Protein AF-A0A8S1Q866-F1 (afdb_monomer_lite)

Organism: NCBI:txid65129

Secondary structure (DSSP, 8-state):
-------GGG--HHHHHH--SHHHHHHHHHHHHHTTS--HHHHHHHHHHHHHH-GGG---TTS---HHHHHHHHHHHHHHTT-TTHHHHHHHHHHHHHHHHHHHHTT-HHHHHHHHHHHHHH-TT-HHHHHHHHHHHHHTT-HHHHHHHHHHHHHH-TT-HHHHHHHHHHHHHTT-HHHHHHHHHHHHHH-TT-HHHHHHHHHHHHHHHHHHHHHHHHHHHHHH-S---------------------PPPP--HHHHHHHHHHHHHHHHHHHTT-HHHHHHHHHHHHHHHGGGTTSHHHHHHHHHHHHHHHHHHHHTT-HHHHHHHHHHHHHS---HHHHHHHHHHHHHHHHHTT-HHHHHHHHHHHHHH-TT-HHHHHHHHHHHHHHHHHHHHHHHHHHHHHHHHHHHHHTTS---------------------TTHHHHHSTTSSS--PPPPHHHHHHHHHHHHHHHHHHHHTT-HHHHHHHHHHHHHHHHHS--GGGHHHHHHHHHHHHHHHHHTT-HHHHHHHHHHHHTT-TT-HHHHHHHHHHHHHHHHH-S-HHHHHHHHHHHHHHHHHHHHH-TT-HHHHHHHHHHHHHHHHHHHHHHHHHHSS-TTHHHHHHHHHHHHHHHHHHHHHHHTTSS--HHHHHHHHHHHHHHHHHHHHHHHH-PPPSSHHHHHHHHHHGGGS-HHHHHHHHHH-TTHHHHTSSSPPPHHHHHHHHHHHHHHTT-TTTHHHHHHIIIIIGGGSTTHHHHHHSS-HHHHHHHHHHHHHTT-GGGGTTTT--

Foldseek 3Di:
DDDPDDDQVNQDLVSLVPDLDLPVLVSNLVRCVVVPVLPVVSNVSSQVSNCVNPVVSDFLPVADQPPVLLVVLVVLVVVLVPDPCLVVLQVQLVVLQVQLVVCVVVVVLVSNLVSLVSSCVSPVLPLVSLLSNLVSCVVVLVLVSLSSSLSNSCSSPVPPLSSLQSNLSSCVSVVVLVNNLSSLVVSCSVVVPPPVSVVSNVVSVVSVVVVVVVVVVVVVVVVPPDDDDDDDDDDDDDDDDDDDDDPDDPDDCVPLLVVLVVLLVVLVVVVVVVVLVVSLVSLVVSLVSLVVPVVDPSSLQVNLSSLLSNLVSCLVVLVLVSVLVSLVVSCVDPYDLVSVLSSLQSNLVSCVVVVVLSSSLVSLVSNCVSPVPDPSSVVSNVVSVVVVVLVVVLVVVVVVVVVVVVVVVVVVPDDDDDDDDDDDDDDDDDDDPDPPPLVVVVPPPPDDDDPQDDPVNLQVQLVVLQVQLVVCVSVVVLVSSLVSLVSNLVSCVVRPDPVCVVSNLSSLLSNLVSCVVVLVLVSLLVSLVVVCVPPVQPLSSLQSNLVSLQSVLVVDPDLVSVLVSLVSSLVSLVSNCVSPVPPPVSVVSNVVSVVSNVVSVVVVVVVVVPDDPPVVVVCVVVVVVVVVVVVVVVVVVVPPDDDPPVCVVVCVVVVVLVVLLVCLLVVLDADPALVSVVVNVVSCPPPALVSLLSNLLSHPCLQVRQVPHDDALVNVLSNLVSLLVCLVPPVCLVSNCCCLPPHQLSGPPSVVSLVPDDLVSLVSSVVSCVSSVNVVCCVSSVSD

pLDDT: mean 75.83, std 20.64, range [21.5, 97.44]

Structure (mmCIF, N/CA/C/O backbone):
data_AF-A0A8S1Q866-F1
#
_entry.id   AF-A0A8S1Q866-F1
#
loop_
_atom_site.group_PDB
_atom_site.id
_atom_site.type_symbol
_atom_site.label_atom_id
_atom_site.label_alt_id
_atom_site.label_comp_id
_atom_site.label_asym_id
_atom_site.label_entity_id
_atom_site.label_seq_id
_atom_site.pdbx_PDB_ins_code
_atom_site.Cartn_x
_atom_site.Cartn_y
_atom_site.Cartn_z
_atom_site.occupancy
_atom_site.B_iso_or_equiv
_atom_site.auth_seq_id
_atom_site.auth_comp_id
_atom_site.auth_asym_id
_atom_site.auth_atom_id
_atom_site.pdbx_PDB_model_num
ATOM 1 N N . MET A 1 1 ? 14.619 -50.570 11.849 1.00 34.44 1 MET A N 1
ATOM 2 C CA . MET A 1 1 ? 15.078 -49.458 12.705 1.00 34.44 1 MET A CA 1
ATOM 3 C C . MET A 1 1 ? 14.257 -48.244 12.334 1.00 34.44 1 MET A C 1
ATOM 5 O O . MET A 1 1 ? 14.073 -48.001 11.151 1.00 34.44 1 MET A O 1
ATOM 9 N N . ILE A 1 2 ? 13.623 -47.660 13.344 1.00 31.69 2 ILE A N 1
ATOM 10 C CA . ILE A 1 2 ? 12.421 -46.825 13.266 1.00 31.69 2 ILE A CA 1
ATOM 11 C C . ILE A 1 2 ? 12.666 -45.579 12.406 1.00 31.69 2 ILE A C 1
ATOM 13 O O . ILE A 1 2 ? 13.699 -44.928 12.514 1.00 31.69 2 ILE A O 1
ATOM 17 N N . SER A 1 3 ? 11.714 -45.316 11.515 1.00 42.81 3 SER A N 1
ATOM 18 C CA . SER A 1 3 ? 11.649 -44.172 10.615 1.00 42.81 3 SER A CA 1
ATOM 19 C C . SER A 1 3 ? 11.454 -42.874 11.397 1.00 42.81 3 SER A C 1
ATOM 21 O O . SER A 1 3 ? 10.380 -42.651 11.953 1.00 42.81 3 SER A O 1
ATOM 23 N N . ASP A 1 4 ? 12.458 -42.000 11.398 1.00 47.38 4 ASP A N 1
ATOM 24 C CA . ASP A 1 4 ? 12.296 -40.627 11.872 1.00 47.38 4 ASP A CA 1
ATOM 25 C C . ASP A 1 4 ? 11.462 -39.831 10.860 1.00 47.38 4 ASP A C 1
ATOM 27 O O . ASP A 1 4 ? 11.951 -39.325 9.844 1.00 47.38 4 ASP A O 1
ATOM 31 N N . GLU A 1 5 ? 10.162 -39.728 11.117 1.00 63.62 5 GLU A N 1
ATOM 32 C CA . GLU A 1 5 ? 9.329 -38.744 10.442 1.00 63.62 5 GLU A CA 1
ATOM 33 C C . GLU A 1 5 ? 9.755 -37.341 10.892 1.00 63.62 5 GLU A C 1
ATOM 35 O O . GLU A 1 5 ? 9.653 -36.968 12.059 1.00 63.62 5 GLU A O 1
ATOM 40 N N . LEU A 1 6 ? 10.296 -36.571 9.946 1.00 74.75 6 LEU A N 1
ATOM 41 C CA . LEU A 1 6 ? 10.538 -35.140 10.097 1.00 74.75 6 LEU A CA 1
ATOM 42 C C . LEU A 1 6 ? 9.214 -34.429 10.423 1.00 74.75 6 LEU A C 1
ATOM 44 O O . LEU A 1 6 ? 8.301 -34.452 9.596 1.00 74.75 6 LEU A O 1
ATOM 48 N N . THR A 1 7 ? 9.135 -33.812 11.602 1.00 78.38 7 THR A N 1
ATOM 49 C CA . THR A 1 7 ? 8.005 -33.004 12.085 1.00 78.38 7 THR A CA 1
ATOM 50 C C . THR A 1 7 ? 8.380 -31.523 12.111 1.00 78.38 7 THR A C 1
ATOM 52 O O . THR A 1 7 ? 9.563 -31.188 12.153 1.00 78.38 7 THR A O 1
ATOM 55 N N . LEU A 1 8 ? 7.383 -30.631 12.091 1.00 71.50 8 LEU A N 1
ATOM 56 C CA . LEU A 1 8 ? 7.586 -29.175 12.013 1.00 71.50 8 LEU A CA 1
ATOM 57 C C . LEU A 1 8 ? 8.437 -28.628 13.174 1.00 71.50 8 LEU A C 1
ATOM 59 O O . LEU A 1 8 ? 9.304 -27.791 12.965 1.00 71.50 8 LEU A O 1
ATOM 63 N N . GLU A 1 9 ? 8.256 -29.189 14.371 1.00 75.31 9 GLU A N 1
ATOM 64 C CA . GLU A 1 9 ? 8.995 -28.844 15.595 1.00 75.31 9 GLU A CA 1
ATOM 65 C C . GLU A 1 9 ? 10.498 -29.157 15.531 1.00 75.31 9 GLU A C 1
ATOM 67 O O . GLU A 1 9 ? 11.272 -28.598 16.301 1.00 75.31 9 GLU A O 1
ATOM 72 N N . LYS A 1 10 ? 10.918 -30.055 14.629 1.00 78.81 10 LYS A N 1
ATOM 73 C CA . LYS A 1 10 ? 12.326 -30.444 14.444 1.00 78.81 10 LYS A CA 1
ATOM 74 C C . LYS A 1 10 ? 13.040 -29.611 13.373 1.00 78.81 10 LYS A C 1
ATOM 76 O O . LYS A 1 10 ? 14.215 -29.855 13.115 1.00 78.81 10 LYS A O 1
ATOM 81 N N . ILE A 1 11 ? 12.336 -28.695 12.702 1.00 80.00 11 ILE A N 1
ATOM 82 C CA . ILE A 1 11 ? 12.901 -27.850 11.649 1.00 80.00 11 ILE A CA 1
ATOM 83 C C . ILE A 1 11 ? 13.284 -26.506 12.278 1.00 80.00 11 ILE A C 1
ATOM 85 O O . ILE A 1 11 ? 12.424 -25.676 12.556 1.00 80.00 11 ILE A O 1
ATOM 89 N N . ASP A 1 12 ? 14.580 -26.287 12.479 1.00 82.75 12 ASP A N 1
ATOM 90 C CA . ASP A 1 12 ? 15.172 -25.020 12.921 1.00 82.75 12 ASP A CA 1
ATOM 91 C C . ASP A 1 12 ? 16.424 -24.681 12.084 1.00 82.75 12 ASP A C 1
ATOM 93 O O . ASP A 1 12 ? 16.822 -25.442 11.198 1.00 82.75 12 ASP A O 1
ATOM 97 N N . PHE A 1 13 ? 17.034 -23.511 12.304 1.00 81.75 13 PHE A N 1
ATOM 98 C CA . PHE A 1 13 ? 18.185 -23.070 11.503 1.00 81.75 13 PHE A CA 1
ATOM 99 C C . PHE A 1 13 ? 19.395 -24.002 11.640 1.00 81.75 13 PHE A C 1
ATOM 101 O O . PHE A 1 13 ? 20.115 -24.203 10.662 1.00 81.75 13 PHE A O 1
ATOM 108 N N . ASP A 1 14 ? 19.603 -24.604 12.810 1.00 82.69 14 ASP A N 1
ATOM 109 C CA . ASP A 1 14 ? 20.712 -25.528 13.053 1.00 82.69 14 ASP A CA 1
ATOM 110 C C . ASP A 1 14 ? 20.489 -26.850 12.318 1.00 82.69 14 ASP A C 1
ATOM 112 O O . ASP A 1 14 ? 21.386 -27.354 11.633 1.00 82.69 14 ASP A O 1
ATOM 116 N N . TRP A 1 15 ? 19.261 -27.365 12.352 1.00 90.44 15 TRP A N 1
ATOM 117 C CA . TRP A 1 15 ? 18.843 -28.519 11.578 1.00 90.44 15 TRP A CA 1
ATOM 118 C C . TRP A 1 15 ? 19.011 -28.253 10.082 1.00 90.44 15 TRP A C 1
ATOM 120 O O . TRP A 1 15 ? 19.636 -29.071 9.404 1.00 90.44 15 TRP A O 1
ATOM 130 N N . VAL A 1 16 ? 18.551 -27.104 9.572 1.00 86.31 16 VAL A N 1
ATOM 131 C CA . VAL A 1 16 ? 18.722 -26.688 8.167 1.00 86.31 16 VAL A CA 1
ATOM 132 C C . VAL A 1 16 ? 20.201 -26.614 7.794 1.00 86.31 16 VAL A C 1
ATOM 134 O O . VAL A 1 16 ? 20.615 -27.182 6.783 1.00 86.31 16 VAL A O 1
ATOM 137 N N . ASN A 1 17 ? 21.027 -25.990 8.633 1.00 85.44 17 ASN A N 1
ATOM 138 C CA . ASN A 1 17 ? 22.462 -25.867 8.400 1.00 85.44 17 ASN A CA 1
ATOM 139 C C . ASN A 1 17 ? 23.192 -27.216 8.432 1.00 85.44 17 ASN A C 1
ATOM 141 O O . ASN A 1 17 ? 24.147 -27.398 7.668 1.00 85.44 17 ASN A O 1
ATOM 145 N N . SER A 1 18 ? 22.718 -28.164 9.245 1.00 85.31 18 SER A N 1
ATOM 146 C CA . SER A 1 18 ? 23.247 -29.532 9.316 1.00 85.31 18 SER A CA 1
ATOM 147 C C . SER A 1 18 ? 22.860 -30.407 8.116 1.00 85.31 18 SER A C 1
ATOM 149 O O . SER A 1 18 ? 23.518 -31.418 7.855 1.00 85.31 18 SER A O 1
ATOM 151 N N . GLN A 1 19 ? 21.826 -30.033 7.347 1.00 87.38 19 GLN A N 1
ATOM 152 C CA . GLN A 1 19 ? 21.415 -30.806 6.178 1.00 87.38 19 GLN A CA 1
ATOM 153 C C . GLN A 1 19 ? 22.407 -30.647 5.022 1.00 87.38 19 GLN A C 1
ATOM 155 O O . GLN A 1 19 ? 22.742 -29.544 4.595 1.00 87.38 19 GLN A O 1
ATOM 160 N N . THR A 1 20 ? 22.817 -31.782 4.457 1.00 85.75 20 THR A N 1
ATOM 161 C CA . THR A 1 20 ? 23.713 -31.864 3.288 1.00 85.75 20 THR A CA 1
ATOM 162 C C . THR A 1 20 ? 23.031 -32.448 2.049 1.00 85.75 20 THR A C 1
ATOM 164 O O . THR A 1 20 ? 23.634 -32.526 0.983 1.00 85.75 20 THR A O 1
ATOM 167 N N . LYS A 1 21 ? 21.766 -32.875 2.169 1.00 84.31 21 LYS A N 1
ATOM 168 C CA . LYS A 1 21 ? 20.993 -33.514 1.095 1.00 84.31 21 LYS A CA 1
ATOM 169 C C . LYS A 1 21 ? 19.722 -32.725 0.792 1.00 84.31 21 LYS A C 1
ATOM 171 O O . LYS A 1 21 ? 19.078 -32.186 1.686 1.00 84.31 21 LYS A O 1
ATOM 176 N N . VAL A 1 22 ? 19.309 -32.752 -0.474 1.00 82.00 22 VAL A N 1
ATOM 177 C CA . VAL A 1 22 ? 18.124 -32.035 -0.977 1.00 82.00 22 VAL A CA 1
ATOM 178 C C . VAL A 1 22 ? 16.803 -32.615 -0.445 1.00 82.00 22 VAL A C 1
ATOM 180 O O . VAL A 1 22 ? 15.866 -31.869 -0.176 1.00 82.00 22 VAL A O 1
ATOM 183 N N . ALA A 1 23 ? 16.690 -33.940 -0.288 1.00 81.81 23 ALA A N 1
ATOM 184 C CA . ALA A 1 23 ? 15.417 -34.589 0.058 1.00 81.81 23 ALA A CA 1
ATOM 185 C C . ALA A 1 23 ? 14.850 -34.196 1.447 1.00 81.81 23 ALA A C 1
ATOM 187 O O . ALA A 1 23 ? 13.658 -33.885 1.512 1.00 81.81 23 ALA A O 1
ATOM 188 N N . PRO A 1 24 ? 15.651 -34.133 2.532 1.00 83.50 24 PRO A N 1
ATOM 189 C CA . PRO A 1 24 ? 15.199 -33.607 3.824 1.00 83.50 24 PRO A CA 1
ATOM 190 C C . PRO A 1 24 ? 14.750 -32.145 3.750 1.00 83.50 24 PRO A C 1
ATOM 192 O O . PRO A 1 24 ? 13.678 -31.816 4.247 1.00 83.50 24 PRO A O 1
ATOM 195 N N . LEU A 1 25 ? 15.514 -31.288 3.065 1.00 83.69 25 LEU A N 1
ATOM 196 C CA . LEU A 1 25 ? 15.201 -29.864 2.915 1.00 83.69 25 LEU A CA 1
ATOM 197 C C . LEU A 1 25 ? 13.921 -29.625 2.100 1.00 83.69 25 LEU A C 1
ATOM 199 O O . LEU A 1 25 ? 13.119 -28.771 2.456 1.00 83.69 25 LEU A O 1
ATOM 203 N N . LYS A 1 26 ? 13.656 -30.433 1.064 1.00 83.25 26 LYS A N 1
ATOM 204 C CA . LYS A 1 26 ? 12.372 -30.404 0.338 1.00 83.25 26 LYS A CA 1
ATOM 205 C C . LYS A 1 26 ? 11.192 -30.824 1.208 1.00 83.25 26 LYS A C 1
ATOM 207 O O . LYS A 1 26 ? 10.117 -30.239 1.105 1.00 83.25 26 LYS A O 1
ATOM 212 N N . LYS A 1 27 ? 11.376 -31.853 2.042 1.00 82.19 27 LYS A N 1
ATOM 213 C CA . LYS A 1 27 ? 10.341 -32.301 2.982 1.00 82.19 27 LYS A CA 1
ATOM 214 C C . LYS A 1 27 ? 10.070 -31.219 4.032 1.00 82.19 27 LYS A C 1
ATOM 216 O O . LYS A 1 27 ? 8.909 -30.957 4.317 1.00 82.19 27 LYS A O 1
ATOM 221 N N . ALA A 1 28 ? 11.117 -30.555 4.525 1.00 81.69 28 ALA A N 1
ATOM 222 C CA . ALA A 1 28 ? 11.009 -29.415 5.428 1.00 81.69 28 ALA A CA 1
ATOM 223 C C . ALA A 1 28 ? 10.271 -28.235 4.787 1.00 81.69 28 ALA A C 1
ATOM 225 O O . ALA A 1 28 ? 9.314 -27.740 5.368 1.00 81.69 28 ALA A O 1
ATOM 226 N N . LEU A 1 29 ? 10.644 -27.847 3.562 1.00 79.62 29 LEU A N 1
ATOM 227 C CA . LEU A 1 29 ? 9.995 -26.758 2.830 1.00 79.62 29 LEU A CA 1
ATOM 228 C C . LEU A 1 29 ? 8.497 -27.025 2.645 1.00 79.62 29 LEU A C 1
ATOM 230 O O . LEU A 1 29 ? 7.679 -26.169 2.951 1.00 79.62 29 LEU A O 1
ATOM 234 N N . LYS A 1 30 ? 8.127 -28.248 2.246 1.00 76.25 30 LYS A N 1
ATOM 235 C CA . LYS A 1 30 ? 6.722 -28.641 2.078 1.00 76.25 30 LYS A CA 1
ATOM 236 C C . LYS A 1 30 ? 5.936 -28.605 3.394 1.00 76.25 30 LYS A C 1
ATOM 238 O O . LYS A 1 30 ? 4.769 -28.235 3.385 1.00 76.25 30 LYS A O 1
ATOM 243 N N . LEU A 1 31 ? 6.554 -28.995 4.510 1.00 75.62 31 LEU A N 1
ATOM 244 C CA . LEU A 1 31 ? 5.932 -28.916 5.835 1.00 75.62 31 LEU A CA 1
ATOM 245 C C . LEU A 1 31 ? 5.728 -27.455 6.265 1.00 75.62 31 LEU A C 1
ATOM 247 O O . LEU A 1 31 ? 4.631 -27.105 6.683 1.00 75.62 31 LEU A O 1
ATOM 251 N N . LEU A 1 32 ? 6.739 -26.600 6.085 1.00 73.31 32 LEU A N 1
ATOM 252 C CA . LEU A 1 32 ? 6.664 -25.166 6.392 1.00 73.31 32 LEU A CA 1
ATOM 253 C C . LEU A 1 32 ? 5.658 -24.414 5.493 1.00 73.31 32 LEU A C 1
ATOM 255 O O . LEU A 1 32 ? 5.005 -23.477 5.951 1.00 73.31 32 LEU A O 1
ATOM 259 N N . GLU A 1 33 ? 5.506 -24.833 4.231 1.00 65.06 33 GLU A N 1
ATOM 260 C CA . GLU A 1 33 ? 4.520 -24.282 3.287 1.00 65.06 33 GLU A CA 1
ATOM 261 C C . GLU A 1 33 ? 3.083 -24.717 3.624 1.00 65.06 33 GLU A C 1
ATOM 263 O O . GLU A 1 33 ? 2.163 -23.899 3.562 1.00 65.06 33 GLU A O 1
ATOM 268 N N . LEU A 1 34 ? 2.882 -25.980 4.024 1.00 62.91 34 LEU A N 1
ATOM 269 C CA . LEU A 1 34 ? 1.576 -26.503 4.455 1.00 62.91 34 LEU A CA 1
ATOM 270 C C . LEU A 1 34 ? 1.050 -25.820 5.721 1.00 62.91 34 LEU A C 1
ATOM 272 O O . LEU A 1 34 ? -0.162 -25.741 5.906 1.00 62.91 34 LEU A O 1
ATOM 276 N N . ASP A 1 35 ? 1.945 -25.288 6.550 1.00 60.66 35 ASP A N 1
ATOM 277 C CA . ASP A 1 35 ? 1.583 -24.525 7.741 1.00 60.66 35 ASP A CA 1
ATOM 278 C C . ASP A 1 35 ? 1.232 -23.057 7.429 1.00 60.66 35 ASP A C 1
ATOM 280 O O . ASP A 1 35 ? 0.953 -22.283 8.328 1.00 60.66 35 ASP A O 1
ATOM 284 N N . GLY A 1 36 ? 1.195 -22.637 6.158 1.00 40.59 36 GLY A N 1
ATOM 285 C CA . GLY A 1 36 ? 0.746 -21.291 5.775 1.00 40.59 36 GLY A CA 1
ATOM 286 C C . GLY A 1 36 ? 1.851 -20.233 5.722 1.00 40.59 36 GLY A C 1
ATOM 287 O O . GLY A 1 36 ? 1.557 -19.039 5.783 1.00 40.59 36 GLY A O 1
ATOM 288 N N . ASN A 1 37 ? 3.114 -20.649 5.562 1.00 54.25 37 ASN A N 1
ATOM 289 C CA . ASN A 1 37 ? 4.286 -19.775 5.406 1.00 54.25 37 ASN A CA 1
ATOM 290 C C . ASN A 1 37 ? 4.584 -18.848 6.606 1.00 54.25 37 ASN A C 1
ATOM 292 O O . ASN A 1 37 ? 5.193 -17.793 6.429 1.00 54.25 37 ASN A O 1
ATOM 296 N N . TYR A 1 38 ? 4.207 -19.224 7.834 1.00 48.59 38 TYR A N 1
ATOM 297 C CA . TYR A 1 38 ? 4.482 -18.414 9.035 1.00 48.59 38 TYR A CA 1
ATOM 298 C C . TYR A 1 38 ? 5.981 -18.252 9.353 1.00 48.59 38 TYR A C 1
ATOM 300 O O . TYR A 1 38 ? 6.371 -17.294 10.020 1.00 48.59 38 TYR A O 1
ATOM 308 N N . TYR A 1 39 ? 6.828 -19.156 8.857 1.00 66.06 39 TYR A N 1
ATOM 309 C CA . TYR A 1 39 ? 8.262 -19.217 9.153 1.00 66.06 39 TYR A CA 1
ATOM 310 C C . TYR A 1 39 ? 9.119 -18.665 8.010 1.00 66.06 39 TYR A C 1
ATOM 312 O O . TYR A 1 39 ? 10.006 -19.348 7.509 1.00 66.06 39 TYR A O 1
ATOM 320 N N . THR A 1 40 ? 8.860 -17.431 7.577 1.00 53.69 40 THR A N 1
ATOM 321 C CA . THR A 1 40 ? 9.486 -16.837 6.379 1.00 53.69 40 THR A CA 1
ATOM 322 C C . THR A 1 40 ? 11.013 -16.872 6.395 1.00 53.69 40 THR A C 1
ATOM 324 O O . THR A 1 40 ? 11.619 -17.196 5.380 1.00 53.69 40 THR A O 1
ATOM 327 N N . ASP A 1 41 ? 11.644 -16.606 7.541 1.00 62.62 41 ASP A N 1
ATOM 328 C CA . ASP A 1 41 ? 13.108 -16.617 7.660 1.00 62.62 41 ASP A CA 1
ATOM 329 C C . ASP A 1 41 ? 13.685 -18.035 7.586 1.00 62.62 41 ASP A C 1
ATOM 331 O O . ASP A 1 41 ? 14.767 -18.247 7.045 1.00 62.62 41 ASP A O 1
ATOM 335 N N . LEU A 1 42 ? 12.963 -19.014 8.131 1.00 73.06 42 LEU A N 1
ATOM 336 C CA . LEU A 1 42 ? 13.376 -20.413 8.125 1.00 73.06 42 LEU A CA 1
ATOM 337 C C . LEU A 1 42 ? 13.132 -21.046 6.755 1.00 73.06 42 LEU A C 1
ATOM 339 O O . LEU A 1 42 ? 13.976 -21.786 6.270 1.00 73.06 42 LEU A O 1
ATOM 343 N N . ILE A 1 43 ? 12.022 -20.699 6.100 1.00 71.12 43 ILE A N 1
ATOM 344 C CA . ILE A 1 43 ? 11.747 -21.006 4.693 1.00 71.12 43 ILE A CA 1
ATOM 345 C C . ILE A 1 43 ? 12.872 -20.441 3.828 1.00 71.12 43 ILE A C 1
ATOM 347 O O . ILE A 1 43 ? 13.452 -21.179 3.039 1.00 71.12 43 ILE A O 1
ATOM 351 N N . LYS A 1 44 ? 13.256 -19.178 4.048 1.00 73.25 44 LYS A N 1
ATOM 352 C CA . LYS A 1 44 ? 14.372 -18.545 3.346 1.00 73.25 44 LYS A CA 1
ATOM 353 C C . LYS A 1 44 ? 15.697 -19.261 3.611 1.00 73.25 44 LYS A C 1
ATOM 355 O O . LYS A 1 44 ? 16.426 -19.517 2.666 1.00 73.25 44 LYS A O 1
ATOM 360 N N . ALA A 1 45 ? 15.994 -19.660 4.847 1.00 76.19 45 ALA A N 1
ATOM 361 C CA . ALA A 1 45 ? 17.199 -20.436 5.142 1.00 76.19 45 ALA A CA 1
ATOM 362 C C . ALA A 1 45 ? 17.171 -21.844 4.527 1.00 76.19 45 ALA A C 1
ATOM 364 O O . ALA A 1 45 ? 18.199 -22.314 4.047 1.00 76.19 45 ALA A O 1
ATOM 365 N N . VAL A 1 46 ? 16.015 -22.518 4.495 1.00 79.62 46 VAL A N 1
ATOM 366 C CA . VAL A 1 46 ? 15.840 -23.800 3.788 1.00 79.62 46 VAL A CA 1
ATOM 367 C C . VAL A 1 46 ? 16.072 -23.607 2.293 1.00 79.62 46 VAL A C 1
ATOM 369 O O . VAL A 1 46 ? 16.756 -24.420 1.677 1.00 79.62 46 VAL A O 1
ATOM 372 N N . GLU A 1 47 ? 15.540 -22.534 1.713 1.00 75.00 47 GLU A N 1
ATOM 373 C CA . GLU A 1 47 ? 15.723 -22.168 0.310 1.00 75.00 47 GLU A CA 1
ATOM 374 C C . GLU A 1 47 ? 17.183 -21.839 0.003 1.00 75.00 47 GLU A C 1
ATOM 376 O O . GLU A 1 47 ? 17.756 -22.466 -0.876 1.00 75.00 47 GLU A O 1
ATOM 381 N N . GLU A 1 48 ? 17.825 -20.950 0.761 1.00 79.44 48 GLU A N 1
ATOM 382 C CA . GLU A 1 48 ? 19.247 -20.601 0.638 1.00 79.44 48 GLU A CA 1
ATOM 383 C C . GLU A 1 48 ? 20.140 -21.837 0.783 1.00 79.44 48 GLU A C 1
ATOM 385 O O . GLU A 1 48 ? 21.074 -22.034 0.001 1.00 79.44 48 GLU A O 1
ATOM 390 N N . LYS A 1 49 ? 19.820 -22.728 1.729 1.00 86.88 49 LYS A N 1
ATOM 391 C CA . LYS A 1 49 ? 20.527 -23.997 1.894 1.00 86.88 49 LYS A CA 1
ATOM 392 C C . LYS A 1 49 ? 20.303 -24.923 0.700 1.00 86.88 49 LYS A C 1
ATOM 394 O O . LYS A 1 49 ? 21.264 -25.536 0.234 1.00 86.88 49 LYS A O 1
ATOM 399 N N . LEU A 1 50 ? 19.082 -24.995 0.167 1.00 78.88 50 LEU A N 1
ATOM 400 C CA . LEU A 1 50 ? 18.771 -25.730 -1.062 1.00 78.88 50 LEU A CA 1
ATOM 401 C C . LEU A 1 50 ? 19.559 -25.179 -2.256 1.00 78.88 50 LEU A C 1
ATOM 403 O O . LEU A 1 50 ? 20.139 -25.986 -2.975 1.00 78.88 50 LEU A O 1
ATOM 407 N N . VAL A 1 51 ? 19.648 -23.852 -2.422 1.00 71.88 51 VAL A N 1
ATOM 408 C CA . VAL A 1 51 ? 20.463 -23.202 -3.467 1.00 71.88 51 VAL A CA 1
ATOM 409 C C . VAL A 1 51 ? 21.942 -23.535 -3.297 1.00 71.88 51 VAL A C 1
ATOM 411 O O . VAL A 1 51 ? 22.619 -23.852 -4.270 1.00 71.88 51 VAL A O 1
ATOM 414 N N . SER A 1 52 ? 22.448 -23.496 -2.060 1.00 77.38 52 SER A N 1
ATOM 415 C CA . SER A 1 52 ? 23.858 -23.783 -1.765 1.00 77.38 52 SER A CA 1
ATOM 416 C C . SER A 1 52 ? 24.256 -25.226 -2.092 1.00 77.38 52 SER A C 1
ATOM 418 O O . SER A 1 52 ? 25.409 -25.486 -2.421 1.00 77.38 52 SER A O 1
ATOM 420 N N . ILE A 1 53 ? 23.304 -26.162 -2.007 1.00 77.25 53 ILE A N 1
ATOM 421 C CA . ILE A 1 53 ? 23.515 -27.582 -2.306 1.00 77.25 53 ILE A CA 1
ATOM 422 C C . ILE A 1 53 ? 23.271 -27.865 -3.794 1.00 77.25 53 ILE A C 1
ATOM 424 O O . ILE A 1 53 ? 23.961 -28.694 -4.384 1.00 77.25 53 ILE A O 1
ATOM 428 N N . ASP A 1 54 ? 22.283 -27.206 -4.397 1.00 68.88 54 ASP A N 1
ATOM 429 C CA . ASP A 1 54 ? 21.920 -27.357 -5.802 1.00 68.88 54 ASP A CA 1
ATOM 430 C C . ASP A 1 54 ? 21.355 -26.018 -6.342 1.00 68.88 54 ASP A C 1
ATOM 432 O O . ASP A 1 54 ? 20.211 -25.656 -6.037 1.00 68.88 54 ASP A O 1
ATOM 436 N N . PRO A 1 55 ? 22.139 -25.275 -7.151 1.00 62.53 55 PRO A N 1
ATOM 437 C CA . PRO A 1 55 ? 21.811 -23.916 -7.598 1.00 62.53 55 PRO A CA 1
ATOM 438 C C . PRO A 1 55 ? 20.463 -23.766 -8.314 1.00 62.53 55 PRO A C 1
ATOM 440 O O . PRO A 1 55 ? 19.897 -22.674 -8.342 1.00 62.53 55 PRO A O 1
ATOM 443 N N . LYS A 1 56 ? 19.890 -24.858 -8.840 1.00 62.16 56 LYS A N 1
ATOM 444 C CA . LYS A 1 56 ? 18.584 -24.844 -9.517 1.00 62.16 56 LYS A CA 1
ATOM 445 C C . LYS A 1 56 ? 17.393 -24.508 -8.606 1.00 62.16 56 LYS A C 1
ATOM 447 O O . LYS A 1 56 ? 16.285 -24.347 -9.107 1.00 62.16 56 LYS A O 1
ATOM 452 N N . TYR A 1 57 ? 17.583 -24.452 -7.283 1.00 57.66 57 TYR A N 1
ATOM 453 C CA . TYR A 1 57 ? 16.529 -24.118 -6.311 1.00 57.66 57 TYR A CA 1
ATOM 454 C C . TYR A 1 57 ? 16.464 -22.630 -5.925 1.00 57.66 57 TYR A C 1
ATOM 456 O O . TYR A 1 57 ? 15.688 -22.279 -5.037 1.00 57.66 57 TYR A O 1
ATOM 464 N N . ALA A 1 58 ? 17.236 -21.745 -6.565 1.00 55.16 58 ALA A N 1
ATOM 465 C CA . ALA A 1 58 ? 17.116 -20.302 -6.348 1.00 55.16 58 ALA A CA 1
ATOM 466 C C . ALA A 1 58 ? 15.718 -19.791 -6.741 1.00 55.16 58 ALA A C 1
ATOM 468 O O . ALA A 1 58 ? 15.349 -19.804 -7.917 1.00 55.16 58 ALA A O 1
ATOM 469 N N . LYS A 1 59 ? 14.920 -19.333 -5.761 1.00 50.38 59 LYS A N 1
ATOM 470 C CA . LYS A 1 59 ? 13.634 -18.675 -6.044 1.00 50.38 59 LYS A CA 1
ATOM 471 C C . LYS A 1 59 ? 13.885 -17.325 -6.722 1.00 50.38 59 LYS A C 1
ATOM 473 O O . LYS A 1 59 ? 14.706 -16.527 -6.283 1.00 50.38 59 LYS A O 1
ATOM 478 N N . ALA A 1 60 ? 13.109 -17.054 -7.769 1.00 44.06 60 ALA A N 1
ATOM 479 C CA . ALA A 1 60 ? 13.131 -15.841 -8.586 1.00 44.06 60 ALA A CA 1
ATOM 480 C C . ALA A 1 60 ? 12.589 -14.570 -7.878 1.00 44.06 60 ALA A C 1
ATOM 482 O O . ALA A 1 60 ? 11.900 -13.752 -8.487 1.00 44.06 60 ALA A O 1
ATOM 483 N N . SER A 1 61 ? 12.817 -14.418 -6.570 1.00 40.16 61 SER A N 1
ATOM 484 C CA . SER A 1 61 ? 12.030 -13.533 -5.697 1.00 40.16 61 SER A CA 1
ATOM 485 C C . SER A 1 61 ? 12.560 -12.108 -5.493 1.00 40.16 61 SER A C 1
ATOM 487 O O . SER A 1 61 ? 11.960 -11.369 -4.720 1.00 40.16 61 SER A O 1
ATOM 489 N N . GLU A 1 62 ? 13.611 -11.668 -6.189 1.00 44.22 62 GLU A N 1
ATOM 490 C CA . GLU A 1 62 ? 13.985 -10.234 -6.236 1.00 44.22 62 GLU A CA 1
ATOM 491 C C . GLU A 1 62 ? 13.377 -9.493 -7.434 1.00 44.22 62 GLU A C 1
ATOM 493 O O . GLU A 1 62 ? 13.553 -8.283 -7.579 1.00 44.22 62 GLU A O 1
ATOM 498 N N . VAL A 1 63 ? 12.643 -10.193 -8.298 1.00 50.97 63 VAL A N 1
ATOM 499 C CA . VAL A 1 63 ? 12.208 -9.620 -9.563 1.00 50.97 63 VAL A CA 1
ATOM 500 C C . VAL A 1 63 ? 10.739 -9.219 -9.510 1.00 50.97 63 VAL A C 1
ATOM 502 O O . VAL A 1 63 ? 9.838 -10.053 -9.414 1.00 50.97 63 VAL A O 1
ATOM 505 N N . VAL A 1 64 ? 10.505 -7.907 -9.545 1.00 55.31 64 VAL A N 1
ATOM 506 C CA . VAL A 1 64 ? 9.177 -7.299 -9.431 1.00 55.31 64 VAL A CA 1
ATOM 507 C C . VAL A 1 64 ? 8.368 -7.595 -10.694 1.00 55.31 64 VAL A C 1
ATOM 509 O O . VAL A 1 64 ? 8.552 -6.955 -11.725 1.00 55.31 64 VAL A O 1
ATOM 512 N N . ILE A 1 65 ? 7.469 -8.572 -10.608 1.00 58.09 65 ILE A N 1
ATOM 513 C CA . ILE A 1 65 ? 6.396 -8.792 -11.586 1.00 58.09 65 ILE A CA 1
ATOM 514 C C . ILE A 1 65 ? 5.180 -8.004 -11.103 1.00 58.09 65 ILE A C 1
ATOM 516 O O . ILE A 1 65 ? 4.867 -8.048 -9.909 1.00 58.09 65 ILE A O 1
ATOM 520 N N . ASP A 1 66 ? 4.475 -7.320 -12.006 1.00 64.88 66 ASP A N 1
ATOM 521 C CA . ASP A 1 66 ? 3.225 -6.638 -11.666 1.00 64.88 66 ASP A CA 1
ATOM 522 C C . ASP A 1 66 ? 2.247 -7.621 -10.964 1.00 64.88 66 ASP A C 1
ATOM 524 O O . ASP A 1 66 ? 1.889 -8.661 -11.537 1.00 64.88 66 ASP A O 1
ATOM 528 N N . PRO A 1 67 ? 1.794 -7.332 -9.723 1.00 60.38 67 PRO A N 1
ATOM 529 C CA . PRO A 1 67 ? 0.867 -8.187 -8.982 1.00 60.38 67 PRO A CA 1
ATOM 530 C C . PRO A 1 67 ? -0.441 -8.485 -9.728 1.00 60.38 67 PRO A C 1
ATOM 532 O O . PRO A 1 67 ? -1.035 -9.547 -9.522 1.00 60.38 67 PRO A O 1
ATOM 535 N N . ILE A 1 68 ? -0.890 -7.572 -10.596 1.00 66.31 68 ILE A N 1
ATOM 536 C CA . ILE A 1 68 ? -2.070 -7.747 -11.449 1.00 66.31 68 ILE A CA 1
ATOM 537 C C . ILE A 1 68 ? -1.791 -8.823 -12.499 1.00 66.31 68 ILE A C 1
ATOM 539 O O . ILE A 1 68 ? -2.602 -9.734 -12.666 1.00 66.31 68 ILE A O 1
ATOM 543 N N . VAL A 1 69 ? -0.629 -8.764 -13.156 1.00 68.81 69 VAL A N 1
ATOM 544 C CA . VAL A 1 69 ? -0.206 -9.742 -14.172 1.00 68.81 69 VAL A CA 1
ATOM 545 C C . VAL A 1 69 ? -0.013 -11.120 -13.542 1.00 68.81 69 VAL A C 1
ATOM 547 O O . VAL A 1 69 ? -0.520 -12.111 -14.066 1.00 68.81 69 VAL A O 1
ATOM 550 N N . LYS A 1 70 ? 0.615 -11.181 -12.362 1.00 72.00 70 LYS A N 1
ATOM 551 C CA . LYS A 1 70 ? 0.789 -12.427 -11.602 1.00 72.00 70 LYS A CA 1
ATOM 552 C C . LYS A 1 70 ? -0.551 -13.077 -11.244 1.00 72.00 70 LYS A C 1
ATOM 554 O O . LYS A 1 70 ? -0.718 -14.281 -11.422 1.00 72.00 70 LYS A O 1
ATOM 559 N N . LYS A 1 71 ? -1.522 -12.285 -10.775 1.00 73.44 71 LYS A N 1
ATOM 560 C CA . LYS A 1 71 ? -2.869 -12.776 -10.451 1.00 73.44 71 LYS A CA 1
ATOM 561 C C . LYS A 1 71 ? -3.637 -13.213 -11.702 1.00 73.44 71 LYS A C 1
ATOM 563 O O . LYS A 1 71 ? -4.337 -14.219 -11.660 1.00 73.44 71 LYS A O 1
ATOM 568 N N . GLN A 1 72 ? -3.504 -12.486 -12.811 1.00 72.94 72 GLN A N 1
ATOM 569 C CA . GLN A 1 72 ? -4.156 -12.835 -14.075 1.00 72.94 72 GLN A CA 1
ATOM 570 C C . GLN A 1 72 ? -3.613 -14.151 -14.653 1.00 72.94 72 GLN A C 1
ATOM 572 O O . GLN A 1 72 ? -4.407 -14.995 -15.056 1.00 72.94 72 GLN A O 1
ATOM 577 N N . ALA A 1 73 ? -2.294 -14.364 -14.623 1.00 75.56 73 ALA A N 1
ATOM 578 C CA . ALA A 1 73 ? -1.681 -15.628 -15.033 1.00 75.56 73 ALA A CA 1
ATOM 579 C C . ALA A 1 73 ? -2.157 -16.805 -14.163 1.00 75.56 73 ALA A C 1
ATOM 581 O O . ALA A 1 73 ? -2.483 -17.860 -14.695 1.00 75.56 73 ALA A O 1
ATOM 582 N N . GLN A 1 74 ? -2.288 -16.614 -12.842 1.00 76.19 74 GLN A N 1
ATOM 583 C CA . GLN A 1 74 ? -2.847 -17.633 -11.939 1.00 76.19 74 GLN A CA 1
ATOM 584 C C . GLN A 1 74 ? -4.303 -17.985 -12.283 1.00 76.19 74 GLN A C 1
ATOM 586 O O . GLN A 1 74 ? -4.631 -19.161 -12.404 1.00 76.19 74 GLN A O 1
ATOM 591 N N . ILE A 1 75 ? -5.153 -16.982 -12.528 1.00 77.06 75 ILE A N 1
ATOM 592 C CA . ILE A 1 75 ? -6.550 -17.194 -12.946 1.00 77.06 75 ILE A CA 1
ATOM 593 C C . ILE A 1 75 ? -6.623 -17.941 -14.284 1.00 77.06 75 ILE A C 1
ATOM 595 O O . ILE A 1 75 ? -7.473 -18.812 -14.463 1.00 77.06 75 ILE A O 1
ATOM 599 N N . ASP A 1 76 ? -5.760 -17.591 -15.238 1.00 73.44 76 ASP A N 1
ATOM 600 C CA . ASP A 1 76 ? -5.723 -18.238 -16.549 1.00 73.44 76 ASP A CA 1
ATOM 601 C C . ASP A 1 76 ? -5.197 -19.684 -16.452 1.00 73.44 76 ASP A C 1
ATOM 603 O O . ASP A 1 76 ? -5.670 -20.548 -17.187 1.00 73.44 76 ASP A O 1
ATOM 607 N N . VAL A 1 77 ? -4.301 -19.990 -15.506 1.00 73.38 77 VAL A N 1
ATOM 608 C CA . VAL A 1 77 ? -3.890 -21.369 -15.189 1.00 73.38 77 VAL A CA 1
ATOM 609 C C . VAL A 1 77 ? -5.053 -22.171 -14.593 1.00 73.38 77 VAL A C 1
ATOM 611 O O . VAL A 1 77 ? -5.332 -23.275 -15.064 1.00 73.38 77 VAL A O 1
ATOM 614 N N . GLU A 1 78 ? -5.766 -21.606 -13.614 1.00 72.06 78 GLU A N 1
ATOM 615 C CA . GLU A 1 78 ? -6.892 -22.250 -12.921 1.00 72.06 78 GLU A CA 1
ATOM 616 C C . GLU A 1 78 ? -8.072 -22.534 -13.865 1.00 72.06 78 GLU A C 1
ATOM 618 O O . GLU A 1 78 ? -8.550 -23.664 -13.941 1.00 72.06 78 GLU A O 1
ATOM 623 N N . LYS A 1 79 ? -8.500 -21.546 -14.661 1.00 66.88 79 LYS A N 1
ATOM 624 C CA . LYS A 1 79 ? -9.634 -21.691 -15.595 1.00 66.88 79 LYS A CA 1
ATOM 625 C C . LYS A 1 79 ? -9.373 -22.670 -16.738 1.00 66.88 79 LYS A C 1
ATOM 627 O O . LYS A 1 79 ? -10.310 -23.212 -17.318 1.00 66.88 79 LYS A O 1
ATOM 632 N N . TRP A 1 80 ? -8.113 -22.854 -17.117 1.00 62.97 80 TRP A N 1
ATOM 633 C CA . TRP A 1 80 ? -7.743 -23.662 -18.279 1.00 62.97 80 TRP A CA 1
ATOM 634 C C . TRP A 1 80 ? -7.524 -25.144 -17.930 1.00 62.97 80 TRP A C 1
ATOM 636 O O . TRP A 1 80 ? -7.555 -25.993 -18.821 1.00 62.97 80 TRP A O 1
ATOM 646 N N . ALA A 1 81 ? -7.373 -25.472 -16.640 1.00 57.09 81 ALA A N 1
ATOM 647 C CA . ALA A 1 81 ? -7.252 -26.843 -16.136 1.00 57.09 81 ALA A CA 1
ATOM 648 C C . ALA A 1 81 ? -8.560 -27.662 -16.231 1.00 57.09 81 ALA A C 1
ATOM 650 O O . ALA A 1 81 ? -8.514 -28.890 -16.200 1.00 57.09 81 ALA A O 1
ATOM 651 N N . GLU A 1 82 ? -9.715 -27.010 -16.401 1.00 54.50 82 GLU A N 1
ATOM 652 C CA . GLU A 1 82 ? -11.044 -27.646 -16.367 1.00 54.50 82 GLU A CA 1
ATOM 653 C C . GLU A 1 82 ? -11.610 -28.024 -17.757 1.00 54.50 82 GLU A C 1
ATOM 655 O O . GLU A 1 82 ? -12.739 -28.505 -17.856 1.00 54.50 82 GLU A O 1
ATOM 660 N N . ASN A 1 83 ? -10.863 -27.824 -18.856 1.00 59.44 83 ASN A N 1
ATOM 661 C CA . ASN A 1 83 ? -11.418 -27.904 -20.216 1.00 59.44 83 ASN A CA 1
ATOM 662 C C . ASN A 1 83 ? -11.076 -29.221 -20.969 1.00 59.44 83 ASN A C 1
ATOM 664 O O . ASN A 1 83 ? -9.913 -29.441 -21.320 1.00 59.44 83 ASN A O 1
ATOM 668 N N . PRO A 1 84 ? -12.055 -30.085 -21.316 1.00 55.00 84 PRO A N 1
ATOM 669 C CA . PRO A 1 84 ? -11.820 -31.393 -21.951 1.00 55.00 84 PRO A CA 1
ATOM 670 C C . PRO A 1 84 ? -11.256 -31.353 -23.390 1.00 55.00 84 PRO A C 1
ATOM 672 O O . PRO A 1 84 ? -10.876 -32.392 -23.926 1.00 55.00 84 PRO A O 1
ATOM 675 N N . THR A 1 85 ? -11.135 -30.180 -24.028 1.00 65.88 85 THR A N 1
ATOM 676 C CA . THR A 1 85 ? -10.485 -29.996 -25.350 1.00 65.88 85 THR A CA 1
ATOM 677 C C . THR A 1 85 ? -8.980 -29.675 -25.291 1.00 65.88 85 THR A C 1
ATOM 679 O O . THR A 1 85 ? -8.384 -29.318 -26.312 1.00 65.88 85 THR A O 1
ATOM 682 N N . LEU A 1 86 ? -8.353 -29.801 -24.115 1.00 66.75 86 LEU A N 1
ATOM 683 C CA . LEU A 1 86 ? -6.992 -29.330 -23.815 1.00 66.75 86 LEU A CA 1
ATOM 684 C C . LEU A 1 86 ? -5.919 -29.802 -24.812 1.00 66.75 86 LEU A C 1
ATOM 686 O O . LEU A 1 86 ? -5.107 -29.006 -25.272 1.00 66.75 86 LEU A O 1
ATOM 690 N N . GLU A 1 87 ? -5.934 -31.079 -25.187 1.00 75.94 87 GLU A N 1
ATOM 691 C CA . GLU A 1 87 ? -4.881 -31.681 -26.016 1.00 75.94 87 GLU A CA 1
ATOM 692 C C . GLU A 1 87 ? -4.910 -31.184 -27.473 1.00 75.94 87 GLU A C 1
ATOM 694 O O . GLU A 1 87 ? -3.871 -30.935 -28.085 1.00 75.94 87 GLU A O 1
ATOM 699 N N . LYS A 1 88 ? -6.108 -30.978 -28.035 1.00 82.44 88 LYS A N 1
ATOM 700 C CA . LYS A 1 88 ? -6.267 -30.437 -29.393 1.00 82.44 88 LYS A CA 1
ATOM 701 C C . LYS A 1 88 ? -5.829 -28.972 -29.455 1.00 82.44 88 LYS A C 1
ATOM 703 O O . LYS A 1 88 ? -5.126 -28.588 -30.387 1.00 82.44 88 LYS A O 1
ATOM 708 N N . ASN A 1 89 ? -6.212 -28.179 -28.457 1.00 84.69 89 ASN A N 1
ATOM 709 C CA . ASN A 1 89 ? -5.865 -26.761 -28.382 1.00 84.69 89 ASN A CA 1
ATOM 710 C C . ASN A 1 89 ? -4.359 -26.554 -28.173 1.00 84.69 89 ASN A C 1
ATOM 712 O O . ASN A 1 89 ? -3.771 -25.723 -28.856 1.00 84.69 89 ASN A O 1
ATOM 716 N N . LYS A 1 90 ? -3.705 -27.387 -27.353 1.00 85.94 90 LYS A N 1
ATOM 717 C CA . LYS A 1 90 ? -2.239 -27.387 -27.206 1.00 85.94 90 LYS A CA 1
ATOM 718 C C . LYS A 1 90 ? -1.511 -27.659 -28.524 1.00 85.94 90 LYS A C 1
ATOM 720 O O . LYS A 1 90 ? -0.542 -26.977 -28.845 1.00 85.94 90 LYS A O 1
ATOM 725 N N . ARG A 1 91 ? -1.997 -28.613 -29.329 1.00 88.62 91 ARG A N 1
ATOM 726 C CA . ARG A 1 91 ? -1.422 -28.900 -30.658 1.00 88.62 91 ARG A CA 1
ATOM 727 C C . ARG A 1 91 ? -1.589 -27.731 -31.625 1.00 88.62 91 ARG A C 1
ATOM 729 O O . ARG A 1 91 ? -0.650 -27.419 -32.350 1.00 88.62 91 ARG A O 1
ATOM 736 N N . LEU A 1 92 ? -2.753 -27.082 -31.626 1.00 89.75 92 LEU A N 1
ATOM 737 C CA . LEU A 1 92 ? -2.990 -25.882 -32.434 1.00 89.75 92 LEU A CA 1
ATOM 738 C C . LEU A 1 92 ? -2.094 -24.722 -31.979 1.00 89.75 92 LEU A C 1
ATOM 740 O O . LEU A 1 92 ? -1.460 -24.082 -32.813 1.00 89.75 92 LEU A O 1
ATOM 744 N N . ALA A 1 93 ? -1.956 -24.507 -30.669 1.00 91.88 93 ALA A N 1
ATOM 745 C CA . ALA A 1 93 ? -1.062 -23.494 -30.119 1.00 91.88 93 ALA A CA 1
ATOM 746 C C . ALA A 1 93 ? 0.396 -23.716 -30.546 1.00 91.88 93 ALA A C 1
ATOM 748 O O . ALA A 1 93 ? 1.079 -22.763 -30.926 1.00 91.88 93 ALA A O 1
ATOM 749 N N . GLU A 1 94 ? 0.862 -24.967 -30.533 1.00 92.94 94 GLU A N 1
ATOM 750 C CA . GLU A 1 94 ? 2.207 -25.332 -30.977 1.00 92.94 94 GLU A CA 1
ATOM 751 C C . GLU A 1 94 ? 2.403 -25.091 -32.482 1.00 92.94 94 GLU A C 1
ATOM 753 O O . GLU A 1 94 ? 3.423 -24.533 -32.885 1.00 92.94 94 GLU A O 1
ATOM 758 N N . GLN A 1 95 ? 1.414 -25.437 -33.313 1.00 93.31 95 GLN A N 1
ATOM 759 C CA . GLN A 1 95 ? 1.448 -25.167 -34.755 1.00 93.31 95 GLN A CA 1
ATOM 760 C C . GLN A 1 95 ? 1.534 -23.666 -35.054 1.00 93.31 95 GLN A C 1
ATOM 762 O O . GLN A 1 95 ? 2.387 -23.244 -35.835 1.00 93.31 95 GLN A O 1
ATOM 767 N N . GLU A 1 96 ? 0.704 -22.848 -34.407 1.00 95.12 96 GLU A N 1
ATOM 768 C CA . GLU A 1 96 ? 0.738 -21.392 -34.579 1.00 95.12 96 GLU A CA 1
ATOM 769 C C . GLU A 1 96 ? 2.058 -20.789 -34.071 1.00 95.12 96 GLU A C 1
ATOM 771 O O . GLU A 1 96 ? 2.630 -19.909 -34.712 1.00 95.12 96 GLU A O 1
ATOM 776 N N . LYS A 1 97 ? 2.633 -21.318 -32.982 1.00 96.50 97 LYS A N 1
ATOM 777 C CA . LYS A 1 97 ? 3.970 -20.913 -32.516 1.00 96.50 97 LYS A CA 1
ATOM 778 C C . LYS A 1 97 ? 5.051 -21.214 -33.559 1.00 96.50 97 LYS A C 1
ATOM 780 O O . LYS A 1 97 ? 5.943 -20.390 -33.766 1.00 96.50 97 LYS A O 1
ATOM 785 N N . ILE A 1 98 ? 4.999 -22.381 -34.207 1.00 96.44 98 ILE A N 1
ATOM 786 C CA . ILE A 1 98 ? 5.954 -22.762 -35.260 1.00 96.44 98 ILE A CA 1
ATOM 787 C C . ILE A 1 98 ? 5.849 -21.801 -36.450 1.00 96.44 98 ILE A C 1
ATOM 789 O O . ILE A 1 98 ? 6.879 -21.271 -36.867 1.00 96.44 98 ILE A O 1
ATOM 793 N N . LYS A 1 99 ? 4.634 -21.482 -36.915 1.00 94.69 99 LYS A N 1
ATOM 794 C CA . LYS A 1 99 ? 4.416 -20.474 -37.970 1.00 94.69 99 LYS A CA 1
ATOM 795 C C . LYS A 1 99 ? 4.969 -19.102 -37.579 1.00 94.69 99 LYS A C 1
ATOM 797 O O . LYS A 1 99 ? 5.640 -18.453 -38.376 1.00 94.69 99 LYS A O 1
ATOM 802 N N . GLY A 1 100 ? 4.767 -18.683 -36.327 1.00 96.44 100 GLY A N 1
ATOM 803 C CA . GLY A 1 100 ? 5.345 -17.443 -35.802 1.00 96.44 100 GLY A CA 1
ATOM 804 C C . GLY A 1 100 ? 6.877 -17.440 -35.822 1.00 96.44 100 GLY A C 1
ATOM 805 O O . GLY A 1 100 ? 7.492 -16.432 -36.176 1.00 96.44 100 GLY A O 1
ATOM 806 N N . ASN A 1 101 ? 7.509 -18.576 -35.508 1.00 95.31 101 ASN A N 1
ATOM 807 C CA . ASN A 1 101 ? 8.964 -18.729 -35.592 1.00 95.31 101 ASN A CA 1
ATOM 808 C C . ASN A 1 101 ? 9.460 -18.657 -37.046 1.00 95.31 101 ASN A C 1
ATOM 810 O O . ASN A 1 101 ? 10.514 -18.074 -37.299 1.00 95.31 101 ASN A O 1
ATOM 814 N N . GLU A 1 102 ? 8.728 -19.244 -37.994 1.00 95.06 102 GLU A N 1
ATOM 815 C CA . GLU A 1 102 ? 9.035 -19.181 -39.429 1.00 95.06 102 GLU A CA 1
ATOM 816 C C . GLU A 1 102 ? 8.904 -17.753 -39.969 1.00 95.06 102 GLU A C 1
ATOM 818 O O . GLU A 1 102 ? 9.843 -17.249 -40.582 1.00 95.06 102 GLU A O 1
ATOM 823 N N . ALA A 1 103 ? 7.810 -17.056 -39.652 1.00 93.81 103 ALA A N 1
ATOM 824 C CA . ALA A 1 103 ? 7.616 -15.652 -40.015 1.00 93.81 103 ALA A CA 1
ATOM 825 C C . ALA A 1 103 ? 8.729 -14.756 -39.441 1.00 93.81 103 ALA A C 1
ATOM 827 O O . ALA A 1 103 ? 9.292 -13.919 -40.149 1.00 93.81 103 ALA A O 1
ATOM 828 N N . LEU A 1 104 ? 9.135 -14.990 -38.187 1.00 93.69 104 LEU A N 1
ATOM 829 C CA . LEU A 1 104 ? 10.239 -14.264 -37.557 1.00 93.69 104 LEU A CA 1
ATOM 830 C C . LEU A 1 104 ? 11.593 -14.520 -38.243 1.00 93.69 104 LEU A C 1
ATOM 832 O O . LEU A 1 104 ? 12.404 -13.595 -38.334 1.00 93.69 104 LEU A O 1
ATOM 836 N N . LYS A 1 105 ? 11.846 -15.747 -38.725 1.00 94.06 105 LYS A N 1
ATOM 837 C CA . LYS A 1 105 ? 13.046 -16.084 -39.516 1.00 94.06 105 LYS A CA 1
ATOM 838 C C . LYS A 1 105 ? 13.037 -15.383 -40.873 1.00 94.06 105 LYS A C 1
ATOM 840 O O . LYS A 1 105 ? 14.075 -14.883 -41.292 1.00 94.06 105 LYS A O 1
ATOM 845 N N . SER A 1 106 ? 11.868 -15.285 -41.502 1.00 92.94 106 SER A N 1
ATOM 846 C CA . SER A 1 106 ? 11.642 -14.533 -42.745 1.00 92.94 106 SER A CA 1
ATOM 847 C C . SER A 1 106 ? 11.608 -13.010 -42.541 1.00 92.94 106 SER A C 1
ATOM 849 O O . SER A 1 106 ? 11.405 -12.267 -43.496 1.00 92.94 106 SER A O 1
ATOM 851 N N . ASN A 1 107 ? 11.824 -12.535 -41.306 1.00 91.69 107 ASN A N 1
ATOM 852 C CA . ASN A 1 107 ? 11.766 -11.131 -40.895 1.00 91.69 107 ASN A CA 1
ATOM 853 C C . ASN A 1 107 ? 10.397 -10.451 -41.120 1.00 91.69 107 ASN A C 1
ATOM 855 O O . ASN A 1 107 ? 10.308 -9.223 -41.116 1.00 91.69 107 ASN A O 1
ATOM 859 N N . ASP A 1 108 ? 9.322 -11.233 -41.250 1.00 93.75 108 ASP A N 1
ATOM 860 C CA . ASP A 1 108 ? 7.951 -10.726 -41.268 1.00 93.75 108 ASP A CA 1
ATOM 861 C C . ASP A 1 108 ? 7.440 -10.564 -39.831 1.00 93.75 108 ASP A C 1
ATOM 863 O O . ASP A 1 108 ? 6.863 -11.465 -39.216 1.00 93.75 108 ASP A O 1
ATOM 867 N N . LEU A 1 109 ? 7.719 -9.392 -39.259 1.00 90.62 109 LEU A N 1
ATOM 868 C CA . LEU A 1 109 ? 7.420 -9.097 -37.858 1.00 90.62 109 LEU A CA 1
ATOM 869 C C . LEU A 1 109 ? 5.908 -8.994 -37.585 1.00 90.62 109 LEU A C 1
ATOM 871 O O . LEU A 1 109 ? 5.468 -9.310 -36.481 1.00 90.62 109 LEU A O 1
ATOM 875 N N . LYS A 1 110 ? 5.097 -8.578 -38.567 1.00 92.50 110 LYS A N 1
ATOM 876 C CA . LYS A 1 110 ? 3.646 -8.416 -38.377 1.00 92.50 110 LYS A CA 1
ATOM 877 C C . LYS A 1 110 ? 2.946 -9.768 -38.333 1.00 92.50 110 LYS A C 1
ATOM 879 O O . LYS A 1 110 ? 2.179 -10.020 -37.403 1.00 92.50 110 LYS A O 1
ATOM 884 N N . GLU A 1 111 ? 3.261 -10.647 -39.281 1.00 90.25 111 GLU A N 1
ATOM 885 C CA . GLU A 1 111 ? 2.731 -12.013 -39.282 1.00 90.25 111 GLU A CA 1
ATOM 886 C C . GLU A 1 111 ? 3.224 -12.804 -38.069 1.00 90.25 111 GLU A C 1
ATOM 888 O O . GLU A 1 111 ? 2.441 -13.503 -37.430 1.00 90.25 111 GLU A O 1
ATOM 893 N N . ALA A 1 112 ? 4.483 -12.622 -37.653 1.00 93.88 112 ALA A N 1
ATOM 894 C CA . ALA A 1 112 ? 4.989 -13.255 -36.436 1.00 93.88 112 ALA A CA 1
ATOM 895 C C . ALA A 1 112 ? 4.153 -12.887 -35.192 1.00 93.88 112 ALA A C 1
ATOM 897 O O . ALA A 1 112 ? 3.787 -13.772 -34.418 1.00 93.88 112 ALA A O 1
ATOM 898 N N . ILE A 1 113 ? 3.793 -11.608 -35.008 1.00 96.25 113 ILE A N 1
ATOM 899 C CA . ILE A 1 113 ? 2.916 -11.173 -33.902 1.00 96.25 113 ILE A CA 1
ATOM 900 C C . ILE A 1 113 ? 1.537 -11.822 -33.999 1.00 96.25 113 ILE A C 1
ATOM 902 O O . ILE A 1 113 ? 1.000 -12.259 -32.974 1.00 96.25 113 ILE A O 1
ATOM 906 N N . ASN A 1 114 ? 0.965 -11.888 -35.203 1.00 93.88 114 ASN A N 1
ATOM 907 C CA . ASN A 1 114 ? -0.340 -12.499 -35.421 1.00 93.88 114 ASN A CA 1
ATOM 908 C C . ASN A 1 114 ? -0.319 -13.982 -35.020 1.00 93.88 114 ASN A C 1
ATOM 910 O O . ASN A 1 114 ? -1.100 -14.395 -34.164 1.00 93.88 114 ASN A O 1
ATOM 914 N N . TYR A 1 115 ? 0.646 -14.750 -35.526 1.00 95.75 115 TYR A N 1
ATOM 915 C CA . TYR A 1 115 ? 0.802 -16.170 -35.210 1.00 95.75 115 TYR A CA 1
ATOM 916 C C . TYR A 1 115 ? 1.058 -16.439 -33.721 1.00 95.75 115 TYR A C 1
ATOM 918 O O . TYR A 1 115 ? 0.423 -17.318 -33.135 1.00 95.75 115 TYR A O 1
ATOM 926 N N . TYR A 1 116 ? 1.909 -15.657 -33.046 1.00 96.06 116 TYR A N 1
ATOM 927 C CA . TYR A 1 116 ? 2.079 -15.814 -31.594 1.00 96.06 116 TYR A CA 1
ATOM 928 C C . TYR A 1 116 ? 0.820 -15.432 -30.809 1.00 96.06 116 TYR A C 1
ATOM 930 O O . TYR A 1 116 ? 0.523 -16.052 -29.790 1.00 96.06 116 TYR A O 1
ATOM 938 N N . THR A 1 117 ? 0.048 -14.454 -31.284 1.00 95.38 117 THR A N 1
ATOM 939 C CA . THR A 1 117 ? -1.229 -14.080 -30.662 1.00 95.38 117 THR A CA 1
ATOM 940 C C . THR A 1 117 ? -2.266 -15.191 -30.810 1.00 95.38 117 THR A C 1
ATOM 942 O O . THR A 1 117 ? -2.938 -15.511 -29.832 1.00 95.38 117 THR A O 1
ATOM 945 N N . GLN A 1 118 ? -2.349 -15.831 -31.979 1.00 91.44 118 GLN A N 1
ATOM 946 C CA . GLN A 1 118 ? -3.187 -17.017 -32.182 1.00 91.44 118 GLN A CA 1
ATOM 947 C C . GLN A 1 118 ? -2.732 -18.180 -31.291 1.00 91.44 118 GLN A C 1
ATOM 949 O O . GLN A 1 118 ? -3.554 -18.804 -30.625 1.00 91.44 118 GLN A O 1
ATOM 954 N N . SER A 1 119 ? -1.420 -18.414 -31.182 1.00 93.06 119 SER A N 1
ATOM 955 C CA . SER A 1 119 ? -0.861 -19.423 -30.273 1.00 93.06 119 SER A CA 1
ATOM 956 C C . SER A 1 119 ? -1.305 -19.206 -28.819 1.00 93.06 119 SER A C 1
ATOM 958 O O . SER A 1 119 ? -1.773 -20.142 -28.179 1.00 93.06 119 SER A O 1
ATOM 960 N N . ILE A 1 120 ? -1.258 -17.963 -28.329 1.00 93.75 120 ILE A N 1
ATOM 961 C CA . ILE A 1 120 ? -1.716 -17.585 -26.981 1.00 93.75 120 ILE A CA 1
ATOM 962 C C . ILE A 1 120 ? -3.237 -17.749 -26.814 1.00 93.75 120 ILE A C 1
ATOM 964 O O . ILE A 1 120 ? -3.712 -18.106 -25.738 1.00 93.75 120 ILE A O 1
ATOM 968 N N . GLN A 1 121 ? -4.025 -17.493 -27.863 1.00 89.88 121 GLN A N 1
ATOM 969 C CA . GLN A 1 121 ? -5.474 -17.724 -27.830 1.00 89.88 121 GLN A CA 1
ATOM 970 C C . GLN A 1 121 ? -5.814 -19.215 -27.722 1.00 89.88 121 GLN A C 1
ATOM 972 O O . GLN A 1 121 ? -6.777 -19.564 -27.039 1.00 89.88 121 GLN A O 1
ATOM 977 N N . PHE A 1 122 ? -5.022 -20.079 -28.364 1.00 87.44 122 PHE A N 1
ATOM 978 C CA . PHE A 1 122 ? -5.163 -21.532 -28.274 1.00 87.44 122 PHE A CA 1
ATOM 979 C C . PHE A 1 122 ? -4.577 -22.130 -26.993 1.00 87.44 122 PHE A C 1
ATOM 981 O O . PHE A 1 122 ? -5.069 -23.164 -26.557 1.00 87.44 122 PHE A O 1
ATOM 988 N N . ASP A 1 123 ? -3.556 -21.524 -26.389 1.00 87.19 123 ASP A N 1
ATOM 989 C CA . ASP A 1 123 ? -3.022 -21.926 -25.087 1.00 87.19 123 ASP A CA 1
ATOM 990 C C . ASP A 1 123 ? -2.430 -20.725 -24.336 1.00 87.19 123 ASP A C 1
ATOM 992 O O . ASP A 1 123 ? -1.317 -20.265 -24.611 1.00 87.19 123 ASP A O 1
ATOM 996 N N . ARG A 1 124 ? -3.169 -20.246 -23.328 1.00 87.88 124 ARG A N 1
ATOM 997 C CA . ARG A 1 124 ? -2.739 -19.132 -22.468 1.00 87.88 124 ARG A CA 1
ATOM 998 C C . ARG A 1 124 ? -1.595 -19.495 -21.525 1.00 87.88 124 ARG A C 1
ATOM 1000 O O . ARG A 1 124 ? -1.003 -18.598 -20.940 1.00 87.88 124 ARG A O 1
ATOM 1007 N N . GLN A 1 125 ? -1.261 -20.776 -21.377 1.00 88.25 125 GLN A N 1
ATOM 1008 C CA . GLN A 1 125 ? -0.151 -21.234 -20.537 1.00 88.25 125 GLN A CA 1
ATOM 1009 C C . GLN A 1 125 ? 1.166 -21.371 -21.323 1.00 88.25 125 GLN A C 1
ATOM 1011 O O . GLN A 1 125 ? 2.203 -21.708 -20.750 1.00 88.25 125 GLN A O 1
ATOM 1016 N N . MET A 1 126 ? 1.165 -21.083 -22.630 1.00 88.88 126 MET A N 1
ATOM 1017 C CA . MET A 1 126 ? 2.335 -21.213 -23.498 1.00 88.88 126 MET A CA 1
ATOM 1018 C C . MET A 1 126 ? 3.331 -20.053 -23.301 1.00 88.88 126 MET A C 1
ATOM 1020 O O . MET A 1 126 ? 3.427 -19.145 -24.131 1.00 88.88 126 MET A O 1
ATOM 1024 N N . ALA A 1 127 ? 4.125 -20.094 -22.224 1.00 92.06 127 ALA A N 1
ATOM 1025 C CA . ALA A 1 127 ? 5.122 -19.065 -21.884 1.00 92.06 127 ALA A CA 1
ATOM 1026 C C . ALA A 1 127 ? 6.071 -18.723 -23.053 1.00 92.06 127 ALA A C 1
ATOM 1028 O O . ALA A 1 127 ? 6.432 -17.561 -23.263 1.00 92.06 127 ALA A O 1
ATOM 1029 N N . ALA A 1 128 ? 6.422 -19.720 -23.874 1.00 93.94 128 ALA A N 1
ATOM 1030 C CA . ALA A 1 128 ? 7.260 -19.541 -25.057 1.00 93.94 128 ALA A CA 1
ATOM 1031 C C . ALA A 1 128 ? 6.651 -18.592 -26.105 1.00 93.94 128 ALA A C 1
ATOM 1033 O O . ALA A 1 128 ? 7.390 -17.829 -26.726 1.00 93.94 128 ALA A O 1
ATOM 1034 N N . SER A 1 129 ? 5.326 -18.603 -26.288 1.00 95.19 129 SER A N 1
ATOM 1035 C CA . SER A 1 129 ? 4.633 -17.745 -27.260 1.00 95.19 129 SER A CA 1
ATOM 1036 C C . SER A 1 129 ? 4.607 -16.287 -26.807 1.00 95.19 129 SER A C 1
ATOM 1038 O O . SER A 1 129 ? 4.881 -15.403 -27.617 1.00 95.19 129 SER A O 1
ATOM 1040 N N . TYR A 1 130 ? 4.397 -16.035 -25.510 1.00 96.38 130 TYR A N 1
ATOM 1041 C CA . TYR A 1 130 ? 4.552 -14.700 -24.918 1.00 96.38 130 TYR A CA 1
ATOM 1042 C C . TYR A 1 130 ? 5.983 -14.186 -25.071 1.00 96.38 130 TYR A C 1
ATOM 1044 O O . TYR A 1 130 ? 6.207 -13.109 -25.617 1.00 96.38 130 TYR A O 1
ATOM 1052 N N . CYS A 1 131 ? 6.977 -14.986 -24.674 1.00 96.81 131 CYS A N 1
ATOM 1053 C CA . CYS A 1 131 ? 8.374 -14.587 -24.793 1.00 96.81 131 CYS A CA 1
ATOM 1054 C C . CYS A 1 131 ? 8.754 -14.316 -26.255 1.00 96.81 131 CYS A C 1
ATOM 1056 O O . CYS A 1 131 ? 9.397 -13.306 -26.545 1.00 96.81 131 CYS A O 1
ATOM 1058 N N . ASN A 1 132 ? 8.363 -15.178 -27.199 1.00 96.44 132 ASN A N 1
ATOM 1059 C CA . ASN A 1 132 ? 8.671 -14.997 -28.618 1.00 96.44 132 ASN A CA 1
ATOM 1060 C C . ASN A 1 132 ? 7.979 -13.778 -29.227 1.00 96.44 132 ASN A C 1
ATOM 1062 O O . ASN A 1 132 ? 8.628 -13.064 -29.990 1.00 96.44 132 ASN A O 1
ATOM 1066 N N . ARG A 1 133 ? 6.739 -13.468 -28.837 1.00 97.44 133 ARG A N 1
ATOM 1067 C CA . ARG A 1 133 ? 6.085 -12.212 -29.222 1.00 97.44 133 ARG A CA 1
ATOM 1068 C C . ARG A 1 133 ? 6.809 -10.994 -28.642 1.00 97.44 133 ARG A C 1
ATOM 1070 O O . ARG A 1 133 ? 7.060 -10.040 -29.377 1.00 97.44 133 ARG A O 1
ATOM 1077 N N . ALA A 1 134 ? 7.282 -11.078 -27.397 1.00 97.44 134 ALA A N 1
ATOM 1078 C CA . ALA A 1 134 ? 8.111 -10.046 -26.774 1.00 97.44 134 ALA A CA 1
ATOM 1079 C C . ALA A 1 134 ? 9.414 -9.778 -27.553 1.00 97.44 134 ALA A C 1
ATOM 1081 O O . ALA A 1 134 ? 9.840 -8.634 -27.667 1.00 97.44 134 ALA A O 1
ATOM 1082 N N . LEU A 1 135 ? 10.035 -10.797 -28.159 1.00 96.94 135 LEU A N 1
ATOM 1083 C CA . LEU A 1 135 ? 11.192 -10.591 -29.044 1.00 96.94 135 LEU A CA 1
ATOM 1084 C C . LEU A 1 135 ? 10.828 -9.790 -30.297 1.00 96.94 135 LEU A C 1
ATOM 1086 O O . LEU A 1 135 ? 11.618 -8.956 -30.740 1.00 96.94 135 LEU A O 1
ATOM 1090 N N . VAL A 1 136 ? 9.650 -10.035 -30.873 1.00 96.50 136 VAL A N 1
ATOM 1091 C CA . VAL A 1 136 ? 9.182 -9.269 -32.033 1.00 96.50 136 VAL A CA 1
ATOM 1092 C C . VAL A 1 136 ? 8.926 -7.814 -31.644 1.00 96.50 136 VAL A C 1
ATOM 1094 O O . VAL A 1 136 ? 9.410 -6.912 -32.325 1.00 96.50 136 VAL A O 1
ATOM 1097 N N . TYR A 1 137 ? 8.272 -7.576 -30.504 1.00 97.12 137 TYR A N 1
ATOM 1098 C CA . TYR A 1 137 ? 8.089 -6.227 -29.962 1.00 97.12 137 TYR A CA 1
ATOM 1099 C C . TYR A 1 137 ? 9.414 -5.527 -29.647 1.00 97.12 137 TYR A C 1
ATOM 1101 O O . TYR A 1 137 ? 9.547 -4.331 -29.902 1.00 97.12 137 TYR A O 1
ATOM 1109 N N . LEU A 1 138 ? 10.427 -6.263 -29.181 1.00 95.69 138 LEU A N 1
ATOM 1110 C CA . LEU A 1 138 ? 11.761 -5.715 -28.941 1.00 95.69 138 LEU A CA 1
ATOM 1111 C C . LEU A 1 138 ? 12.416 -5.247 -30.251 1.00 95.69 138 LEU A C 1
ATOM 1113 O O . LEU A 1 138 ? 12.974 -4.152 -30.293 1.00 95.69 138 LEU A O 1
ATOM 1117 N N . LYS A 1 139 ? 12.280 -6.016 -31.344 1.00 95.06 139 LYS A N 1
ATOM 1118 C CA . LYS A 1 139 ? 12.727 -5.599 -32.689 1.00 95.06 139 LYS A CA 1
ATOM 1119 C C . LYS A 1 139 ? 11.979 -4.361 -33.201 1.00 95.06 139 LYS A C 1
ATOM 1121 O O . LYS A 1 139 ? 12.576 -3.538 -33.891 1.00 95.06 139 LYS A O 1
ATOM 1126 N N . LEU A 1 140 ? 10.701 -4.215 -32.846 1.00 93.69 140 LEU A N 1
ATOM 1127 C CA . LEU A 1 140 ? 9.868 -3.050 -33.176 1.00 93.69 140 LEU A CA 1
ATOM 1128 C C . LEU A 1 140 ? 10.069 -1.853 -32.229 1.00 93.69 140 LEU A C 1
ATOM 1130 O O . LEU A 1 140 ? 9.489 -0.797 -32.466 1.00 93.69 140 LEU A O 1
ATOM 1134 N N . LYS A 1 141 ? 10.903 -1.989 -31.186 1.00 94.88 141 LYS A N 1
ATOM 1135 C CA . LYS A 1 141 ? 11.120 -0.982 -30.129 1.00 94.88 141 LYS A CA 1
ATOM 1136 C C . LYS A 1 141 ? 9.859 -0.647 -29.315 1.00 94.88 141 LYS A C 1
ATOM 1138 O O . LYS A 1 141 ? 9.771 0.412 -28.699 1.00 94.88 141 LYS A O 1
ATOM 1143 N N . GLU A 1 142 ? 8.896 -1.563 -29.260 1.00 93.44 142 GLU A N 1
ATOM 1144 C CA . GLU A 1 142 ? 7.679 -1.437 -28.451 1.00 93.44 142 GLU A CA 1
ATOM 1145 C C . GLU A 1 142 ? 7.919 -1.944 -27.019 1.00 93.44 142 GLU A C 1
ATOM 1147 O O . GLU A 1 142 ? 7.370 -2.955 -26.584 1.00 93.44 142 GLU A O 1
ATOM 1152 N N . TYR A 1 143 ? 8.778 -1.249 -26.270 1.00 93.06 143 TYR A N 1
ATOM 1153 C CA . TYR A 1 143 ? 9.329 -1.742 -24.998 1.00 93.06 143 TYR A CA 1
ATOM 1154 C C . TYR A 1 143 ? 8.284 -2.049 -23.915 1.00 93.06 143 TYR A C 1
ATOM 1156 O O . TYR A 1 143 ? 8.464 -2.993 -23.150 1.00 93.06 143 TYR A O 1
ATOM 1164 N N . GLN A 1 144 ? 7.168 -1.316 -23.864 1.00 92.38 144 GLN A N 1
ATOM 1165 C CA . GLN A 1 144 ? 6.100 -1.604 -22.899 1.00 92.38 144 GLN A CA 1
ATOM 1166 C C . GLN A 1 144 ? 5.400 -2.941 -23.192 1.00 92.38 144 GLN A C 1
ATOM 1168 O O . GLN A 1 144 ? 5.081 -3.684 -22.266 1.00 92.38 144 GLN A O 1
ATOM 1173 N N . ASN A 1 145 ? 5.210 -3.277 -24.472 1.00 90.19 145 ASN A N 1
ATOM 1174 C CA . ASN A 1 145 ? 4.632 -4.559 -24.877 1.00 90.19 145 ASN A CA 1
ATOM 1175 C C . ASN A 1 145 ? 5.599 -5.715 -24.582 1.00 90.19 145 ASN A C 1
ATOM 1177 O O . ASN A 1 145 ? 5.157 -6.783 -24.162 1.00 90.19 145 ASN A O 1
ATOM 1181 N N . VAL A 1 146 ? 6.915 -5.483 -24.704 1.00 96.25 146 VAL A N 1
ATOM 1182 C CA . VAL A 1 146 ? 7.944 -6.444 -24.264 1.00 96.25 146 VAL A CA 1
ATOM 1183 C C . VAL A 1 146 ? 7.810 -6.744 -22.774 1.00 96.25 146 VAL A C 1
ATOM 1185 O O . VAL A 1 146 ? 7.799 -7.915 -22.401 1.00 96.25 146 VAL A O 1
ATOM 1188 N N . ILE A 1 147 ? 7.698 -5.710 -21.933 1.00 94.56 147 ILE A N 1
ATOM 1189 C CA . ILE A 1 147 ? 7.584 -5.870 -20.476 1.00 94.56 147 ILE A CA 1
ATOM 1190 C C . ILE A 1 147 ? 6.336 -6.676 -20.123 1.00 94.56 147 ILE A C 1
ATOM 1192 O O . ILE A 1 147 ? 6.453 -7.670 -19.416 1.00 94.56 147 ILE A O 1
ATOM 1196 N N . ASN A 1 148 ? 5.176 -6.322 -20.682 1.00 92.38 148 ASN A N 1
ATOM 1197 C CA . ASN A 1 148 ? 3.916 -7.009 -20.391 1.00 92.38 148 ASN A CA 1
ATOM 1198 C C . ASN A 1 148 ? 3.966 -8.504 -20.759 1.00 92.38 148 ASN A C 1
ATOM 1200 O O . ASN A 1 148 ? 3.561 -9.355 -19.966 1.00 92.38 148 ASN A O 1
ATOM 1204 N N . ASP A 1 149 ? 4.479 -8.835 -21.949 1.00 93.81 149 ASP A N 1
ATOM 1205 C CA . ASP A 1 149 ? 4.585 -10.228 -22.395 1.00 93.81 149 ASP A CA 1
ATOM 1206 C C . ASP A 1 149 ? 5.643 -11.011 -21.599 1.00 93.81 149 ASP A C 1
ATOM 1208 O O . ASP A 1 149 ? 5.442 -12.190 -21.303 1.00 93.81 149 ASP A O 1
ATOM 1212 N N . CYS A 1 150 ? 6.755 -10.379 -21.212 1.00 94.25 150 CYS A N 1
ATOM 1213 C CA . CYS A 1 150 ? 7.771 -11.024 -20.378 1.00 94.25 150 CYS A CA 1
ATOM 1214 C C . CYS A 1 150 ? 7.284 -11.234 -18.941 1.00 94.25 150 CYS A C 1
ATOM 1216 O O . CYS A 1 150 ? 7.504 -12.311 -18.396 1.00 94.25 150 CYS A O 1
ATOM 1218 N N . ASP A 1 151 ? 6.585 -10.265 -18.348 1.00 92.44 151 ASP A N 1
ATOM 1219 C CA . ASP A 1 151 ? 5.975 -10.389 -17.019 1.00 92.44 151 ASP A CA 1
ATOM 1220 C C . ASP A 1 151 ? 4.999 -11.565 -16.974 1.00 92.44 151 ASP A C 1
ATOM 1222 O O . ASP A 1 151 ? 5.024 -12.361 -16.034 1.00 92.44 151 ASP A O 1
ATOM 1226 N N . TYR A 1 152 ? 4.180 -11.715 -18.018 1.00 90.81 152 TYR A N 1
ATOM 1227 C CA . TYR A 1 152 ? 3.251 -12.833 -18.132 1.00 90.81 152 TYR A CA 1
ATOM 1228 C C . TYR A 1 152 ? 3.991 -14.166 -18.328 1.00 90.81 152 TYR A C 1
ATOM 1230 O O . TYR A 1 152 ? 3.688 -15.145 -17.649 1.00 90.81 152 TYR A O 1
ATOM 1238 N N . ALA A 1 153 ? 5.008 -14.212 -19.198 1.00 91.38 153 ALA A N 1
ATOM 1239 C CA . ALA A 1 153 ? 5.821 -15.412 -19.410 1.00 91.38 153 ALA A CA 1
ATOM 1240 C C . ALA A 1 153 ? 6.535 -15.872 -18.126 1.00 91.38 153 ALA A C 1
ATOM 1242 O O . ALA A 1 153 ? 6.590 -17.069 -17.860 1.00 91.38 153 ALA A O 1
ATOM 1243 N N . ILE A 1 154 ? 7.031 -14.931 -17.318 1.00 91.19 154 ILE A N 1
ATOM 1244 C CA . ILE A 1 154 ? 7.680 -15.207 -16.031 1.00 91.19 154 ILE A CA 1
ATOM 1245 C C . ILE A 1 154 ? 6.652 -15.642 -14.977 1.00 91.19 154 ILE A C 1
ATOM 1247 O O . ILE A 1 154 ? 6.924 -16.529 -14.172 1.00 91.19 154 ILE A O 1
ATOM 1251 N N . ALA A 1 155 ? 5.453 -15.053 -14.979 1.00 86.62 155 ALA A N 1
ATOM 1252 C CA . ALA A 1 155 ? 4.379 -15.470 -14.080 1.00 86.62 155 ALA A CA 1
ATOM 1253 C C . ALA A 1 155 ? 3.915 -16.913 -14.350 1.00 86.62 155 ALA A C 1
ATOM 1255 O O . ALA A 1 155 ? 3.565 -17.621 -13.407 1.00 86.62 155 ALA A O 1
ATOM 1256 N N . LEU A 1 156 ? 3.936 -17.345 -15.617 1.00 84.56 156 LEU A N 1
ATOM 1257 C CA . LEU A 1 156 ? 3.679 -18.733 -16.013 1.00 84.56 156 LEU A CA 1
ATOM 1258 C C . LEU A 1 156 ? 4.861 -19.657 -15.694 1.00 84.56 156 LEU A C 1
ATOM 1260 O O . LEU A 1 156 ? 4.664 -20.766 -15.202 1.00 84.56 156 LEU A O 1
ATOM 1264 N N . GLN A 1 157 ? 6.082 -19.207 -15.988 1.00 85.56 157 GLN A N 1
ATOM 1265 C CA . GLN A 1 157 ? 7.308 -19.972 -15.814 1.00 85.56 157 GLN A CA 1
ATOM 1266 C C . GLN A 1 157 ? 8.402 -19.094 -15.185 1.00 85.56 157 GLN A C 1
ATOM 1268 O O . GLN A 1 157 ? 9.096 -18.336 -15.864 1.00 85.56 157 GLN A O 1
ATOM 1273 N N . ALA A 1 158 ? 8.570 -19.230 -13.868 1.00 80.94 158 ALA A N 1
ATOM 1274 C CA . ALA A 1 158 ? 9.447 -18.373 -13.068 1.00 80.94 158 ALA A CA 1
ATOM 1275 C C . ALA A 1 158 ? 10.946 -18.526 -13.381 1.00 80.94 158 ALA A C 1
ATOM 1277 O O . ALA A 1 158 ? 11.716 -17.629 -13.069 1.00 80.94 158 ALA A O 1
ATOM 1278 N N . ASP A 1 159 ? 11.369 -19.632 -13.992 1.00 81.94 159 ASP A N 1
ATOM 1279 C CA . ASP A 1 159 ? 12.762 -19.900 -14.371 1.00 81.94 159 ASP A CA 1
ATOM 1280 C C . ASP A 1 159 ? 13.048 -19.582 -15.851 1.00 81.94 159 ASP A C 1
ATOM 1282 O O . ASP A 1 159 ? 14.068 -19.998 -16.401 1.00 81.94 159 ASP A O 1
ATOM 1286 N N . TYR A 1 160 ? 12.160 -18.848 -16.536 1.00 87.25 160 TYR A N 1
ATOM 1287 C CA . TYR A 1 160 ? 12.295 -18.629 -17.973 1.00 87.25 160 TYR A CA 1
ATOM 1288 C C . TYR A 1 160 ? 13.297 -17.516 -18.324 1.00 87.25 160 TYR A C 1
ATOM 1290 O O . TYR A 1 160 ? 12.921 -16.404 -18.700 1.00 87.25 160 TYR A O 1
ATOM 1298 N N . THR A 1 161 ? 14.595 -17.832 -18.258 1.00 88.75 161 THR A N 1
ATOM 1299 C CA . THR A 1 161 ? 15.741 -16.909 -18.425 1.00 88.75 161 THR A CA 1
ATOM 1300 C C . THR A 1 161 ? 15.642 -15.988 -19.650 1.00 88.75 161 THR A C 1
ATOM 1302 O O . THR A 1 161 ? 15.981 -14.807 -19.587 1.00 88.75 161 THR A O 1
ATOM 1305 N N . LYS A 1 162 ? 15.100 -16.483 -20.774 1.00 92.69 162 LYS A N 1
ATOM 1306 C CA . LYS A 1 162 ? 14.907 -15.689 -22.005 1.00 92.69 162 LYS A CA 1
ATOM 1307 C C . LYS A 1 162 ? 13.933 -14.520 -21.825 1.00 92.69 162 LYS A C 1
ATOM 1309 O O . LYS A 1 162 ? 14.105 -13.492 -22.478 1.00 92.69 162 LYS A O 1
ATOM 1314 N N . ALA A 1 163 ? 12.916 -14.665 -20.976 1.00 93.06 163 ALA A N 1
ATOM 1315 C CA . ALA A 1 163 ? 11.973 -13.593 -20.670 1.00 93.06 163 ALA A CA 1
ATOM 1316 C C . ALA A 1 163 ? 12.627 -12.512 -19.795 1.00 93.06 163 ALA A C 1
ATOM 1318 O O . ALA A 1 163 ? 12.476 -11.330 -20.097 1.00 93.06 163 ALA A O 1
ATOM 1319 N N . TYR A 1 164 ? 13.440 -12.902 -18.805 1.00 92.50 164 TYR A N 1
ATOM 1320 C CA . TYR A 1 164 ? 14.252 -11.963 -18.018 1.00 92.50 164 TYR A CA 1
ATOM 1321 C C . TYR A 1 164 ? 15.215 -11.171 -18.903 1.00 92.50 164 TYR A C 1
ATOM 1323 O O . TYR A 1 164 ? 15.295 -9.953 -18.789 1.00 92.50 164 TYR A O 1
ATOM 1331 N N . HIS A 1 165 ? 15.882 -11.832 -19.852 1.00 94.69 165 HIS A N 1
ATOM 1332 C CA . HIS A 1 165 ? 16.825 -11.164 -20.755 1.00 94.69 165 HIS A CA 1
ATOM 1333 C C . HIS A 1 165 ? 16.144 -10.101 -21.619 1.00 94.69 165 HIS A C 1
ATOM 1335 O O . HIS A 1 165 ? 16.596 -8.960 -21.713 1.00 94.69 165 HIS A O 1
ATOM 1341 N N . ARG A 1 166 ? 15.003 -10.457 -22.220 1.00 96.19 166 ARG A N 1
ATOM 1342 C CA . ARG A 1 166 ? 14.226 -9.557 -23.086 1.00 96.19 166 ARG A CA 1
ATOM 1343 C C . ARG A 1 166 ? 13.622 -8.393 -22.300 1.00 96.19 166 ARG A C 1
ATOM 1345 O O . ARG A 1 166 ? 13.644 -7.266 -22.798 1.00 96.19 166 ARG A O 1
ATOM 1352 N N . ARG A 1 167 ? 13.139 -8.635 -21.077 1.00 96.00 167 ARG A N 1
ATOM 1353 C CA . ARG A 1 167 ? 12.631 -7.577 -20.196 1.00 96.00 167 ARG A CA 1
ATOM 1354 C C . ARG A 1 167 ? 13.748 -6.652 -19.713 1.00 96.00 167 ARG A C 1
ATOM 1356 O O . ARG A 1 167 ? 13.577 -5.439 -19.788 1.00 96.00 167 ARG A O 1
ATOM 1363 N N . GLY A 1 168 ? 14.913 -7.198 -19.360 1.00 94.38 168 GLY A N 1
ATOM 1364 C CA . GLY A 1 168 ? 16.115 -6.428 -19.037 1.00 94.38 168 GLY A CA 1
ATOM 1365 C C . GLY A 1 168 ? 16.526 -5.491 -20.176 1.00 94.38 168 GLY A C 1
ATOM 1366 O O . GLY A 1 168 ? 16.717 -4.296 -19.951 1.00 94.38 168 GLY A O 1
ATOM 1367 N N . LYS A 1 169 ? 16.537 -5.980 -21.427 1.00 95.88 169 LYS A N 1
ATOM 1368 C CA . LYS A 1 169 ? 16.784 -5.149 -22.624 1.00 95.88 169 LYS A CA 1
ATOM 1369 C C . LYS A 1 169 ? 15.748 -4.033 -22.803 1.00 95.88 169 LYS A C 1
ATOM 1371 O O . LYS A 1 169 ? 16.112 -2.910 -23.150 1.00 95.88 169 LYS A O 1
ATOM 1376 N N . ALA A 1 170 ? 14.469 -4.312 -22.556 1.00 96.00 170 ALA A N 1
ATOM 1377 C CA . ALA A 1 170 ? 13.415 -3.300 -22.626 1.00 96.00 170 ALA A CA 1
ATOM 1378 C C . ALA A 1 170 ? 13.548 -2.238 -21.520 1.00 96.00 170 ALA A C 1
ATOM 1380 O O . ALA A 1 170 ? 13.450 -1.045 -21.809 1.00 96.00 170 ALA A O 1
ATOM 1381 N N . TYR A 1 171 ? 13.832 -2.643 -20.279 1.00 94.56 171 TYR A N 1
ATOM 1382 C CA . TYR A 1 171 ? 14.090 -1.715 -19.176 1.00 94.56 171 TYR A CA 1
ATOM 1383 C C . TYR A 1 171 ? 15.317 -0.843 -19.431 1.00 94.56 171 TYR A C 1
ATOM 1385 O O . TYR A 1 171 ? 15.257 0.369 -19.216 1.00 94.56 171 TYR A O 1
ATOM 1393 N N . PHE A 1 172 ? 16.390 -1.427 -19.966 1.00 93.38 172 PHE A N 1
ATOM 1394 C CA . PHE A 1 172 ? 17.588 -0.693 -20.354 1.00 93.38 172 PHE A CA 1
ATOM 1395 C C . PHE A 1 172 ? 17.279 0.376 -21.410 1.00 93.38 172 PHE A C 1
ATOM 1397 O O . PHE A 1 172 ? 17.641 1.540 -21.244 1.00 93.38 172 PHE A O 1
ATOM 1404 N N . ALA A 1 173 ? 16.518 0.024 -22.452 1.00 93.56 173 ALA A N 1
ATOM 1405 C CA . ALA A 1 173 ? 16.100 0.972 -23.485 1.00 93.56 173 ALA A CA 1
ATOM 1406 C C . ALA A 1 173 ? 15.183 2.093 -22.953 1.00 93.56 173 ALA A C 1
ATOM 1408 O O . ALA A 1 173 ? 15.214 3.215 -23.462 1.00 93.56 173 ALA A O 1
ATOM 1409 N N . LEU A 1 174 ? 14.400 1.815 -21.905 1.00 92.38 174 LEU A N 1
ATOM 1410 C CA . LEU A 1 174 ? 13.569 2.792 -21.192 1.00 92.38 174 LEU A CA 1
ATOM 1411 C C . LEU A 1 174 ? 14.328 3.581 -20.110 1.00 92.38 174 LEU A C 1
ATOM 1413 O O . LEU A 1 174 ? 13.707 4.363 -19.390 1.00 92.38 174 LEU A O 1
ATOM 1417 N N . LYS A 1 175 ? 15.653 3.404 -19.993 1.00 91.81 175 LYS A N 1
ATOM 1418 C CA . LYS A 1 175 ? 16.517 4.026 -18.970 1.00 91.81 175 LYS A CA 1
ATOM 1419 C C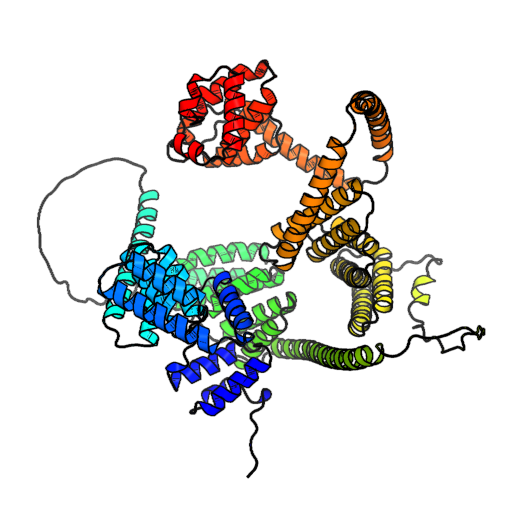 . LYS A 1 175 ? 16.157 3.654 -17.524 1.00 91.81 175 LYS A C 1
ATOM 1421 O O . LYS A 1 175 ? 16.527 4.367 -16.592 1.00 91.81 175 LYS A O 1
ATOM 1426 N N . GLN A 1 176 ? 15.455 2.539 -17.330 1.00 86.19 176 GLN A N 1
ATOM 1427 C CA . GLN A 1 176 ? 15.165 1.941 -16.022 1.00 86.19 176 GLN A CA 1
ATOM 1428 C C . GLN A 1 176 ? 16.297 0.966 -15.664 1.00 86.19 176 GLN A C 1
ATOM 1430 O O . GLN A 1 176 ? 16.121 -0.254 -15.649 1.00 86.19 176 GLN A O 1
ATOM 1435 N N . TYR A 1 177 ? 17.504 1.512 -15.484 1.00 84.75 177 TYR A N 1
ATOM 1436 C CA . TYR A 1 177 ? 18.737 0.728 -15.331 1.00 84.75 177 TYR A CA 1
ATOM 1437 C C . TYR A 1 177 ? 18.775 -0.094 -14.038 1.00 84.75 177 TYR A C 1
ATOM 1439 O O . TYR A 1 177 ? 19.404 -1.145 -13.997 1.00 84.75 177 TYR A O 1
ATOM 1447 N N . ASP A 1 178 ? 18.066 0.355 -13.005 1.00 78.69 178 ASP A N 1
ATOM 1448 C CA . ASP A 1 178 ? 17.846 -0.344 -11.740 1.00 78.69 178 ASP A CA 1
ATOM 1449 C C . ASP A 1 178 ? 17.097 -1.668 -11.947 1.00 78.69 178 ASP A C 1
ATOM 1451 O O . ASP A 1 178 ? 17.529 -2.717 -11.469 1.00 78.69 178 ASP A O 1
ATOM 1455 N N . LYS A 1 179 ? 16.016 -1.646 -12.731 1.00 83.75 179 LYS A N 1
ATOM 1456 C CA . LYS A 1 179 ? 15.232 -2.848 -13.042 1.00 83.75 179 LYS A CA 1
ATOM 1457 C C . LYS A 1 179 ? 15.953 -3.769 -14.018 1.00 83.75 179 LYS A C 1
ATOM 1459 O O . LYS A 1 179 ? 15.956 -4.981 -13.821 1.00 83.75 179 LYS A O 1
ATOM 1464 N N . ALA A 1 180 ? 16.609 -3.200 -15.032 1.00 86.12 180 ALA A N 1
ATOM 1465 C CA . ALA A 1 180 ? 17.439 -3.966 -15.961 1.00 86.12 180 ALA A CA 1
ATOM 1466 C C . ALA A 1 180 ? 18.572 -4.704 -15.227 1.00 86.12 180 ALA A C 1
ATOM 1468 O O . ALA A 1 180 ? 18.820 -5.880 -15.486 1.00 86.12 180 ALA A O 1
ATOM 1469 N N . TYR A 1 181 ? 19.203 -4.041 -14.253 1.00 84.69 181 TYR A N 1
ATOM 1470 C CA . TYR A 1 181 ? 20.244 -4.629 -13.416 1.00 84.69 181 TYR A CA 1
ATOM 1471 C C . TYR A 1 181 ? 19.756 -5.863 -12.646 1.00 84.69 181 TYR A C 1
ATOM 1473 O O . TYR A 1 181 ? 20.466 -6.866 -12.603 1.00 84.69 181 TYR A O 1
ATOM 1481 N N . LEU A 1 182 ? 18.553 -5.816 -12.063 1.00 81.31 182 LEU A N 1
ATOM 1482 C CA . LEU A 1 182 ? 17.972 -6.957 -11.343 1.00 81.31 182 LEU A CA 1
ATOM 1483 C C . LEU A 1 182 ? 17.711 -8.151 -12.272 1.00 81.31 182 LEU A C 1
ATOM 1485 O O . LEU A 1 182 ? 18.061 -9.278 -11.921 1.00 81.31 182 LEU A O 1
ATOM 1489 N N . ASP A 1 183 ? 17.171 -7.901 -13.467 1.00 85.12 183 ASP A N 1
ATOM 1490 C CA . ASP A 1 183 ? 16.908 -8.945 -14.465 1.00 85.12 183 ASP A CA 1
ATOM 1491 C C . ASP A 1 183 ? 18.205 -9.607 -14.958 1.00 85.12 183 ASP A C 1
ATOM 1493 O O . ASP A 1 183 ? 18.303 -10.834 -14.987 1.00 85.12 183 ASP A O 1
ATOM 1497 N N . PHE A 1 184 ? 19.238 -8.823 -15.280 1.00 85.50 184 PHE A N 1
ATOM 1498 C CA . PHE A 1 184 ? 20.533 -9.363 -15.711 1.00 85.50 184 PHE A CA 1
ATOM 1499 C C . PHE A 1 184 ? 21.284 -10.076 -14.580 1.00 85.50 184 PHE A C 1
ATOM 1501 O O . PHE A 1 184 ? 21.906 -11.115 -14.805 1.00 85.50 184 PHE A O 1
ATOM 1508 N N . LYS A 1 185 ? 21.191 -9.569 -13.343 1.00 82.88 185 LYS A N 1
ATOM 1509 C CA . LYS A 1 185 ? 21.763 -10.222 -12.157 1.00 82.88 185 LYS A CA 1
ATOM 1510 C C . LYS A 1 185 ? 21.131 -11.596 -11.933 1.00 82.88 185 LYS A C 1
ATOM 1512 O O . LYS A 1 185 ? 21.865 -12.538 -11.653 1.00 82.88 185 LYS A O 1
ATOM 1517 N N . TYR A 1 186 ? 19.811 -11.721 -12.086 1.00 81.69 186 TYR A N 1
ATOM 1518 C CA . TYR A 1 186 ? 19.121 -13.007 -11.968 1.00 81.69 186 TYR A CA 1
ATOM 1519 C C . TYR A 1 186 ? 19.621 -14.017 -13.008 1.00 81.69 186 TYR A C 1
ATOM 1521 O O . TYR A 1 186 ? 19.929 -15.156 -12.669 1.00 81.69 186 TYR A O 1
ATOM 1529 N N . ILE A 1 187 ? 19.793 -13.592 -14.262 1.00 83.00 187 ILE A N 1
ATOM 1530 C CA . ILE A 1 187 ? 20.304 -14.482 -15.310 1.00 83.00 187 ILE A CA 1
ATOM 1531 C C . ILE A 1 187 ? 21.716 -14.972 -14.979 1.00 83.00 187 ILE A C 1
ATOM 1533 O O . ILE A 1 187 ? 21.961 -16.161 -15.107 1.00 83.00 187 ILE A O 1
ATOM 1537 N N . LEU A 1 188 ? 22.619 -14.118 -14.481 1.00 80.69 188 LEU A N 1
ATOM 1538 C CA . LEU A 1 188 ? 23.966 -14.551 -14.069 1.00 80.69 188 LEU A CA 1
ATOM 1539 C C . LEU A 1 188 ? 23.981 -15.425 -12.806 1.00 80.69 188 LEU A C 1
ATOM 1541 O O . LEU A 1 188 ? 24.967 -16.107 -12.549 1.00 80.69 188 LEU A O 1
ATOM 1545 N N . GLN A 1 189 ? 22.917 -15.420 -12.001 1.00 75.31 189 GLN A N 1
ATOM 1546 C CA . GLN A 1 189 ? 22.777 -16.376 -10.899 1.00 75.31 189 GLN A CA 1
ATOM 1547 C C . GLN A 1 189 ? 22.422 -17.777 -11.413 1.00 75.31 189 GLN A C 1
ATOM 1549 O O . GLN A 1 189 ? 22.875 -18.764 -10.838 1.00 75.31 189 GLN A O 1
ATOM 1554 N N . VAL A 1 190 ? 21.629 -17.863 -12.487 1.00 77.06 190 VAL A N 1
ATOM 1555 C CA . VAL A 1 190 ? 21.218 -19.130 -13.117 1.00 77.06 190 VAL A CA 1
ATOM 1556 C C . VAL A 1 190 ? 22.269 -19.631 -14.117 1.00 77.06 190 VAL A C 1
ATOM 1558 O O . VAL A 1 190 ? 22.543 -20.826 -14.191 1.00 77.06 190 VAL A O 1
ATOM 1561 N N . GLU A 1 191 ? 22.887 -18.716 -14.860 1.00 81.69 191 GLU A N 1
ATOM 1562 C CA . GLU A 1 191 ? 23.875 -18.943 -15.917 1.00 81.69 191 GLU A CA 1
ATOM 1563 C C . GLU A 1 191 ? 25.128 -18.069 -15.672 1.00 81.69 191 GLU A C 1
ATOM 1565 O O . GLU A 1 191 ? 25.301 -17.030 -16.318 1.00 81.69 191 GLU A O 1
ATOM 1570 N N . PRO A 1 192 ? 26.028 -18.464 -14.748 1.00 74.81 192 PRO A N 1
ATOM 1571 C CA . PRO A 1 192 ? 27.177 -17.642 -14.342 1.00 74.81 192 PRO A CA 1
ATOM 1572 C C . PRO A 1 192 ? 28.158 -17.301 -15.471 1.00 74.81 192 PRO A C 1
ATOM 1574 O O . PRO A 1 192 ? 28.793 -16.247 -15.440 1.00 74.81 192 PRO A O 1
ATOM 1577 N N . ASP A 1 193 ? 28.241 -18.162 -16.488 1.00 82.44 193 ASP A N 1
ATOM 1578 C CA . ASP A 1 193 ? 29.173 -18.040 -17.615 1.00 82.44 193 ASP A CA 1
ATOM 1579 C C . ASP A 1 193 ? 28.567 -17.310 -18.834 1.00 82.44 193 ASP A C 1
ATOM 1581 O O . ASP A 1 193 ? 29.135 -17.320 -19.931 1.00 82.44 193 ASP A O 1
ATOM 1585 N N . ASN A 1 194 ? 27.403 -16.666 -18.680 1.00 82.56 194 ASN A N 1
ATOM 1586 C CA . ASN A 1 194 ? 26.756 -15.934 -19.768 1.00 82.56 194 ASN A CA 1
ATOM 1587 C C . ASN A 1 194 ? 27.462 -14.586 -20.034 1.00 82.56 194 ASN A C 1
ATOM 1589 O O . ASN A 1 194 ? 27.139 -13.544 -19.457 1.00 82.56 194 ASN A O 1
ATOM 1593 N N . ASN A 1 195 ? 28.449 -14.612 -20.935 1.00 82.44 195 ASN A N 1
ATOM 1594 C CA . ASN A 1 195 ? 29.266 -13.446 -21.288 1.00 82.44 195 ASN A CA 1
ATOM 1595 C C . ASN A 1 195 ? 28.459 -12.271 -21.871 1.00 82.44 195 ASN A C 1
ATOM 1597 O O . ASN A 1 195 ? 28.827 -11.123 -21.624 1.00 82.44 195 ASN A O 1
ATOM 1601 N N . GLU A 1 196 ? 27.375 -12.537 -22.614 1.00 84.31 196 GLU A N 1
ATOM 1602 C CA . GLU A 1 196 ? 26.501 -11.489 -23.173 1.00 84.31 196 GLU A CA 1
ATOM 1603 C C . GLU A 1 196 ? 25.856 -10.686 -22.037 1.00 84.31 196 GLU A C 1
ATOM 1605 O O . GLU A 1 196 ? 26.004 -9.466 -21.963 1.00 84.31 196 GLU A O 1
ATOM 1610 N N . VAL A 1 197 ? 25.242 -11.385 -21.081 1.00 87.25 197 VAL A N 1
ATOM 1611 C CA . VAL A 1 197 ? 24.569 -10.759 -19.937 1.00 87.25 197 VAL A CA 1
ATOM 1612 C C . VAL A 1 197 ? 25.559 -10.096 -18.980 1.00 87.25 197 VAL A C 1
ATOM 1614 O O . VAL A 1 197 ? 25.265 -9.047 -18.409 1.00 87.25 197 VAL A O 1
ATOM 1617 N N . ASN A 1 198 ? 26.761 -10.654 -18.815 1.00 80.19 198 ASN A N 1
ATOM 1618 C CA . ASN A 1 198 ? 27.816 -10.017 -18.022 1.00 80.19 198 ASN A CA 1
ATOM 1619 C C . ASN A 1 198 ? 28.227 -8.657 -18.620 1.00 80.19 198 ASN A C 1
ATOM 1621 O O . ASN A 1 198 ? 28.453 -7.700 -17.877 1.00 80.19 198 ASN A O 1
ATOM 1625 N N . GLY A 1 199 ? 28.269 -8.545 -19.953 1.00 85.88 199 GLY A N 1
ATOM 1626 C CA . GLY A 1 199 ? 28.446 -7.268 -20.650 1.00 85.88 199 GLY A CA 1
ATOM 1627 C C . GLY A 1 199 ? 27.312 -6.283 -20.356 1.00 85.88 199 GLY A C 1
ATOM 1628 O O . GLY A 1 199 ? 27.564 -5.176 -19.881 1.00 85.88 199 GLY A O 1
ATOM 1629 N N . GLU A 1 200 ? 26.064 -6.715 -20.538 1.00 89.81 200 GLU A N 1
ATOM 1630 C CA . GLU A 1 200 ? 24.860 -5.898 -20.307 1.00 89.81 200 GLU A CA 1
ATOM 1631 C C . GLU A 1 200 ? 24.734 -5.423 -18.844 1.00 89.81 200 GLU A C 1
ATOM 1633 O O . GLU A 1 200 ? 24.353 -4.280 -18.571 1.00 89.81 200 GLU A O 1
ATOM 1638 N N . LEU A 1 201 ? 25.127 -6.259 -17.877 1.00 84.00 201 LEU A N 1
ATOM 1639 C CA . LEU A 1 201 ? 25.155 -5.902 -16.457 1.00 84.00 201 LEU A CA 1
ATOM 1640 C C . LEU A 1 201 ? 26.208 -4.822 -16.155 1.00 84.00 201 LEU A C 1
ATOM 1642 O O . LEU A 1 201 ? 25.953 -3.915 -15.355 1.00 84.00 201 LEU A O 1
ATOM 1646 N N . ARG A 1 202 ? 27.395 -4.903 -16.775 1.00 83.38 202 ARG A N 1
ATOM 1647 C CA . ARG A 1 202 ? 28.449 -3.879 -16.636 1.00 83.38 202 ARG A CA 1
ATOM 1648 C C . ARG A 1 202 ? 27.993 -2.540 -17.206 1.00 83.38 202 ARG A C 1
ATOM 1650 O O . ARG A 1 202 ? 28.217 -1.514 -16.565 1.00 83.38 202 ARG A O 1
ATOM 1657 N N . GLU A 1 203 ? 27.311 -2.549 -18.349 1.00 85.75 203 GLU A N 1
ATOM 1658 C CA . GLU A 1 203 ? 26.717 -1.341 -18.928 1.00 85.75 203 GLU A CA 1
ATOM 1659 C C . GLU A 1 203 ? 25.667 -0.726 -17.996 1.00 85.75 203 GLU A C 1
ATOM 1661 O O . GLU A 1 203 ? 25.727 0.472 -17.719 1.00 85.75 203 GLU A O 1
ATOM 1666 N N . CYS A 1 204 ? 24.766 -1.534 -17.421 1.00 83.25 204 CYS A N 1
ATOM 1667 C CA . CYS A 1 204 ? 23.793 -1.052 -16.433 1.00 83.25 204 CYS A CA 1
ATOM 1668 C C . CYS A 1 204 ? 24.471 -0.366 -15.240 1.00 83.25 204 CYS A C 1
ATOM 1670 O O . CYS A 1 204 ? 24.046 0.713 -14.827 1.00 83.25 204 CYS A O 1
ATOM 1672 N N . ARG A 1 205 ? 25.542 -0.963 -14.696 1.00 78.56 205 ARG A N 1
ATOM 1673 C CA . ARG A 1 205 ? 26.302 -0.379 -13.578 1.00 78.56 205 ARG A CA 1
ATOM 1674 C C . ARG A 1 205 ? 26.909 0.970 -13.945 1.00 78.56 205 ARG A C 1
ATOM 1676 O O . ARG A 1 205 ? 26.783 1.905 -13.162 1.00 78.56 205 ARG A O 1
ATOM 1683 N N . LYS A 1 206 ? 27.509 1.086 -15.133 1.00 84.38 206 LYS A N 1
ATOM 1684 C CA . LYS A 1 206 ? 28.087 2.344 -15.621 1.00 84.38 206 LYS A CA 1
ATOM 1685 C C . LYS A 1 206 ? 27.041 3.463 -15.645 1.00 84.38 206 LYS A C 1
ATOM 1687 O O . LYS A 1 206 ? 27.259 4.509 -15.039 1.00 84.38 206 LYS A O 1
ATOM 1692 N N . PHE A 1 207 ? 25.878 3.219 -16.252 1.00 81.38 207 PHE A N 1
ATOM 1693 C CA . PHE A 1 207 ? 24.811 4.222 -16.326 1.00 81.38 207 PHE A CA 1
ATOM 1694 C C . PHE A 1 207 ? 24.180 4.548 -14.964 1.00 81.38 207 PHE A C 1
ATOM 1696 O O . PHE A 1 207 ? 23.796 5.694 -14.731 1.00 81.38 207 PHE A O 1
ATOM 1703 N N . LEU A 1 208 ? 24.096 3.580 -14.045 1.00 76.69 208 LEU A N 1
ATOM 1704 C CA . LEU A 1 208 ? 23.646 3.823 -12.669 1.00 76.69 208 LEU A CA 1
ATOM 1705 C C . LEU A 1 208 ? 24.617 4.734 -11.905 1.00 76.69 208 LEU A C 1
ATOM 1707 O O . LEU A 1 208 ? 24.178 5.667 -11.232 1.00 76.69 208 LEU A O 1
ATOM 1711 N N . THR A 1 209 ? 25.926 4.515 -12.042 1.00 71.69 209 THR A N 1
ATOM 1712 C CA . THR A 1 209 ? 26.954 5.376 -11.439 1.00 71.69 209 THR A CA 1
ATOM 1713 C C . THR A 1 209 ? 26.945 6.777 -12.057 1.00 71.69 209 THR A C 1
ATOM 1715 O O . THR A 1 209 ? 26.976 7.764 -11.327 1.00 71.69 209 THR A O 1
ATOM 1718 N N . GLU A 1 210 ? 26.804 6.897 -13.379 1.00 75.12 210 GLU A N 1
ATOM 1719 C CA . GLU A 1 210 ? 26.670 8.192 -14.064 1.00 75.12 210 GLU A CA 1
ATOM 1720 C C . GLU A 1 210 ? 25.400 8.953 -13.637 1.00 75.12 210 GLU A C 1
ATOM 1722 O O . GLU A 1 210 ? 25.442 10.168 -13.453 1.00 75.12 210 GLU A O 1
ATOM 1727 N N . GLN A 1 211 ? 24.267 8.271 -13.418 1.00 71.06 211 GLN A N 1
ATOM 1728 C CA . GLN A 1 211 ? 23.058 8.901 -12.867 1.00 71.06 211 GLN A CA 1
ATOM 1729 C C . GLN A 1 211 ? 23.276 9.424 -11.443 1.00 71.06 211 GLN A C 1
ATOM 1731 O O . GLN A 1 211 ? 22.802 10.512 -11.107 1.00 71.06 211 GLN A O 1
ATOM 1736 N N . GLN A 1 212 ? 24.016 8.685 -10.615 1.00 64.31 212 GLN A N 1
ATOM 1737 C CA . GLN A 1 212 ? 24.343 9.098 -9.252 1.00 64.31 212 GLN A CA 1
ATOM 1738 C C . GLN A 1 212 ? 25.291 10.306 -9.238 1.00 64.31 212 GLN A C 1
ATOM 1740 O O . GLN A 1 212 ? 25.010 11.273 -8.529 1.00 64.31 212 GLN A O 1
ATOM 1745 N N . ILE A 1 213 ? 26.332 10.311 -10.077 1.00 56.78 213 ILE A N 1
ATOM 1746 C CA . ILE A 1 213 ? 27.278 11.431 -10.219 1.00 56.78 213 ILE A CA 1
ATOM 1747 C C . ILE A 1 213 ? 26.565 12.683 -10.745 1.00 56.78 213 ILE A C 1
ATOM 1749 O O . ILE A 1 213 ? 26.625 13.730 -10.108 1.00 56.78 213 ILE A O 1
ATOM 1753 N N . ASN A 1 214 ? 25.774 12.568 -11.815 1.00 52.94 214 ASN A N 1
ATOM 1754 C CA . ASN A 1 214 ? 25.013 13.696 -12.364 1.00 52.94 214 ASN A CA 1
ATOM 1755 C C . ASN A 1 214 ? 23.976 14.249 -11.370 1.00 52.94 214 ASN A C 1
ATOM 1757 O O . ASN A 1 214 ? 23.672 15.443 -11.380 1.00 52.94 214 ASN A O 1
ATOM 1761 N N . SER A 1 215 ? 23.417 13.410 -10.491 1.00 50.44 215 SER A N 1
ATOM 1762 C CA . SER A 1 215 ? 22.517 13.862 -9.420 1.00 50.44 215 SER A CA 1
ATOM 1763 C C . SER A 1 215 ? 23.252 14.583 -8.277 1.00 50.44 215 SER A C 1
ATOM 1765 O O . SER A 1 215 ? 22.667 15.452 -7.624 1.00 50.44 215 SER A O 1
ATOM 1767 N N . ALA A 1 216 ? 24.532 14.263 -8.058 1.00 47.66 216 ALA A N 1
ATOM 1768 C CA . ALA A 1 216 ? 25.404 14.906 -7.077 1.00 47.66 216 ALA A CA 1
ATOM 1769 C C . ALA A 1 216 ? 25.989 16.230 -7.605 1.00 47.66 216 ALA A C 1
ATOM 1771 O O . ALA A 1 216 ? 25.980 17.232 -6.888 1.00 47.66 216 ALA A O 1
ATOM 1772 N N . GLU A 1 217 ? 26.399 16.279 -8.874 1.00 43.03 217 GLU A N 1
ATOM 1773 C CA . GLU A 1 217 ? 26.878 17.495 -9.543 1.00 43.03 217 GLU A CA 1
ATOM 1774 C C . GLU A 1 217 ? 25.754 18.521 -9.732 1.00 43.03 217 GLU A C 1
ATOM 1776 O O . GLU A 1 217 ? 25.944 19.698 -9.430 1.00 43.03 217 GLU A O 1
ATOM 1781 N N . ASN A 1 218 ? 24.538 18.090 -10.098 1.00 38.34 218 ASN A N 1
ATOM 1782 C CA . ASN A 1 218 ? 23.373 18.984 -10.145 1.00 38.34 218 ASN A CA 1
ATOM 1783 C C . ASN A 1 218 ? 22.978 19.529 -8.761 1.00 38.34 218 ASN A C 1
ATOM 1785 O O . ASN A 1 218 ? 22.397 20.610 -8.678 1.00 38.34 218 ASN A O 1
ATOM 1789 N N . LYS A 1 219 ? 23.318 18.834 -7.666 1.00 39.81 219 LYS A N 1
ATOM 1790 C CA . LYS A 1 219 ? 23.164 19.370 -6.303 1.00 39.81 219 LYS A CA 1
ATOM 1791 C C . LYS A 1 219 ? 24.237 20.407 -5.965 1.00 39.81 219 LYS A C 1
ATOM 1793 O O . LYS A 1 219 ? 23.900 21.435 -5.387 1.00 39.81 219 LYS A O 1
ATOM 1798 N N . GLN A 1 220 ? 25.490 20.196 -6.374 1.00 38.81 220 GLN A N 1
ATOM 1799 C CA . GLN A 1 220 ? 26.567 21.175 -6.170 1.00 38.81 220 GLN A CA 1
ATOM 1800 C C . GLN A 1 220 ? 26.438 22.425 -7.060 1.00 38.81 220 GLN A C 1
ATOM 1802 O O . GLN A 1 220 ? 26.839 23.511 -6.640 1.00 38.81 220 GLN A O 1
ATOM 1807 N N . PHE A 1 221 ? 25.853 22.312 -8.258 1.00 30.39 221 PHE A N 1
ATOM 1808 C CA . PHE A 1 221 ? 25.660 23.445 -9.173 1.00 30.39 221 PHE A CA 1
ATOM 1809 C C . PHE A 1 221 ? 24.542 24.401 -8.713 1.00 30.39 221 PHE A C 1
ATOM 1811 O O . PHE A 1 221 ? 24.640 25.608 -8.927 1.00 30.39 221 PHE A O 1
ATOM 1818 N N . ILE A 1 222 ? 23.518 23.893 -8.012 1.00 36.81 222 ILE A N 1
ATOM 1819 C CA . ILE A 1 222 ? 22.435 24.713 -7.433 1.00 36.81 222 ILE A CA 1
ATOM 1820 C C . ILE A 1 222 ? 22.917 25.511 -6.206 1.00 36.81 222 ILE A C 1
ATOM 1822 O O . ILE A 1 222 ? 22.414 26.604 -5.951 1.00 36.81 222 ILE A O 1
ATOM 1826 N N . GLU A 1 223 ? 23.931 25.030 -5.480 1.00 38.41 223 GLU A N 1
ATOM 1827 C CA . GLU A 1 223 ? 24.473 25.723 -4.300 1.00 38.41 223 GLU A CA 1
ATOM 1828 C C . GLU A 1 223 ? 25.529 26.799 -4.627 1.00 38.41 223 GLU A C 1
ATOM 1830 O O . GLU A 1 223 ? 25.881 27.586 -3.749 1.00 38.41 223 GLU A O 1
ATOM 1835 N N . LYS A 1 224 ? 26.021 26.889 -5.875 1.00 35.50 224 LYS A N 1
ATOM 1836 C CA . LYS A 1 224 ? 27.134 27.794 -6.239 1.00 35.50 224 LYS A CA 1
ATOM 1837 C C . LYS A 1 224 ? 26.841 28.891 -7.268 1.00 35.50 224 LYS A C 1
ATOM 1839 O O . LYS A 1 224 ? 27.749 29.660 -7.577 1.00 35.50 224 LYS A O 1
ATOM 1844 N N . SER A 1 225 ? 25.617 29.069 -7.764 1.00 28.19 225 SER A N 1
ATOM 1845 C CA . SER A 1 225 ? 25.309 30.192 -8.669 1.00 28.19 225 SER A CA 1
ATOM 1846 C C . SER A 1 225 ? 24.700 31.392 -7.933 1.00 28.19 225 SER A C 1
ATOM 1848 O O . SER A 1 225 ? 23.510 31.682 -8.045 1.00 28.19 225 SER A O 1
ATOM 1850 N N . GLY A 1 226 ? 25.558 32.109 -7.209 1.00 30.03 226 GLY A N 1
ATOM 1851 C CA . GLY A 1 226 ? 25.326 33.451 -6.682 1.00 30.03 226 GLY A CA 1
ATOM 1852 C C . GLY A 1 226 ? 26.612 34.276 -6.760 1.00 30.03 226 GLY A C 1
ATOM 1853 O O . GLY A 1 226 ? 27.300 34.424 -5.758 1.00 30.03 226 GLY A O 1
ATOM 1854 N N . GLY A 1 227 ? 26.944 34.790 -7.953 1.00 29.55 227 GLY A N 1
ATOM 1855 C CA . GLY A 1 227 ? 28.004 35.793 -8.153 1.00 29.55 227 GLY A CA 1
ATOM 1856 C C . GLY A 1 227 ? 28.914 35.567 -9.371 1.00 29.55 227 GLY A C 1
ATOM 1857 O O . GLY A 1 227 ? 29.801 34.725 -9.347 1.00 29.55 227 GLY A O 1
ATOM 1858 N N . PHE A 1 228 ? 28.744 36.382 -10.419 1.00 26.33 228 PHE A N 1
ATOM 1859 C CA . PHE A 1 228 ? 29.793 36.697 -11.414 1.00 26.33 228 PHE A CA 1
ATOM 1860 C C . PHE A 1 228 ? 30.929 37.486 -10.705 1.00 26.33 228 PHE A C 1
ATOM 1862 O O . PHE A 1 228 ? 30.623 38.226 -9.777 1.00 26.33 228 PHE A O 1
ATOM 1869 N N . LYS A 1 229 ? 32.234 37.487 -11.039 1.00 29.98 229 LYS A N 1
ATOM 1870 C CA . LYS A 1 229 ? 32.996 37.354 -12.303 1.00 29.98 229 LYS A CA 1
ATOM 1871 C C . LYS A 1 229 ? 34.507 37.262 -11.952 1.00 29.98 229 LYS A C 1
ATOM 1873 O O . LYS A 1 229 ? 34.941 38.043 -11.110 1.00 29.98 229 LYS A O 1
ATOM 1878 N N . LYS A 1 230 ? 35.322 36.495 -12.692 1.00 24.91 230 LYS A N 1
ATOM 1879 C CA . LYS A 1 230 ? 36.437 36.999 -13.541 1.00 24.91 230 LYS A CA 1
ATOM 1880 C C . LYS A 1 230 ? 37.152 35.849 -14.262 1.00 24.91 230 LYS A C 1
ATOM 1882 O O . LYS A 1 230 ? 37.457 34.823 -13.674 1.00 24.91 230 LYS A O 1
ATOM 1887 N N . VAL A 1 231 ? 37.388 36.083 -15.548 1.00 28.27 231 VAL A N 1
ATOM 1888 C CA . VAL A 1 231 ? 38.114 35.238 -16.501 1.00 28.27 231 VAL A CA 1
ATOM 1889 C C . VAL A 1 231 ? 39.616 35.411 -16.289 1.00 28.27 231 VAL A C 1
ATOM 1891 O O . VAL A 1 231 ? 40.072 36.548 -16.151 1.00 28.27 231 VAL A O 1
ATOM 1894 N N . GLN A 1 232 ? 40.372 34.317 -16.366 1.00 23.59 232 GLN A N 1
ATOM 1895 C CA . GLN A 1 232 ? 41.750 34.347 -16.846 1.00 23.59 232 GLN A CA 1
ATOM 1896 C C . GLN A 1 232 ? 42.015 33.070 -17.656 1.00 23.59 232 GLN A C 1
ATOM 1898 O O . GLN A 1 232 ? 41.783 31.967 -17.173 1.00 23.59 232 GLN A O 1
ATOM 1903 N N . ILE A 1 233 ? 42.399 33.269 -18.917 1.00 29.73 233 ILE A N 1
ATOM 1904 C CA . ILE A 1 233 ? 42.798 32.248 -19.891 1.00 29.73 233 ILE A CA 1
ATOM 1905 C C . ILE A 1 233 ? 44.297 32.013 -19.704 1.00 29.73 233 ILE A C 1
ATOM 1907 O O . ILE A 1 233 ? 45.038 32.996 -19.698 1.00 29.73 233 ILE A O 1
ATOM 1911 N N . VAL A 1 234 ? 44.717 30.751 -19.602 1.00 26.81 234 VAL A N 1
ATOM 1912 C CA . VAL A 1 234 ? 46.023 30.262 -20.073 1.00 26.81 234 VAL A CA 1
ATOM 1913 C C . VAL A 1 234 ? 45.784 28.864 -20.655 1.00 26.81 234 VAL A C 1
ATOM 1915 O O . VAL A 1 234 ? 45.107 28.047 -20.033 1.00 26.81 234 VAL A O 1
ATOM 1918 N N . GLU A 1 235 ? 46.245 28.683 -21.888 1.00 25.30 235 GLU A N 1
ATOM 1919 C CA . GLU A 1 235 ? 46.196 27.476 -22.721 1.00 25.30 235 GLU A CA 1
ATOM 1920 C C . GLU A 1 235 ? 47.351 26.511 -22.377 1.00 25.30 235 GLU A C 1
ATOM 1922 O O . GLU A 1 235 ? 48.344 26.964 -21.808 1.00 25.30 235 GLU A O 1
ATOM 1927 N N . GLU A 1 236 ? 47.204 25.243 -22.807 1.00 24.64 236 GLU A N 1
ATOM 1928 C CA . GLU A 1 236 ? 48.278 24.245 -23.067 1.00 24.64 236 GLU A CA 1
ATOM 1929 C C . GLU A 1 236 ? 48.965 23.643 -21.807 1.00 24.64 236 GLU A C 1
ATOM 1931 O O . GLU A 1 236 ? 49.181 24.331 -20.817 1.00 24.64 236 GLU A O 1
ATOM 1936 N N . ASP A 1 237 ? 49.282 22.349 -21.660 1.00 24.62 237 ASP A N 1
ATOM 1937 C CA . ASP A 1 237 ? 49.468 21.212 -22.572 1.00 24.62 237 ASP A CA 1
ATOM 1938 C C . ASP A 1 237 ? 49.320 19.867 -21.817 1.00 24.62 237 ASP A C 1
ATOM 1940 O O . ASP A 1 237 ? 49.244 19.814 -20.587 1.00 24.62 237 ASP A O 1
ATOM 1944 N N . GLU A 1 238 ? 49.263 18.788 -22.600 1.00 36.28 238 GLU A N 1
ATOM 1945 C CA . GLU A 1 238 ? 49.377 17.370 -22.235 1.00 36.28 238 GLU A CA 1
ATOM 1946 C C . GLU A 1 238 ? 50.552 17.063 -21.286 1.00 36.28 238 GLU A C 1
ATOM 1948 O O . GLU A 1 238 ? 51.635 17.601 -21.469 1.00 36.28 238 GLU A O 1
ATOM 1953 N N . GLU A 1 239 ? 50.363 16.127 -20.343 1.00 26.08 239 GLU A N 1
ATOM 1954 C CA . GLU A 1 239 ? 51.332 15.052 -20.057 1.00 26.08 239 GLU A CA 1
ATOM 1955 C C . GLU A 1 239 ? 50.726 14.007 -19.096 1.00 26.08 239 GLU A C 1
ATOM 1957 O O . GLU A 1 239 ? 50.221 14.308 -18.011 1.00 26.08 239 GLU A O 1
ATOM 1962 N N . GLU A 1 240 ? 50.743 12.748 -19.541 1.00 39.41 240 GLU A N 1
ATOM 1963 C CA . GLU A 1 240 ? 50.521 11.563 -18.717 1.00 39.41 240 GLU A CA 1
ATOM 1964 C C . GLU A 1 240 ? 51.719 11.385 -17.771 1.00 39.41 240 GLU A C 1
ATOM 1966 O O . GLU A 1 240 ? 52.809 11.037 -18.217 1.00 39.41 240 GLU A O 1
ATOM 1971 N N . GLU A 1 241 ? 51.519 11.545 -16.461 1.00 27.09 241 GLU A N 1
ATOM 1972 C CA . GLU A 1 241 ? 52.461 11.037 -15.459 1.00 27.09 241 GLU A CA 1
ATOM 1973 C C . GLU A 1 241 ? 51.759 10.067 -14.498 1.00 27.09 241 GLU A C 1
ATOM 1975 O O . GLU A 1 241 ? 50.869 10.424 -13.720 1.00 27.09 241 GLU A O 1
ATOM 1980 N N . GLU A 1 242 ? 52.189 8.804 -14.548 1.00 37.91 242 GLU A N 1
ATOM 1981 C CA . GLU A 1 242 ? 51.939 7.806 -13.512 1.00 37.91 242 GLU A CA 1
ATOM 1982 C C . GLU A 1 242 ? 52.534 8.286 -12.178 1.00 37.91 242 GLU A C 1
ATOM 1984 O O . GLU A 1 242 ? 53.753 8.337 -12.011 1.00 37.91 242 GLU A O 1
ATOM 1989 N N . ILE A 1 243 ? 51.685 8.587 -11.188 1.00 27.33 243 ILE A N 1
ATOM 1990 C CA . ILE A 1 243 ? 52.138 8.897 -9.824 1.00 27.33 243 ILE A CA 1
ATOM 1991 C C . ILE A 1 243 ? 51.970 7.658 -8.921 1.00 27.33 243 ILE A C 1
ATOM 1993 O O . ILE A 1 243 ? 50.902 7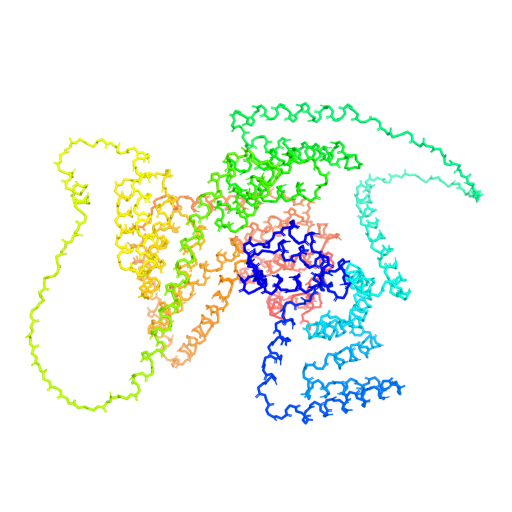.036 -8.916 1.00 27.33 243 ILE A O 1
ATOM 1997 N N . PRO A 1 244 ? 52.990 7.276 -8.122 1.00 31.33 244 PRO A N 1
ATOM 1998 C CA . PRO A 1 244 ? 53.046 5.990 -7.432 1.00 31.33 244 PRO A CA 1
ATOM 1999 C C . PRO A 1 244 ? 52.082 5.908 -6.246 1.00 31.33 244 PRO A C 1
ATOM 2001 O O . PRO A 1 244 ? 51.812 6.897 -5.561 1.00 31.33 244 PRO A O 1
ATOM 2004 N N . ILE A 1 245 ? 51.648 4.683 -5.933 1.00 36.31 245 ILE A N 1
ATOM 2005 C CA . ILE A 1 245 ? 50.853 4.332 -4.747 1.00 36.31 245 ILE A CA 1
ATOM 2006 C C . ILE A 1 245 ? 51.622 4.730 -3.473 1.00 36.31 245 ILE A C 1
ATOM 2008 O O . ILE A 1 245 ? 52.401 3.952 -2.920 1.00 36.31 245 ILE A O 1
ATOM 2012 N N . SER A 1 246 ? 51.376 5.941 -2.971 1.00 34.12 246 SER A N 1
ATOM 2013 C CA . SER A 1 246 ? 51.692 6.313 -1.595 1.00 34.12 246 SER A CA 1
ATOM 2014 C C . SER A 1 246 ? 50.474 6.005 -0.724 1.00 34.12 246 SER A C 1
ATOM 2016 O O . SER A 1 246 ? 49.349 6.411 -1.014 1.00 34.12 246 SER A O 1
ATOM 2018 N N . LYS A 1 247 ? 50.679 5.221 0.339 1.00 41.34 247 LYS A N 1
ATOM 2019 C CA . LYS A 1 247 ? 49.647 4.931 1.340 1.00 41.34 247 LYS A CA 1
ATOM 2020 C C . LYS A 1 247 ? 49.200 6.252 1.972 1.00 41.34 247 LYS A C 1
ATOM 2022 O O . LYS A 1 247 ? 49.899 6.779 2.838 1.00 41.34 247 LYS A O 1
ATOM 2027 N N . GLN A 1 248 ? 48.050 6.781 1.557 1.00 36.97 248 GLN A N 1
ATOM 2028 C CA . GLN A 1 248 ? 47.407 7.890 2.256 1.00 36.97 248 GLN A CA 1
ATOM 2029 C C . GLN A 1 248 ? 47.132 7.446 3.700 1.00 36.97 248 GLN A C 1
ATOM 2031 O O . GLN A 1 248 ? 46.443 6.453 3.941 1.00 36.97 248 GLN A O 1
ATOM 2036 N N . LYS A 1 249 ? 47.721 8.147 4.675 1.00 44.16 249 LYS A N 1
ATOM 2037 C CA . LYS A 1 249 ? 47.355 7.992 6.088 1.00 44.16 249 LYS A CA 1
ATOM 2038 C C . LYS A 1 249 ? 45.880 8.369 6.223 1.00 44.16 249 LYS A C 1
ATOM 2040 O O . LYS A 1 249 ? 45.507 9.474 5.838 1.00 44.16 249 LYS A O 1
ATOM 2045 N N . GLN A 1 250 ? 45.065 7.456 6.755 1.00 47.88 250 GLN A N 1
ATOM 2046 C CA . GLN A 1 250 ? 43.669 7.747 7.073 1.00 47.88 250 GLN A CA 1
ATOM 2047 C C . GLN A 1 250 ? 43.593 8.989 7.982 1.00 47.88 250 GLN A C 1
ATOM 2049 O O . GLN A 1 250 ? 44.398 9.090 8.914 1.00 47.88 250 GLN A O 1
ATOM 2054 N N . PRO A 1 251 ? 42.669 9.930 7.726 1.00 59.12 251 PRO A N 1
ATOM 2055 C CA . PRO A 1 251 ? 42.468 11.068 8.609 1.00 59.12 251 PRO A CA 1
ATOM 2056 C C . PRO A 1 251 ? 42.022 10.592 10.005 1.00 59.12 251 PRO A C 1
ATOM 2058 O O . PRO A 1 251 ? 41.211 9.675 10.125 1.00 59.12 251 PRO A O 1
ATOM 2061 N N . ASP A 1 252 ? 42.587 11.183 11.061 1.00 74.31 252 ASP A N 1
ATOM 2062 C CA . ASP A 1 252 ? 42.288 10.844 12.458 1.00 74.31 252 ASP A CA 1
ATOM 2063 C C . ASP A 1 252 ? 41.085 11.659 12.959 1.00 74.31 252 ASP A C 1
ATOM 2065 O O . ASP A 1 252 ? 41.193 12.868 13.151 1.00 74.31 252 ASP A O 1
ATOM 2069 N N . TYR A 1 253 ? 39.951 10.987 13.177 1.00 79.69 253 TYR A N 1
ATOM 2070 C CA . TYR A 1 253 ? 38.693 11.583 13.662 1.00 79.69 253 TYR A CA 1
ATOM 2071 C C . TYR A 1 253 ? 38.397 11.242 15.129 1.00 79.69 253 TYR A C 1
ATOM 2073 O O . TYR A 1 253 ? 37.242 11.203 15.569 1.00 79.69 253 TYR A O 1
ATOM 2081 N N . SER A 1 254 ? 39.435 10.928 15.910 1.00 79.38 254 SER A N 1
ATOM 2082 C CA . SER A 1 254 ? 39.277 10.529 17.313 1.00 79.38 254 SER A CA 1
ATOM 2083 C C . SER A 1 254 ? 38.611 11.616 18.164 1.00 79.38 254 SER A C 1
ATOM 2085 O O . SER A 1 254 ? 37.900 11.301 19.119 1.00 79.38 254 SER A O 1
ATOM 2087 N N . LYS A 1 255 ? 38.803 12.895 17.821 1.00 85.75 255 LYS A N 1
ATOM 2088 C CA . LYS A 1 255 ? 38.203 14.024 18.539 1.00 85.75 255 LYS A CA 1
ATOM 2089 C C . LYS A 1 255 ? 36.695 14.109 18.292 1.00 85.75 255 LYS A C 1
ATOM 2091 O O . LYS A 1 255 ? 35.926 14.113 19.247 1.00 85.75 255 LYS A O 1
ATOM 2096 N N . GLU A 1 256 ? 36.278 14.088 17.032 1.00 86.94 256 GLU A N 1
ATOM 2097 C CA . GLU A 1 256 ? 34.878 14.150 16.606 1.00 86.94 256 GLU A CA 1
ATOM 2098 C C . GLU A 1 256 ? 34.081 12.960 17.149 1.00 86.94 256 GLU A C 1
ATOM 2100 O O . GLU A 1 256 ? 32.957 13.118 17.627 1.00 86.94 256 GLU A O 1
ATOM 2105 N N . TYR A 1 257 ? 34.685 11.767 17.146 1.00 85.75 257 TYR A N 1
ATOM 2106 C CA . TYR A 1 257 ? 34.091 10.582 17.757 1.00 85.75 257 TYR A CA 1
ATOM 2107 C C . TYR A 1 257 ? 33.819 10.789 19.256 1.00 85.75 257 TYR A C 1
ATOM 2109 O O . TYR A 1 257 ? 32.712 10.524 19.733 1.00 85.75 257 TYR A O 1
ATOM 2117 N N . ASN A 1 258 ? 34.811 11.293 19.999 1.00 85.62 258 ASN A N 1
ATOM 2118 C CA . ASN A 1 258 ? 34.683 11.545 21.434 1.00 85.62 258 ASN A CA 1
ATOM 2119 C C . ASN A 1 258 ? 33.648 12.638 21.739 1.00 85.62 258 ASN A C 1
ATOM 2121 O O . ASN A 1 258 ? 32.880 12.494 22.689 1.00 85.62 258 ASN A O 1
ATOM 2125 N N . ASP A 1 259 ? 33.570 13.685 20.917 1.00 88.25 259 ASP A N 1
ATOM 2126 C CA . ASP A 1 259 ? 32.595 14.768 21.079 1.00 88.25 259 ASP A CA 1
ATOM 2127 C C . ASP A 1 259 ? 31.152 14.263 20.905 1.00 88.25 259 ASP A C 1
ATOM 2129 O O . ASP A 1 259 ? 30.290 14.524 21.753 1.00 88.25 259 ASP A O 1
ATOM 2133 N N . ILE A 1 260 ? 30.887 13.469 19.859 1.00 88.12 260 ILE A N 1
ATOM 2134 C CA . ILE A 1 260 ? 29.571 12.843 19.636 1.00 88.12 260 ILE A CA 1
ATOM 2135 C C . ILE A 1 260 ? 29.248 11.867 20.775 1.00 88.12 260 ILE A C 1
ATOM 2137 O O . ILE A 1 260 ? 28.121 11.848 21.278 1.00 88.12 260 ILE A O 1
ATOM 2141 N N . MET A 1 261 ? 30.229 11.083 21.230 1.00 84.25 261 MET A N 1
ATOM 2142 C CA . MET A 1 261 ? 30.040 10.119 22.314 1.00 84.25 261 MET A CA 1
ATOM 2143 C C . MET A 1 261 ? 29.716 10.801 23.654 1.00 84.25 261 MET A C 1
ATOM 2145 O O . MET A 1 261 ? 28.817 10.353 24.374 1.00 84.25 261 MET A O 1
ATOM 2149 N N . ASN A 1 262 ? 30.388 11.910 23.973 1.00 88.00 262 ASN A N 1
ATOM 2150 C CA . ASN A 1 262 ? 30.137 12.702 25.178 1.00 88.00 262 ASN A CA 1
ATOM 2151 C C . ASN A 1 262 ? 28.723 13.294 25.171 1.00 88.00 262 ASN A C 1
ATOM 2153 O O . ASN A 1 262 ? 27.959 13.057 26.111 1.00 88.00 262 ASN A O 1
ATOM 2157 N N . LYS A 1 263 ? 28.321 13.950 24.073 1.00 90.38 263 LYS A N 1
ATOM 2158 C CA . LYS A 1 263 ? 26.952 14.473 23.906 1.00 90.38 263 LYS A CA 1
ATOM 2159 C C . LYS A 1 263 ? 25.903 13.355 24.002 1.00 90.38 263 LYS A C 1
ATOM 2161 O O . LYS A 1 263 ? 24.893 13.494 24.691 1.00 90.38 263 LYS A O 1
ATOM 2166 N N . LYS A 1 264 ? 26.156 12.195 23.383 1.00 91.69 264 LYS A N 1
ATOM 2167 C CA . LYS A 1 264 ? 25.282 11.014 23.484 1.00 91.69 264 LYS A CA 1
ATOM 2168 C C . LYS A 1 264 ? 25.115 10.542 24.933 1.00 91.69 264 LYS A C 1
ATOM 2170 O O . LYS A 1 264 ? 24.018 10.126 25.321 1.00 91.69 264 LYS A O 1
ATOM 2175 N N . ASN A 1 265 ? 26.169 10.585 25.746 1.00 87.44 265 ASN A N 1
ATOM 2176 C CA . ASN A 1 265 ? 26.103 10.192 27.156 1.00 87.44 265 ASN A CA 1
ATOM 2177 C C . ASN A 1 265 ? 25.308 11.206 27.994 1.00 87.44 265 ASN A C 1
ATOM 2179 O O . ASN A 1 265 ? 24.473 10.795 28.801 1.00 87.44 265 ASN A O 1
ATOM 2183 N N . GLU A 1 266 ? 25.470 12.507 27.745 1.00 88.75 266 GLU A N 1
ATOM 2184 C CA . GLU A 1 266 ? 24.642 13.543 28.376 1.00 88.75 266 GLU A CA 1
ATOM 2185 C C . GLU A 1 266 ? 23.154 13.352 28.076 1.00 88.75 266 GLU A C 1
ATOM 2187 O O . GLU A 1 266 ? 22.322 13.403 28.985 1.00 88.75 266 GLU A O 1
ATOM 2192 N N . ILE A 1 267 ? 22.811 13.076 26.816 1.00 89.12 267 ILE A N 1
ATOM 2193 C CA . ILE A 1 267 ? 21.425 12.817 26.422 1.00 89.12 267 ILE A CA 1
ATOM 2194 C C . ILE A 1 267 ? 20.905 11.542 27.084 1.00 89.12 267 ILE A C 1
ATOM 2196 O O . ILE A 1 267 ? 19.786 11.527 27.590 1.00 89.12 267 ILE A O 1
ATOM 2200 N N . THR A 1 268 ? 21.720 10.489 27.162 1.00 86.06 268 THR A N 1
ATOM 2201 C CA . THR A 1 268 ? 21.336 9.236 27.836 1.00 86.06 268 THR A CA 1
ATOM 2202 C C . THR A 1 268 ? 20.958 9.483 29.304 1.00 86.06 268 THR A C 1
ATOM 2204 O O . THR A 1 268 ? 19.950 8.954 29.774 1.00 86.06 268 THR A O 1
ATOM 2207 N N . ASN A 1 269 ? 21.681 10.360 30.007 1.00 84.00 269 ASN A N 1
ATOM 2208 C CA . ASN A 1 269 ? 21.339 10.757 31.378 1.00 84.00 269 ASN A CA 1
ATOM 2209 C C . ASN A 1 269 ? 20.001 11.515 31.462 1.00 84.00 269 ASN A C 1
ATOM 2211 O O . ASN A 1 269 ? 19.280 11.392 32.451 1.00 84.00 269 ASN A O 1
ATOM 2215 N N . ARG A 1 270 ? 19.634 12.299 30.440 1.00 84.62 270 ARG A N 1
ATOM 2216 C CA . ARG A 1 270 ? 18.330 12.989 30.380 1.00 84.62 270 ARG A CA 1
ATOM 2217 C C . ARG A 1 270 ? 17.186 12.036 30.044 1.00 84.62 270 ARG A C 1
ATOM 2219 O O . ARG A 1 270 ? 16.112 12.153 30.631 1.00 84.62 270 ARG A O 1
ATOM 2226 N N . ILE A 1 271 ? 17.429 11.057 29.174 1.00 87.94 271 ILE A N 1
ATOM 2227 C CA . ILE A 1 271 ? 16.483 9.975 28.870 1.00 87.94 271 ILE A CA 1
ATOM 2228 C C . ILE A 1 271 ? 16.133 9.209 30.149 1.00 87.94 271 ILE A C 1
ATOM 2230 O O . ILE A 1 271 ? 14.961 8.948 30.400 1.00 87.94 271 ILE A O 1
ATOM 2234 N N . GLN A 1 272 ? 17.121 8.917 31.002 1.00 83.06 272 GLN A N 1
ATOM 2235 C CA . GLN A 1 272 ? 16.887 8.281 32.307 1.00 83.06 272 GLN A CA 1
ATOM 2236 C C . GLN A 1 272 ? 16.025 9.132 33.253 1.00 83.06 272 GLN A C 1
ATOM 2238 O O . GLN A 1 272 ? 15.328 8.586 34.102 1.00 83.06 272 GLN A O 1
ATOM 2243 N N . LYS A 1 273 ? 16.027 10.459 33.085 1.00 85.50 273 LYS A N 1
ATOM 2244 C CA . LYS A 1 273 ? 15.164 11.399 33.819 1.00 85.50 273 LYS A CA 1
ATOM 2245 C C . LYS A 1 273 ? 13.784 11.596 33.169 1.00 85.50 273 LYS A C 1
ATOM 2247 O O . LYS A 1 273 ? 13.003 12.405 33.658 1.00 85.50 273 LYS A O 1
ATOM 2252 N N . GLY A 1 274 ? 13.477 10.885 32.079 1.00 84.25 274 GLY A N 1
ATOM 2253 C CA . GLY A 1 274 ? 12.172 10.910 31.408 1.00 84.25 274 GLY A CA 1
ATOM 2254 C C . GLY A 1 274 ? 11.980 12.007 30.351 1.00 84.25 274 GLY A C 1
ATOM 2255 O O . GLY A 1 274 ? 10.867 12.195 29.866 1.00 84.25 274 GLY A O 1
ATOM 2256 N N . ALA A 1 275 ? 13.031 12.737 29.963 1.00 89.25 275 ALA A N 1
ATOM 2257 C CA . ALA A 1 275 ? 12.940 13.864 29.024 1.00 89.25 275 ALA A CA 1
ATOM 2258 C C . ALA A 1 275 ? 12.947 13.435 27.535 1.00 89.25 275 ALA A C 1
ATOM 2260 O O . ALA A 1 275 ? 13.758 13.912 26.741 1.00 89.25 275 ALA A O 1
ATOM 2261 N N . TYR A 1 276 ? 12.049 12.528 27.138 1.00 87.81 276 TYR A N 1
ATOM 2262 C CA . TYR A 1 276 ? 12.110 11.839 25.839 1.00 87.81 276 TYR A CA 1
ATOM 2263 C C . TYR A 1 276 ? 11.981 12.763 24.618 1.00 87.81 276 TYR A C 1
ATOM 2265 O O . TYR A 1 276 ? 12.789 12.663 23.697 1.00 87.81 276 TYR A O 1
ATOM 2273 N N . SER A 1 277 ? 11.015 13.688 24.607 1.00 86.94 277 SER A N 1
ATOM 2274 C CA . SER A 1 277 ? 10.750 14.553 23.444 1.00 86.94 277 SER A CA 1
ATOM 2275 C C . SER A 1 277 ? 11.914 15.492 23.123 1.00 86.94 277 SER A C 1
ATOM 2277 O O . SER A 1 277 ? 12.272 15.655 21.960 1.00 86.94 277 SER A O 1
ATOM 2279 N N . GLN A 1 278 ? 12.545 16.070 24.150 1.00 86.62 278 GLN A N 1
ATOM 2280 C CA . GLN A 1 278 ? 13.727 16.915 23.970 1.00 86.62 278 GLN A CA 1
ATOM 2281 C C . GLN A 1 278 ? 14.936 16.079 23.530 1.00 86.62 278 GLN A C 1
ATOM 2283 O O . GLN A 1 278 ? 15.645 16.458 22.601 1.00 86.62 278 GLN A O 1
ATOM 2288 N N . SER A 1 279 ? 15.136 14.907 24.144 1.00 87.94 279 SER A N 1
ATOM 2289 C CA . SER A 1 279 ? 16.218 13.994 23.763 1.00 87.94 279 SER A CA 1
ATOM 2290 C C . SER A 1 279 ? 16.110 13.503 22.317 1.00 87.94 279 SER A C 1
ATOM 2292 O O . SER A 1 279 ? 17.139 13.291 21.690 1.00 87.94 279 SER A O 1
ATOM 2294 N N . ILE A 1 280 ? 14.904 13.353 21.757 1.00 91.50 280 ILE A N 1
ATOM 2295 C CA . ILE A 1 280 ? 14.721 12.980 20.343 1.00 91.50 280 ILE A CA 1
ATOM 2296 C C . ILE A 1 280 ? 15.296 14.044 19.405 1.00 91.50 280 ILE A C 1
ATOM 2298 O O . ILE A 1 280 ? 16.013 13.695 18.470 1.00 91.50 280 ILE A O 1
ATOM 2302 N N . ILE A 1 281 ? 15.015 15.326 19.657 1.00 90.38 281 ILE A N 1
ATOM 2303 C CA . ILE A 1 281 ? 15.509 16.430 18.819 1.00 90.38 281 ILE A CA 1
ATOM 2304 C C . ILE A 1 281 ? 17.044 16.440 18.831 1.00 90.38 281 ILE A C 1
ATOM 2306 O O . ILE A 1 281 ? 17.669 16.402 17.773 1.00 90.38 281 ILE A O 1
ATOM 2310 N N . GLU A 1 282 ? 17.639 16.382 20.026 1.00 89.81 282 GLU A N 1
ATOM 2311 C CA . GLU A 1 282 ? 19.096 16.383 20.208 1.00 89.81 282 GLU A CA 1
ATOM 2312 C C . GLU A 1 282 ? 19.761 15.135 19.584 1.00 89.81 282 GLU A C 1
ATOM 2314 O O . GLU A 1 282 ? 20.824 15.229 18.969 1.00 89.81 282 GLU A O 1
ATOM 2319 N N . LEU A 1 283 ? 19.124 13.959 19.669 1.00 91.94 283 LEU A N 1
ATOM 2320 C CA . LEU A 1 283 ? 19.620 12.733 19.029 1.00 91.94 283 LEU A CA 1
ATOM 2321 C C . LEU A 1 283 ? 19.550 12.789 17.500 1.00 91.94 283 LEU A C 1
ATOM 2323 O O . LEU A 1 283 ? 20.458 12.284 16.844 1.00 91.94 283 LEU A O 1
ATOM 2327 N N . ILE A 1 284 ? 18.503 13.385 16.920 1.00 92.06 284 ILE A N 1
ATOM 2328 C CA . ILE A 1 284 ? 18.389 13.556 15.462 1.00 92.06 284 ILE A CA 1
ATOM 2329 C C . ILE A 1 284 ? 19.488 14.495 14.949 1.00 92.06 284 ILE A C 1
ATOM 2331 O O . ILE A 1 284 ? 20.062 14.245 13.889 1.00 92.06 284 ILE A O 1
ATOM 2335 N N . GLU A 1 285 ? 19.810 15.555 15.690 1.00 91.00 285 GLU A N 1
ATOM 2336 C CA . GLU A 1 285 ? 20.916 16.458 15.352 1.00 91.00 285 GLU A CA 1
ATOM 2337 C C . GLU A 1 285 ? 22.274 15.747 15.406 1.00 91.00 285 GLU A C 1
ATOM 2339 O O . GLU A 1 285 ? 23.042 15.826 14.446 1.00 91.00 285 GLU A O 1
ATOM 2344 N N . LEU A 1 286 ? 22.531 14.967 16.460 1.00 90.94 286 LEU A N 1
ATOM 2345 C CA . LEU A 1 286 ? 23.730 14.125 16.560 1.00 90.94 286 LEU A CA 1
ATOM 2346 C C . LEU A 1 286 ? 23.825 13.088 15.444 1.00 90.94 286 LEU A C 1
ATOM 2348 O O . LEU A 1 286 ? 24.915 12.812 14.953 1.00 90.94 286 LEU A O 1
ATOM 2352 N N . LEU A 1 287 ? 22.697 12.515 15.025 1.00 90.94 287 LEU A N 1
ATOM 2353 C CA . LEU A 1 287 ? 22.669 11.553 13.928 1.00 90.94 287 LEU A CA 1
ATOM 2354 C C . LEU A 1 287 ? 23.066 12.213 12.598 1.00 90.94 287 LEU A C 1
ATOM 2356 O O . LEU A 1 287 ? 23.815 11.620 11.823 1.00 90.94 287 LEU A O 1
ATOM 2360 N N . LYS A 1 288 ? 22.632 13.458 12.357 1.00 89.69 288 LYS A N 1
ATOM 2361 C CA . LYS A 1 288 ? 23.071 14.261 11.200 1.00 89.69 288 LYS A CA 1
ATOM 2362 C C . LYS A 1 288 ? 24.558 14.613 11.276 1.00 89.69 288 LYS A C 1
ATOM 2364 O O . LYS A 1 288 ? 25.234 14.618 10.251 1.00 89.69 288 LYS A O 1
ATOM 2369 N N . GLU A 1 289 ? 25.070 14.911 12.470 1.00 87.75 289 GLU A N 1
ATOM 2370 C CA . GLU A 1 289 ? 26.499 15.163 12.700 1.00 87.75 289 GLU A CA 1
ATOM 2371 C C . GLU A 1 289 ? 27.332 13.899 12.416 1.00 87.75 289 GLU A C 1
ATOM 2373 O O . GLU A 1 289 ? 28.325 13.964 11.693 1.00 87.75 289 GLU A O 1
ATOM 2378 N N . ASN A 1 290 ? 26.869 12.736 12.886 1.00 88.12 290 ASN A N 1
ATOM 2379 C CA . ASN A 1 290 ? 27.492 11.429 12.673 1.00 88.12 290 ASN A CA 1
ATOM 2380 C C . ASN A 1 290 ? 27.466 10.969 11.198 1.00 88.12 290 ASN A C 1
ATOM 2382 O O . ASN A 1 290 ? 28.424 10.345 10.744 1.00 88.12 290 ASN A O 1
ATOM 2386 N N . GLN A 1 291 ? 26.436 11.336 10.422 1.00 85.81 291 GLN A N 1
ATOM 2387 C CA . GLN A 1 291 ? 26.297 10.972 9.000 1.00 85.81 291 GLN A CA 1
ATOM 2388 C C . GLN A 1 291 ? 27.455 11.477 8.113 1.00 85.81 291 GLN A C 1
ATOM 2390 O O . GLN A 1 291 ? 27.652 10.985 7.005 1.00 85.81 291 GLN A O 1
ATOM 2395 N N . LYS A 1 292 ? 28.261 12.427 8.593 1.00 85.38 292 LYS A N 1
ATOM 2396 C CA . LYS A 1 292 ? 29.448 12.922 7.880 1.00 85.38 292 LYS A CA 1
ATOM 2397 C C . LYS A 1 292 ? 30.607 11.914 7.839 1.00 85.38 292 LYS A C 1
ATOM 2399 O O . LYS A 1 292 ? 31.539 12.118 7.070 1.00 85.38 292 LYS A O 1
ATOM 2404 N N . TYR A 1 293 ? 30.554 10.848 8.643 1.00 83.50 293 TYR A N 1
ATOM 2405 C CA . TYR A 1 293 ? 31.679 9.933 8.886 1.00 83.50 293 TYR A CA 1
ATOM 2406 C C . TYR A 1 293 ? 31.341 8.455 8.591 1.00 83.50 293 TYR A C 1
ATOM 2408 O O . TYR A 1 293 ? 31.934 7.548 9.174 1.00 83.50 293 TYR A O 1
ATOM 2416 N N . VAL A 1 294 ? 30.378 8.196 7.696 1.00 64.19 294 VAL A N 1
ATOM 2417 C CA . VAL A 1 294 ? 29.772 6.863 7.448 1.00 64.19 294 VAL A CA 1
ATOM 2418 C C . VAL A 1 294 ? 30.766 5.811 6.927 1.00 64.19 294 VAL A C 1
ATOM 2420 O O . VAL A 1 294 ? 30.512 4.618 7.051 1.00 64.19 294 VAL A O 1
ATOM 2423 N N . GLU A 1 295 ? 31.926 6.220 6.413 1.00 67.75 295 GLU A N 1
ATOM 2424 C CA . GLU A 1 295 ? 32.960 5.312 5.892 1.00 67.75 295 GLU A CA 1
ATOM 2425 C C . GLU A 1 295 ? 33.774 4.593 6.988 1.00 67.75 295 GLU A C 1
ATOM 2427 O O . GLU A 1 295 ? 34.535 3.672 6.695 1.00 67.75 295 GLU A O 1
ATOM 2432 N N . GLN A 1 296 ? 33.628 4.982 8.261 1.00 76.75 296 GLN A N 1
ATOM 2433 C CA . GLN A 1 296 ? 34.389 4.409 9.374 1.00 76.75 296 GLN A CA 1
ATOM 2434 C C . GLN A 1 296 ? 33.533 3.528 10.282 1.00 76.75 296 GLN A C 1
ATOM 2436 O O . GLN A 1 296 ? 32.557 3.984 10.876 1.00 76.75 296 GLN A O 1
ATOM 2441 N N . GLN A 1 297 ? 33.989 2.292 10.510 1.00 77.19 297 GLN A N 1
ATOM 2442 C CA . GLN A 1 297 ? 33.294 1.290 11.330 1.00 77.19 297 GLN A CA 1
ATOM 2443 C C . GLN A 1 297 ? 32.885 1.803 12.725 1.00 77.19 297 GLN A C 1
ATOM 2445 O O . GLN A 1 297 ? 31.773 1.546 13.179 1.00 77.19 297 GLN A O 1
ATOM 2450 N N . LYS A 1 298 ? 33.742 2.592 13.390 1.00 79.56 298 LYS A N 1
ATOM 2451 C CA . LYS A 1 298 ? 33.436 3.177 14.710 1.00 79.56 298 LYS A CA 1
ATOM 2452 C C . LYS A 1 298 ? 32.223 4.116 14.672 1.00 79.56 298 LYS A C 1
ATOM 2454 O O . LYS A 1 298 ? 31.427 4.141 15.608 1.00 79.56 298 LYS A O 1
ATOM 2459 N N . PHE A 1 299 ? 32.053 4.877 13.592 1.00 86.25 299 PHE A N 1
ATOM 2460 C CA . PHE A 1 299 ? 30.921 5.790 13.440 1.00 86.25 299 PHE A CA 1
ATOM 2461 C C . PHE A 1 299 ? 29.630 5.053 13.065 1.00 86.25 299 PHE A C 1
ATOM 2463 O O . PHE A 1 299 ? 28.564 5.510 13.473 1.00 86.25 299 PHE A O 1
ATOM 2470 N N . ILE A 1 300 ? 29.720 3.893 12.402 1.00 83.31 300 ILE A N 1
ATOM 2471 C CA . ILE A 1 300 ? 28.583 2.987 12.150 1.00 83.31 300 ILE A CA 1
ATOM 2472 C C . ILE A 1 300 ? 28.043 2.418 13.471 1.00 83.31 300 ILE A C 1
ATOM 2474 O O . ILE A 1 300 ? 26.840 2.468 13.727 1.00 83.31 300 ILE A O 1
ATOM 2478 N N . GLU A 1 301 ? 28.919 1.954 14.365 1.00 83.25 301 GLU A N 1
ATOM 2479 C CA . GLU A 1 301 ? 28.504 1.491 15.697 1.00 83.25 301 GLU A CA 1
ATOM 2480 C C . GLU A 1 301 ? 27.872 2.623 16.519 1.00 83.25 301 GLU A C 1
ATOM 2482 O O . GLU A 1 301 ? 26.822 2.444 17.143 1.00 83.25 301 GLU A O 1
ATOM 2487 N N . LEU A 1 302 ? 28.460 3.822 16.469 1.00 86.12 302 LEU A N 1
ATOM 2488 C CA . LEU A 1 302 ? 27.916 5.000 17.140 1.00 86.12 302 LEU A CA 1
ATOM 2489 C C . LEU A 1 302 ? 26.540 5.396 16.583 1.00 86.12 302 LEU A C 1
ATOM 2491 O O . LEU A 1 302 ? 25.632 5.701 17.359 1.00 86.12 302 LEU A O 1
ATOM 2495 N N . ARG A 1 303 ? 26.343 5.317 15.261 1.00 90.94 303 ARG A N 1
ATOM 2496 C CA . ARG A 1 303 ? 25.041 5.510 14.606 1.00 90.94 303 ARG A CA 1
ATOM 2497 C C . ARG A 1 303 ? 24.010 4.520 15.131 1.00 90.94 303 ARG A C 1
ATOM 2499 O O . ARG A 1 303 ? 22.911 4.928 15.505 1.00 90.94 303 ARG A O 1
ATOM 2506 N N . ALA A 1 304 ? 24.365 3.240 15.210 1.00 88.19 304 ALA A N 1
ATOM 2507 C CA . ALA A 1 304 ? 23.476 2.206 15.721 1.00 88.19 304 ALA A CA 1
ATOM 2508 C C . ALA A 1 304 ? 23.083 2.463 17.186 1.00 88.19 304 ALA A C 1
ATOM 2510 O O . ALA A 1 304 ? 21.918 2.306 17.549 1.00 88.19 304 ALA A O 1
ATOM 2511 N N . ILE A 1 305 ? 24.012 2.942 18.020 1.00 87.19 305 ILE A N 1
ATOM 2512 C CA . ILE A 1 305 ? 23.732 3.349 19.406 1.00 87.19 305 ILE A CA 1
ATOM 2513 C C . ILE A 1 305 ? 22.765 4.544 19.459 1.00 87.19 305 ILE A C 1
ATOM 2515 O O . ILE A 1 305 ? 21.828 4.539 20.263 1.00 87.19 305 ILE A O 1
ATOM 2519 N N . LEU A 1 306 ? 22.956 5.559 18.611 1.00 92.12 306 LEU A N 1
ATOM 2520 C CA . LEU A 1 306 ? 22.070 6.728 18.542 1.00 92.12 306 LEU A CA 1
ATOM 2521 C C . LEU A 1 306 ? 20.651 6.338 18.099 1.00 92.12 306 LEU A C 1
ATOM 2523 O O . LEU A 1 306 ? 19.679 6.712 18.758 1.00 92.12 306 LEU A O 1
ATOM 2527 N N . LEU A 1 307 ? 20.531 5.526 17.045 1.00 92.94 307 LEU A N 1
ATOM 2528 C CA . LEU A 1 307 ? 19.255 4.973 16.574 1.00 92.94 307 LEU A CA 1
ATOM 2529 C C . LEU A 1 307 ? 18.582 4.117 17.649 1.00 92.94 307 LEU A C 1
ATOM 2531 O O . LEU A 1 307 ? 17.370 4.190 17.840 1.00 92.94 307 LEU A O 1
ATOM 2535 N N . SER A 1 308 ? 19.372 3.344 18.394 1.00 91.19 308 SER A N 1
ATOM 2536 C CA . SER A 1 308 ? 18.897 2.542 19.517 1.00 91.19 308 SER A CA 1
ATOM 2537 C C . SER A 1 308 ? 18.248 3.453 20.570 1.00 91.19 308 SER A C 1
ATOM 2539 O O . SER A 1 308 ? 17.103 3.227 20.965 1.00 91.19 308 SER A O 1
ATOM 2541 N N . ASN A 1 309 ? 18.921 4.532 20.975 1.00 91.62 309 ASN A N 1
ATOM 2542 C CA . ASN A 1 309 ? 18.372 5.505 21.923 1.00 91.62 309 ASN A CA 1
ATOM 2543 C C . ASN A 1 309 ? 17.111 6.214 21.393 1.00 91.62 309 ASN A C 1
ATOM 2545 O O . ASN A 1 309 ? 16.158 6.383 22.153 1.00 91.62 309 ASN A O 1
ATOM 2549 N N . LEU A 1 310 ? 17.060 6.560 20.101 1.00 93.75 310 LEU A N 1
ATOM 2550 C CA . LEU A 1 310 ? 15.855 7.109 19.464 1.00 93.75 310 LEU A CA 1
ATOM 2551 C C . LEU A 1 310 ? 14.685 6.127 19.530 1.00 93.75 310 LEU A C 1
ATOM 2553 O O . LEU A 1 310 ? 13.601 6.490 19.986 1.00 93.75 310 LEU A O 1
ATOM 2557 N N . ALA A 1 311 ? 14.915 4.869 19.150 1.00 90.75 311 ALA A N 1
ATOM 2558 C CA . ALA A 1 311 ? 13.910 3.816 19.226 1.00 90.75 311 ALA A CA 1
ATOM 2559 C C . ALA A 1 311 ? 13.385 3.639 20.660 1.00 90.75 311 ALA A C 1
ATOM 2561 O O . ALA A 1 311 ? 12.191 3.444 20.858 1.00 90.75 311 ALA A O 1
ATOM 2562 N N . TYR A 1 312 ? 14.246 3.766 21.676 1.00 90.75 312 TYR A N 1
ATOM 2563 C CA . TYR A 1 312 ? 13.810 3.743 23.072 1.00 90.75 312 TYR A CA 1
ATOM 2564 C C . TYR A 1 312 ? 12.901 4.928 23.422 1.00 90.75 312 TYR A C 1
ATOM 2566 O O . TYR A 1 312 ? 11.832 4.714 23.988 1.00 90.75 312 TYR A O 1
ATOM 2574 N N . CYS A 1 313 ? 13.278 6.158 23.064 1.00 89.94 313 CYS A N 1
ATOM 2575 C CA . CYS A 1 313 ? 12.446 7.338 23.314 1.00 89.94 313 CYS A CA 1
ATOM 2576 C C . CYS A 1 313 ? 11.078 7.230 22.622 1.00 89.94 313 CYS A C 1
ATOM 2578 O O . CYS A 1 313 ? 10.051 7.468 23.253 1.00 89.94 313 CYS A O 1
ATOM 2580 N N . HIS A 1 314 ? 11.049 6.807 21.355 1.00 90.25 314 HIS A N 1
ATOM 2581 C CA . HIS A 1 314 ? 9.802 6.600 20.614 1.00 90.25 314 HIS A CA 1
ATOM 2582 C C . HIS A 1 314 ? 8.956 5.458 21.185 1.00 90.25 314 HIS A C 1
ATOM 2584 O O . HIS A 1 314 ? 7.731 5.556 21.183 1.00 90.25 314 HIS A O 1
ATOM 2590 N N . LEU A 1 315 ? 9.581 4.419 21.748 1.00 88.88 315 LEU A N 1
ATOM 2591 C CA . LEU A 1 315 ? 8.869 3.355 22.455 1.00 88.88 315 LEU A CA 1
ATOM 2592 C C . LEU A 1 315 ? 8.162 3.889 23.710 1.00 88.88 315 LEU A C 1
ATOM 2594 O O . LEU A 1 315 ? 7.013 3.524 23.954 1.00 88.88 315 LEU A O 1
ATOM 2598 N N . GLN A 1 316 ? 8.804 4.789 24.466 1.00 90.38 316 GLN A N 1
ATOM 2599 C CA . GLN A 1 316 ? 8.187 5.443 25.631 1.00 90.38 316 GLN A CA 1
ATOM 2600 C C . GLN A 1 316 ? 7.053 6.400 25.231 1.00 90.38 316 GLN A C 1
ATOM 2602 O O . GLN A 1 316 ? 6.050 6.493 25.936 1.00 90.38 316 GLN A O 1
ATOM 2607 N N . LEU A 1 317 ? 7.176 7.063 24.076 1.00 88.94 317 LEU A N 1
ATOM 2608 C CA . LEU A 1 317 ? 6.134 7.925 23.503 1.00 88.94 317 LEU A CA 1
ATOM 2609 C C . LEU A 1 317 ? 5.047 7.160 22.725 1.00 88.94 317 LEU A C 1
ATOM 2611 O O . LEU A 1 317 ? 4.130 7.783 22.200 1.00 88.94 317 LEU A O 1
ATOM 2615 N N . GLN A 1 318 ? 5.117 5.824 22.673 1.00 91.81 318 GLN A N 1
ATOM 2616 C CA . GLN A 1 318 ? 4.165 4.947 21.973 1.00 91.81 318 GLN A CA 1
ATOM 2617 C C . GLN A 1 318 ? 4.098 5.155 20.446 1.00 91.81 318 GLN A C 1
ATOM 2619 O O . GLN A 1 318 ? 3.114 4.809 19.797 1.00 91.81 318 GLN A O 1
ATOM 2624 N N . GLU A 1 319 ? 5.170 5.662 19.839 1.00 91.62 319 GLU A N 1
ATOM 2625 C CA . GLU A 1 319 ? 5.300 5.834 18.387 1.00 91.62 319 GLU A CA 1
ATOM 2626 C C . GLU A 1 319 ? 5.903 4.571 17.740 1.00 91.62 319 GLU A C 1
ATOM 2628 O O . GLU A 1 319 ? 7.007 4.586 17.191 1.00 91.62 319 GLU A O 1
ATOM 2633 N N . TYR A 1 320 ? 5.187 3.446 17.834 1.00 89.81 320 TYR A N 1
ATOM 2634 C CA . TYR A 1 320 ? 5.698 2.097 17.532 1.00 89.81 320 TYR A CA 1
ATOM 2635 C C . TYR A 1 320 ? 6.246 1.916 16.107 1.00 89.81 320 TYR A C 1
ATOM 2637 O O . TYR A 1 320 ? 7.187 1.156 15.893 1.00 89.81 320 TYR A O 1
ATOM 2645 N N . GLN A 1 321 ? 5.714 2.646 15.132 1.00 89.62 321 GLN A N 1
ATOM 2646 C CA . GLN A 1 321 ? 6.117 2.575 13.729 1.00 89.62 321 GLN A CA 1
ATOM 2647 C C . GLN A 1 321 ? 7.538 3.115 13.542 1.00 89.62 321 GLN A C 1
ATOM 2649 O O . GLN A 1 321 ? 8.345 2.481 12.867 1.00 89.62 321 GLN A O 1
ATOM 2654 N N . LYS A 1 322 ? 7.880 4.217 14.222 1.00 88.25 322 LYS A N 1
ATOM 2655 C CA . LYS A 1 322 ? 9.247 4.755 14.223 1.00 88.25 322 LYS A CA 1
ATOM 2656 C C . LYS A 1 322 ? 10.213 3.838 14.966 1.00 88.25 322 LYS A C 1
ATOM 2658 O O . LYS A 1 322 ? 11.365 3.717 14.571 1.00 88.25 322 LYS A O 1
ATOM 2663 N N . VAL A 1 323 ? 9.752 3.158 16.022 1.00 87.75 323 VAL A N 1
ATOM 2664 C CA . VAL A 1 323 ? 10.558 2.130 16.708 1.00 87.75 323 VAL A CA 1
ATOM 2665 C C . VAL A 1 323 ? 10.937 1.019 15.731 1.00 87.75 323 VAL A C 1
ATOM 2667 O O . VAL A 1 323 ? 12.100 0.633 15.674 1.00 87.75 323 VAL A O 1
ATOM 2670 N N . ILE A 1 324 ? 9.977 0.539 14.933 1.00 88.81 324 ILE A N 1
ATOM 2671 C CA . ILE A 1 324 ? 10.217 -0.497 13.922 1.00 88.81 324 ILE A CA 1
ATOM 2672 C C . ILE A 1 324 ? 11.195 -0.012 12.852 1.00 88.81 324 ILE A C 1
ATOM 2674 O O . ILE A 1 324 ? 12.127 -0.745 12.534 1.00 88.81 324 ILE A O 1
ATOM 2678 N N . GLU A 1 325 ? 11.020 1.209 12.345 1.00 91.94 325 GLU A N 1
ATOM 2679 C CA . GLU A 1 325 ? 11.911 1.820 11.352 1.00 91.94 325 GLU A CA 1
ATOM 2680 C C . GLU A 1 325 ? 13.350 1.934 11.876 1.00 91.94 325 GLU A C 1
ATOM 2682 O O . GLU A 1 325 ? 14.280 1.388 11.282 1.00 91.94 325 GLU A O 1
ATOM 2687 N N . TYR A 1 326 ? 13.547 2.569 13.036 1.00 90.31 326 TYR A N 1
ATOM 2688 C CA . TYR A 1 326 ? 14.882 2.754 13.603 1.00 90.31 326 TYR A CA 1
ATOM 2689 C C . TYR A 1 326 ? 15.545 1.430 13.982 1.00 90.31 326 TYR A C 1
ATOM 2691 O O . TYR A 1 326 ? 16.735 1.261 13.732 1.00 90.31 326 TYR A O 1
ATOM 2699 N N . CYS A 1 327 ? 14.802 0.473 14.545 1.00 85.19 327 CYS A N 1
ATOM 2700 C CA . CYS A 1 327 ? 15.341 -0.857 14.822 1.00 85.19 327 CYS A CA 1
ATOM 2701 C C . CYS A 1 327 ? 15.629 -1.653 13.543 1.00 85.19 327 CYS A C 1
ATOM 2703 O O . CYS A 1 327 ? 16.584 -2.420 13.537 1.00 85.19 327 CYS A O 1
ATOM 2705 N N . GLY A 1 328 ? 14.855 -1.466 12.469 1.00 84.81 328 GLY A N 1
ATOM 2706 C CA . GLY A 1 328 ? 15.135 -2.041 11.152 1.00 84.81 328 GLY A CA 1
ATOM 2707 C C . GLY A 1 328 ? 16.485 -1.578 10.614 1.00 84.81 328 GLY A C 1
ATOM 2708 O O . GLY A 1 328 ? 17.345 -2.414 10.355 1.00 84.81 328 GLY A O 1
ATOM 2709 N N . ASN A 1 329 ? 16.715 -0.263 10.598 1.00 87.69 329 ASN A N 1
ATOM 2710 C CA . ASN A 1 329 ? 17.975 0.331 10.137 1.00 87.69 329 ASN A CA 1
ATOM 2711 C C . ASN A 1 329 ? 19.197 -0.186 10.920 1.00 87.69 329 ASN A C 1
ATOM 2713 O O . ASN A 1 329 ? 20.258 -0.399 10.350 1.00 87.69 329 ASN A O 1
ATOM 2717 N N . ILE A 1 330 ? 19.053 -0.417 12.231 1.00 85.94 330 ILE A N 1
ATOM 2718 C CA . ILE A 1 330 ? 20.121 -0.986 13.074 1.00 85.94 330 ILE A CA 1
ATOM 2719 C C . ILE A 1 330 ? 20.462 -2.427 12.660 1.00 85.94 330 ILE A C 1
ATOM 2721 O O . ILE A 1 330 ? 21.612 -2.845 12.760 1.00 85.94 330 ILE A O 1
ATOM 2725 N N . LEU A 1 331 ? 19.463 -3.211 12.249 1.00 85.50 331 LEU A N 1
ATOM 2726 C CA . LEU A 1 331 ? 19.616 -4.639 11.964 1.00 85.50 331 LEU A CA 1
ATOM 2727 C C . LEU A 1 331 ? 20.168 -4.925 10.560 1.00 85.50 331 LEU A C 1
ATOM 2729 O O . LEU A 1 331 ? 20.678 -6.023 10.340 1.00 85.50 331 LEU A O 1
ATOM 2733 N N . GLU A 1 332 ? 20.101 -3.951 9.650 1.00 80.06 332 GLU A N 1
ATOM 2734 C CA . GLU A 1 332 ? 20.742 -4.002 8.328 1.00 80.06 332 GLU A CA 1
ATOM 2735 C C . GLU A 1 332 ? 22.269 -3.822 8.411 1.00 80.06 332 GLU A C 1
ATOM 2737 O O . GLU A 1 332 ? 23.004 -4.377 7.593 1.00 80.06 332 GLU A O 1
ATOM 2742 N N . ASP A 1 333 ? 22.758 -3.111 9.432 1.00 76.25 333 ASP A N 1
ATOM 2743 C CA . ASP A 1 333 ? 24.181 -2.826 9.618 1.00 76.25 333 ASP A CA 1
ATOM 2744 C C . ASP A 1 333 ? 24.940 -4.024 10.256 1.00 76.25 333 ASP A C 1
ATOM 2746 O O . ASP A 1 333 ? 24.437 -4.778 11.105 1.00 76.25 333 ASP A O 1
ATOM 2750 N N . ASN A 1 334 ? 26.214 -4.212 9.881 1.00 76.38 334 ASN A N 1
ATOM 2751 C CA . ASN A 1 334 ? 27.085 -5.225 10.491 1.00 76.38 334 ASN A CA 1
ATOM 2752 C C . ASN A 1 334 ? 27.675 -4.724 11.824 1.00 76.38 334 ASN A C 1
ATOM 2754 O O . ASN A 1 334 ? 28.806 -4.241 11.880 1.00 76.38 334 ASN A O 1
ATOM 2758 N N . ILE A 1 335 ? 26.872 -4.812 12.887 1.00 82.12 335 ILE A N 1
ATOM 2759 C CA . ILE A 1 335 ? 27.178 -4.305 14.236 1.00 82.12 335 ILE A CA 1
ATOM 2760 C C . ILE A 1 335 ? 27.191 -5.404 15.311 1.00 82.12 335 ILE A C 1
ATOM 2762 O O . ILE A 1 335 ? 26.667 -6.505 15.108 1.00 82.12 335 ILE A O 1
ATOM 2766 N N . ALA A 1 336 ? 27.757 -5.068 16.475 1.00 78.69 336 ALA A N 1
ATOM 2767 C CA . ALA A 1 336 ? 27.875 -5.945 17.636 1.00 78.69 336 ALA A CA 1
ATOM 2768 C C . ALA A 1 336 ? 26.532 -6.541 18.100 1.00 78.69 336 ALA A C 1
ATOM 2770 O O . ALA A 1 336 ? 25.465 -5.920 18.015 1.00 78.69 336 ALA A O 1
ATOM 2771 N N . TRP A 1 337 ? 26.601 -7.774 18.610 1.00 80.31 337 TRP A N 1
ATOM 2772 C CA . TRP A 1 337 ? 25.428 -8.571 18.966 1.00 80.31 337 TRP A CA 1
ATOM 2773 C C . TRP A 1 337 ? 24.586 -7.930 20.076 1.00 80.31 337 TRP A C 1
ATOM 2775 O O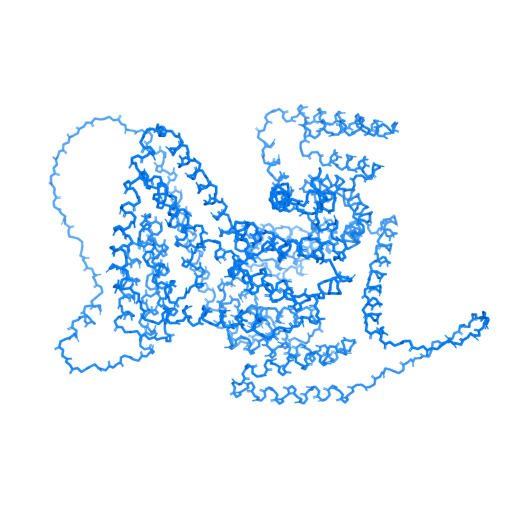 . TRP A 1 337 ? 23.365 -7.999 20.011 1.00 80.31 337 TRP A O 1
ATOM 2785 N N . ASP A 1 338 ? 25.194 -7.231 21.039 1.00 78.00 338 ASP A N 1
ATOM 2786 C CA . ASP A 1 338 ? 24.493 -6.604 22.166 1.00 78.00 338 ASP A CA 1
ATOM 2787 C C . ASP A 1 338 ? 23.569 -5.451 21.722 1.00 78.00 338 ASP A C 1
ATOM 2789 O O . ASP A 1 338 ? 22.483 -5.249 22.280 1.00 78.00 338 ASP A O 1
ATOM 2793 N N . ILE A 1 339 ? 23.969 -4.707 20.684 1.00 81.81 339 ILE A N 1
ATOM 2794 C CA . ILE A 1 339 ? 23.153 -3.653 20.071 1.00 81.81 339 ILE A CA 1
ATOM 2795 C C . ILE A 1 339 ? 21.996 -4.285 19.288 1.00 81.81 339 ILE A C 1
ATOM 2797 O O . ILE A 1 339 ? 20.856 -3.823 19.413 1.00 81.81 339 ILE A O 1
ATOM 2801 N N . LYS A 1 340 ? 22.256 -5.377 18.553 1.00 84.12 340 LYS A N 1
ATOM 2802 C CA . LYS A 1 340 ? 21.217 -6.146 17.845 1.00 84.12 340 LYS A CA 1
ATOM 2803 C C . LYS A 1 340 ? 20.190 -6.729 18.813 1.00 84.12 340 LYS A C 1
ATOM 2805 O O . LYS A 1 340 ? 18.995 -6.578 18.571 1.00 84.12 340 LYS A O 1
ATOM 2810 N N . THR A 1 341 ? 20.621 -7.283 19.948 1.00 82.50 341 THR A N 1
ATOM 2811 C CA . THR A 1 341 ? 19.730 -7.787 21.006 1.00 82.50 341 THR A CA 1
ATOM 2812 C C . THR A 1 341 ? 18.774 -6.694 21.490 1.00 82.50 341 THR A C 1
ATOM 2814 O O . THR A 1 341 ? 17.567 -6.916 21.569 1.00 82.50 341 THR A O 1
ATOM 2817 N N . LYS A 1 342 ? 19.268 -5.472 21.743 1.00 85.19 342 LYS A N 1
ATOM 2818 C CA . LYS A 1 342 ? 18.417 -4.333 22.146 1.00 85.19 342 LYS A CA 1
ATOM 2819 C C . LYS A 1 342 ? 17.445 -3.904 21.043 1.00 85.19 342 LYS A C 1
ATOM 2821 O O . LYS A 1 342 ? 16.318 -3.516 21.355 1.00 85.19 342 LYS A O 1
ATOM 2826 N N . ALA A 1 343 ? 17.864 -3.951 19.778 1.00 88.06 343 ALA A N 1
ATOM 2827 C CA . ALA A 1 343 ? 17.017 -3.605 18.639 1.00 88.06 343 ALA A CA 1
ATOM 2828 C C . ALA A 1 343 ? 15.886 -4.625 18.440 1.00 88.06 343 ALA A C 1
ATOM 2830 O O . ALA A 1 343 ? 14.724 -4.222 18.381 1.00 88.06 343 ALA A O 1
ATOM 2831 N N . TYR A 1 344 ? 16.201 -5.925 18.439 1.00 89.94 344 TYR A N 1
ATOM 2832 C CA . TYR A 1 344 ? 15.199 -6.993 18.393 1.00 89.94 344 TYR A CA 1
ATOM 2833 C C . TYR A 1 344 ? 14.228 -6.903 19.569 1.00 89.94 344 TYR A C 1
ATOM 2835 O O . TYR A 1 344 ? 13.020 -6.945 19.369 1.00 89.94 344 TYR A O 1
ATOM 2843 N N . LEU A 1 345 ? 14.725 -6.674 20.787 1.00 87.38 345 LEU A N 1
ATOM 2844 C CA . LEU A 1 345 ? 13.877 -6.558 21.972 1.00 87.38 345 LEU A CA 1
ATOM 2845 C C . LEU A 1 345 ? 12.859 -5.413 21.849 1.00 87.38 345 LEU A C 1
ATOM 2847 O O . LEU A 1 345 ? 11.673 -5.602 22.114 1.00 87.38 345 LEU A O 1
ATOM 2851 N N . ARG A 1 346 ? 13.298 -4.225 21.416 1.00 92.00 346 ARG A N 1
ATOM 2852 C CA . ARG A 1 346 ? 12.421 -3.048 21.271 1.00 92.00 346 ARG A CA 1
ATOM 2853 C C . ARG A 1 346 ? 11.452 -3.180 20.102 1.00 92.00 346 ARG A C 1
ATOM 2855 O O . ARG A 1 346 ? 10.297 -2.775 20.231 1.00 92.00 346 ARG A O 1
ATOM 2862 N N . ARG A 1 347 ? 11.895 -3.764 18.987 1.00 94.81 347 ARG A N 1
ATOM 2863 C CA . ARG A 1 347 ? 11.041 -4.023 17.823 1.00 94.81 347 ARG A CA 1
ATOM 2864 C C . ARG A 1 347 ? 10.000 -5.104 18.120 1.00 94.81 347 ARG A C 1
ATOM 2866 O O . ARG A 1 347 ? 8.827 -4.895 17.823 1.00 94.81 347 ARG A O 1
ATOM 2873 N N . GLY A 1 348 ? 10.384 -6.162 18.833 1.00 87.56 348 GLY A N 1
ATOM 2874 C CA . GLY A 1 348 ? 9.480 -7.193 19.341 1.00 87.56 348 GLY A CA 1
ATOM 2875 C C . GLY A 1 348 ? 8.403 -6.623 20.264 1.00 87.56 348 GLY A C 1
ATOM 2876 O O . GLY A 1 348 ? 7.224 -6.934 20.088 1.00 87.56 348 GLY A O 1
ATOM 2877 N N . MET A 1 349 ? 8.771 -5.708 21.172 1.00 89.56 349 MET A N 1
ATOM 2878 C CA . MET A 1 349 ? 7.812 -4.968 22.008 1.00 89.56 349 MET A CA 1
ATOM 2879 C C . MET A 1 349 ? 6.877 -4.081 21.176 1.00 89.56 349 MET A C 1
ATOM 2881 O O . MET A 1 349 ? 5.678 -4.039 21.441 1.00 89.56 349 MET A O 1
ATOM 2885 N N . ALA A 1 350 ? 7.390 -3.377 20.164 1.00 89.31 350 ALA A N 1
ATOM 2886 C CA . ALA A 1 350 ? 6.566 -2.562 19.271 1.00 89.31 350 ALA A CA 1
ATOM 2887 C C . ALA A 1 350 ? 5.572 -3.423 18.468 1.00 89.31 350 ALA A C 1
ATOM 2889 O O . ALA A 1 350 ? 4.400 -3.066 18.359 1.00 89.31 350 ALA A O 1
ATOM 2890 N N . TYR A 1 351 ? 6.001 -4.587 17.971 1.00 89.69 351 TYR A N 1
ATOM 2891 C CA . TYR A 1 351 ? 5.120 -5.554 17.315 1.00 89.69 351 TYR A CA 1
ATOM 2892 C C . TYR A 1 351 ? 4.076 -6.149 18.262 1.00 89.69 351 TYR A C 1
ATOM 2894 O O . TYR A 1 351 ? 2.928 -6.288 17.847 1.00 89.69 351 TYR A O 1
ATOM 2902 N N . GLU A 1 352 ? 4.428 -6.424 19.524 1.00 87.75 352 GLU A N 1
ATOM 2903 C CA . GLU A 1 352 ? 3.475 -6.865 20.559 1.00 87.75 352 GLU A CA 1
ATOM 2904 C C . GLU A 1 352 ? 2.364 -5.816 20.739 1.00 87.75 352 GLU A C 1
ATOM 2906 O O . GLU A 1 352 ? 1.183 -6.147 20.776 1.00 87.75 352 GLU A O 1
ATOM 2911 N N . ARG A 1 353 ? 2.725 -4.523 20.773 1.00 89.56 353 ARG A N 1
ATOM 2912 C CA . ARG A 1 353 ? 1.767 -3.409 20.911 1.00 89.56 353 ARG A CA 1
ATOM 2913 C C . ARG A 1 353 ? 0.910 -3.166 19.671 1.00 89.56 353 ARG A C 1
ATOM 2915 O O . ARG A 1 353 ? -0.192 -2.637 19.801 1.00 89.56 353 ARG A O 1
ATOM 2922 N N . LEU A 1 354 ? 1.399 -3.553 18.496 1.00 84.62 354 LEU A N 1
ATOM 2923 C CA . LEU A 1 354 ? 0.676 -3.486 17.224 1.00 84.62 354 LEU A CA 1
ATOM 2924 C C . LEU A 1 354 ? -0.082 -4.779 16.889 1.00 84.62 354 LEU A C 1
ATOM 2926 O O . LEU A 1 354 ? -0.569 -4.908 15.767 1.00 84.62 354 LEU A O 1
ATOM 2930 N N . ASP A 1 355 ? -0.173 -5.721 17.833 1.00 82.69 355 ASP A N 1
ATOM 2931 C CA . ASP A 1 355 ? -0.865 -7.008 17.678 1.00 82.69 355 ASP A CA 1
ATOM 2932 C C . ASP A 1 355 ? -0.297 -7.887 16.544 1.00 82.69 355 ASP A C 1
ATOM 2934 O O . ASP A 1 355 ? -0.967 -8.734 15.958 1.00 82.69 355 ASP A O 1
ATOM 2938 N N . LYS A 1 356 ? 0.988 -7.700 16.217 1.00 82.31 356 LYS A N 1
ATOM 2939 C CA . LYS A 1 356 ? 1.719 -8.533 15.252 1.00 82.31 356 LYS A CA 1
ATOM 2940 C C . LYS A 1 356 ? 2.394 -9.694 15.982 1.00 82.31 356 LYS A C 1
ATOM 2942 O O . LYS A 1 356 ? 3.620 -9.774 16.035 1.00 82.31 356 LYS A O 1
ATOM 2947 N N . VAL A 1 357 ? 1.578 -10.583 16.555 1.00 79.19 357 VAL A N 1
ATOM 2948 C CA . VAL A 1 357 ? 1.975 -11.673 17.476 1.00 79.19 357 VAL A CA 1
ATOM 2949 C C . VAL A 1 357 ? 3.121 -12.530 16.924 1.00 79.19 357 VAL A C 1
ATOM 2951 O O . VAL A 1 357 ? 4.096 -12.780 17.631 1.00 79.19 357 VAL A O 1
ATOM 2954 N N . VAL A 1 358 ? 3.057 -12.921 15.646 1.00 77.00 358 VAL A N 1
ATOM 2955 C CA . VAL A 1 358 ? 4.091 -13.755 15.002 1.00 77.00 358 VAL A CA 1
ATOM 2956 C C . VAL A 1 358 ? 5.429 -13.016 14.896 1.00 77.00 358 VAL A C 1
ATOM 2958 O O . VAL A 1 358 ? 6.454 -13.536 15.328 1.00 77.00 358 VAL A O 1
ATOM 2961 N N . LEU A 1 359 ? 5.425 -11.778 14.387 1.00 74.62 359 LEU A N 1
ATOM 2962 C CA . LEU A 1 359 ? 6.644 -10.968 14.250 1.00 74.62 359 LEU A CA 1
ATOM 2963 C C . LEU A 1 359 ? 7.250 -10.620 15.612 1.00 74.62 359 LEU A C 1
ATOM 2965 O O . LEU A 1 359 ? 8.466 -10.636 15.781 1.00 74.62 359 LEU A O 1
ATOM 2969 N N . SER A 1 360 ? 6.393 -10.352 16.596 1.00 83.94 360 SER A N 1
ATOM 2970 C CA . SER A 1 360 ? 6.797 -10.120 17.978 1.00 83.94 360 SER A CA 1
ATOM 2971 C C . SER A 1 360 ? 7.503 -11.345 18.566 1.00 83.94 360 SER A C 1
ATOM 2973 O O . SER A 1 360 ? 8.603 -11.223 19.105 1.00 83.94 360 SER A O 1
ATOM 2975 N N . LYS A 1 361 ? 6.931 -12.544 18.384 1.00 80.88 361 LYS A N 1
ATOM 2976 C CA . LYS A 1 361 ? 7.534 -13.807 18.832 1.00 80.88 361 LYS A CA 1
ATOM 2977 C C . LYS A 1 361 ? 8.892 -14.044 18.176 1.00 80.88 361 LYS A C 1
ATOM 2979 O O . LYS A 1 361 ? 9.831 -14.406 18.876 1.00 80.88 361 LYS A O 1
ATOM 2984 N N . LEU A 1 362 ? 9.002 -13.830 16.864 1.00 80.00 362 LEU A N 1
ATOM 2985 C CA . LEU A 1 362 ? 10.257 -14.000 16.127 1.00 80.00 362 LEU A CA 1
ATOM 2986 C C . LEU A 1 362 ? 11.358 -13.094 16.682 1.00 80.00 362 LEU A C 1
ATOM 2988 O O . LEU A 1 362 ? 12.441 -13.580 16.997 1.00 80.00 362 LEU A O 1
ATOM 2992 N N . ASP A 1 363 ? 11.068 -11.809 16.884 1.00 83.44 363 ASP A N 1
ATOM 2993 C CA . ASP A 1 363 ? 12.039 -10.871 17.448 1.00 83.44 363 ASP A CA 1
ATOM 2994 C C . ASP A 1 363 ? 12.457 -11.267 18.881 1.00 83.44 363 ASP A C 1
ATOM 2996 O O . ASP A 1 363 ? 13.641 -11.200 19.212 1.00 83.44 363 ASP A O 1
ATOM 3000 N N . PHE A 1 364 ? 11.541 -11.757 19.726 1.00 85.81 364 PHE A N 1
ATOM 3001 C CA . PHE A 1 364 ? 11.902 -12.245 21.066 1.00 85.81 364 PHE A CA 1
ATOM 3002 C C . PHE A 1 364 ? 12.677 -13.572 21.056 1.00 85.81 364 PHE A C 1
ATOM 3004 O O . PHE A 1 364 ? 13.518 -13.779 21.931 1.00 85.81 364 PHE A O 1
ATOM 3011 N N . LEU A 1 365 ? 12.452 -14.449 20.073 1.00 76.88 365 LEU A N 1
ATOM 3012 C CA . LEU A 1 365 ? 13.283 -15.639 19.865 1.00 76.88 365 LEU A CA 1
ATOM 3013 C C . LEU A 1 365 ? 14.703 -15.242 19.452 1.00 76.88 365 LEU A C 1
ATOM 3015 O O . LEU A 1 365 ? 15.655 -15.718 20.054 1.00 76.88 365 LEU A O 1
ATOM 3019 N N . ARG A 1 366 ? 14.863 -14.271 18.542 1.00 84.75 366 ARG A N 1
ATOM 3020 C CA . ARG A 1 366 ? 16.191 -13.735 18.190 1.00 84.75 366 ARG A CA 1
ATOM 3021 C C . ARG A 1 366 ? 16.916 -13.128 19.391 1.00 84.75 366 ARG A C 1
ATOM 3023 O O . ARG A 1 366 ? 18.127 -13.280 19.515 1.00 84.75 366 ARG A O 1
ATOM 3030 N N . VAL A 1 367 ? 16.193 -12.466 20.299 1.00 82.31 367 VAL A N 1
ATOM 3031 C CA . VAL A 1 367 ? 16.774 -12.011 21.575 1.00 82.31 367 VAL A CA 1
ATOM 3032 C C . VAL A 1 367 ? 17.256 -13.192 22.410 1.00 82.31 367 VAL A C 1
ATOM 3034 O O . VAL A 1 367 ? 18.328 -13.095 22.990 1.00 82.31 367 VAL A O 1
ATOM 3037 N N . LYS A 1 368 ? 16.505 -14.297 22.467 1.00 84.25 368 LYS A N 1
ATOM 3038 C CA . LYS A 1 368 ? 16.902 -15.512 23.191 1.00 84.25 368 LYS A CA 1
ATOM 3039 C C . LYS A 1 368 ? 18.096 -16.231 22.568 1.00 84.25 368 LYS A C 1
ATOM 3041 O O . LYS A 1 368 ? 18.909 -16.753 23.321 1.00 84.25 368 LYS A O 1
ATOM 3046 N N . ASP A 1 369 ? 18.218 -16.218 21.244 1.00 82.00 369 ASP A N 1
ATOM 3047 C CA . ASP A 1 369 ? 19.373 -16.782 20.537 1.00 82.00 369 ASP A CA 1
ATOM 3048 C C . ASP A 1 369 ? 20.657 -16.009 20.878 1.00 82.00 369 ASP A C 1
ATOM 3050 O O . ASP A 1 369 ? 21.716 -16.597 21.084 1.00 82.00 369 ASP A O 1
ATOM 3054 N N . LEU A 1 370 ? 20.560 -14.676 20.956 1.00 80.69 370 LEU A N 1
ATOM 3055 C CA . LEU A 1 370 ? 21.695 -13.793 21.243 1.00 80.69 370 LEU A CA 1
ATOM 3056 C C . LEU A 1 370 ? 21.993 -13.661 22.746 1.00 80.69 370 LEU A C 1
ATOM 3058 O O . LEU A 1 370 ? 23.146 -13.519 23.141 1.00 80.69 370 LEU A O 1
ATOM 3062 N N . ASP A 1 371 ? 20.957 -13.673 23.581 1.00 81.19 371 ASP A N 1
ATOM 3063 C CA . ASP A 1 371 ? 21.010 -13.548 25.038 1.00 81.19 371 ASP A CA 1
ATOM 3064 C C . ASP A 1 371 ? 19.998 -14.516 25.687 1.00 81.19 371 ASP A C 1
ATOM 3066 O O . ASP A 1 371 ? 18.869 -14.136 26.036 1.00 81.19 371 ASP A O 1
ATOM 3070 N N . PRO A 1 372 ? 20.388 -15.789 25.894 1.00 77.75 372 PRO A N 1
ATOM 3071 C CA . PRO A 1 372 ? 19.518 -16.791 26.508 1.00 77.75 372 PRO A CA 1
ATOM 3072 C C . PRO A 1 372 ? 19.028 -16.400 27.910 1.00 77.75 372 PRO A C 1
ATOM 3074 O O . PRO A 1 372 ? 17.948 -16.829 28.333 1.00 77.75 372 PRO A O 1
ATOM 3077 N N . GLY A 1 373 ? 19.784 -15.557 28.625 1.00 79.62 373 GLY A N 1
ATOM 3078 C CA . GLY A 1 373 ? 19.464 -15.064 29.965 1.00 79.62 373 GLY A CA 1
ATOM 3079 C C . GLY A 1 373 ? 18.422 -13.942 29.997 1.00 79.62 373 GLY A C 1
ATOM 3080 O O . GLY A 1 373 ? 18.019 -13.516 31.082 1.00 79.62 373 GLY A O 1
ATOM 3081 N N . ASN A 1 374 ? 17.948 -13.463 28.843 1.00 85.12 374 ASN A N 1
ATOM 3082 C CA . ASN A 1 374 ? 17.058 -12.312 28.788 1.00 85.12 374 ASN A CA 1
ATOM 3083 C C . ASN A 1 374 ? 15.664 -12.610 29.378 1.00 85.12 374 ASN A C 1
ATOM 3085 O O . ASN A 1 374 ? 14.807 -13.256 28.757 1.00 85.12 374 ASN A O 1
ATOM 3089 N N . LEU A 1 375 ? 15.410 -12.113 30.593 1.00 81.81 375 LEU A N 1
ATOM 3090 C CA . LEU A 1 375 ? 14.145 -12.336 31.300 1.00 81.81 375 LEU A CA 1
ATOM 3091 C C . LEU A 1 375 ? 12.954 -11.691 30.575 1.00 81.81 375 LEU A C 1
ATOM 3093 O O . LEU A 1 375 ? 11.882 -12.290 30.514 1.00 81.81 375 LEU A O 1
ATOM 3097 N N . GLN A 1 376 ? 13.139 -10.502 29.992 1.00 83.00 376 GLN A N 1
ATOM 3098 C CA . GLN A 1 376 ? 12.062 -9.774 29.313 1.00 83.00 376 GLN A CA 1
ATOM 3099 C C . GLN A 1 376 ? 11.565 -10.525 28.076 1.00 83.00 376 GLN A C 1
ATOM 3101 O O . GLN A 1 376 ? 10.355 -10.664 27.896 1.00 83.00 376 GLN A O 1
ATOM 3106 N N . ALA A 1 377 ? 12.483 -11.067 27.269 1.00 84.31 377 ALA A N 1
ATOM 3107 C CA . ALA A 1 377 ? 12.127 -11.903 26.125 1.00 84.31 377 ALA A CA 1
ATOM 3108 C C . ALA A 1 377 ? 11.457 -13.215 26.557 1.00 84.31 377 ALA A C 1
ATOM 3110 O O . ALA A 1 377 ? 10.448 -13.597 25.974 1.00 84.31 377 ALA A O 1
ATOM 3111 N N . SER A 1 378 ? 11.950 -13.862 27.623 1.00 84.75 378 SER A N 1
ATOM 3112 C CA . SER A 1 378 ? 11.332 -15.083 28.179 1.00 84.75 378 SER A CA 1
ATOM 3113 C C . SER A 1 378 ? 9.870 -14.847 28.562 1.00 84.75 378 SER A C 1
ATOM 3115 O O . SER A 1 378 ? 8.974 -15.552 28.110 1.00 84.75 378 SER A O 1
ATOM 3117 N N . GLN A 1 379 ? 9.620 -13.790 29.339 1.00 85.19 379 GLN A N 1
ATOM 3118 C CA . GLN A 1 379 ? 8.275 -13.426 29.775 1.00 85.19 379 GLN A CA 1
ATOM 3119 C C . GLN A 1 379 ? 7.367 -13.060 28.598 1.00 85.19 379 GLN A C 1
ATOM 3121 O O . GLN A 1 379 ? 6.170 -13.338 28.639 1.00 85.19 379 GLN A O 1
ATOM 3126 N N . ALA A 1 380 ? 7.904 -12.411 27.562 1.00 84.94 380 ALA A N 1
ATOM 3127 C CA . ALA A 1 380 ? 7.138 -12.074 26.370 1.00 84.94 380 ALA A CA 1
ATOM 3128 C C . ALA A 1 380 ? 6.776 -13.316 25.542 1.00 84.94 380 ALA A C 1
ATOM 3130 O O . ALA A 1 380 ? 5.627 -13.457 25.134 1.00 84.94 380 ALA A O 1
ATOM 3131 N N . LEU A 1 381 ? 7.701 -14.264 25.374 1.00 86.62 381 LEU A N 1
ATOM 3132 C CA . LEU A 1 381 ? 7.440 -15.540 24.699 1.00 86.62 381 LEU A CA 1
ATOM 3133 C C . LEU A 1 381 ? 6.396 -16.387 25.441 1.00 86.62 381 LEU A C 1
ATOM 3135 O O . LEU A 1 381 ? 5.517 -16.966 24.801 1.00 86.62 381 LEU A O 1
ATOM 3139 N N . ASP A 1 382 ? 6.417 -16.397 26.774 1.00 84.12 382 ASP A N 1
ATOM 3140 C CA . ASP A 1 382 ? 5.389 -17.059 27.590 1.00 84.12 382 ASP A CA 1
ATOM 3141 C C . ASP A 1 382 ? 4.006 -16.410 27.428 1.00 84.12 382 ASP A C 1
ATOM 3143 O O . ASP A 1 382 ? 2.984 -17.098 27.423 1.00 84.12 382 ASP A O 1
ATOM 3147 N N . ARG A 1 383 ? 3.940 -15.080 27.279 1.00 87.00 383 ARG A N 1
ATOM 3148 C CA . ARG A 1 383 ? 2.676 -14.388 26.975 1.00 87.00 383 ARG A CA 1
ATOM 3149 C C . ARG A 1 383 ? 2.182 -14.727 25.570 1.00 87.00 383 ARG A C 1
ATOM 3151 O O . ARG A 1 383 ? 1.014 -15.063 25.404 1.00 87.00 383 ARG A O 1
ATOM 3158 N N . LEU A 1 384 ? 3.064 -14.672 24.573 1.00 85.25 384 LEU A N 1
ATOM 3159 C CA . LEU A 1 384 ? 2.715 -14.904 23.170 1.00 85.25 384 LEU A CA 1
ATOM 3160 C C . LEU A 1 384 ? 2.327 -16.365 22.902 1.00 85.25 384 LEU A C 1
ATOM 3162 O O . LEU A 1 384 ? 1.375 -16.614 22.168 1.00 85.25 384 LEU A O 1
ATOM 3166 N N . SER A 1 385 ? 2.996 -17.336 23.532 1.00 78.88 385 SER A N 1
ATOM 3167 C CA . SER A 1 385 ? 2.648 -18.766 23.440 1.00 78.88 385 SER A CA 1
ATOM 3168 C C . SER A 1 385 ? 1.240 -19.063 23.956 1.00 78.88 385 SER A C 1
ATOM 3170 O O . SER A 1 385 ? 0.504 -19.819 23.320 1.00 78.88 385 SER A O 1
ATOM 3172 N N . LYS A 1 386 ? 0.812 -18.403 25.039 1.00 79.69 386 LYS A N 1
ATOM 3173 C CA . LYS A 1 386 ? -0.570 -18.476 25.542 1.00 79.69 386 LYS A CA 1
ATOM 3174 C C . LYS A 1 386 ? -1.586 -17.869 24.574 1.00 79.69 386 LYS A C 1
ATOM 3176 O O . LYS A 1 386 ? -2.705 -18.361 24.491 1.00 79.69 386 LYS A O 1
ATOM 3181 N N . ILE A 1 387 ? -1.210 -16.820 23.841 1.00 78.12 387 ILE A N 1
ATOM 3182 C CA . ILE A 1 387 ? -2.077 -16.198 22.829 1.00 78.12 387 ILE A CA 1
ATOM 3183 C C . ILE A 1 387 ? -2.253 -17.139 21.628 1.00 78.12 387 ILE A C 1
ATOM 3185 O O . ILE A 1 387 ? -3.383 -17.413 21.236 1.00 78.12 387 ILE A O 1
ATOM 3189 N N . MET A 1 388 ? -1.166 -17.705 21.093 1.00 71.69 388 MET A N 1
ATOM 3190 C CA . MET A 1 388 ? -1.239 -18.584 19.912 1.00 71.69 388 MET A CA 1
ATOM 3191 C C . MET A 1 388 ? -1.942 -19.916 20.195 1.00 71.69 388 MET A C 1
ATOM 3193 O O . MET A 1 388 ? -2.749 -20.363 19.386 1.00 71.69 388 MET A O 1
ATOM 3197 N N . SER A 1 389 ? -1.713 -20.525 21.362 1.00 66.38 389 SER A N 1
ATOM 3198 C CA . SER A 1 389 ? -2.409 -21.766 21.750 1.00 66.38 389 SER A CA 1
ATOM 3199 C C . SER A 1 389 ? -3.929 -21.577 21.882 1.00 66.38 389 SER A C 1
ATOM 3201 O O . SER A 1 389 ? -4.700 -22.512 21.671 1.00 66.38 389 SER A O 1
ATOM 3203 N N . GLN A 1 390 ? -4.401 -20.358 22.162 1.00 58.84 390 GLN A N 1
ATOM 3204 C CA . GLN A 1 390 ? -5.829 -20.031 22.089 1.00 58.84 390 GLN A CA 1
ATOM 3205 C C . GLN A 1 390 ? -6.328 -19.881 20.642 1.00 58.84 390 GLN A C 1
ATOM 3207 O O . GLN A 1 390 ? -7.471 -20.233 20.357 1.00 58.84 390 GLN A O 1
ATOM 3212 N N . GLU A 1 391 ? -5.503 -19.378 19.722 1.00 56.94 391 GLU A N 1
ATOM 3213 C CA . GLU A 1 391 ? -5.855 -19.246 18.301 1.00 56.94 391 GLU A CA 1
ATOM 3214 C C . GLU A 1 391 ? -5.914 -20.598 17.575 1.00 56.94 391 GLU A C 1
ATOM 3216 O O . GLU A 1 391 ? -6.810 -20.810 16.756 1.00 56.94 391 GLU A O 1
ATOM 3221 N N . GLU A 1 392 ? -5.025 -21.535 17.905 1.00 48.72 392 GLU A N 1
ATOM 3222 C CA . GLU A 1 392 ? -5.031 -22.904 17.367 1.00 48.72 392 GLU A CA 1
ATOM 3223 C C . GLU A 1 392 ? -6.264 -23.694 17.821 1.00 48.72 392 GLU A C 1
ATOM 3225 O O . GLU A 1 392 ? -6.951 -24.302 16.997 1.00 48.72 392 GLU A O 1
ATOM 3230 N N . ASN A 1 393 ? -6.625 -23.602 19.104 1.00 41.75 393 ASN A N 1
ATOM 3231 C CA . ASN A 1 393 ? -7.843 -24.226 19.626 1.00 41.75 393 ASN A CA 1
ATOM 3232 C C . ASN A 1 393 ? -9.111 -23.681 18.944 1.00 41.75 393 ASN A C 1
ATOM 3234 O O . ASN A 1 393 ? -10.009 -24.449 18.602 1.00 41.75 393 ASN A O 1
ATOM 3238 N N . ASN A 1 394 ? -9.159 -22.378 18.649 1.00 46.91 394 ASN A N 1
ATOM 3239 C CA . ASN A 1 394 ? -10.282 -21.767 17.931 1.00 46.91 394 ASN A CA 1
ATOM 3240 C C . ASN A 1 394 ? -10.375 -22.216 16.459 1.00 46.91 394 ASN A C 1
ATOM 3242 O O . ASN A 1 394 ? -11.474 -22.271 15.904 1.00 46.91 394 ASN A O 1
ATOM 3246 N N . LYS A 1 395 ? -9.250 -22.554 15.814 1.00 45.72 395 LYS A N 1
ATOM 3247 C CA . LYS A 1 395 ? -9.240 -23.110 14.448 1.00 45.72 395 LYS A CA 1
ATOM 3248 C C . LYS A 1 395 ? -9.769 -24.549 14.416 1.00 45.72 395 LYS A C 1
ATOM 3250 O O . LYS A 1 395 ? -10.555 -24.877 13.533 1.00 45.72 395 LYS A O 1
ATOM 3255 N N . VAL A 1 396 ? -9.405 -25.386 15.392 1.00 42.38 396 VAL A N 1
ATOM 3256 C CA . VAL A 1 396 ? -9.875 -26.785 15.484 1.00 42.38 396 VAL A CA 1
ATOM 3257 C C . VAL A 1 396 ? -11.388 -26.867 15.722 1.00 42.38 396 VAL A C 1
ATOM 3259 O O . VAL A 1 396 ? -12.055 -27.731 15.152 1.00 42.38 396 VAL A O 1
ATOM 3262 N N . VAL A 1 397 ? -11.947 -25.950 16.517 1.00 44.69 397 VAL A N 1
ATOM 3263 C CA . VAL A 1 397 ? -13.399 -25.869 16.756 1.00 44.69 397 VAL A CA 1
ATOM 3264 C C . VAL A 1 397 ? -14.155 -25.501 15.474 1.00 44.69 397 VAL A C 1
ATOM 3266 O O . VAL A 1 397 ? -15.116 -26.181 15.126 1.00 44.69 397 VAL A O 1
ATOM 3269 N N . LYS A 1 398 ? -13.661 -24.528 14.696 1.00 40.53 398 LYS A N 1
ATOM 3270 C CA . LYS A 1 398 ? -14.277 -24.139 13.414 1.00 40.53 398 LYS A CA 1
ATOM 3271 C C . LYS A 1 398 ? -14.268 -25.246 12.360 1.00 40.53 398 LYS A C 1
ATOM 3273 O O . LYS A 1 398 ? -15.242 -25.401 11.635 1.00 40.53 398 LYS A O 1
ATOM 3278 N N . ILE A 1 399 ? -13.199 -26.042 12.294 1.00 44.22 399 ILE A N 1
ATOM 3279 C CA . ILE A 1 399 ? -13.117 -27.173 11.353 1.00 44.22 399 ILE A CA 1
ATOM 3280 C C . ILE A 1 399 ? -14.169 -28.242 11.697 1.00 44.22 399 ILE A C 1
ATOM 3282 O O . ILE A 1 399 ? -14.815 -28.780 10.800 1.00 44.22 399 ILE A O 1
ATOM 3286 N N . ARG A 1 400 ? -14.406 -28.504 12.991 1.00 41.75 400 ARG A N 1
ATOM 3287 C CA . ARG A 1 400 ? -15.454 -29.440 13.439 1.00 41.75 400 ARG A CA 1
ATOM 3288 C C . ARG A 1 400 ? -16.869 -28.936 13.136 1.00 41.75 400 ARG A C 1
ATOM 3290 O O . ARG A 1 400 ? -17.726 -29.734 12.767 1.00 41.75 400 ARG A O 1
ATOM 3297 N N . GLU A 1 401 ? -17.105 -27.631 13.248 1.00 44.59 401 GLU A N 1
ATOM 3298 C CA . GLU A 1 401 ? -18.391 -27.002 12.905 1.00 44.59 401 GLU A CA 1
ATOM 3299 C C . GLU A 1 401 ? -18.666 -27.022 11.388 1.00 44.59 401 GLU A C 1
ATOM 3301 O O . GLU A 1 401 ? -19.797 -27.246 10.954 1.00 44.59 401 GLU A O 1
ATOM 3306 N N . GLU A 1 402 ? -17.636 -26.858 10.553 1.00 42.94 402 GLU A N 1
ATOM 3307 C CA . GLU A 1 402 ? -17.758 -26.955 9.091 1.00 42.94 402 GLU A CA 1
ATOM 3308 C C . GLU A 1 402 ? -18.018 -28.391 8.603 1.00 42.94 402 GLU A C 1
ATOM 3310 O O . GLU A 1 402 ? -18.747 -28.594 7.625 1.00 42.94 402 GLU A O 1
ATOM 3315 N N . GLU A 1 403 ? -17.470 -29.400 9.286 1.00 44.06 403 GLU A N 1
ATOM 3316 C CA . GLU A 1 403 ? -17.758 -30.812 9.005 1.00 44.06 403 GLU A CA 1
ATOM 3317 C C . GLU A 1 403 ? -19.189 -31.207 9.402 1.00 44.06 403 GLU A C 1
ATOM 3319 O O . GLU A 1 403 ? -19.843 -31.946 8.660 1.00 44.06 403 GLU A O 1
ATOM 3324 N N . GLN A 1 404 ? -19.712 -30.669 10.510 1.00 44.47 404 GLN A N 1
ATOM 3325 C CA . GLN A 1 404 ? -21.104 -30.880 10.928 1.00 44.47 404 GLN A CA 1
ATOM 3326 C C . GLN A 1 404 ? -22.102 -30.201 9.975 1.00 44.47 404 GLN A C 1
ATOM 3328 O O . GLN A 1 404 ? -23.058 -30.839 9.531 1.00 44.47 404 GLN A O 1
ATOM 3333 N N . ASN A 1 405 ? -21.825 -28.969 9.537 1.00 41.88 405 ASN A N 1
ATOM 3334 C CA . ASN A 1 405 ? -22.676 -28.257 8.575 1.00 41.88 405 ASN A CA 1
ATOM 3335 C C . ASN A 1 405 ? -22.756 -28.951 7.201 1.00 41.88 405 ASN A C 1
ATOM 3337 O O . ASN A 1 405 ? -23.803 -28.937 6.549 1.00 41.88 405 ASN A O 1
ATOM 3341 N N . LYS A 1 406 ? -21.685 -29.623 6.752 1.00 42.88 406 LYS A N 1
ATOM 3342 C CA . LYS A 1 406 ? -21.705 -30.410 5.502 1.00 42.88 406 LYS A CA 1
ATOM 3343 C C . LYS A 1 406 ? -22.586 -31.661 5.588 1.00 42.88 406 LYS A C 1
ATOM 3345 O O . LYS A 1 406 ? -23.132 -32.076 4.566 1.00 42.88 406 LYS A O 1
ATOM 3350 N N . GLN A 1 407 ? -22.747 -32.251 6.774 1.00 45.09 407 GLN A N 1
ATOM 3351 C CA . GLN A 1 407 ? -23.633 -33.404 6.974 1.00 45.09 407 GLN A CA 1
ATOM 3352 C C . GLN A 1 407 ? -25.111 -32.989 7.052 1.00 45.09 407 GLN A C 1
ATOM 3354 O O . GLN A 1 407 ? -25.971 -33.698 6.526 1.00 45.09 407 GLN A O 1
ATOM 3359 N N . GLU A 1 408 ? -25.415 -31.813 7.608 1.00 42.00 408 GLU A N 1
ATOM 3360 C CA . GLU A 1 408 ? -26.790 -31.301 7.711 1.00 42.00 408 GLU A CA 1
ATOM 3361 C C . GLU A 1 408 ? -27.367 -30.820 6.367 1.00 42.00 408 GLU A C 1
ATOM 3363 O O . GLU A 1 408 ? -28.540 -31.077 6.073 1.00 42.00 408 GLU A O 1
ATOM 3368 N N . ILE A 1 409 ? -26.545 -30.236 5.484 1.00 40.88 409 ILE A N 1
ATOM 3369 C CA . ILE A 1 409 ? -26.975 -29.815 4.133 1.00 40.88 409 ILE A CA 1
ATOM 3370 C C . ILE A 1 409 ? -27.368 -31.024 3.255 1.00 40.88 409 ILE A C 1
ATOM 3372 O O . ILE A 1 409 ? -28.268 -30.928 2.418 1.00 40.88 409 ILE A O 1
ATOM 3376 N N . GLY A 1 410 ? -26.767 -32.199 3.483 1.00 34.69 410 GLY A N 1
ATOM 3377 C CA . GLY A 1 410 ? -27.134 -33.443 2.794 1.00 34.69 410 GLY A CA 1
ATOM 3378 C C . GLY A 1 410 ? -28.475 -34.043 3.243 1.00 34.69 410 GLY A C 1
ATOM 3379 O O . GLY A 1 410 ? -29.125 -34.751 2.471 1.00 34.69 410 GLY A O 1
ATOM 3380 N N . ALA A 1 411 ? -28.923 -33.743 4.466 1.00 37.62 411 ALA A N 1
ATOM 3381 C CA . ALA A 1 411 ? -30.132 -34.319 5.055 1.00 37.62 411 ALA A CA 1
ATOM 3382 C C . ALA A 1 411 ? -31.409 -33.499 4.775 1.00 37.62 411 ALA A C 1
ATOM 3384 O O . ALA A 1 411 ? -32.507 -34.057 4.772 1.00 37.62 411 ALA A O 1
ATOM 3385 N N . GLN A 1 412 ? -31.291 -32.201 4.470 1.00 32.31 412 GLN A N 1
ATOM 3386 C CA . GLN A 1 412 ? -32.442 -31.306 4.261 1.00 32.31 412 GLN A CA 1
ATOM 3387 C C . GLN A 1 412 ? -33.105 -31.406 2.870 1.00 32.31 412 GLN A C 1
ATOM 3389 O O . GLN A 1 412 ? -34.195 -30.875 2.675 1.00 32.31 412 GLN A O 1
ATOM 3394 N N . SER A 1 413 ? -32.534 -32.151 1.913 1.00 33.25 413 SER A N 1
ATOM 3395 C CA . SER A 1 413 ? -33.120 -32.328 0.564 1.00 33.25 413 SER A CA 1
ATOM 3396 C C . SER A 1 413 ? -34.134 -33.483 0.439 1.00 33.25 413 SER A C 1
ATOM 3398 O O . SER A 1 413 ? -34.583 -33.801 -0.662 1.00 33.25 413 SER A O 1
ATOM 3400 N N . LYS A 1 414 ? -34.528 -34.132 1.544 1.00 34.44 414 LYS A N 1
ATOM 3401 C CA . LYS A 1 414 ? -35.561 -35.184 1.552 1.00 34.44 414 LYS A CA 1
ATOM 3402 C C . LYS A 1 414 ? -36.464 -35.069 2.780 1.00 34.44 414 LYS A C 1
ATOM 3404 O O . LYS A 1 414 ? -36.270 -35.815 3.733 1.00 34.44 414 LYS A O 1
ATOM 3409 N N . ARG A 1 415 ? -37.457 -34.173 2.742 1.00 29.34 415 ARG A N 1
ATOM 3410 C CA . ARG A 1 415 ? -38.783 -34.312 3.395 1.00 29.34 415 ARG A CA 1
ATOM 3411 C C . ARG A 1 415 ? -39.555 -32.995 3.303 1.00 29.34 415 ARG A C 1
ATOM 3413 O O . ARG A 1 415 ? -39.362 -32.096 4.109 1.00 29.34 415 ARG A O 1
ATOM 3420 N N . ILE A 1 416 ? -40.480 -32.925 2.354 1.00 30.34 416 ILE A N 1
ATOM 3421 C CA . ILE A 1 416 ? -41.666 -32.075 2.449 1.00 30.34 416 ILE A CA 1
ATOM 3422 C C . ILE A 1 416 ? -42.838 -32.994 2.120 1.00 30.34 416 ILE A C 1
ATOM 3424 O O . ILE A 1 416 ? -42.907 -33.466 0.994 1.00 30.34 416 ILE A O 1
ATOM 3428 N N . GLU A 1 417 ? -43.680 -33.294 3.114 1.00 26.45 417 GLU A N 1
ATOM 3429 C CA . GLU A 1 417 ? -45.143 -33.380 2.980 1.00 26.45 417 GLU A CA 1
ATOM 3430 C C . GLU A 1 417 ? -45.824 -33.717 4.331 1.00 26.45 417 GLU A C 1
ATOM 3432 O O . GLU A 1 417 ? -45.608 -34.782 4.904 1.00 26.45 417 GLU A O 1
ATOM 3437 N N . GLN A 1 418 ? -46.721 -32.803 4.745 1.00 24.97 418 GLN A N 1
ATOM 3438 C CA . GLN A 1 418 ? -48.013 -33.031 5.435 1.00 24.97 418 GLN A CA 1
ATOM 3439 C C . GLN A 1 418 ? -48.117 -33.123 6.993 1.00 24.97 418 GLN A C 1
ATOM 3441 O O . GLN A 1 418 ? -47.117 -33.357 7.663 1.00 24.97 418 GLN A O 1
ATOM 3446 N N . PRO A 1 419 ? -49.291 -32.769 7.605 1.00 33.03 419 PRO A N 1
ATOM 3447 C CA . PRO A 1 419 ? -49.393 -31.563 8.452 1.00 33.03 419 PRO A CA 1
ATOM 3448 C C . PRO A 1 419 ? -50.015 -31.728 9.872 1.00 33.03 419 PRO A C 1
ATOM 3450 O O . PRO A 1 419 ? -50.674 -32.712 10.177 1.00 33.03 419 PRO A O 1
ATOM 3453 N N . ILE A 1 420 ? -49.846 -30.662 10.679 1.00 27.89 420 ILE A N 1
ATOM 3454 C CA . ILE A 1 420 ? -50.586 -30.174 11.877 1.00 27.89 420 ILE A CA 1
ATOM 3455 C C . ILE A 1 420 ? -50.875 -31.159 13.035 1.00 27.89 420 ILE A C 1
ATOM 3457 O O . ILE A 1 420 ? -51.709 -32.050 12.912 1.00 27.89 420 ILE A O 1
ATOM 3461 N N . LYS A 1 421 ? -50.374 -30.820 14.241 1.00 23.55 421 LYS A N 1
ATOM 3462 C CA . LYS A 1 421 ? -51.179 -30.743 15.484 1.00 23.55 421 LYS A CA 1
ATOM 3463 C C . LYS A 1 421 ? -50.485 -29.918 16.577 1.00 23.55 421 LYS A C 1
ATOM 3465 O O . LYS A 1 421 ? -49.299 -30.074 16.835 1.00 23.55 421 LYS A O 1
ATOM 3470 N N . GLN A 1 422 ? -51.266 -29.028 17.188 1.00 26.91 422 GLN A N 1
ATOM 3471 C CA . GLN A 1 422 ? -50.933 -28.254 18.383 1.00 26.91 422 GLN A CA 1
ATOM 3472 C C . GLN A 1 422 ? -50.739 -29.180 19.590 1.00 26.91 422 GLN A C 1
ATOM 3474 O O . GLN A 1 422 ? -51.548 -30.089 19.768 1.00 26.91 422 GLN A O 1
ATOM 3479 N N . GLN A 1 423 ? -49.774 -28.871 20.459 1.00 23.08 423 GLN A N 1
ATOM 3480 C CA . GLN A 1 423 ? -49.915 -29.043 21.905 1.00 23.08 423 GLN A CA 1
ATOM 3481 C C . GLN A 1 423 ? -48.934 -28.131 22.650 1.00 23.08 423 GLN A C 1
ATOM 3483 O O . GLN A 1 423 ? -47.760 -28.020 22.306 1.00 23.08 423 GLN A O 1
ATOM 3488 N N . GLN A 1 424 ? -49.499 -27.425 23.623 1.00 24.64 424 GLN A N 1
ATOM 3489 C CA . GLN A 1 424 ? -48.832 -26.642 24.650 1.00 24.64 424 GLN A CA 1
ATOM 3490 C C . GLN A 1 424 ? -48.028 -27.582 25.551 1.00 24.64 424 GLN A C 1
ATOM 3492 O O . GLN A 1 424 ? -48.575 -28.599 25.960 1.00 24.64 424 GLN A O 1
ATOM 3497 N N . GLU A 1 425 ? -46.802 -27.213 25.921 1.00 24.23 425 GLU A N 1
ATOM 3498 C CA . GLU A 1 425 ? -46.206 -27.627 27.193 1.00 24.23 425 GLU A CA 1
ATOM 3499 C C . GLU A 1 425 ? -45.125 -26.623 27.630 1.00 24.23 425 GLU A C 1
ATOM 3501 O O . GLU A 1 425 ? -44.376 -26.070 26.825 1.00 24.23 425 GLU A O 1
ATOM 3506 N N . GLU A 1 426 ? -45.148 -26.328 28.925 1.00 21.50 426 GLU A N 1
ATOM 3507 C CA . GLU A 1 426 ? -44.424 -25.280 29.642 1.00 21.50 426 GLU A CA 1
ATOM 3508 C C . GLU A 1 426 ? -42.894 -25.481 29.686 1.00 21.50 426 GLU A C 1
ATOM 3510 O O . GLU A 1 426 ? -42.403 -26.613 29.651 1.00 21.50 426 GLU A O 1
ATOM 3515 N N . PRO A 1 427 ? -42.104 -24.403 29.866 1.00 25.64 427 PRO A N 1
ATOM 3516 C CA . PRO A 1 427 ? -40.657 -24.511 29.998 1.00 25.64 427 PRO A CA 1
ATOM 3517 C C . PRO A 1 427 ? -40.259 -25.030 31.390 1.00 25.64 427 PRO A C 1
ATOM 3519 O O . PRO A 1 427 ? -40.271 -24.302 32.385 1.00 25.64 427 PRO A O 1
ATOM 3522 N N . LYS A 1 428 ? -39.814 -26.290 31.460 1.00 25.41 428 LYS A N 1
ATOM 3523 C CA . LYS A 1 428 ? -39.081 -26.820 32.619 1.00 25.41 428 LYS A CA 1
ATOM 3524 C C . LYS A 1 428 ? -37.640 -26.304 32.627 1.00 25.41 428 LYS A C 1
ATOM 3526 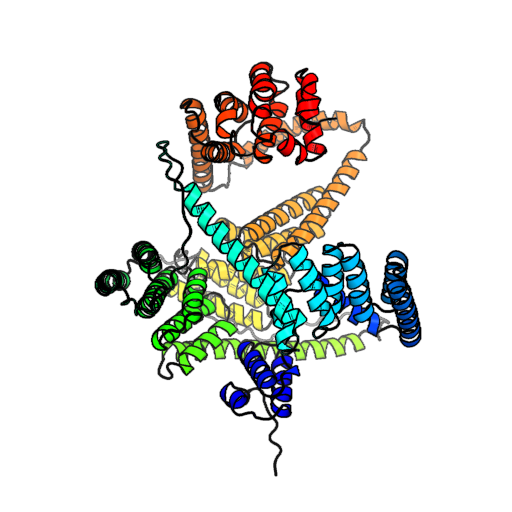O O . LYS A 1 428 ? -36.746 -26.867 32.013 1.00 25.41 428 LYS A O 1
ATOM 3531 N N . ASN A 1 429 ? -37.460 -25.210 33.360 1.00 25.02 429 ASN A N 1
ATOM 3532 C CA . ASN A 1 429 ? -36.472 -25.049 34.428 1.00 25.02 429 ASN A CA 1
ATOM 3533 C C . ASN A 1 429 ? -35.129 -25.802 34.250 1.00 25.02 429 ASN A C 1
ATOM 3535 O O . ASN A 1 429 ? -34.963 -26.916 34.744 1.00 25.02 429 ASN A O 1
ATOM 3539 N N . ILE A 1 430 ? -34.138 -25.142 33.644 1.00 26.02 430 ILE A N 1
ATOM 3540 C CA . ILE A 1 430 ? -32.721 -25.398 33.937 1.00 26.02 430 ILE A CA 1
ATOM 3541 C C . ILE A 1 430 ? -32.162 -24.121 34.566 1.00 26.02 430 ILE A C 1
ATOM 3543 O O . ILE A 1 430 ? -32.329 -23.012 34.060 1.00 26.02 430 ILE A O 1
ATOM 3547 N N . GLN A 1 431 ? -31.610 -24.303 35.758 1.00 23.92 431 GLN A N 1
ATOM 3548 C CA . GLN A 1 431 ? -31.299 -23.279 36.739 1.00 23.92 431 GLN A CA 1
ATOM 3549 C C . GLN A 1 431 ? -30.300 -22.236 36.234 1.00 23.92 431 GLN A C 1
ATOM 3551 O O . GLN A 1 431 ? -29.219 -22.544 35.740 1.00 23.92 431 GLN A O 1
ATOM 3556 N N . LYS A 1 432 ? -30.666 -20.977 36.482 1.00 28.53 432 LYS A N 1
ATOM 3557 C CA . LYS A 1 432 ? -29.790 -19.807 36.489 1.00 28.53 432 LYS A CA 1
ATOM 3558 C C . LYS A 1 432 ? -28.609 -20.040 37.436 1.00 28.53 432 LYS A C 1
ATOM 3560 O O . LYS A 1 432 ? -28.815 -20.166 38.640 1.00 28.53 432 LYS A O 1
ATOM 3565 N N . GLN A 1 433 ? -27.390 -19.947 36.921 1.00 25.83 433 GLN A N 1
ATOM 3566 C CA . GLN A 1 433 ? -26.268 -19.407 37.687 1.00 25.83 433 GLN A CA 1
ATOM 3567 C C . GLN A 1 433 ? -25.917 -18.047 37.082 1.00 25.83 433 GLN A C 1
ATOM 3569 O O . GLN A 1 433 ? -25.127 -17.931 36.153 1.00 25.83 433 GLN A O 1
ATOM 3574 N N . GLN A 1 434 ? -26.588 -17.009 37.585 1.00 25.91 434 GLN A N 1
ATOM 3575 C CA . GLN A 1 434 ? -26.094 -15.638 37.470 1.00 25.91 434 GLN A CA 1
ATOM 3576 C C . GLN A 1 434 ? -24.855 -15.524 38.367 1.00 25.91 434 GLN A C 1
ATOM 3578 O O . GLN A 1 434 ? -24.929 -15.968 39.515 1.00 25.91 434 GLN A O 1
ATOM 3583 N N . PRO A 1 435 ? -23.748 -14.899 37.937 1.00 31.11 435 PRO A N 1
ATOM 3584 C CA . PRO A 1 435 ? -22.722 -14.486 38.879 1.00 31.11 435 PRO A CA 1
ATOM 3585 C C . PRO A 1 435 ? -23.318 -13.387 39.771 1.00 31.11 435 PRO A C 1
ATOM 3587 O O . PRO A 1 435 ? -23.618 -12.288 39.309 1.00 31.11 435 PRO A O 1
ATOM 3590 N N . GLU A 1 436 ? -23.495 -13.671 41.062 1.00 29.47 436 GLU A N 1
ATOM 3591 C CA . GLU A 1 436 ? -24.039 -12.768 42.096 1.00 29.47 436 GLU A CA 1
ATOM 3592 C C . GLU A 1 436 ? -23.207 -11.489 42.349 1.00 29.47 436 GLU A C 1
ATOM 3594 O O . GLU A 1 436 ? -23.486 -10.723 43.272 1.00 29.47 436 GLU A O 1
ATOM 3599 N N . ILE A 1 437 ? -22.190 -11.209 41.533 1.00 32.81 437 ILE A N 1
ATOM 3600 C CA . ILE A 1 437 ? -21.220 -10.138 41.780 1.00 32.81 437 ILE A CA 1
ATOM 3601 C C . ILE A 1 437 ? -21.710 -8.784 41.230 1.00 32.81 437 ILE A C 1
ATOM 3603 O O . ILE A 1 437 ? -21.378 -7.743 41.794 1.00 32.81 437 ILE A O 1
ATOM 3607 N N . THR A 1 438 ? -22.572 -8.754 40.207 1.00 32.91 438 THR A N 1
ATOM 3608 C CA . THR A 1 438 ? -22.956 -7.489 39.545 1.00 32.91 438 THR A CA 1
ATOM 3609 C C . THR A 1 438 ? -24.135 -6.759 40.203 1.00 32.91 438 THR A C 1
ATOM 3611 O O . THR A 1 438 ? -24.269 -5.548 40.049 1.00 32.91 438 THR A O 1
ATOM 3614 N N . LYS A 1 439 ? -24.970 -7.438 41.008 1.00 35.25 439 LYS A N 1
ATOM 3615 C CA . LYS A 1 439 ? -26.112 -6.788 41.690 1.00 35.25 439 LYS A CA 1
ATOM 3616 C C . LYS A 1 439 ? -25.721 -5.972 42.925 1.00 35.25 439 LYS A C 1
ATOM 3618 O O . LYS A 1 439 ? -26.405 -5.000 43.228 1.00 35.25 439 LYS A O 1
ATOM 3623 N N . LYS A 1 440 ? -24.607 -6.298 43.594 1.00 34.44 440 LYS A N 1
ATOM 3624 C CA . LYS A 1 440 ? -24.120 -5.502 44.737 1.00 34.44 440 LYS A CA 1
ATOM 3625 C C . LYS A 1 440 ? -23.558 -4.139 44.323 1.00 34.44 440 LYS A C 1
ATOM 3627 O O . LYS A 1 440 ? -23.742 -3.179 45.054 1.00 34.44 440 LYS A O 1
ATOM 3632 N N . ALA A 1 441 ? -22.972 -4.021 43.131 1.00 34.16 441 ALA A N 1
ATOM 3633 C CA . ALA A 1 441 ? -22.426 -2.747 42.651 1.00 34.16 441 ALA A CA 1
ATOM 3634 C C . ALA A 1 441 ? -23.499 -1.755 42.153 1.00 34.16 441 ALA A C 1
ATOM 3636 O O . ALA A 1 441 ? -23.218 -0.567 42.024 1.00 34.16 441 ALA A O 1
ATOM 3637 N N . ILE A 1 442 ? -24.724 -2.222 41.879 1.00 37.25 442 ILE A N 1
ATOM 3638 C CA . ILE A 1 442 ? -25.811 -1.398 41.319 1.00 37.25 442 ILE A CA 1
ATOM 3639 C C . ILE A 1 442 ? -26.822 -0.962 42.405 1.00 37.25 442 ILE A C 1
ATOM 3641 O O . ILE A 1 442 ? -27.593 -0.032 42.184 1.00 37.25 442 ILE A O 1
ATOM 3645 N N . GLN A 1 443 ? -26.799 -1.559 43.606 1.00 30.83 443 GLN A N 1
ATOM 3646 C CA . GLN A 1 443 ? -27.731 -1.227 44.702 1.00 30.83 443 GLN A CA 1
ATOM 3647 C C . GLN A 1 443 ? -27.197 -0.250 45.768 1.00 30.83 443 GLN A C 1
ATOM 3649 O O . GLN A 1 443 ? -27.958 0.144 46.646 1.00 30.83 443 GLN A O 1
ATOM 3654 N N . GLU A 1 444 ? -25.953 0.227 45.686 1.00 32.78 444 GLU A N 1
ATOM 3655 C CA . GLU A 1 444 ? -25.399 1.207 46.645 1.00 32.78 444 GLU A CA 1
ATOM 3656 C C . GLU A 1 444 ? -25.551 2.675 46.192 1.00 32.78 444 GLU A C 1
ATOM 3658 O O . GLU A 1 444 ? -24.685 3.513 46.434 1.00 32.78 444 GLU A O 1
ATOM 3663 N N . VAL A 1 445 ? -26.655 3.022 45.520 1.00 35.38 445 VAL A N 1
ATOM 3664 C CA . VAL A 1 445 ? -26.889 4.408 45.057 1.00 35.38 445 VAL A CA 1
ATOM 3665 C C . VAL A 1 445 ? -27.591 5.287 46.102 1.00 35.38 445 VAL A C 1
ATOM 3667 O O . VAL A 1 445 ? -27.599 6.502 45.934 1.00 35.38 445 VAL A O 1
ATOM 3670 N N . ASP A 1 446 ? -28.080 4.738 47.219 1.00 33.59 446 ASP A N 1
ATOM 3671 C CA . ASP A 1 446 ? -28.948 5.505 48.131 1.00 33.59 446 ASP A CA 1
ATOM 3672 C C . ASP A 1 446 ? -28.392 5.813 49.528 1.00 33.59 446 ASP A C 1
ATOM 3674 O O . ASP A 1 446 ? -29.121 6.311 50.376 1.00 33.59 446 ASP A O 1
ATOM 3678 N N . ASN A 1 447 ? -27.096 5.610 49.787 1.00 31.12 447 ASN A N 1
ATOM 3679 C CA . ASN A 1 447 ? -26.486 6.108 51.024 1.00 31.12 447 ASN A CA 1
ATOM 3680 C C . ASN A 1 447 ? -25.218 6.906 50.731 1.00 31.12 447 ASN A C 1
ATOM 3682 O O . ASN A 1 447 ? -24.192 6.390 50.291 1.00 31.12 447 ASN A O 1
ATOM 3686 N N . GLY A 1 448 ? -25.327 8.215 50.951 1.00 37.22 448 GLY A N 1
ATOM 3687 C CA . GLY A 1 448 ? -24.289 9.196 50.695 1.00 37.22 448 GLY A CA 1
ATOM 3688 C C . GLY A 1 448 ? -23.016 8.920 51.483 1.00 37.22 448 GLY A C 1
ATOM 3689 O O . GLY A 1 448 ? -22.923 9.289 52.645 1.00 37.22 448 GLY A O 1
ATOM 3690 N N . GLN A 1 449 ? -22.029 8.332 50.809 1.00 37.47 449 GLN A N 1
ATOM 3691 C CA . GLN A 1 449 ? -20.592 8.463 51.067 1.00 37.47 449 GLN A CA 1
ATOM 3692 C C . GLN A 1 449 ? -19.838 7.841 49.876 1.00 37.47 449 GLN A C 1
ATOM 3694 O O . GLN A 1 449 ? -19.373 6.709 49.924 1.00 37.47 449 GLN A O 1
ATOM 3699 N N . LYS A 1 450 ? -19.739 8.568 48.751 1.00 40.50 450 LYS A N 1
ATOM 3700 C CA . LYS A 1 450 ? -18.934 8.123 47.599 1.00 40.50 450 LYS A CA 1
ATOM 3701 C C . LYS A 1 450 ? -17.445 8.236 47.934 1.00 40.50 450 LYS A C 1
ATOM 3703 O O . LYS A 1 450 ? -16.870 9.318 47.800 1.00 40.50 450 LYS A O 1
ATOM 3708 N N . SER A 1 451 ? -16.798 7.129 48.292 1.00 44.31 451 SER A N 1
ATOM 3709 C CA . SER A 1 451 ? -15.375 6.985 47.984 1.00 44.31 451 SER A CA 1
ATOM 3710 C C . SER A 1 451 ? -15.256 6.943 46.456 1.00 44.31 451 SER A C 1
ATOM 3712 O O . SER A 1 451 ? -15.902 6.144 45.780 1.00 44.31 451 SER A O 1
ATOM 3714 N N . LYS A 1 452 ? -14.515 7.885 45.865 1.00 64.62 452 LYS A N 1
ATOM 3715 C CA . LYS A 1 452 ? -14.215 7.823 44.430 1.00 64.62 452 LYS A CA 1
ATOM 3716 C C . LYS A 1 452 ? -13.341 6.590 44.208 1.00 64.62 452 LYS A C 1
ATOM 3718 O O . LYS A 1 452 ? -12.237 6.550 44.745 1.00 64.62 452 LYS A O 1
ATOM 3723 N N . LEU A 1 453 ? -13.842 5.620 43.442 1.00 73.31 453 LEU A N 1
ATOM 3724 C CA . LEU A 1 453 ? -13.040 4.509 42.933 1.00 73.31 453 LEU A CA 1
ATOM 3725 C C . LEU A 1 453 ? -11.775 5.073 42.281 1.00 73.31 453 LEU A C 1
ATOM 3727 O O . LEU A 1 453 ? -11.833 6.048 41.527 1.00 73.31 453 LEU A O 1
ATOM 3731 N N . SER A 1 454 ? -10.635 4.479 42.602 1.00 83.06 454 SER A N 1
ATOM 3732 C CA . SER A 1 454 ? -9.357 4.848 42.010 1.00 83.06 454 SER A CA 1
ATOM 3733 C C . SER A 1 454 ? -9.295 4.430 40.538 1.00 83.06 454 SER A C 1
ATOM 3735 O O . SER A 1 454 ? -9.891 3.431 40.127 1.00 83.06 454 SER A O 1
ATOM 3737 N N . ASP A 1 455 ? -8.508 5.150 39.735 1.00 80.19 455 ASP A N 1
ATOM 3738 C CA . ASP A 1 455 ? -8.270 4.812 38.323 1.00 80.19 455 ASP A CA 1
ATOM 3739 C C . ASP A 1 455 ? -7.783 3.359 38.139 1.00 80.19 455 ASP A C 1
ATOM 3741 O O . ASP A 1 455 ? -8.117 2.714 37.145 1.00 80.19 455 ASP A O 1
ATOM 3745 N N . ALA A 1 456 ? -7.037 2.822 39.113 1.00 80.81 456 ALA A N 1
ATOM 3746 C CA . ALA A 1 456 ? -6.543 1.446 39.110 1.00 80.81 456 ALA A CA 1
ATOM 3747 C C . ALA A 1 456 ? -7.662 0.408 39.311 1.00 80.81 456 ALA A C 1
ATOM 3749 O O . ALA A 1 456 ? -7.657 -0.646 38.667 1.00 80.81 456 ALA A O 1
ATOM 3750 N N . GLU A 1 457 ? -8.644 0.699 40.166 1.00 83.94 457 GLU A N 1
ATOM 3751 C CA . GLU A 1 457 ? -9.819 -0.158 40.366 1.00 83.94 457 GLU A CA 1
ATOM 3752 C C . GLU A 1 457 ? -10.710 -0.151 39.120 1.00 83.94 457 GLU A C 1
ATOM 3754 O O . GLU A 1 457 ? -11.140 -1.214 38.663 1.00 83.94 457 GLU A O 1
ATOM 3759 N N . ILE A 1 458 ? -10.901 1.024 38.509 1.00 84.00 458 ILE A N 1
ATOM 3760 C CA . ILE A 1 458 ? -11.655 1.175 37.258 1.00 84.00 458 ILE A CA 1
ATOM 3761 C C . ILE A 1 458 ? -10.975 0.395 36.125 1.00 84.00 458 ILE A C 1
ATOM 3763 O O . ILE A 1 458 ? -11.633 -0.377 35.426 1.00 84.00 458 ILE A O 1
ATOM 3767 N N . GLN A 1 459 ? -9.653 0.527 35.974 1.00 85.94 459 GLN A N 1
ATOM 3768 C CA . GLN A 1 459 ? -8.873 -0.229 34.992 1.00 85.94 459 GLN A CA 1
ATOM 3769 C C . GLN A 1 459 ? -9.005 -1.740 35.192 1.00 85.94 459 GLN A C 1
ATOM 3771 O O . GLN A 1 459 ? -9.217 -2.481 34.231 1.00 85.94 459 GLN A O 1
ATOM 3776 N N . THR A 1 460 ? -8.882 -2.200 36.439 1.00 87.12 460 THR A N 1
ATOM 3777 C CA . THR A 1 460 ? -8.956 -3.625 36.778 1.00 87.12 460 THR A CA 1
ATOM 3778 C C . THR A 1 460 ? -10.326 -4.195 36.426 1.00 87.12 460 THR A C 1
ATOM 3780 O O . THR A 1 460 ? -10.413 -5.267 35.824 1.00 87.12 460 THR A O 1
ATOM 3783 N N . GLN A 1 461 ? -11.400 -3.476 36.757 1.00 87.56 461 GLN A N 1
ATOM 3784 C CA . GLN A 1 461 ? -12.760 -3.929 36.489 1.00 87.56 461 GLN A CA 1
ATOM 3785 C C . GLN A 1 461 ? -13.092 -3.925 34.991 1.00 87.56 461 GLN A C 1
ATOM 3787 O O . GLN A 1 461 ? -13.624 -4.911 34.479 1.00 87.56 461 GLN A O 1
ATOM 3792 N N . LEU A 1 462 ? -12.714 -2.872 34.258 1.00 86.69 462 LEU A N 1
ATOM 3793 C CA . LEU A 1 462 ? -12.895 -2.815 32.803 1.00 86.69 462 LEU A CA 1
ATOM 3794 C C . LEU A 1 462 ? -12.071 -3.878 32.078 1.00 86.69 462 LEU A C 1
ATOM 3796 O O . LEU A 1 462 ? -12.555 -4.482 31.123 1.00 86.69 462 LEU A O 1
ATOM 3800 N N . GLY A 1 463 ? -10.848 -4.142 32.547 1.00 84.88 463 GLY A N 1
ATOM 3801 C CA . GLY A 1 463 ? -10.005 -5.216 32.031 1.00 84.88 463 GLY A CA 1
ATOM 3802 C C . GLY A 1 463 ? -10.662 -6.588 32.185 1.00 84.88 463 GLY A C 1
ATOM 3803 O O . GLY A 1 463 ? -10.703 -7.352 31.223 1.00 84.88 463 GLY A O 1
ATOM 3804 N N . LYS A 1 464 ? -11.250 -6.878 33.355 1.00 88.62 464 LYS A N 1
ATOM 3805 C CA . LYS A 1 464 ? -11.990 -8.129 33.598 1.00 88.62 464 LYS A CA 1
ATOM 3806 C C . LYS A 1 464 ? -13.191 -8.281 32.667 1.00 88.62 464 LYS A C 1
ATOM 3808 O O . LYS A 1 464 ? -13.312 -9.317 32.020 1.00 88.62 464 LYS A O 1
ATOM 3813 N N . LEU A 1 465 ? -14.039 -7.256 32.562 1.00 84.25 465 LEU A N 1
ATOM 3814 C CA . LEU A 1 465 ? -15.231 -7.289 31.702 1.00 84.25 465 LEU A CA 1
ATOM 3815 C C . LEU A 1 465 ? -14.855 -7.418 30.220 1.00 84.25 465 LEU A C 1
ATOM 3817 O O . LEU A 1 465 ? -15.482 -8.168 29.475 1.00 84.25 465 LEU A O 1
ATOM 3821 N N . LYS A 1 466 ? -13.774 -6.758 29.789 1.00 90.00 466 LYS A N 1
ATOM 3822 C CA . LYS A 1 466 ? -13.231 -6.926 28.438 1.00 90.00 466 LYS A CA 1
ATOM 3823 C C . LYS A 1 466 ? -12.841 -8.383 28.167 1.00 90.00 466 LYS A C 1
ATOM 3825 O O . LYS A 1 466 ? -13.273 -8.930 27.154 1.00 90.00 466 LYS A O 1
ATOM 3830 N N . GLU A 1 467 ? -12.041 -8.996 29.041 1.00 88.19 467 GLU A N 1
ATOM 3831 C CA . GLU A 1 467 ? -11.577 -10.384 28.881 1.00 88.19 467 GLU A CA 1
ATOM 3832 C C . GLU A 1 467 ? -12.724 -11.399 28.958 1.00 88.19 467 GLU A C 1
ATOM 3834 O O . GLU A 1 467 ? -12.770 -12.345 28.169 1.00 88.19 467 GLU A O 1
ATOM 3839 N N . GLN A 1 468 ? -13.699 -11.179 29.842 1.00 85.12 468 GLN A N 1
ATOM 3840 C CA . GLN A 1 468 ? -14.909 -11.998 29.910 1.00 85.12 468 GLN A CA 1
ATOM 3841 C C . GLN A 1 468 ? -15.703 -11.924 28.602 1.00 85.12 468 GLN A C 1
ATOM 3843 O O . GLN A 1 468 ? -15.966 -12.959 27.993 1.00 85.12 468 GLN A O 1
ATOM 3848 N N . GLY A 1 469 ? -16.001 -10.723 28.098 1.00 83.44 469 GLY A N 1
ATOM 3849 C CA . GLY A 1 469 ? -16.706 -10.586 26.823 1.00 83.44 469 GLY A CA 1
ATOM 3850 C C . GLY A 1 469 ? -15.906 -11.151 25.642 1.00 83.44 469 GLY A C 1
ATOM 3851 O O . GLY A 1 469 ? -16.479 -11.792 24.767 1.00 83.44 469 GLY A O 1
ATOM 3852 N N . ASN A 1 470 ? -14.570 -11.032 25.647 1.00 85.50 470 ASN A N 1
ATOM 3853 C CA . ASN A 1 470 ? -13.709 -11.683 24.649 1.00 85.50 470 ASN A CA 1
ATOM 3854 C C . ASN A 1 470 ? -13.808 -13.217 24.710 1.00 85.50 470 ASN A C 1
ATOM 3856 O O . ASN A 1 470 ? -13.725 -13.872 23.674 1.00 85.50 470 ASN A O 1
ATOM 3860 N N . THR A 1 471 ? -13.971 -13.787 25.906 1.00 88.31 471 THR A N 1
ATOM 3861 C CA . THR A 1 471 ? -14.132 -15.233 26.108 1.00 88.31 471 THR A CA 1
ATOM 3862 C C . THR A 1 471 ? -15.455 -15.715 25.514 1.00 88.31 471 THR A C 1
ATOM 3864 O O . THR A 1 471 ? -15.451 -16.649 24.717 1.00 88.31 471 THR A O 1
ATOM 3867 N N . HIS A 1 472 ? -16.561 -15.022 25.802 1.00 84.19 472 HIS A N 1
ATOM 3868 C CA . HIS A 1 472 ? -17.865 -15.324 25.200 1.00 84.19 472 HIS A CA 1
ATOM 3869 C C . HIS A 1 472 ? -17.871 -15.107 23.680 1.00 84.19 472 HIS A C 1
ATOM 3871 O O . HIS A 1 472 ? -18.412 -15.924 22.941 1.00 84.19 472 HIS A O 1
ATOM 3877 N N . TYR A 1 473 ? -17.185 -14.074 23.183 1.00 84.69 473 TYR A N 1
ATOM 3878 C CA . TYR A 1 473 ? -17.032 -13.850 21.745 1.00 84.69 473 TYR A CA 1
ATOM 3879 C C . TYR A 1 473 ? -16.269 -14.991 21.054 1.00 84.69 473 TYR A C 1
ATOM 3881 O O . TYR A 1 473 ? -16.672 -15.447 19.985 1.00 84.69 473 TYR A O 1
ATOM 3889 N N . LYS A 1 474 ? -15.184 -15.489 21.667 1.00 86.38 474 LYS A N 1
ATOM 3890 C CA . LYS A 1 474 ? -14.443 -16.663 21.170 1.00 86.38 474 LYS A CA 1
ATOM 3891 C C . LYS A 1 474 ? -15.308 -17.928 21.173 1.00 86.38 474 LYS A C 1
ATOM 3893 O O . LYS A 1 474 ? -15.168 -18.739 20.264 1.00 86.38 474 LYS A O 1
ATOM 3898 N N . ALA A 1 475 ? -16.218 -18.056 22.138 1.00 83.81 475 ALA A N 1
ATOM 3899 C CA . ALA A 1 475 ? -17.207 -19.131 22.213 1.00 83.81 475 ALA A CA 1
ATOM 3900 C C . ALA A 1 475 ? -18.397 -18.964 21.240 1.00 83.81 475 ALA A C 1
ATOM 3902 O O . ALA A 1 475 ? -19.333 -19.751 21.296 1.00 83.81 475 ALA A O 1
ATOM 3903 N N . GLN A 1 476 ? -18.378 -17.954 20.358 1.00 87.06 476 GLN A N 1
ATOM 3904 C CA . GLN A 1 476 ? -19.474 -17.589 19.445 1.00 87.06 476 GLN A CA 1
ATOM 3905 C C . GLN A 1 476 ? -20.791 -17.192 20.143 1.00 87.06 476 GLN A C 1
ATOM 3907 O O . GLN A 1 476 ? -21.830 -17.049 19.500 1.00 87.06 476 GLN A O 1
ATOM 3912 N N . GLU A 1 477 ? -20.754 -16.910 21.445 1.00 89.81 477 GLU A N 1
ATOM 3913 C CA . GLU A 1 477 ? -21.901 -16.439 22.221 1.00 89.81 477 GLU A CA 1
ATOM 3914 C C . GLU A 1 477 ? -22.026 -14.911 22.105 1.00 89.81 477 GLU A C 1
ATOM 3916 O O . GLU A 1 477 ? -21.735 -14.158 23.039 1.00 89.81 477 GLU A O 1
ATOM 3921 N N . LEU A 1 478 ? -22.420 -14.438 20.919 1.00 86.56 478 LEU A N 1
ATOM 3922 C CA . LEU A 1 478 ? -22.407 -13.010 20.576 1.00 86.56 478 LEU A CA 1
ATOM 3923 C C . LEU A 1 478 ? -23.266 -12.156 21.520 1.00 86.56 478 LEU A C 1
ATOM 3925 O O . LEU A 1 478 ? -22.841 -11.077 21.925 1.00 86.56 478 LEU A O 1
ATOM 3929 N N . GLU A 1 479 ? -24.447 -12.638 21.904 1.00 90.31 479 GLU A N 1
ATOM 3930 C CA . GLU A 1 479 ? -25.372 -11.923 22.796 1.00 90.31 479 GLU A CA 1
ATOM 3931 C C . GLU A 1 479 ? -24.807 -11.790 24.219 1.00 90.31 479 GLU A C 1
ATOM 3933 O O . GLU A 1 479 ? -24.856 -10.708 24.805 1.00 90.31 479 GLU A O 1
ATOM 3938 N N . ASN A 1 480 ? -24.173 -12.848 24.737 1.00 85.00 480 ASN A N 1
ATOM 3939 C CA . ASN A 1 480 ? -23.507 -12.830 26.043 1.00 85.00 480 ASN A CA 1
ATOM 3940 C C . ASN A 1 480 ? -22.283 -11.901 26.029 1.00 85.00 480 ASN A C 1
ATOM 3942 O O . ASN A 1 480 ? -22.066 -11.133 26.968 1.00 85.00 480 ASN A O 1
ATOM 3946 N N . ALA A 1 481 ? -21.501 -11.917 24.944 1.00 85.19 481 ALA A N 1
ATOM 3947 C CA . ALA A 1 481 ? -20.369 -11.010 24.769 1.00 85.19 481 ALA A CA 1
ATOM 3948 C C . ALA A 1 481 ? -20.815 -9.538 24.741 1.00 85.19 481 ALA A C 1
ATOM 3950 O O . ALA A 1 481 ? -20.222 -8.697 25.423 1.00 85.19 481 ALA A O 1
ATOM 3951 N N . ILE A 1 482 ? -21.892 -9.238 24.003 1.00 90.38 482 ILE A N 1
ATOM 3952 C CA . ILE A 1 482 ? -22.519 -7.911 23.961 1.00 90.38 482 ILE A CA 1
ATOM 3953 C C . ILE A 1 482 ? -22.986 -7.491 25.354 1.00 90.38 482 ILE A C 1
ATOM 3955 O O . ILE A 1 482 ? -22.729 -6.356 25.753 1.00 90.38 482 ILE A O 1
ATOM 3959 N N . GLN A 1 483 ? -23.642 -8.385 26.099 1.00 91.25 483 GLN A N 1
ATOM 3960 C CA . GLN A 1 483 ? -24.122 -8.082 27.443 1.00 91.25 483 GLN A CA 1
ATOM 3961 C C . GLN A 1 483 ? -22.962 -7.685 28.365 1.00 91.25 483 GLN A C 1
ATOM 3963 O O . GLN A 1 483 ? -23.010 -6.627 28.988 1.00 91.25 483 GLN A O 1
ATOM 3968 N N . ILE A 1 484 ? -21.890 -8.480 28.404 1.00 87.00 484 ILE A N 1
ATOM 3969 C CA . ILE A 1 484 ? -20.749 -8.238 29.297 1.00 87.00 484 ILE A CA 1
ATOM 3970 C C . ILE A 1 484 ? -19.991 -6.960 28.925 1.00 87.00 484 ILE A C 1
ATOM 3972 O O . ILE A 1 484 ? -19.620 -6.170 29.798 1.00 87.00 484 ILE A O 1
ATOM 3976 N N . TRP A 1 485 ? -19.759 -6.705 27.635 1.00 91.88 485 TRP A N 1
ATOM 3977 C CA . TRP A 1 485 ? -19.158 -5.432 27.233 1.00 91.88 485 TRP A CA 1
ATOM 3978 C C . TRP A 1 485 ? -20.096 -4.251 27.491 1.00 91.88 485 TRP A C 1
ATOM 3980 O O . TRP A 1 485 ? -19.614 -3.179 27.857 1.00 91.88 485 TRP A O 1
ATOM 3990 N N . GLY A 1 486 ? -21.412 -4.448 27.376 1.00 88.81 486 GLY A N 1
ATOM 3991 C CA . GLY A 1 486 ? -22.442 -3.487 27.769 1.00 88.81 486 GLY A CA 1
ATOM 3992 C C . GLY A 1 486 ? -22.370 -3.120 29.252 1.00 88.81 486 GLY A C 1
ATOM 3993 O O . GLY A 1 486 ? -22.390 -1.936 29.585 1.00 88.81 486 GLY A O 1
ATOM 3994 N N . GLU A 1 487 ? -22.184 -4.104 30.134 1.00 90.62 487 GLU A N 1
ATOM 3995 C CA . GLU A 1 487 ? -21.945 -3.880 31.567 1.00 90.62 487 GLU A CA 1
ATOM 3996 C C . GLU A 1 487 ? -20.672 -3.045 31.796 1.00 90.62 487 GLU A C 1
ATOM 3998 O O . GLU A 1 487 ? -20.670 -2.111 32.599 1.00 90.62 487 GLU A O 1
ATOM 4003 N N . GLY A 1 488 ? -19.601 -3.306 31.039 1.00 89.06 488 GLY A N 1
ATOM 4004 C CA . GLY A 1 488 ? -18.366 -2.513 31.098 1.00 89.06 488 GLY A CA 1
ATOM 4005 C C . GLY A 1 488 ? -18.523 -1.076 30.589 1.00 89.06 488 GLY A C 1
ATOM 4006 O O . GLY A 1 488 ? -17.964 -0.149 31.178 1.00 89.06 488 GLY A O 1
ATOM 4007 N N . ILE A 1 489 ? -19.309 -0.874 29.530 1.00 91.12 489 ILE A N 1
ATOM 4008 C CA . ILE A 1 489 ? -19.653 0.453 28.996 1.00 91.12 489 ILE A CA 1
ATOM 4009 C C . ILE A 1 489 ? -20.407 1.256 30.059 1.00 91.12 489 ILE A C 1
ATOM 4011 O O . ILE A 1 489 ? -19.982 2.360 30.393 1.00 91.12 489 ILE A O 1
ATOM 4015 N N . GLN A 1 490 ? -21.456 0.677 30.651 1.00 90.62 490 GLN A N 1
ATOM 4016 C CA . GLN A 1 490 ? -22.239 1.322 31.709 1.00 90.62 490 GLN A CA 1
ATOM 4017 C C . GLN A 1 490 ? -21.387 1.631 32.945 1.00 90.62 490 GLN A C 1
ATOM 4019 O O . GLN A 1 490 ? -21.493 2.714 33.520 1.00 90.62 490 GLN A O 1
ATOM 4024 N N . PHE A 1 491 ? -20.497 0.712 33.332 1.00 89.44 491 PHE A N 1
ATOM 4025 C CA . PHE A 1 491 ? -19.587 0.913 34.457 1.00 89.44 491 PHE A CA 1
ATOM 4026 C C . PHE A 1 491 ? -18.651 2.115 34.247 1.00 89.44 491 PHE A C 1
ATOM 4028 O O . PHE A 1 491 ? -18.477 2.917 35.169 1.00 89.44 491 PHE A O 1
ATOM 4035 N N . TYR A 1 492 ? -18.082 2.275 33.044 1.00 89.75 492 TYR A N 1
ATOM 4036 C CA . TYR A 1 492 ? -17.256 3.440 32.710 1.00 89.75 492 TYR A CA 1
ATOM 4037 C C . TYR A 1 492 ? -18.080 4.729 32.607 1.00 89.75 492 TYR A C 1
ATOM 4039 O O . TYR A 1 492 ? -17.635 5.773 33.075 1.00 89.75 492 TYR A O 1
ATOM 4047 N N . GLU A 1 493 ? -19.282 4.686 32.025 1.00 90.12 493 GLU A N 1
ATOM 4048 C CA . GLU A 1 493 ? -20.160 5.863 31.940 1.00 90.12 493 GLU A CA 1
ATOM 4049 C C . GLU A 1 493 ? -20.590 6.360 33.332 1.00 90.12 493 GLU A C 1
ATOM 4051 O O . GLU A 1 493 ? -20.690 7.570 33.548 1.00 90.12 493 GLU A O 1
ATOM 4056 N N . ALA A 1 494 ? -20.761 5.450 34.297 1.00 86.12 494 ALA A N 1
ATOM 4057 C CA . ALA A 1 494 ? -21.009 5.784 35.700 1.00 86.12 494 ALA A CA 1
ATOM 4058 C C . ALA A 1 494 ? -19.753 6.289 36.441 1.00 86.12 494 ALA A C 1
ATOM 4060 O O . ALA A 1 494 ? -19.874 7.075 37.385 1.00 86.12 494 ALA A O 1
ATOM 4061 N N . ASN A 1 495 ? -18.556 5.865 36.015 1.00 85.81 495 ASN A N 1
ATOM 4062 C CA . ASN A 1 495 ? -17.266 6.190 36.637 1.00 85.81 495 ASN A CA 1
ATOM 4063 C C . ASN A 1 495 ? -16.223 6.630 35.584 1.00 85.81 495 ASN A C 1
ATOM 4065 O O . ASN A 1 495 ? -15.269 5.896 35.307 1.00 85.81 495 ASN A O 1
ATOM 4069 N N . PRO A 1 496 ? -16.381 7.816 34.966 1.00 84.88 496 PRO A N 1
ATOM 4070 C CA . PRO A 1 496 ? -15.534 8.226 33.852 1.00 84.88 496 PRO A CA 1
ATOM 4071 C C . PRO A 1 496 ? -14.110 8.550 34.317 1.00 84.88 496 PRO A C 1
ATOM 4073 O O . PRO A 1 496 ? -13.886 9.517 35.045 1.00 84.88 496 PRO A O 1
ATOM 4076 N N . ALA A 1 497 ? -13.139 7.777 33.829 1.00 84.50 497 ALA A N 1
ATOM 4077 C CA . ALA A 1 497 ? -11.713 7.969 34.088 1.00 84.50 497 ALA A CA 1
ATOM 4078 C C . ALA A 1 497 ? -10.965 8.256 32.772 1.00 84.50 497 ALA A C 1
ATOM 4080 O O . ALA A 1 497 ? -10.801 7.341 31.961 1.00 84.50 497 ALA A O 1
ATOM 4081 N N . PRO A 1 498 ? -10.474 9.492 32.529 1.00 84.31 498 PRO A N 1
ATOM 4082 C CA . PRO A 1 498 ? -9.796 9.847 31.277 1.00 84.31 498 PRO A CA 1
ATOM 4083 C C . PRO A 1 498 ? -8.601 8.946 30.932 1.00 84.31 498 PRO A C 1
ATOM 4085 O O . PRO A 1 498 ? -8.355 8.681 29.757 1.00 84.31 498 PRO A O 1
ATOM 4088 N N . SER A 1 499 ? -7.898 8.431 31.947 1.00 84.12 499 SER A N 1
ATOM 4089 C CA . SER A 1 499 ? -6.786 7.483 31.800 1.00 84.12 499 SER A CA 1
ATOM 4090 C C . SER A 1 499 ? -7.209 6.139 31.182 1.00 84.12 499 SER A C 1
ATOM 4092 O O . SER A 1 499 ? -6.393 5.478 30.545 1.00 84.12 499 SER A O 1
ATOM 4094 N N . GLN A 1 500 ? -8.487 5.759 31.301 1.00 86.62 500 GLN A N 1
ATOM 4095 C CA . GLN A 1 500 ? -9.040 4.475 30.849 1.00 86.62 500 GLN A CA 1
ATOM 4096 C C . GLN A 1 500 ? -9.924 4.588 29.597 1.00 86.62 500 GLN A C 1
ATOM 4098 O O . GLN A 1 500 ? -10.547 3.608 29.180 1.00 86.62 500 GLN A O 1
ATOM 4103 N N . ILE A 1 501 ? -9.948 5.754 28.942 1.00 87.31 501 ILE A N 1
ATOM 4104 C CA . ILE A 1 501 ? -10.783 6.006 27.756 1.00 87.31 501 ILE A CA 1
ATOM 4105 C C . ILE A 1 501 ? -10.513 5.022 26.603 1.00 87.31 501 ILE A C 1
ATOM 4107 O O . ILE A 1 501 ? -11.414 4.692 25.834 1.00 87.31 501 ILE A O 1
ATOM 4111 N N . GLN A 1 502 ? -9.291 4.489 26.511 1.00 87.56 502 GLN A N 1
ATOM 4112 C CA . GLN A 1 502 ? -8.923 3.498 25.497 1.00 87.56 502 GLN A CA 1
ATOM 4113 C C . GLN A 1 502 ? -9.575 2.131 25.740 1.00 87.56 502 GLN A C 1
ATOM 4115 O O . GLN A 1 502 ? -10.034 1.503 24.786 1.00 87.56 502 GLN A O 1
ATOM 4120 N N . LEU A 1 503 ? -9.671 1.671 26.996 1.00 86.69 503 LEU A N 1
ATOM 4121 C CA . LEU A 1 503 ? -10.416 0.445 27.312 1.00 86.69 503 LEU A CA 1
ATOM 4122 C C . LEU A 1 503 ? -11.902 0.630 27.000 1.00 86.69 503 LEU A C 1
ATOM 4124 O O . LEU A 1 503 ? -12.521 -0.255 26.416 1.00 86.69 503 LEU A O 1
ATOM 4128 N N . TYR A 1 504 ? -12.450 1.804 27.310 1.00 91.19 504 TYR A N 1
ATOM 4129 C CA . TYR A 1 504 ? -13.825 2.147 26.966 1.00 91.19 504 TYR A CA 1
ATOM 4130 C C . TYR A 1 504 ? -14.086 2.086 25.448 1.00 91.19 504 TYR A C 1
ATOM 4132 O O . TYR A 1 504 ? -15.046 1.452 25.005 1.00 91.19 504 TYR A O 1
ATOM 4140 N N . PHE A 1 505 ? -13.193 2.645 24.622 1.00 92.44 505 PHE A N 1
ATOM 4141 C CA . PHE A 1 505 ? -13.289 2.517 23.162 1.00 92.44 505 PHE A CA 1
ATOM 4142 C C . PHE A 1 505 ? -13.173 1.069 22.681 1.00 92.44 505 PHE A C 1
ATOM 4144 O O . PHE A 1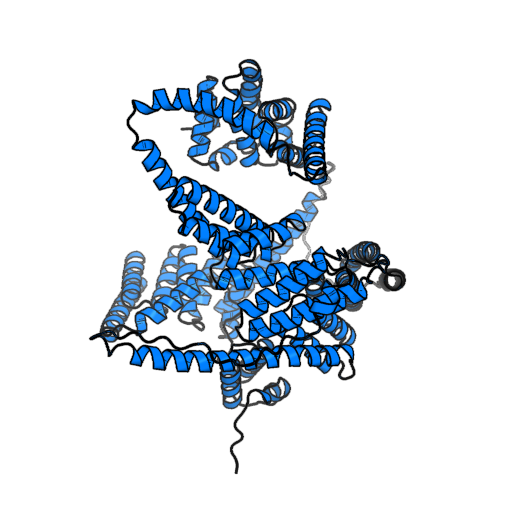 505 ? -13.852 0.684 21.728 1.00 92.44 505 PHE A O 1
ATOM 4151 N N . GLN A 1 506 ? -12.346 0.243 23.325 1.00 89.94 506 GLN A N 1
ATOM 4152 C CA . GLN A 1 506 ? -12.249 -1.180 22.992 1.00 89.94 506 GLN A CA 1
ATOM 4153 C C . GLN A 1 506 ? -13.572 -1.909 23.247 1.00 89.94 506 GLN A C 1
ATOM 4155 O O . GLN A 1 506 ? -14.010 -2.650 22.374 1.00 89.94 506 GLN A O 1
ATOM 4160 N N . LEU A 1 507 ? -14.246 -1.652 24.372 1.00 88.06 507 LEU A N 1
ATOM 4161 C CA . LEU A 1 507 ? -15.555 -2.247 24.675 1.00 88.06 507 LEU A CA 1
ATOM 4162 C C . LEU A 1 507 ? -16.631 -1.823 23.664 1.00 88.06 507 LEU A C 1
ATOM 4164 O O . LEU A 1 507 ? -17.339 -2.672 23.117 1.00 88.06 507 LEU A O 1
ATOM 4168 N N . LEU A 1 508 ? -16.711 -0.523 23.354 1.00 88.25 508 LEU A N 1
ATOM 4169 C CA . LEU A 1 508 ? -17.650 0.012 22.361 1.00 88.25 508 LEU A CA 1
ATOM 4170 C C . LEU A 1 508 ? -17.409 -0.582 20.976 1.00 88.25 508 LEU A C 1
ATOM 4172 O O . LEU A 1 508 ? -18.335 -1.064 20.321 1.00 88.25 508 LEU A O 1
ATOM 4176 N N . THR A 1 509 ? -16.155 -0.563 20.520 1.00 89.75 509 THR A N 1
ATOM 4177 C CA . THR A 1 509 ? -15.818 -1.094 19.204 1.00 89.75 509 THR A CA 1
ATOM 4178 C C . THR A 1 509 ? -16.073 -2.599 19.171 1.00 89.75 509 THR A C 1
ATOM 4180 O O . THR A 1 509 ? -16.742 -3.049 18.246 1.00 89.75 509 THR A O 1
ATOM 4183 N N . ASN A 1 510 ? -15.624 -3.392 20.145 1.00 91.94 510 ASN A N 1
ATOM 4184 C CA . ASN A 1 510 ? -15.890 -4.836 20.189 1.00 91.94 510 ASN A CA 1
ATOM 4185 C C . ASN A 1 510 ? -17.392 -5.158 20.133 1.00 91.94 510 ASN A C 1
ATOM 4187 O O . ASN A 1 510 ? -17.802 -6.000 19.335 1.00 91.94 510 ASN A O 1
ATOM 4191 N N . SER A 1 511 ? -18.222 -4.399 20.850 1.00 89.94 511 SER A N 1
ATOM 4192 C CA . SER A 1 511 ? -19.684 -4.521 20.764 1.00 89.94 511 SER A CA 1
ATOM 4193 C C . SER A 1 511 ? -20.203 -4.232 19.349 1.00 89.94 511 SER A C 1
ATOM 4195 O O . SER A 1 511 ? -21.018 -4.990 18.827 1.00 89.94 511 SER A O 1
ATOM 4197 N N . CYS A 1 512 ? -19.667 -3.211 18.663 1.00 90.00 512 CYS A N 1
ATOM 4198 C CA . CYS A 1 512 ? -19.985 -2.945 17.252 1.00 90.00 512 CYS A CA 1
ATOM 4199 C C . CYS A 1 512 ? -19.687 -4.145 16.338 1.00 90.00 512 CYS A C 1
ATOM 4201 O O . CYS A 1 512 ? -20.395 -4.349 15.358 1.00 90.00 512 CYS A O 1
ATOM 4203 N N . LEU A 1 513 ? -18.634 -4.925 16.615 1.00 90.56 513 LEU A N 1
ATOM 4204 C CA . LEU A 1 513 ? -18.297 -6.100 15.806 1.00 90.56 513 LEU A CA 1
ATOM 4205 C C . LEU A 1 513 ? -19.377 -7.184 15.916 1.00 90.56 513 LEU A C 1
ATOM 4207 O O . LEU A 1 513 ? -19.793 -7.723 14.895 1.00 90.56 513 LEU A O 1
ATOM 4211 N N . CYS A 1 514 ? -19.857 -7.458 17.130 1.00 87.75 514 CYS A N 1
ATOM 4212 C CA . CYS A 1 514 ? -20.920 -8.441 17.349 1.00 87.75 514 CYS A CA 1
ATOM 4213 C C . CYS A 1 514 ? -22.251 -7.973 16.761 1.00 87.75 514 CYS A C 1
ATOM 4215 O O . CYS A 1 514 ? -22.900 -8.721 16.037 1.00 87.75 514 CYS A O 1
ATOM 4217 N N . TYR A 1 515 ? -22.627 -6.709 16.981 1.00 90.44 515 TYR A N 1
ATOM 4218 C CA . TYR A 1 515 ? -23.841 -6.152 16.380 1.00 90.44 515 TYR A CA 1
ATOM 4219 C C . TYR A 1 515 ? -23.802 -6.175 14.846 1.00 90.44 515 TYR A C 1
ATOM 4221 O O . TYR A 1 515 ? -24.820 -6.438 14.211 1.00 90.44 515 TYR A O 1
ATOM 4229 N N . SER A 1 516 ? -22.623 -5.971 14.248 1.00 87.88 516 SER A N 1
ATOM 4230 C CA . SER A 1 516 ? -22.406 -6.121 12.806 1.00 87.88 516 SER A CA 1
ATOM 4231 C C . SER A 1 516 ? -22.654 -7.560 12.335 1.00 87.88 516 SER A C 1
ATOM 4233 O O . SER A 1 516 ? -23.270 -7.749 11.293 1.00 87.88 516 SER A O 1
ATOM 4235 N N . GLN A 1 517 ? -22.206 -8.574 13.085 1.00 88.88 517 GLN A N 1
ATOM 4236 C CA . GLN A 1 517 ? -22.448 -9.993 12.770 1.00 88.88 517 GLN A CA 1
ATOM 4237 C C . GLN A 1 517 ? -23.920 -10.398 12.932 1.00 88.88 517 GLN A C 1
ATOM 4239 O O . GLN A 1 517 ? -24.412 -11.225 12.172 1.00 88.88 517 GLN A O 1
ATOM 4244 N N . LEU A 1 518 ? -24.639 -9.774 13.868 1.00 88.31 518 LEU A N 1
ATOM 4245 C CA . LEU A 1 518 ? -26.080 -9.965 14.074 1.00 88.31 518 LEU A CA 1
ATOM 4246 C C . LEU A 1 518 ? -26.952 -9.118 13.125 1.00 88.31 518 LEU A C 1
ATOM 4248 O O . LEU A 1 518 ? -28.168 -9.065 13.295 1.00 88.31 518 LEU A O 1
ATOM 4252 N N . ASN A 1 519 ? -26.356 -8.424 12.146 1.00 87.94 519 ASN A N 1
ATOM 4253 C CA . ASN A 1 519 ? -27.030 -7.491 11.230 1.00 87.94 519 ASN A CA 1
ATOM 4254 C C . ASN A 1 519 ? -27.780 -6.330 11.921 1.00 87.94 519 ASN A C 1
ATOM 4256 O O . ASN A 1 519 ? -28.620 -5.663 11.313 1.00 87.94 519 ASN A O 1
ATOM 4260 N N . GLN A 1 520 ? -27.449 -6.017 13.174 1.00 91.50 520 GLN A N 1
ATOM 4261 C CA . GLN A 1 520 ? -28.039 -4.917 13.941 1.00 91.50 520 GLN A CA 1
ATOM 4262 C C . GLN A 1 520 ? -27.299 -3.597 13.670 1.00 91.50 520 GLN A C 1
ATOM 4264 O O . GLN A 1 520 ? -26.726 -2.964 14.558 1.00 91.50 520 GLN A O 1
ATOM 4269 N N . ASN A 1 521 ? -27.312 -3.161 12.408 1.00 91.19 521 ASN A N 1
ATOM 4270 C CA . ASN A 1 521 ? -26.510 -2.030 11.926 1.00 91.19 521 ASN A CA 1
ATOM 4271 C C . ASN A 1 521 ? -26.835 -0.685 12.605 1.00 91.19 521 ASN A C 1
ATOM 4273 O O . ASN A 1 521 ? -25.947 0.152 12.754 1.00 91.19 521 ASN A O 1
ATOM 4277 N N . ASN A 1 522 ? -28.067 -0.484 13.088 1.00 91.38 522 ASN A N 1
ATOM 4278 C CA . ASN A 1 522 ? -28.438 0.718 13.847 1.00 91.38 522 ASN A CA 1
ATOM 4279 C C . ASN A 1 522 ? -27.635 0.852 15.154 1.00 91.38 522 ASN A C 1
ATOM 4281 O O . ASN A 1 522 ? -27.146 1.936 15.471 1.00 91.38 522 ASN A O 1
ATOM 4285 N N . GLN A 1 523 ? -27.422 -0.260 15.866 1.00 92.31 523 GLN A N 1
ATOM 4286 C CA . GLN A 1 523 ? -26.626 -0.288 17.099 1.00 92.31 523 GLN A CA 1
ATOM 4287 C C . GLN A 1 523 ? -25.144 -0.021 16.811 1.00 92.31 523 GLN A C 1
ATOM 4289 O O . GLN A 1 523 ? -24.477 0.711 17.543 1.00 92.31 523 GLN A O 1
ATOM 4294 N N . VAL A 1 524 ? -24.631 -0.544 15.690 1.00 90.50 524 VAL A N 1
ATOM 4295 C CA . VAL A 1 524 ? -23.263 -0.263 15.224 1.00 90.50 524 VAL A CA 1
ATOM 4296 C C . VAL A 1 524 ? -23.064 1.233 14.985 1.00 90.50 524 VAL A C 1
ATOM 4298 O O . VAL A 1 524 ? -22.063 1.794 15.432 1.00 90.50 524 VAL A O 1
ATOM 4301 N N . VAL A 1 525 ? -24.014 1.892 14.313 1.00 93.56 525 VAL A N 1
ATOM 4302 C CA . VAL A 1 525 ? -23.947 3.336 14.052 1.00 93.56 525 VAL A CA 1
ATOM 4303 C C . VAL A 1 525 ? -23.958 4.139 15.351 1.00 93.56 525 VAL A C 1
ATOM 4305 O O . VAL A 1 525 ? -23.154 5.066 15.484 1.00 93.56 525 VAL A O 1
ATOM 4308 N N . GLU A 1 526 ? -24.810 3.784 16.315 1.00 94.31 526 GLU A N 1
ATOM 4309 C CA . GLU A 1 526 ? -24.882 4.466 17.611 1.00 94.31 526 GLU A CA 1
ATOM 4310 C C . GLU A 1 526 ? -23.554 4.361 18.376 1.00 94.31 526 GLU A C 1
ATOM 4312 O O . GLU A 1 526 ? -22.942 5.377 18.724 1.00 94.31 526 GLU A O 1
ATOM 4317 N N . LEU A 1 527 ? -23.065 3.138 18.596 1.00 89.88 527 LEU A N 1
ATOM 4318 C CA . LEU A 1 527 ? -21.865 2.890 19.395 1.00 89.88 527 LEU A CA 1
ATOM 4319 C C . LEU A 1 527 ? -20.598 3.432 18.723 1.00 89.88 527 LEU A C 1
ATOM 4321 O O . LEU A 1 527 ? -19.770 4.061 19.384 1.00 89.88 527 LEU A O 1
ATOM 4325 N N . ALA A 1 528 ? -20.457 3.267 17.405 1.00 87.88 528 ALA A N 1
ATOM 4326 C CA . ALA A 1 528 ? -19.327 3.833 16.675 1.00 87.88 528 ALA A CA 1
ATOM 4327 C C . ALA A 1 528 ? -19.360 5.371 16.680 1.00 87.88 528 ALA A C 1
ATOM 4329 O O . ALA A 1 528 ? -18.311 6.008 16.769 1.00 87.88 528 ALA A O 1
ATOM 4330 N N . SER A 1 529 ? -20.547 5.986 16.665 1.00 93.75 529 SER A N 1
ATOM 4331 C CA . SER A 1 529 ? -20.679 7.441 16.801 1.00 93.75 529 SER A CA 1
ATOM 4332 C C . SER A 1 529 ? -20.297 7.937 18.196 1.00 93.75 529 SER A C 1
ATOM 4334 O O . SER A 1 529 ? -19.686 9.000 18.292 1.00 93.75 529 SER A O 1
ATOM 4336 N N . LYS A 1 530 ? -20.557 7.164 19.264 1.00 92.75 530 LYS A N 1
ATOM 4337 C CA . LYS A 1 530 ? -20.062 7.479 20.621 1.00 92.75 530 LYS A CA 1
ATOM 4338 C C . LYS A 1 530 ? -18.531 7.510 20.676 1.00 92.75 530 LYS A C 1
ATOM 4340 O O . LYS A 1 530 ? -17.970 8.411 21.298 1.00 92.75 530 LYS A O 1
ATOM 4345 N N . VAL A 1 531 ? -17.855 6.582 19.988 1.00 89.50 531 VAL A N 1
ATOM 4346 C CA . VAL A 1 531 ? -16.384 6.586 19.865 1.00 89.50 531 VAL A CA 1
ATOM 4347 C C . VAL A 1 531 ? -15.916 7.808 19.075 1.00 89.50 531 VAL A C 1
ATOM 4349 O O . VAL A 1 531 ? -15.087 8.572 19.561 1.00 89.50 531 VAL A O 1
ATOM 4352 N N . LEU A 1 532 ? -16.490 8.044 17.893 1.00 91.25 532 LEU A N 1
ATOM 4353 C CA . LEU A 1 532 ? -16.065 9.122 16.993 1.00 91.25 532 LEU A CA 1
ATOM 4354 C C . LEU A 1 532 ? -16.360 10.526 17.539 1.00 91.25 532 LEU A C 1
ATOM 4356 O O . LEU A 1 532 ? -15.679 11.478 17.173 1.00 91.25 532 LEU A O 1
ATOM 4360 N N . ALA A 1 533 ? -17.316 10.660 18.463 1.00 90.50 533 ALA A N 1
ATOM 4361 C CA . ALA A 1 533 ? -17.553 11.897 19.206 1.00 90.50 533 ALA A CA 1
ATOM 4362 C C . ALA A 1 533 ? -16.413 12.255 20.181 1.00 90.50 533 ALA A C 1
ATOM 4364 O O . ALA A 1 533 ? -16.332 13.397 20.633 1.00 90.50 533 ALA A O 1
ATOM 4365 N N . LYS A 1 534 ? -15.555 11.290 20.540 1.00 88.94 534 LYS A N 1
ATOM 4366 C CA . LYS A 1 534 ? -14.412 11.472 21.450 1.00 88.94 534 LYS A CA 1
ATOM 4367 C C . LYS A 1 534 ? -13.063 11.331 20.741 1.00 88.94 534 LYS A C 1
ATOM 4369 O O . LYS A 1 534 ? -12.123 12.024 21.110 1.00 88.94 534 LYS A O 1
ATOM 4374 N N . ASP A 1 535 ? -12.982 10.474 19.729 1.00 86.81 535 ASP A N 1
ATOM 4375 C CA . ASP A 1 535 ? -11.811 10.267 18.876 1.00 86.81 535 ASP A CA 1
ATOM 4376 C C . ASP A 1 535 ? -12.247 10.183 17.409 1.00 86.81 535 ASP A C 1
ATOM 4378 O O . ASP A 1 535 ? -12.618 9.124 16.904 1.00 86.81 535 ASP A O 1
ATOM 4382 N N . LEU A 1 536 ? -12.187 11.322 16.714 1.00 88.12 536 LEU A N 1
ATOM 4383 C CA . LEU A 1 536 ? -12.622 11.461 15.321 1.00 88.12 536 LEU A CA 1
ATOM 4384 C C . LEU A 1 536 ? -11.791 10.634 14.323 1.00 88.12 536 LEU A C 1
ATOM 4386 O O . LEU A 1 536 ? -12.207 10.485 13.173 1.00 88.12 536 LEU A O 1
ATOM 4390 N N . ASN A 1 537 ? -10.614 10.145 14.726 1.00 89.56 537 ASN A N 1
ATOM 4391 C CA . ASN A 1 537 ? -9.689 9.409 13.864 1.00 89.56 537 ASN A CA 1
ATOM 4392 C C . ASN A 1 537 ? -9.626 7.915 14.222 1.00 89.56 537 ASN A C 1
ATOM 4394 O O . ASN A 1 537 ? -8.760 7.197 13.720 1.00 89.56 537 ASN A O 1
ATOM 4398 N N . ASN A 1 538 ? -10.553 7.424 15.053 1.00 89.56 538 ASN A N 1
ATOM 4399 C CA . ASN A 1 538 ? -10.605 6.019 15.426 1.00 89.56 538 ASN A CA 1
ATOM 4400 C C . ASN A 1 538 ? -10.914 5.126 14.212 1.00 89.56 538 ASN A C 1
ATOM 4402 O O . ASN A 1 538 ? -12.058 5.019 13.762 1.00 89.56 538 ASN A O 1
ATOM 4406 N N . GLN A 1 539 ? -9.890 4.442 13.702 1.00 90.69 539 GLN A N 1
ATOM 4407 C CA . GLN A 1 539 ? -9.975 3.668 12.462 1.00 90.69 539 GLN A CA 1
ATOM 4408 C C . GLN A 1 539 ? -11.025 2.545 12.520 1.00 90.69 539 GLN A C 1
ATOM 4410 O O . GLN A 1 539 ? -11.780 2.349 11.566 1.00 90.69 539 GLN A O 1
ATOM 4415 N N . LYS A 1 540 ? -11.127 1.835 13.657 1.00 88.56 540 LYS A N 1
ATOM 4416 C CA . LYS A 1 540 ? -12.097 0.740 13.847 1.00 88.56 540 LYS A CA 1
ATOM 4417 C C . LYS A 1 540 ? -13.535 1.257 13.820 1.00 88.56 540 LYS A C 1
ATOM 4419 O O . LYS A 1 540 ? -14.394 0.619 13.213 1.00 88.56 540 LYS A O 1
ATOM 4424 N N . ALA A 1 541 ? -13.797 2.394 14.464 1.00 87.88 541 ALA A N 1
ATOM 4425 C CA . ALA A 1 541 ? -15.122 3.001 14.478 1.00 87.88 541 ALA A CA 1
ATOM 4426 C C . ALA A 1 541 ? -15.508 3.573 13.103 1.00 87.88 541 ALA A C 1
ATOM 4428 O O . ALA A 1 541 ? -16.628 3.326 12.662 1.00 87.88 541 ALA A O 1
ATOM 4429 N N . LEU A 1 542 ? -14.583 4.243 12.396 1.00 89.69 542 LEU A N 1
ATOM 4430 C CA . LEU A 1 542 ? -14.805 4.730 11.024 1.00 89.69 542 LEU A CA 1
ATOM 4431 C C . LEU A 1 542 ? -15.173 3.584 10.074 1.00 89.69 542 LEU A C 1
ATOM 4433 O O . LEU A 1 542 ? -16.183 3.658 9.378 1.00 89.69 542 LEU A O 1
ATOM 4437 N N . TYR A 1 543 ? -14.402 2.491 10.095 1.00 94.62 543 TYR A N 1
ATOM 4438 C CA . TYR A 1 543 ? -14.673 1.333 9.242 1.00 94.62 543 TYR A CA 1
ATOM 4439 C C . TYR A 1 543 ? -16.042 0.707 9.543 1.00 94.62 543 TYR A C 1
ATOM 4441 O O . TYR A 1 543 ? -16.862 0.523 8.645 1.00 94.62 543 TYR A O 1
ATOM 4449 N N . ARG A 1 544 ? -16.310 0.400 10.821 1.00 92.38 544 ARG A N 1
ATOM 4450 C CA . ARG A 1 544 ? -17.544 -0.285 11.244 1.00 92.38 544 ARG A CA 1
ATOM 4451 C C . ARG A 1 544 ? -18.783 0.562 10.969 1.00 92.38 544 ARG A C 1
ATOM 4453 O O . ARG A 1 544 ? -19.772 0.031 10.471 1.00 92.38 544 ARG A O 1
ATOM 4460 N N . ARG A 1 545 ? -18.718 1.873 11.220 1.00 95.56 545 ARG A N 1
ATOM 4461 C CA . ARG A 1 545 ? -19.822 2.792 10.924 1.00 95.56 545 ARG A CA 1
ATOM 4462 C C . ARG A 1 545 ? -20.043 2.958 9.421 1.00 95.56 545 ARG A C 1
ATOM 4464 O O . ARG A 1 545 ? -21.186 2.904 8.977 1.00 95.56 545 ARG A O 1
ATOM 4471 N N . GLY A 1 546 ? -18.967 3.066 8.640 1.00 92.75 546 GLY A N 1
ATOM 4472 C CA . GLY A 1 546 ? -19.040 3.145 7.181 1.00 92.75 546 GLY A CA 1
ATOM 4473 C C . GLY A 1 546 ? -19.716 1.923 6.548 1.00 92.75 546 GLY A C 1
ATOM 4474 O O . GLY A 1 546 ? -20.601 2.058 5.700 1.00 92.75 546 GLY A O 1
ATOM 4475 N N . VAL A 1 547 ? -19.360 0.720 7.015 1.00 93.56 547 VAL A N 1
ATOM 4476 C CA . VAL A 1 547 ? -19.990 -0.543 6.590 1.00 93.56 547 VAL A CA 1
ATOM 4477 C C . VAL A 1 547 ? -21.457 -0.621 7.027 1.00 93.56 547 VAL A C 1
ATOM 4479 O O . VAL A 1 547 ? -22.309 -1.017 6.227 1.00 93.56 547 VAL A O 1
ATOM 4482 N N . ALA A 1 548 ? -21.767 -0.218 8.262 1.00 93.06 548 ALA A N 1
ATOM 4483 C CA . ALA A 1 548 ? -23.132 -0.229 8.780 1.00 93.06 548 ALA A CA 1
ATOM 4484 C C . ALA A 1 548 ? -24.052 0.720 7.996 1.00 93.06 548 ALA A C 1
ATOM 4486 O O . ALA A 1 548 ? -25.152 0.320 7.623 1.00 93.06 548 ALA A O 1
ATOM 4487 N N . TYR A 1 549 ? -23.591 1.931 7.660 1.00 96.25 549 TYR A N 1
ATOM 4488 C CA . TYR A 1 549 ? -24.346 2.858 6.813 1.00 96.25 549 TYR A CA 1
ATOM 4489 C C . TYR A 1 549 ? -24.614 2.299 5.417 1.00 96.25 549 TYR A C 1
ATOM 4491 O O . TYR A 1 549 ? -25.737 2.405 4.935 1.00 96.25 549 TYR A O 1
ATOM 4499 N N . SER A 1 550 ? -23.620 1.665 4.786 1.00 91.88 550 SER A N 1
ATOM 4500 C CA . SER A 1 550 ? -23.819 0.999 3.491 1.00 91.88 550 SER A CA 1
ATOM 4501 C C . SER A 1 550 ? -24.880 -0.103 3.577 1.00 91.88 550 SER A C 1
ATOM 4503 O O . SER A 1 550 ? -25.755 -0.199 2.722 1.00 91.88 550 SER A O 1
ATOM 4505 N N . SER A 1 551 ? -24.849 -0.898 4.648 1.00 91.62 551 SER A N 1
ATOM 4506 C CA . SER A 1 551 ? -25.801 -1.993 4.858 1.00 91.62 551 SER A CA 1
ATOM 4507 C C . SER A 1 551 ? -27.220 -1.478 5.129 1.00 91.62 551 SER A C 1
ATOM 4509 O O . SER A 1 551 ? -28.179 -2.016 4.587 1.00 91.62 551 SER A O 1
ATOM 4511 N N . LEU A 1 552 ? -27.368 -0.397 5.905 1.00 91.62 552 LEU A N 1
ATOM 4512 C CA . LEU A 1 552 ? -28.658 0.278 6.108 1.00 91.62 552 LEU A CA 1
ATOM 4513 C C . LEU A 1 552 ? -29.187 0.893 4.805 1.00 91.62 552 LEU A C 1
ATOM 4515 O O . LEU A 1 552 ? -30.376 0.788 4.519 1.00 91.62 552 LEU A O 1
ATOM 4519 N N . ALA A 1 553 ? -28.305 1.477 3.988 1.00 90.19 553 ALA A N 1
ATOM 4520 C CA . ALA A 1 553 ? -28.669 2.031 2.687 1.00 90.19 553 ALA A CA 1
ATOM 4521 C C . ALA A 1 553 ? -29.208 0.959 1.730 1.00 90.19 553 ALA A C 1
ATOM 4523 O O . ALA A 1 553 ? -30.101 1.240 0.943 1.00 90.19 553 ALA A O 1
ATOM 4524 N N . MET A 1 554 ? -28.699 -0.274 1.797 1.00 88.75 554 MET A N 1
ATOM 4525 C CA . MET A 1 554 ? -29.202 -1.378 0.972 1.00 88.75 554 MET A CA 1
ATOM 4526 C C . MET A 1 554 ? -30.604 -1.855 1.376 1.00 88.75 554 MET A C 1
ATOM 4528 O O . MET A 1 554 ? -31.295 -2.432 0.541 1.00 88.75 554 MET A O 1
ATOM 4532 N N . ILE A 1 555 ? -31.008 -1.641 2.632 1.00 89.44 555 ILE A N 1
ATOM 4533 C CA . ILE A 1 555 ? -32.285 -2.123 3.186 1.00 89.44 555 ILE A CA 1
ATOM 4534 C C . ILE A 1 555 ? -33.371 -1.031 3.151 1.00 89.44 555 ILE A C 1
ATOM 4536 O O . ILE A 1 555 ? -34.552 -1.357 3.178 1.00 89.44 555 ILE A O 1
ATOM 4540 N N . SER A 1 556 ? -33.010 0.257 3.092 1.00 89.06 556 SER A N 1
ATOM 4541 C CA . SER A 1 556 ? -33.999 1.345 3.026 1.00 89.06 556 SER A CA 1
ATOM 4542 C C . SER A 1 556 ? -34.811 1.288 1.728 1.00 89.06 556 SER A C 1
ATOM 4544 O O . SER A 1 556 ? -34.245 1.171 0.647 1.00 89.06 556 SER A O 1
ATOM 4546 N N . ASP A 1 557 ? -36.132 1.450 1.813 1.00 82.62 557 ASP A N 1
ATOM 4547 C CA . ASP A 1 557 ? -37.026 1.488 0.645 1.00 82.62 557 ASP A CA 1
ATOM 4548 C C . ASP A 1 557 ? -37.078 2.869 -0.040 1.00 82.62 557 ASP A C 1
ATOM 4550 O O . ASP A 1 557 ? -37.618 3.016 -1.140 1.00 82.62 557 ASP A O 1
ATOM 4554 N N . LYS A 1 558 ? -36.534 3.913 0.601 1.00 89.69 558 LYS A N 1
ATOM 4555 C CA . LYS A 1 558 ? -36.611 5.300 0.123 1.00 89.69 558 LYS A CA 1
ATOM 4556 C C . LYS A 1 558 ? -35.299 5.726 -0.515 1.00 89.69 558 LYS A C 1
ATOM 4558 O O . LYS A 1 558 ? -34.286 5.872 0.158 1.00 89.69 558 LYS A O 1
ATOM 4563 N N . LEU A 1 559 ? -35.328 6.009 -1.813 1.00 85.62 559 LEU A N 1
ATOM 4564 C CA . LEU A 1 559 ? -34.135 6.340 -2.597 1.00 85.62 559 LEU A CA 1
ATOM 4565 C C . LEU A 1 559 ? -33.375 7.577 -2.074 1.00 85.62 559 LEU A C 1
ATOM 4567 O O . LEU A 1 559 ? -32.150 7.647 -2.164 1.00 85.62 559 LEU A O 1
ATOM 4571 N N . GLU A 1 560 ? -34.092 8.546 -1.508 1.00 87.50 560 GLU A N 1
ATOM 4572 C CA . GLU A 1 560 ? -33.520 9.740 -0.887 1.00 87.50 560 GLU A CA 1
ATOM 4573 C C . GLU A 1 560 ? -32.718 9.388 0.384 1.00 87.50 560 GLU A C 1
ATOM 4575 O O . GLU A 1 560 ? -31.608 9.888 0.579 1.00 87.50 560 GLU A O 1
ATOM 4580 N N . GLU A 1 561 ? -33.242 8.472 1.203 1.00 89.81 561 GLU A N 1
ATOM 4581 C CA . GLU A 1 561 ? -32.594 7.962 2.418 1.00 89.81 561 GLU A CA 1
ATOM 4582 C C . GLU A 1 561 ? -31.409 7.045 2.075 1.00 89.81 561 GLU A C 1
ATOM 4584 O O . GLU A 1 561 ? -30.331 7.191 2.655 1.00 89.81 561 GLU A O 1
ATOM 4589 N N . GLN A 1 562 ? -31.556 6.172 1.069 1.00 87.81 562 GLN A N 1
ATOM 4590 C CA . GLN A 1 562 ? -30.452 5.365 0.532 1.00 87.81 562 GLN A CA 1
ATOM 4591 C C . GLN A 1 562 ? -29.266 6.254 0.129 1.00 87.81 562 GLN A C 1
ATOM 4593 O O . GLN A 1 562 ? -28.119 5.977 0.486 1.00 87.81 562 GLN A O 1
ATOM 4598 N N . ASN A 1 563 ? -29.536 7.349 -0.587 1.00 90.81 563 ASN A N 1
ATOM 4599 C CA . ASN A 1 563 ? -28.511 8.286 -1.037 1.00 90.81 563 ASN A CA 1
ATOM 4600 C C . ASN A 1 563 ? -27.793 8.974 0.137 1.00 90.81 563 ASN A C 1
ATOM 4602 O O . ASN A 1 563 ? -26.569 9.103 0.120 1.00 90.81 563 ASN A O 1
ATOM 4606 N N . GLU A 1 564 ? -28.530 9.393 1.169 1.00 91.50 564 GLU A N 1
ATOM 4607 C CA . GLU A 1 564 ? -27.938 9.993 2.368 1.00 91.50 564 GLU A CA 1
ATOM 4608 C C . GLU A 1 564 ? -27.037 8.999 3.119 1.00 91.50 564 GLU A C 1
ATOM 4610 O O . GLU A 1 564 ? -25.901 9.330 3.473 1.00 91.50 564 GLU A O 1
ATOM 4615 N N . LEU A 1 565 ? -27.512 7.768 3.325 1.00 90.62 565 LEU A N 1
ATOM 4616 C CA . LEU A 1 565 ? -26.777 6.724 4.039 1.00 90.62 565 LEU A CA 1
ATOM 4617 C C . LEU A 1 565 ? -25.513 6.294 3.277 1.00 90.62 565 LEU A C 1
ATOM 4619 O O . LEU A 1 565 ? -24.437 6.222 3.875 1.00 90.62 565 LEU A O 1
ATOM 4623 N N . PHE A 1 566 ? -25.589 6.106 1.954 1.00 93.94 566 PHE A N 1
ATOM 4624 C CA . PHE A 1 566 ? -24.398 5.868 1.132 1.00 93.94 566 PHE A CA 1
ATOM 4625 C C . PHE A 1 566 ? -23.416 7.045 1.172 1.00 93.94 566 PHE A C 1
ATOM 4627 O O . PHE A 1 566 ? -22.202 6.833 1.163 1.00 93.94 566 PHE A O 1
ATOM 4634 N N . GLY A 1 567 ? -23.918 8.281 1.248 1.00 91.19 567 GLY A N 1
ATOM 4635 C CA . GLY A 1 567 ? -23.107 9.479 1.454 1.00 91.19 567 GLY A CA 1
ATOM 4636 C C . GLY A 1 567 ? -22.295 9.412 2.746 1.00 91.19 567 GLY A C 1
ATOM 4637 O O . GLY A 1 567 ? -21.066 9.478 2.689 1.00 91.19 567 GLY A O 1
ATOM 4638 N N . LYS A 1 568 ? -22.966 9.193 3.884 1.00 93.62 568 LYS A N 1
ATOM 4639 C CA . LYS A 1 568 ? -22.326 9.082 5.208 1.00 93.62 568 LYS A CA 1
ATOM 4640 C C . LYS A 1 568 ? -21.328 7.926 5.271 1.00 93.62 568 LYS A C 1
ATOM 4642 O O . LYS A 1 568 ? -20.210 8.099 5.751 1.00 93.62 568 LYS A O 1
ATOM 4647 N N . GLY A 1 569 ? -21.704 6.759 4.743 1.00 90.25 569 GLY A N 1
ATOM 4648 C CA . GLY A 1 569 ? -20.831 5.586 4.720 1.00 90.25 569 GLY A CA 1
ATOM 4649 C C . GLY A 1 569 ? -19.567 5.800 3.885 1.00 90.25 569 GLY A C 1
ATOM 4650 O O . GLY A 1 569 ? -18.476 5.399 4.289 1.00 90.25 569 GLY A O 1
ATOM 4651 N N . ARG A 1 570 ? -19.698 6.487 2.745 1.00 95.62 570 ARG A N 1
ATOM 4652 C CA . ARG A 1 570 ? -18.569 6.860 1.887 1.00 95.62 570 ARG A CA 1
ATOM 4653 C C . ARG A 1 570 ? -17.619 7.830 2.586 1.00 95.62 570 ARG A C 1
ATOM 4655 O O . ARG A 1 570 ? -16.418 7.612 2.525 1.00 95.62 570 ARG A O 1
ATOM 4662 N N . GLU A 1 571 ? -18.135 8.867 3.242 1.00 94.75 571 GLU A N 1
ATOM 4663 C CA . GLU A 1 571 ? -17.313 9.873 3.933 1.00 94.75 571 GLU A CA 1
ATOM 4664 C C . GLU A 1 571 ? -16.458 9.259 5.050 1.00 94.75 571 GLU A C 1
ATOM 4666 O O . GLU A 1 571 ? -15.264 9.551 5.145 1.00 94.75 571 GLU A O 1
ATOM 4671 N N . ASP A 1 572 ? -17.037 8.358 5.852 1.00 92.56 572 ASP A N 1
ATOM 4672 C CA . ASP A 1 572 ? -16.301 7.646 6.903 1.00 92.56 572 ASP A CA 1
ATOM 4673 C C . ASP A 1 572 ? -15.174 6.769 6.322 1.00 92.56 572 ASP A C 1
ATOM 4675 O O . ASP A 1 572 ? -14.062 6.742 6.860 1.00 92.56 572 ASP A O 1
ATOM 4679 N N . LEU A 1 573 ? -15.426 6.088 5.197 1.00 91.62 573 LEU A N 1
ATOM 4680 C CA . LEU A 1 573 ? -14.434 5.246 4.518 1.00 91.62 573 LEU A CA 1
ATOM 4681 C C . LEU A 1 573 ? -13.357 6.067 3.787 1.00 91.62 573 LEU A C 1
ATOM 4683 O O . LEU A 1 573 ? -12.186 5.699 3.836 1.00 91.62 573 LEU A O 1
ATOM 4687 N N . GLU A 1 574 ? -13.710 7.193 3.158 1.00 94.06 574 GLU A N 1
ATOM 4688 C CA . GLU A 1 574 ? -12.748 8.135 2.558 1.00 94.06 574 GLU A CA 1
ATOM 4689 C C . GLU A 1 574 ? -11.809 8.691 3.632 1.00 94.06 574 GLU A C 1
ATOM 4691 O O . GLU A 1 574 ? -10.590 8.701 3.454 1.00 94.06 574 GLU A O 1
ATOM 4696 N N . ARG A 1 575 ? -12.358 9.078 4.790 1.00 92.44 575 ARG A N 1
ATOM 4697 C CA . ARG A 1 575 ? -11.559 9.539 5.927 1.00 92.44 575 ARG A CA 1
ATOM 4698 C C . ARG A 1 575 ? -10.611 8.457 6.436 1.00 92.44 575 ARG A C 1
ATOM 4700 O O . ARG A 1 575 ? -9.455 8.761 6.719 1.00 92.44 575 ARG A O 1
ATOM 4707 N N . LEU A 1 576 ? -11.071 7.210 6.532 1.00 88.12 576 LEU A N 1
ATOM 4708 C CA . LEU A 1 576 ? -10.227 6.086 6.930 1.00 88.12 576 LEU A CA 1
ATOM 4709 C C . LEU A 1 576 ? -9.078 5.846 5.941 1.00 88.12 576 LEU A C 1
ATOM 4711 O O . LEU A 1 576 ? -7.940 5.709 6.376 1.00 88.12 576 LEU A O 1
ATOM 4715 N N . VAL A 1 577 ? -9.346 5.853 4.633 1.00 91.19 577 VAL A N 1
ATOM 4716 C CA . VAL A 1 577 ? -8.308 5.676 3.599 1.00 91.19 577 VAL A CA 1
ATOM 4717 C C . VAL A 1 577 ? -7.286 6.821 3.617 1.00 91.19 577 VAL A C 1
ATOM 4719 O O . VAL A 1 577 ? -6.107 6.592 3.365 1.00 91.19 577 VAL A O 1
ATOM 4722 N N . CYS A 1 578 ? -7.700 8.043 3.962 1.00 88.94 578 CYS A N 1
ATOM 4723 C CA . CYS A 1 578 ? -6.773 9.159 4.170 1.00 88.94 578 CYS A CA 1
ATOM 4724 C C . CYS A 1 578 ? -5.887 8.986 5.417 1.00 88.94 578 CYS A C 1
ATOM 4726 O O . CYS A 1 578 ? -4.755 9.464 5.422 1.00 88.94 578 CYS A O 1
ATOM 4728 N N . LEU A 1 579 ? -6.396 8.346 6.476 1.00 83.12 579 LEU A N 1
ATOM 4729 C CA . LEU A 1 579 ? -5.640 8.075 7.705 1.00 83.12 579 LEU A CA 1
ATOM 4730 C C . LEU A 1 579 ? -4.709 6.863 7.569 1.00 83.12 579 LEU A C 1
ATOM 4732 O O . LEU A 1 579 ? -3.664 6.827 8.212 1.00 83.12 579 LEU A O 1
ATOM 4736 N N . ASP A 1 580 ? -5.098 5.875 6.766 1.00 84.44 580 ASP A N 1
ATOM 4737 C CA . ASP A 1 580 ? -4.350 4.648 6.511 1.00 84.44 580 ASP A CA 1
ATOM 4738 C C . ASP A 1 580 ? -4.423 4.303 5.019 1.00 84.44 580 ASP A C 1
ATOM 4740 O O . ASP A 1 580 ? -5.313 3.584 4.547 1.00 84.44 580 ASP A O 1
ATOM 4744 N N . SER A 1 581 ? -3.465 4.845 4.263 1.00 80.00 581 SER A N 1
ATOM 4745 C CA . SER A 1 581 ? -3.403 4.672 2.815 1.00 80.00 581 SER A CA 1
ATOM 4746 C C . SER A 1 581 ? -3.104 3.238 2.398 1.00 80.00 581 SER A C 1
ATOM 4748 O O . SER A 1 581 ? -3.332 2.916 1.240 1.00 80.00 581 SER A O 1
ATOM 4750 N N . GLU A 1 582 ? -2.639 2.363 3.289 1.00 84.44 582 GLU A N 1
ATOM 4751 C CA . GLU A 1 582 ? -2.351 0.956 2.981 1.00 84.44 582 GLU A CA 1
ATOM 4752 C C . GLU A 1 582 ? -3.515 0.021 3.351 1.00 84.44 582 GLU A C 1
ATOM 4754 O O . GLU A 1 582 ? -3.473 -1.181 3.077 1.00 84.44 582 GLU A O 1
ATOM 4759 N N . ASN A 1 583 ? -4.610 0.560 3.905 1.00 84.12 583 ASN A N 1
ATOM 4760 C CA . ASN A 1 583 ? -5.774 -0.221 4.304 1.00 84.12 583 ASN A CA 1
ATOM 4761 C C . ASN A 1 583 ? -6.568 -0.749 3.100 1.00 84.12 583 ASN A C 1
ATOM 4763 O O . ASN A 1 583 ? -7.534 -0.140 2.627 1.00 84.12 583 ASN A O 1
ATOM 4767 N N . LYS A 1 584 ? -6.174 -1.923 2.602 1.00 86.81 584 LYS A N 1
ATOM 4768 C CA . LYS A 1 584 ? -6.840 -2.575 1.469 1.00 86.81 584 LYS A CA 1
ATOM 4769 C C . LYS A 1 584 ? -8.330 -2.819 1.728 1.00 86.81 584 LYS A C 1
ATOM 4771 O O . LYS A 1 584 ? -9.146 -2.573 0.848 1.00 86.81 584 LYS A O 1
ATOM 4776 N N . GLN A 1 585 ? -8.691 -3.231 2.943 1.00 85.81 585 GLN A N 1
ATOM 4777 C CA . GLN A 1 585 ? -10.075 -3.546 3.299 1.00 85.81 585 GLN A CA 1
ATOM 4778 C C . GLN A 1 585 ? -10.980 -2.303 3.225 1.00 85.81 585 GLN A C 1
ATOM 4780 O O . GLN A 1 585 ? -12.085 -2.364 2.684 1.00 85.81 585 GLN A O 1
ATOM 4785 N N . ALA A 1 586 ? -10.489 -1.154 3.701 1.00 84.25 586 ALA A N 1
ATOM 4786 C CA . ALA A 1 586 ? -11.185 0.123 3.585 1.00 84.25 586 ALA A CA 1
ATOM 4787 C C . ALA A 1 586 ? -11.293 0.598 2.127 1.00 84.25 586 ALA A C 1
ATOM 4789 O O . ALA A 1 586 ? -12.361 1.056 1.726 1.00 84.25 586 ALA A O 1
ATOM 4790 N N . LYS A 1 587 ? -10.231 0.448 1.320 1.00 91.00 587 LYS A N 1
ATOM 4791 C CA . LYS A 1 587 ? -10.233 0.803 -0.114 1.00 91.00 587 LYS A CA 1
ATOM 4792 C C . LYS A 1 587 ? -11.228 -0.028 -0.924 1.00 91.00 587 LYS A C 1
ATOM 4794 O O . LYS A 1 587 ? -11.989 0.532 -1.714 1.00 91.00 587 LYS A O 1
ATOM 4799 N N . ASP A 1 588 ? -11.243 -1.341 -0.709 1.00 90.88 588 ASP A N 1
ATOM 4800 C CA . ASP A 1 588 ? -12.147 -2.261 -1.403 1.00 90.88 588 ASP A CA 1
ATOM 4801 C C . ASP A 1 588 ? -13.606 -1.917 -1.070 1.00 90.88 588 ASP A C 1
ATOM 4803 O O . ASP A 1 588 ? -14.432 -1.733 -1.972 1.00 90.88 588 ASP A O 1
ATOM 4807 N N . LYS A 1 589 ? -13.909 -1.714 0.222 1.00 92.50 589 LYS A N 1
ATOM 4808 C CA . LYS A 1 589 ? -15.255 -1.326 0.657 1.00 92.50 589 LYS A CA 1
ATOM 4809 C C . LYS A 1 589 ? -15.650 0.066 0.163 1.00 92.50 589 LYS A C 1
ATOM 4811 O O . LYS A 1 589 ? -16.792 0.265 -0.244 1.00 92.50 589 LYS A O 1
ATOM 4816 N N . LEU A 1 590 ? -14.721 1.021 0.145 1.00 94.12 590 LEU A N 1
ATOM 4817 C CA . LEU A 1 590 ? -14.963 2.359 -0.391 1.00 94.12 590 LEU A CA 1
ATOM 4818 C C . LEU A 1 590 ? -15.346 2.303 -1.876 1.00 94.12 590 LEU A C 1
ATOM 4820 O O . LEU A 1 590 ? -16.317 2.944 -2.277 1.00 94.12 590 LEU A O 1
ATOM 4824 N N . SER A 1 591 ? -14.632 1.509 -2.680 1.00 93.38 591 SER A N 1
ATOM 4825 C CA . SER A 1 591 ? -14.943 1.340 -4.105 1.00 93.38 591 SER A CA 1
ATOM 4826 C C . SER A 1 591 ? -16.341 0.751 -4.322 1.00 93.38 591 SER A C 1
ATOM 4828 O O . SER A 1 591 ? -17.083 1.208 -5.195 1.00 93.38 591 SER A O 1
ATOM 4830 N N . GLU A 1 592 ? -16.727 -0.234 -3.508 1.00 94.06 592 GLU A N 1
ATOM 4831 C CA . GLU A 1 592 ? -18.069 -0.824 -3.524 1.00 94.06 592 GLU A CA 1
ATOM 4832 C C . GLU A 1 592 ? -19.147 0.229 -3.213 1.00 94.06 592 GLU A C 1
ATOM 4834 O O . GLU A 1 592 ? -20.070 0.427 -4.007 1.00 94.06 592 GLU A O 1
ATOM 4839 N N . VAL A 1 593 ? -18.992 0.965 -2.107 1.00 92.56 593 VAL A N 1
ATOM 4840 C CA . VAL A 1 593 ? -19.938 2.009 -1.677 1.00 92.56 593 VAL A CA 1
ATOM 4841 C C . VAL A 1 593 ? -20.048 3.126 -2.715 1.00 92.56 593 VAL A C 1
ATOM 4843 O O . VAL A 1 593 ? -21.149 3.589 -3.002 1.00 92.56 593 VAL A O 1
ATOM 4846 N N . GLN A 1 594 ? -18.940 3.540 -3.334 1.00 93.12 594 GLN A N 1
ATOM 4847 C CA . GLN A 1 594 ? -18.941 4.566 -4.382 1.00 93.12 594 GLN A CA 1
ATOM 4848 C C . GLN A 1 594 ? -19.757 4.147 -5.612 1.00 93.12 594 GLN A C 1
ATOM 4850 O O . GLN A 1 594 ? -20.517 4.960 -6.143 1.00 93.12 594 GLN A O 1
ATOM 4855 N N . LYS A 1 595 ? -19.649 2.885 -6.046 1.00 92.25 595 LYS A N 1
ATOM 4856 C CA . LYS A 1 595 ? -20.444 2.353 -7.167 1.00 92.25 595 LYS A CA 1
ATOM 4857 C C . LYS A 1 595 ? -21.934 2.326 -6.835 1.00 92.25 595 LYS A C 1
ATOM 4859 O O . LYS A 1 595 ? -22.751 2.757 -7.649 1.00 92.25 595 LYS A O 1
ATOM 4864 N N . LEU A 1 596 ? -22.285 1.861 -5.636 1.00 90.81 596 LEU A N 1
ATOM 4865 C CA . LEU A 1 596 ? -23.674 1.797 -5.172 1.00 90.81 596 LEU A CA 1
ATOM 4866 C C . LEU A 1 596 ? -24.290 3.192 -5.029 1.00 90.81 596 LEU A C 1
ATOM 4868 O O . LEU A 1 596 ? -25.385 3.439 -5.532 1.00 90.81 596 LEU A O 1
ATOM 4872 N N . HIS A 1 597 ? -23.547 4.132 -4.445 1.00 93.31 597 HIS A N 1
ATOM 4873 C CA . HIS A 1 597 ? -23.962 5.524 -4.322 1.00 93.31 597 HIS A CA 1
ATOM 4874 C C . HIS A 1 597 ? -24.171 6.174 -5.700 1.00 93.31 597 HIS A C 1
ATOM 4876 O O . HIS A 1 597 ? -25.168 6.860 -5.919 1.00 93.31 597 HIS A O 1
ATOM 4882 N N . ALA A 1 598 ? -23.271 5.936 -6.661 1.00 89.38 598 ALA A N 1
ATOM 4883 C CA . ALA A 1 598 ? -23.416 6.452 -8.022 1.00 89.38 598 ALA A CA 1
ATOM 4884 C C . ALA A 1 598 ? -24.672 5.905 -8.725 1.00 89.38 598 ALA A C 1
ATOM 4886 O O . ALA A 1 598 ? -25.394 6.677 -9.357 1.00 89.38 598 ALA A O 1
ATOM 4887 N N . ASN A 1 599 ? -24.968 4.611 -8.567 1.00 89.88 599 ASN A N 1
ATOM 4888 C CA . ASN A 1 599 ? -26.191 3.990 -9.084 1.00 89.88 599 ASN A CA 1
ATOM 4889 C C . ASN A 1 599 ? -27.447 4.609 -8.442 1.00 89.88 599 ASN A C 1
ATOM 4891 O O . ASN A 1 599 ? -28.348 5.058 -9.150 1.00 89.88 599 ASN A O 1
ATOM 4895 N N . CYS A 1 600 ? -27.464 4.737 -7.111 1.00 89.12 600 CYS A N 1
ATOM 4896 C CA . CYS A 1 600 ? -28.551 5.383 -6.370 1.00 89.12 600 CYS A CA 1
ATOM 4897 C C . CYS A 1 600 ? -28.818 6.815 -6.872 1.00 89.12 600 CYS A C 1
ATOM 4899 O O . CYS A 1 600 ? -29.963 7.189 -7.124 1.00 89.12 600 CYS A O 1
ATOM 4901 N N . ARG A 1 601 ? -27.759 7.604 -7.100 1.00 88.31 601 ARG A N 1
ATOM 4902 C CA . ARG A 1 601 ? -27.862 8.963 -7.660 1.00 88.31 601 ARG A CA 1
ATOM 4903 C C . ARG A 1 601 ? -28.387 8.983 -9.093 1.00 88.31 601 ARG A C 1
ATOM 4905 O O . ARG A 1 601 ? -29.071 9.935 -9.457 1.00 88.31 601 ARG A O 1
ATOM 4912 N N . GLY A 1 602 ? -28.061 7.972 -9.899 1.00 85.69 602 GLY A N 1
ATOM 4913 C CA . GLY A 1 602 ? -28.601 7.799 -11.250 1.00 85.69 602 GLY A CA 1
ATOM 4914 C C . GLY A 1 602 ? -30.117 7.617 -11.223 1.00 85.69 602 GLY A C 1
ATOM 4915 O O . GLY A 1 602 ? -30.837 8.431 -11.796 1.00 85.69 602 GLY A O 1
ATOM 4916 N N . LYS A 1 603 ? -30.598 6.645 -10.440 1.00 89.19 603 LYS A N 1
ATOM 4917 C CA . LYS A 1 603 ? -32.036 6.395 -10.242 1.00 89.19 603 LYS A CA 1
ATOM 4918 C C . LYS A 1 603 ? -32.781 7.627 -9.718 1.00 89.19 603 LYS A C 1
ATOM 4920 O O . LYS A 1 603 ? -33.921 7.880 -10.098 1.00 89.19 603 LYS A O 1
ATOM 4925 N N . LEU A 1 604 ? -32.140 8.413 -8.849 1.00 86.44 604 LEU A N 1
ATOM 4926 C CA . LEU A 1 604 ? -32.750 9.612 -8.272 1.00 86.44 604 LEU A CA 1
ATOM 4927 C C . LEU A 1 604 ? -32.944 10.710 -9.326 1.00 86.44 604 LEU A C 1
ATOM 4929 O O . LEU A 1 604 ? -33.965 11.392 -9.318 1.00 86.44 604 LEU A O 1
ATOM 4933 N N . ARG A 1 605 ? -32.000 10.842 -10.266 1.00 83.94 605 ARG A N 1
ATOM 4934 C CA . ARG A 1 605 ? -32.125 11.753 -11.414 1.00 83.94 605 ARG A CA 1
ATOM 4935 C C . ARG A 1 605 ? -33.220 11.300 -12.371 1.00 83.94 605 ARG A C 1
ATOM 4937 O O . ARG A 1 605 ? -34.057 12.109 -12.739 1.00 83.94 605 ARG A O 1
ATOM 4944 N N . GLU A 1 606 ? -33.280 10.008 -12.684 1.00 83.81 606 GLU A N 1
ATOM 4945 C CA . GLU A 1 606 ? -34.335 9.440 -13.536 1.00 83.81 606 GLU A CA 1
ATOM 4946 C C . GLU A 1 606 ? -35.737 9.696 -12.957 1.00 83.81 606 GLU A C 1
ATOM 4948 O O . GLU A 1 606 ? -36.641 10.105 -13.682 1.00 83.81 606 GLU A O 1
ATOM 4953 N N . LYS A 1 607 ? -35.907 9.554 -11.635 1.00 79.75 607 LYS A N 1
ATOM 4954 C CA . LYS A 1 607 ? -37.160 9.876 -10.930 1.00 79.75 607 LYS A CA 1
ATOM 4955 C C . LYS A 1 607 ? -37.511 11.373 -11.002 1.00 79.75 607 LYS A C 1
ATOM 4957 O O . LYS A 1 607 ? -38.678 11.713 -11.170 1.00 79.75 607 LYS A O 1
ATOM 4962 N N . GLN A 1 608 ? -36.517 12.261 -10.912 1.00 72.31 608 GLN A N 1
ATOM 4963 C CA . GLN A 1 608 ? -36.692 13.722 -11.025 1.00 72.31 608 GLN A CA 1
ATOM 4964 C C . GLN A 1 608 ? -36.980 14.188 -12.465 1.00 72.31 608 GLN A C 1
ATOM 4966 O O . GLN A 1 608 ? -37.665 15.197 -12.689 1.00 72.31 608 GLN A O 1
ATOM 4971 N N . ASP A 1 609 ? -36.476 13.453 -13.452 1.00 69.06 609 ASP A N 1
ATOM 4972 C CA . ASP A 1 609 ? -36.700 13.715 -14.873 1.00 69.06 609 ASP A CA 1
ATOM 4973 C C . ASP A 1 609 ? -38.043 13.145 -15.367 1.00 69.06 609 ASP A C 1
ATOM 4975 O O . ASP A 1 609 ? -38.638 13.711 -16.285 1.00 69.06 609 ASP A O 1
ATOM 4979 N N . ALA A 1 610 ? -38.568 12.098 -14.716 1.00 62.56 610 ALA A N 1
ATOM 4980 C CA . ALA A 1 610 ? -39.849 11.459 -15.036 1.00 62.56 610 ALA A CA 1
ATOM 4981 C C . ALA A 1 610 ? -41.106 12.205 -14.530 1.00 62.56 610 ALA A C 1
ATOM 4983 O O . ALA A 1 610 ? -42.213 11.874 -14.956 1.00 62.56 610 ALA A O 1
ATOM 4984 N N . GLN A 1 611 ? -40.980 13.213 -13.658 1.00 47.62 611 GLN A N 1
ATOM 4985 C CA . GLN A 1 611 ? -42.129 14.012 -13.202 1.00 47.62 611 GLN A CA 1
ATOM 4986 C C . GLN A 1 611 ? -42.582 15.039 -14.269 1.00 47.62 611 GLN A C 1
ATOM 4988 O O . GLN A 1 611 ? -41.752 15.823 -14.759 1.00 47.62 611 GLN A O 1
ATOM 4993 N N . PRO A 1 612 ? -43.881 15.080 -14.642 1.00 46.31 612 PRO A N 1
ATOM 4994 C CA . PRO A 1 612 ? -44.390 15.950 -15.700 1.00 46.31 612 PRO A CA 1
ATOM 4995 C C . PRO A 1 612 ? -44.253 17.444 -15.357 1.00 46.31 612 PRO A C 1
ATOM 4997 O O . PRO A 1 612 ? -44.451 17.890 -14.231 1.00 46.31 612 PRO A O 1
ATOM 5000 N N . LYS A 1 613 ? -43.927 18.245 -16.382 1.00 46.28 613 LYS A N 1
ATOM 5001 C CA . LYS A 1 613 ? -43.513 19.665 -16.314 1.00 46.28 613 LYS A CA 1
ATOM 5002 C C . LYS A 1 613 ? -44.528 20.646 -15.696 1.00 46.28 613 LYS A C 1
ATOM 5004 O O . LYS A 1 613 ? -44.200 21.824 -15.580 1.00 46.28 613 LYS A O 1
ATOM 5009 N N . GLN A 1 614 ? -45.724 20.197 -15.320 1.00 42.09 614 GLN A N 1
ATOM 5010 C CA . GLN A 1 614 ? -46.783 21.048 -14.772 1.00 42.09 614 GLN A CA 1
ATOM 5011 C C . GLN A 1 614 ? -46.742 21.115 -13.236 1.00 42.09 614 GLN A C 1
ATOM 5013 O O . GLN A 1 614 ? -46.917 22.198 -12.692 1.00 42.09 614 GLN A O 1
ATOM 5018 N N . GLU A 1 615 ? -46.336 20.040 -12.548 1.00 44.12 615 GLU A N 1
ATOM 5019 C CA . GLU A 1 615 ? -46.116 20.047 -11.086 1.00 44.12 615 GLU A CA 1
ATOM 5020 C C . GLU A 1 615 ? -44.826 20.786 -10.687 1.00 44.12 615 GLU A C 1
ATOM 5022 O O . GLU A 1 615 ? -44.733 21.337 -9.595 1.00 44.12 615 GLU A O 1
ATOM 5027 N N . LYS A 1 616 ? -43.857 20.925 -11.609 1.00 43.78 616 LYS A N 1
ATOM 5028 C CA . LYS A 1 616 ? -42.580 21.628 -11.361 1.00 43.78 616 LYS A CA 1
ATOM 5029 C C . LYS A 1 616 ? -42.731 23.126 -11.057 1.00 43.78 616 LYS A C 1
ATOM 5031 O O . LYS A 1 616 ? -41.797 23.709 -10.511 1.00 43.78 616 LYS A O 1
ATOM 5036 N N . LYS A 1 617 ? -43.862 23.757 -11.401 1.00 41.12 617 LYS A N 1
ATOM 5037 C CA . LYS A 1 617 ? -44.140 25.167 -11.058 1.00 41.12 617 LYS A CA 1
ATOM 5038 C C . LYS A 1 617 ? -44.843 25.320 -9.711 1.00 41.12 617 LYS A C 1
ATOM 5040 O O . LYS A 1 617 ? -44.519 26.251 -8.979 1.00 41.12 617 LYS A O 1
ATOM 5045 N N . ASP A 1 618 ? -45.727 24.391 -9.370 1.00 40.41 618 ASP A N 1
ATOM 5046 C CA . ASP A 1 618 ? -46.485 24.453 -8.120 1.00 40.41 618 ASP A CA 1
ATOM 5047 C C . ASP A 1 618 ? -45.654 23.914 -6.941 1.00 40.41 618 ASP A C 1
ATOM 5049 O O . ASP A 1 618 ? -45.655 24.513 -5.866 1.00 40.41 618 ASP A O 1
ATOM 5053 N N . GLU A 1 619 ? -44.803 22.902 -7.164 1.00 42.62 619 GLU A N 1
ATOM 5054 C CA . GLU A 1 619 ? -43.813 22.454 -6.175 1.00 42.62 619 GLU A CA 1
ATOM 5055 C C . GLU A 1 619 ? -42.668 23.453 -5.985 1.00 42.62 619 GLU A C 1
ATOM 5057 O O . GLU A 1 619 ? -42.192 23.597 -4.871 1.00 42.62 619 GLU A O 1
ATOM 5062 N N . GLN A 1 620 ? -42.214 24.201 -7.000 1.00 42.56 620 GLN A N 1
ATOM 5063 C CA . GLN A 1 620 ? -41.165 25.213 -6.773 1.00 42.56 620 GLN A CA 1
ATOM 5064 C C . GLN A 1 620 ? -41.645 26.372 -5.891 1.00 42.56 620 GLN A C 1
ATOM 5066 O O . GLN A 1 620 ? -40.853 26.896 -5.104 1.00 42.56 620 GLN A O 1
ATOM 5071 N N . ASN A 1 621 ? -42.930 26.721 -5.976 1.00 41.22 621 ASN A N 1
ATOM 5072 C CA . ASN A 1 621 ? -43.538 27.741 -5.128 1.00 41.22 621 ASN A CA 1
ATOM 5073 C C . ASN A 1 621 ? -43.836 27.206 -3.716 1.00 41.22 621 ASN A C 1
ATOM 5075 O O . ASN A 1 621 ? -43.505 27.882 -2.741 1.00 41.22 621 ASN A O 1
ATOM 5079 N N . ASN A 1 622 ? -44.331 25.968 -3.585 1.00 43.16 622 ASN A N 1
ATOM 5080 C CA . ASN A 1 622 ? -44.530 25.341 -2.272 1.00 43.16 622 ASN A CA 1
ATOM 5081 C C . ASN A 1 622 ? -43.209 24.982 -1.574 1.00 43.16 622 ASN A C 1
ATOM 5083 O O . ASN A 1 622 ? -43.086 25.200 -0.378 1.00 43.16 622 ASN A O 1
ATOM 5087 N N . ILE A 1 623 ? -42.175 24.531 -2.293 1.00 45.91 623 ILE A N 1
ATOM 5088 C CA . ILE A 1 623 ? -40.848 24.218 -1.732 1.00 45.91 623 ILE A CA 1
ATOM 5089 C C . ILE A 1 623 ? -40.110 25.496 -1.321 1.00 45.91 623 ILE A C 1
ATOM 5091 O O . ILE A 1 623 ? -39.296 25.448 -0.403 1.00 45.91 623 ILE A O 1
ATOM 5095 N N . GLN A 1 624 ? -40.358 26.648 -1.955 1.00 42.56 624 GLN A N 1
ATOM 5096 C CA . GLN A 1 624 ? -39.818 27.923 -1.468 1.00 42.56 624 GLN A CA 1
ATOM 5097 C C . GLN A 1 624 ? -40.501 28.372 -0.172 1.00 42.56 624 GLN A C 1
ATOM 5099 O O . GLN A 1 624 ? -39.786 28.794 0.737 1.00 42.56 624 GLN A O 1
ATOM 5104 N N . GLN A 1 625 ? -41.823 28.202 -0.046 1.00 40.44 625 GLN A N 1
ATOM 5105 C CA . GLN A 1 625 ? -42.554 28.483 1.197 1.00 40.44 625 GLN A CA 1
ATOM 5106 C C . GLN A 1 625 ? -42.212 27.488 2.323 1.00 40.44 625 GLN A C 1
ATOM 5108 O O . GLN A 1 625 ? -41.859 27.911 3.426 1.00 40.44 625 GLN A O 1
ATOM 5113 N N . GLU A 1 626 ? -42.172 26.185 2.040 1.00 41.78 626 GLU A N 1
ATOM 5114 C CA . GLU A 1 626 ? -41.788 25.153 3.009 1.00 41.78 626 GLU A CA 1
ATOM 5115 C C . GLU A 1 626 ? -40.302 25.220 3.376 1.00 41.78 626 GLU A C 1
ATOM 5117 O O . GLU A 1 626 ? -39.964 24.977 4.528 1.00 41.78 626 GLU A O 1
ATOM 5122 N N . LYS A 1 627 ? -39.387 25.610 2.471 1.00 43.22 627 LYS A N 1
ATOM 5123 C CA . LYS A 1 627 ? -37.976 25.840 2.843 1.00 43.22 627 LYS A CA 1
ATOM 5124 C C . LYS A 1 627 ? -37.804 27.077 3.709 1.00 43.22 627 LYS A C 1
ATOM 5126 O O . LYS A 1 627 ? -36.924 27.052 4.566 1.00 43.22 627 LYS A O 1
ATOM 5131 N N . SER A 1 628 ? -38.608 28.129 3.533 1.00 39.41 628 SER A N 1
ATOM 5132 C CA . SER A 1 628 ? -38.595 29.259 4.469 1.00 39.41 628 SER A CA 1
ATOM 5133 C C . SER A 1 628 ? -39.140 28.864 5.842 1.00 39.41 628 SER A C 1
ATOM 5135 O O . SER A 1 628 ? -38.501 29.178 6.844 1.00 39.41 628 SER A O 1
ATOM 5137 N N . GLU A 1 629 ? -40.224 28.085 5.910 1.00 41.59 629 GLU A N 1
ATOM 5138 C CA . GLU A 1 629 ? -40.813 27.640 7.180 1.00 41.59 629 GLU A CA 1
ATOM 5139 C C . GLU A 1 629 ? -39.971 26.558 7.881 1.00 41.59 629 GLU A C 1
ATOM 5141 O O . GLU A 1 629 ? -39.749 26.639 9.091 1.00 41.59 629 GLU A O 1
ATOM 5146 N N . GLN A 1 630 ? -39.390 25.608 7.139 1.00 40.47 630 GLN A N 1
ATOM 5147 C CA . GLN A 1 630 ? -38.462 24.599 7.660 1.00 40.47 630 GLN A CA 1
ATOM 5148 C C . GLN A 1 630 ? -37.092 25.187 8.005 1.00 40.47 630 GLN A C 1
ATOM 5150 O O . GLN A 1 630 ? -36.480 24.714 8.953 1.00 40.47 630 GLN A O 1
ATOM 5155 N N . GLN A 1 631 ? -36.594 26.238 7.337 1.00 42.00 631 GLN A N 1
ATOM 5156 C CA . GLN A 1 631 ? -35.395 26.952 7.813 1.00 42.00 631 GLN A CA 1
ATOM 5157 C C . GLN A 1 631 ? -35.665 27.728 9.104 1.00 42.00 631 GLN A C 1
ATOM 5159 O O . GLN A 1 631 ? -34.762 27.858 9.935 1.00 42.00 631 GLN A O 1
ATOM 5164 N N . GLN A 1 632 ? -36.893 28.210 9.309 1.00 40.38 632 GLN A N 1
ATOM 5165 C CA . GLN A 1 632 ? -37.294 28.892 10.539 1.00 40.38 632 GLN A CA 1
ATOM 5166 C C . GLN A 1 632 ? -37.540 27.895 11.685 1.00 40.38 632 GLN A C 1
ATOM 5168 O O . GLN A 1 632 ? -37.106 28.139 12.810 1.00 40.38 632 GLN A O 1
ATOM 5173 N N . GLN A 1 633 ? -38.108 26.719 11.399 1.00 38.31 633 GLN A N 1
ATOM 5174 C CA . GLN A 1 633 ? -38.250 25.623 12.365 1.00 38.31 633 GLN A CA 1
ATOM 5175 C C . GLN A 1 633 ? -36.924 24.893 12.647 1.00 38.31 633 GLN A C 1
ATOM 5177 O O . GLN A 1 633 ? -36.648 24.577 13.802 1.00 38.31 633 GLN A O 1
ATOM 5182 N N . ALA A 1 634 ? -36.044 24.704 11.657 1.00 36.25 634 ALA A N 1
ATOM 5183 C CA . ALA A 1 634 ? -34.725 24.085 11.832 1.00 36.25 634 ALA A CA 1
ATOM 5184 C C . ALA A 1 634 ? -33.742 24.999 12.579 1.00 36.25 634 ALA A C 1
ATOM 5186 O O . ALA A 1 634 ? -32.939 24.498 13.365 1.00 36.25 634 ALA A O 1
ATOM 5187 N N . LYS A 1 635 ? -33.843 26.331 12.431 1.00 37.59 635 LYS A N 1
ATOM 5188 C CA . LYS A 1 635 ? -33.137 27.281 13.314 1.00 37.59 635 LYS A CA 1
ATOM 5189 C C . LYS A 1 635 ? -33.623 27.192 14.767 1.00 37.59 635 LYS A C 1
ATOM 5191 O O . LYS A 1 635 ? -32.812 27.330 15.684 1.00 37.59 635 LYS A O 1
ATOM 5196 N N . ASN A 1 636 ? -34.905 26.885 14.974 1.00 35.84 636 ASN A N 1
ATOM 5197 C CA . ASN A 1 636 ? -35.506 26.738 16.303 1.00 35.84 636 ASN A CA 1
ATOM 5198 C C . ASN A 1 636 ? -35.324 25.333 16.920 1.00 35.84 636 ASN A C 1
ATOM 5200 O O . ASN A 1 636 ? -35.421 25.195 18.137 1.00 35.84 636 ASN A O 1
ATOM 5204 N N . GLN A 1 637 ? -35.022 24.298 16.123 1.00 37.12 637 GLN A N 1
ATOM 5205 C CA . GLN A 1 637 ? -34.746 22.935 16.608 1.00 37.12 637 GLN A CA 1
ATOM 5206 C C . GLN A 1 637 ? -33.244 22.606 16.717 1.00 37.12 637 GLN A C 1
ATOM 5208 O O . GLN A 1 637 ? -32.860 21.845 17.601 1.00 37.12 637 GLN A O 1
ATOM 5213 N N . GLN A 1 638 ? -32.358 23.232 15.925 1.00 34.44 638 GLN A N 1
ATOM 5214 C CA . GLN A 1 638 ? -30.896 23.080 16.077 1.00 34.44 638 GLN A CA 1
ATOM 5215 C C . GLN A 1 638 ? -30.305 23.820 17.292 1.00 34.44 638 GLN A C 1
ATOM 5217 O O . GLN A 1 638 ? -29.108 23.712 17.558 1.00 34.44 638 GLN A O 1
ATOM 5222 N N . THR A 1 639 ? -31.126 24.537 18.062 1.00 34.56 639 THR A N 1
ATOM 5223 C CA . THR A 1 639 ? -30.729 25.212 19.310 1.00 34.56 639 THR A CA 1
ATOM 5224 C C . THR A 1 639 ? -30.849 24.337 20.563 1.00 34.56 639 THR A C 1
ATOM 5226 O O . THR A 1 639 ? -30.614 24.821 21.669 1.00 34.56 639 THR A O 1
ATOM 5229 N N . LYS A 1 640 ? -31.126 23.032 20.437 1.00 41.22 640 LYS A N 1
ATOM 5230 C CA . LYS A 1 640 ? -30.987 22.081 21.551 1.00 41.22 640 LYS A CA 1
ATOM 5231 C C . LYS A 1 640 ? -30.169 20.865 21.114 1.00 41.22 640 LYS A C 1
ATOM 5233 O O . LYS A 1 640 ? -30.576 20.129 20.231 1.00 41.22 640 LYS A O 1
ATOM 5238 N N . GLN A 1 641 ? -29.030 20.671 21.788 1.00 40.03 641 GLN A N 1
ATOM 5239 C CA . GLN A 1 641 ? -28.044 19.582 21.646 1.00 40.03 641 GLN A CA 1
ATOM 5240 C C . GLN A 1 641 ? -26.974 19.729 20.545 1.00 40.03 641 GLN A C 1
ATOM 5242 O O . GLN A 1 641 ? -26.805 18.877 19.680 1.00 40.03 641 GLN A O 1
ATOM 5247 N N . LYS A 1 642 ? -26.118 20.750 20.671 1.00 32.94 642 LYS A N 1
ATOM 5248 C CA . LYS A 1 642 ? -24.684 20.626 20.351 1.00 32.94 642 LYS A CA 1
ATOM 5249 C C . LYS A 1 642 ? -23.890 21.139 21.547 1.00 32.94 642 LYS A C 1
ATOM 5251 O O . LYS A 1 642 ? -24.232 22.172 22.115 1.00 32.94 642 LYS A O 1
ATOM 5256 N N . SER A 1 643 ? -22.892 20.374 21.985 1.00 37.91 643 SER A N 1
ATOM 5257 C CA . SER A 1 643 ? -22.065 20.748 23.129 1.00 37.91 643 SER A CA 1
ATOM 5258 C C . SER A 1 643 ? -21.263 22.008 22.799 1.00 37.91 643 SER A C 1
ATOM 5260 O O . SER A 1 643 ? -20.643 22.124 21.740 1.00 37.91 643 SER A O 1
ATOM 5262 N N . VAL A 1 644 ? -21.296 22.954 23.735 1.00 37.41 644 VAL A N 1
ATOM 5263 C CA . VAL A 1 644 ? -20.763 24.322 23.630 1.00 37.41 644 VAL A CA 1
ATOM 5264 C C . VAL A 1 644 ? -19.287 24.369 23.190 1.00 37.41 644 VAL A C 1
ATOM 5266 O O . VAL A 1 644 ? -18.872 25.322 22.538 1.00 37.41 644 VAL A O 1
ATOM 5269 N N . ASN A 1 645 ? -18.507 23.311 23.435 1.00 43.06 645 ASN A N 1
ATOM 5270 C CA . ASN A 1 645 ? -17.066 23.306 23.168 1.00 43.06 645 ASN A CA 1
ATOM 5271 C C . ASN A 1 645 ? -16.677 22.999 21.710 1.00 43.06 645 ASN A C 1
ATOM 5273 O O . ASN A 1 645 ? -15.702 23.567 21.228 1.00 43.06 645 ASN A O 1
ATOM 5277 N N . GLN A 1 646 ? -17.414 22.156 20.972 1.00 41.94 646 GLN A N 1
ATOM 5278 C CA . GLN A 1 646 ? -17.049 21.857 19.574 1.00 41.94 646 GLN A CA 1
ATOM 5279 C C . GLN A 1 646 ? -17.388 23.033 18.649 1.00 41.94 646 GLN A C 1
ATOM 5281 O O . GLN A 1 646 ? -16.620 23.358 17.751 1.00 41.94 646 GLN A O 1
ATOM 5286 N N . GLN A 1 647 ? -18.493 23.735 18.925 1.00 44.25 647 GLN A N 1
ATOM 5287 C CA . GLN A 1 647 ? -18.835 24.970 18.216 1.00 44.25 647 GLN A CA 1
ATOM 5288 C C . GLN A 1 647 ? -17.807 26.071 18.466 1.00 44.25 647 GLN A C 1
ATOM 5290 O O . GLN A 1 647 ? -17.464 26.775 17.527 1.00 44.25 647 GLN A O 1
ATOM 5295 N N . GLN A 1 648 ? -17.270 26.186 19.685 1.00 42.53 648 GLN A N 1
ATOM 5296 C CA . GLN A 1 648 ? -16.198 27.137 19.976 1.00 42.53 648 GLN A CA 1
ATOM 5297 C C . GLN A 1 648 ? -14.901 26.781 19.246 1.00 42.53 648 GLN A C 1
ATOM 5299 O O . GLN A 1 648 ? -14.280 27.672 18.688 1.00 42.53 648 GLN A O 1
ATOM 5304 N N . ILE A 1 649 ? -14.507 25.506 19.175 1.00 47.81 649 ILE A N 1
ATOM 5305 C CA . ILE A 1 649 ? -13.283 25.088 18.466 1.00 47.81 649 ILE A CA 1
ATOM 5306 C C . ILE A 1 649 ? -13.423 25.263 16.948 1.00 47.81 649 ILE A C 1
ATOM 5308 O O . ILE A 1 649 ? -12.510 25.787 16.309 1.00 47.81 649 ILE A O 1
ATOM 5312 N N . ASP A 1 650 ? -14.569 24.896 16.372 1.00 46.41 650 ASP A N 1
ATOM 5313 C CA . ASP A 1 650 ? -14.827 25.068 14.940 1.00 46.41 650 ASP A CA 1
ATOM 5314 C C . ASP A 1 650 ? -14.979 26.554 14.577 1.00 46.41 650 ASP A C 1
ATOM 5316 O O . ASP A 1 650 ? -14.464 26.985 13.545 1.00 46.41 650 ASP A O 1
ATOM 5320 N N . GLN A 1 651 ? -15.594 27.365 15.450 1.00 51.22 651 GLN A N 1
ATOM 5321 C CA . GLN A 1 651 ? -15.607 28.824 15.312 1.00 51.22 651 GLN A CA 1
ATOM 5322 C C . GLN A 1 651 ? -14.205 29.410 15.457 1.00 51.22 651 GLN A C 1
ATOM 5324 O O . GLN A 1 651 ? -13.848 30.264 14.663 1.00 51.22 651 GLN A O 1
ATOM 5329 N N . ILE A 1 652 ? -13.374 28.951 16.396 1.00 53.34 652 ILE A N 1
ATOM 5330 C CA . ILE A 1 652 ? -11.988 29.419 16.552 1.00 53.34 652 ILE A CA 1
ATOM 5331 C C . ILE A 1 652 ? -11.160 29.060 15.311 1.00 53.34 652 ILE A C 1
ATOM 5333 O O . ILE A 1 652 ? -10.446 29.916 14.800 1.00 53.34 652 ILE A O 1
ATOM 5337 N N . GLY A 1 653 ? -11.285 27.842 14.774 1.00 52.62 653 GLY A N 1
ATOM 5338 C CA . GLY A 1 653 ? -10.584 27.413 13.558 1.00 52.62 653 GLY A CA 1
ATOM 5339 C C . GLY A 1 653 ? -11.038 28.154 12.294 1.00 52.62 653 GLY A C 1
ATOM 5340 O O . GLY A 1 653 ? -10.210 28.538 11.461 1.00 52.62 653 GLY A O 1
ATOM 5341 N N . GLN A 1 654 ? -12.341 28.413 12.162 1.00 55.53 654 GLN A N 1
ATOM 5342 C CA . GLN A 1 654 ? -12.889 29.234 11.078 1.00 55.53 654 GLN A CA 1
ATOM 5343 C C . GLN A 1 654 ? -12.483 30.705 11.236 1.00 55.53 654 GLN A C 1
ATOM 5345 O O . GLN A 1 654 ? -12.013 31.299 10.270 1.00 55.53 654 GLN A O 1
ATOM 5350 N N . ASN A 1 655 ? -12.542 31.259 12.449 1.00 56.56 655 ASN A N 1
ATOM 5351 C CA . ASN A 1 655 ? -12.118 32.626 12.758 1.00 56.56 655 ASN A CA 1
ATOM 5352 C C . ASN A 1 655 ? -10.611 32.814 12.532 1.00 56.56 655 ASN A C 1
ATOM 5354 O O . ASN A 1 655 ? -10.210 33.828 11.976 1.00 56.56 655 ASN A O 1
ATOM 5358 N N . LEU A 1 656 ? -9.768 31.832 12.870 1.00 59.19 656 LEU A N 1
ATOM 5359 C CA . LEU A 1 656 ? -8.328 31.854 12.577 1.00 59.19 656 LEU A CA 1
ATOM 5360 C C . LEU A 1 656 ? -8.055 31.863 11.068 1.00 59.19 656 LEU A C 1
ATOM 5362 O O . LEU A 1 656 ? -7.220 32.632 10.604 1.00 59.19 656 LEU A O 1
ATOM 5366 N N . THR A 1 657 ? -8.779 31.053 10.289 1.00 61.66 657 THR A N 1
ATOM 5367 C CA . THR A 1 657 ? -8.616 31.006 8.824 1.00 61.66 657 THR A CA 1
ATOM 5368 C C . THR A 1 657 ? -9.093 32.305 8.167 1.00 61.66 657 THR A C 1
ATOM 5370 O O . THR A 1 657 ? -8.413 32.838 7.291 1.00 61.66 657 THR A O 1
ATOM 5373 N N . VAL A 1 658 ? -10.226 32.853 8.624 1.00 68.12 658 VAL A N 1
ATOM 5374 C CA . VAL A 1 658 ? -10.752 34.153 8.180 1.00 68.12 658 VAL A CA 1
ATOM 5375 C C . VAL A 1 658 ? -9.781 35.280 8.536 1.00 68.12 658 VAL A C 1
ATOM 5377 O O . VAL A 1 658 ? -9.497 36.111 7.679 1.00 68.12 658 VAL A O 1
ATOM 5380 N N . ASN A 1 659 ? -9.195 35.267 9.737 1.00 71.25 659 ASN A N 1
ATOM 5381 C CA . ASN A 1 659 ? -8.211 36.263 10.162 1.00 71.25 659 ASN A CA 1
ATOM 5382 C C . ASN A 1 659 ? -6.922 36.195 9.330 1.00 71.25 659 ASN A C 1
ATOM 5384 O O . ASN A 1 659 ? -6.405 37.233 8.939 1.00 71.25 659 ASN A O 1
ATOM 5388 N N . VAL A 1 660 ? -6.431 34.998 8.985 1.00 76.94 660 VAL A N 1
ATOM 5389 C CA . VAL A 1 660 ? -5.244 34.839 8.120 1.00 76.94 660 VAL A CA 1
ATOM 5390 C C . VAL A 1 660 ? -5.513 35.319 6.691 1.00 76.94 660 VAL A C 1
ATOM 5392 O O . VAL A 1 660 ? -4.677 36.011 6.113 1.00 76.94 660 VAL A O 1
ATOM 5395 N N . ILE A 1 661 ? -6.673 34.989 6.114 1.00 80.81 661 ILE A N 1
ATOM 5396 C CA . ILE A 1 661 ? -7.063 35.473 4.779 1.00 80.81 661 ILE A CA 1
ATOM 5397 C C . ILE A 1 661 ? -7.196 36.999 4.785 1.00 80.81 661 ILE A C 1
ATOM 5399 O O . ILE A 1 661 ? -6.697 37.667 3.879 1.00 80.81 661 ILE A O 1
ATOM 5403 N N . GLN A 1 662 ? -7.828 37.554 5.820 1.00 78.88 662 GLN A N 1
ATOM 5404 C CA . GLN A 1 662 ? -7.994 38.994 5.960 1.00 78.88 662 GLN A CA 1
ATOM 5405 C C . GLN A 1 662 ? -6.647 39.701 6.153 1.00 78.88 662 GLN A C 1
ATOM 5407 O O . GLN A 1 662 ? -6.412 40.734 5.533 1.00 78.88 662 GLN A O 1
ATOM 5412 N N . ASP A 1 663 ? -5.727 39.122 6.925 1.00 79.06 663 ASP A N 1
ATOM 5413 C CA . ASP A 1 663 ? -4.361 39.623 7.082 1.00 79.06 663 ASP A CA 1
ATOM 5414 C C . ASP A 1 663 ? -3.588 39.622 5.761 1.00 79.06 663 ASP A C 1
ATOM 5416 O O . ASP A 1 663 ? -2.893 40.592 5.463 1.00 79.06 663 ASP A O 1
ATOM 5420 N N . LEU A 1 664 ? -3.712 38.565 4.951 1.00 81.00 664 LEU A N 1
ATOM 5421 C CA . LEU A 1 664 ? -3.064 38.490 3.638 1.00 81.00 664 LEU A CA 1
ATOM 5422 C C . LEU A 1 664 ? -3.609 39.552 2.673 1.00 81.00 664 LEU A C 1
ATOM 5424 O O . LEU A 1 664 ? -2.827 40.192 1.974 1.00 81.00 664 LEU A O 1
ATOM 5428 N N . LEU A 1 665 ? -4.924 39.789 2.682 1.00 81.56 665 LEU A N 1
ATOM 5429 C CA . LEU A 1 665 ? -5.566 40.831 1.873 1.00 81.56 665 LEU A CA 1
ATOM 5430 C C . LEU A 1 665 ? -5.244 42.252 2.363 1.00 81.56 665 LEU A C 1
ATOM 5432 O O . LEU A 1 665 ? -5.177 43.180 1.553 1.00 81.56 665 LEU A O 1
ATOM 5436 N N . ASN A 1 666 ? -5.036 42.427 3.671 1.00 80.75 666 ASN A N 1
ATOM 5437 C CA . ASN A 1 666 ? -4.749 43.721 4.293 1.00 80.75 666 ASN A CA 1
ATOM 5438 C C . ASN A 1 666 ? -3.270 44.115 4.190 1.00 80.75 666 ASN A C 1
ATOM 5440 O O . ASN A 1 666 ? -2.965 45.293 4.006 1.00 80.75 666 ASN A O 1
ATOM 5444 N N . LYS A 1 667 ? -2.341 43.156 4.303 1.00 70.56 667 LYS A N 1
ATOM 5445 C CA . LYS A 1 667 ? -0.893 43.431 4.316 1.00 70.56 667 LYS A CA 1
ATOM 5446 C C . LYS A 1 667 ? -0.346 43.870 2.956 1.00 70.56 667 LYS A C 1
ATOM 5448 O O . LYS A 1 667 ? 0.742 44.437 2.927 1.00 70.56 667 LYS A O 1
ATOM 5453 N N . LYS A 1 668 ? -1.064 43.622 1.845 1.00 64.69 668 LYS A N 1
ATOM 5454 C CA . LYS A 1 668 ? -0.639 43.923 0.454 1.00 64.69 668 LYS A CA 1
ATOM 5455 C C . LYS A 1 668 ? 0.801 43.477 0.130 1.00 64.69 668 LYS A C 1
ATOM 5457 O O . LYS A 1 668 ? 1.449 44.024 -0.762 1.00 64.69 668 LYS A O 1
ATOM 5462 N N . GLN A 1 669 ? 1.327 42.509 0.876 1.00 67.12 669 GLN A N 1
ATOM 5463 C CA . GLN A 1 669 ? 2.715 42.086 0.777 1.00 67.12 669 GLN A CA 1
ATOM 5464 C C . GLN A 1 669 ? 2.844 41.116 -0.397 1.00 67.12 669 GLN A C 1
ATOM 5466 O O . GLN A 1 669 ? 2.180 40.078 -0.429 1.00 67.12 669 GLN A O 1
ATOM 5471 N N . GLN A 1 670 ? 3.686 41.469 -1.369 1.00 79.75 670 GLN A N 1
ATOM 5472 C CA . GLN A 1 670 ? 3.947 40.621 -2.529 1.00 79.75 670 GLN A CA 1
ATOM 5473 C C . GLN A 1 670 ? 4.665 39.341 -2.071 1.00 79.75 670 GLN A C 1
ATOM 5475 O O . GLN A 1 670 ? 5.628 39.435 -1.304 1.00 79.75 670 GLN A O 1
ATOM 5480 N N . PRO A 1 671 ? 4.236 38.148 -2.511 1.00 85.31 671 PRO A N 1
ATOM 5481 C CA . PRO A 1 671 ? 4.974 36.928 -2.227 1.00 85.31 671 PRO A CA 1
ATOM 5482 C C . PRO A 1 671 ? 6.350 36.986 -2.902 1.00 85.31 671 PRO A C 1
ATOM 5484 O O . PRO A 1 671 ? 6.465 37.390 -4.056 1.00 85.31 671 PRO A O 1
ATOM 5487 N N . GLU A 1 672 ? 7.392 36.581 -2.173 1.00 81.12 672 GLU A N 1
ATOM 5488 C CA . GLU A 1 672 ? 8.787 36.653 -2.640 1.00 81.12 672 GLU A CA 1
ATOM 5489 C C . GLU A 1 672 ? 9.163 35.486 -3.568 1.00 81.12 672 GLU A C 1
ATOM 5491 O O . GLU A 1 672 ? 10.065 35.605 -4.393 1.00 81.12 672 GLU A O 1
ATOM 5496 N N . THR A 1 673 ? 8.470 34.347 -3.452 1.00 86.69 673 THR A N 1
ATOM 5497 C CA . THR A 1 673 ? 8.722 33.140 -4.258 1.00 86.69 673 THR A CA 1
ATOM 5498 C C . THR A 1 673 ? 7.418 32.454 -4.669 1.00 86.69 673 THR A C 1
ATOM 5500 O O . THR A 1 673 ? 6.401 32.563 -3.975 1.00 86.69 673 THR A O 1
ATOM 5503 N N . ALA A 1 674 ? 7.443 31.690 -5.770 1.00 85.94 674 ALA A N 1
ATOM 5504 C CA . ALA A 1 674 ? 6.296 30.886 -6.213 1.00 85.94 674 ALA A CA 1
ATOM 5505 C C . ALA A 1 674 ? 5.795 29.924 -5.123 1.00 85.94 674 ALA A C 1
ATOM 5507 O O . ALA A 1 674 ? 4.594 29.745 -4.959 1.00 85.94 674 ALA A O 1
ATOM 5508 N N . THR A 1 675 ? 6.696 29.358 -4.315 1.00 87.31 675 THR A N 1
ATOM 5509 C CA . THR A 1 675 ? 6.341 28.458 -3.205 1.00 87.31 675 THR A CA 1
ATOM 5510 C C . THR A 1 675 ? 5.526 29.166 -2.118 1.00 87.31 675 THR A C 1
ATOM 5512 O O . THR A 1 675 ? 4.583 28.588 -1.578 1.00 87.31 675 THR A O 1
ATOM 5515 N N . ILE A 1 676 ? 5.851 30.426 -1.804 1.00 86.25 676 ILE A N 1
ATOM 5516 C CA . ILE A 1 676 ? 5.080 31.231 -0.843 1.00 86.25 676 ILE A CA 1
ATOM 5517 C C . ILE A 1 676 ? 3.699 31.557 -1.421 1.00 86.25 676 ILE A C 1
ATOM 5519 O O . ILE A 1 676 ? 2.699 31.406 -0.722 1.00 86.25 676 ILE A O 1
ATOM 5523 N N . PHE A 1 677 ? 3.623 31.927 -2.702 1.00 89.81 677 PHE A N 1
ATOM 5524 C CA . PHE A 1 677 ? 2.346 32.157 -3.381 1.00 89.81 677 PHE A CA 1
ATOM 5525 C C . PHE A 1 677 ? 1.461 30.898 -3.393 1.00 89.81 677 PHE A C 1
ATOM 5527 O O . PHE A 1 677 ? 0.286 30.973 -3.043 1.00 89.81 677 PHE A O 1
ATOM 5534 N N . GLU A 1 678 ? 2.021 29.724 -3.692 1.00 91.50 678 GLU A N 1
ATOM 5535 C CA . GLU A 1 678 ? 1.307 28.437 -3.657 1.00 91.50 678 GLU A CA 1
ATOM 5536 C C . GLU A 1 678 ? 0.802 28.091 -2.254 1.00 91.50 678 GLU A C 1
ATOM 5538 O O . GLU A 1 678 ? -0.337 27.648 -2.081 1.00 91.50 678 GLU A O 1
ATOM 5543 N N . LYS A 1 679 ? 1.628 28.322 -1.227 1.00 87.25 679 LYS A N 1
ATOM 5544 C CA . LYS A 1 679 ? 1.238 28.128 0.174 1.00 87.25 679 LYS A CA 1
ATOM 5545 C C . LYS A 1 679 ? 0.094 29.063 0.569 1.00 87.25 679 LYS A C 1
ATOM 5547 O O . LYS A 1 679 ? -0.855 28.616 1.217 1.00 87.25 679 LYS A O 1
ATOM 5552 N N . ASN A 1 680 ? 0.142 30.321 0.137 1.00 88.00 680 ASN A N 1
ATOM 5553 C CA . ASN A 1 680 ? -0.941 31.270 0.362 1.00 88.00 680 ASN A CA 1
ATOM 5554 C C . ASN A 1 680 ? -2.213 30.798 -0.352 1.00 88.00 680 ASN A C 1
ATOM 5556 O O . ASN A 1 680 ? -3.227 30.607 0.312 1.00 88.00 680 ASN A O 1
ATOM 5560 N N . MET A 1 681 ? -2.145 30.472 -1.648 1.00 88.75 681 MET A N 1
ATOM 5561 C CA . MET A 1 681 ? -3.280 29.980 -2.445 1.00 88.75 681 MET A CA 1
ATOM 5562 C C . MET A 1 681 ? -3.920 28.700 -1.888 1.00 88.75 681 MET A C 1
ATOM 5564 O O . MET A 1 681 ? -5.136 28.533 -1.972 1.00 88.75 681 MET A O 1
ATOM 5568 N N . ASN A 1 682 ? -3.150 27.819 -1.243 1.00 85.25 682 ASN A N 1
ATOM 5569 C CA . ASN A 1 682 ? -3.706 26.660 -0.537 1.00 85.25 682 ASN A CA 1
ATOM 5570 C C . ASN A 1 682 ? -4.615 27.054 0.642 1.00 85.25 682 ASN A C 1
ATOM 5572 O O . ASN A 1 682 ? -5.620 26.383 0.880 1.00 85.25 682 ASN A O 1
ATOM 5576 N N . THR A 1 683 ? -4.316 28.158 1.333 1.00 84.44 683 THR A N 1
ATOM 5577 C CA . THR A 1 683 ? -5.185 28.736 2.378 1.00 84.44 683 THR A CA 1
ATOM 5578 C C . THR A 1 683 ? -6.501 29.251 1.782 1.00 84.44 683 THR A C 1
ATOM 5580 O O . THR A 1 683 ? -7.558 29.129 2.400 1.00 84.44 683 THR A O 1
ATOM 5583 N N . PHE A 1 684 ? -6.468 29.739 0.538 1.00 84.38 684 PHE A N 1
ATOM 5584 C CA . PHE A 1 684 ? -7.635 30.255 -0.181 1.00 84.38 684 PHE A CA 1
ATOM 5585 C C . PHE A 1 684 ? -8.560 29.174 -0.769 1.00 84.38 684 PHE A C 1
ATOM 5587 O O . PHE A 1 684 ? -9.631 29.507 -1.271 1.00 84.38 684 PHE A O 1
ATOM 5594 N N . LYS A 1 685 ? -8.240 27.876 -0.649 1.00 80.38 685 LYS A N 1
ATOM 5595 C CA . LYS A 1 685 ? -9.124 26.781 -1.113 1.00 80.38 685 LYS A CA 1
ATOM 5596 C C . LYS A 1 685 ? -10.508 26.774 -0.447 1.00 80.38 685 LYS A C 1
ATOM 5598 O O . LYS A 1 685 ? -11.444 26.211 -1.006 1.00 80.38 685 LYS A O 1
ATOM 5603 N N . LYS A 1 686 ? -10.637 27.376 0.743 1.00 78.12 686 LYS A N 1
ATOM 5604 C CA . LYS A 1 686 ? -11.907 27.546 1.480 1.00 78.12 686 LYS A CA 1
ATOM 5605 C C . LYS A 1 686 ? -12.396 29.003 1.516 1.00 78.12 686 LYS A C 1
ATOM 5607 O O . LYS A 1 686 ? -13.337 29.301 2.245 1.00 78.12 686 LYS A O 1
ATOM 5612 N N . ALA A 1 687 ? -11.740 29.906 0.785 1.00 82.12 687 ALA A N 1
ATOM 5613 C CA . ALA A 1 687 ? -12.088 31.323 0.748 1.00 82.12 687 ALA A CA 1
ATOM 5614 C C . ALA A 1 687 ? -13.255 31.599 -0.206 1.00 82.12 687 ALA A C 1
ATOM 5616 O O . ALA A 1 687 ? -13.590 30.791 -1.074 1.00 82.12 687 ALA A O 1
ATOM 5617 N N . THR A 1 688 ? -13.866 32.772 -0.054 1.00 87.62 688 THR A N 1
ATOM 5618 C CA . THR A 1 688 ? -14.907 33.228 -0.980 1.00 87.62 688 THR A CA 1
ATOM 5619 C C . THR A 1 688 ? -14.305 33.623 -2.339 1.00 87.62 688 THR A C 1
ATOM 5621 O O . THR A 1 688 ? -13.167 34.103 -2.384 1.00 87.62 688 THR A O 1
ATOM 5624 N N . PRO A 1 689 ? -15.046 33.479 -3.456 1.00 89.25 689 PRO A N 1
ATOM 5625 C CA . PRO A 1 689 ? -14.566 33.889 -4.778 1.00 89.25 689 PRO A CA 1
ATOM 5626 C C . PRO A 1 689 ? -14.019 35.332 -4.859 1.00 89.25 689 PRO A C 1
ATOM 5628 O O . PRO A 1 689 ? -12.960 35.504 -5.467 1.00 89.25 689 PRO A O 1
ATOM 5631 N N . PRO A 1 690 ? -14.633 36.353 -4.211 1.00 90.94 690 PRO A N 1
ATOM 5632 C CA . PRO A 1 690 ? -14.083 37.713 -4.167 1.00 90.94 690 PRO A CA 1
ATOM 5633 C C . PRO A 1 690 ? -12.672 37.781 -3.587 1.00 90.94 690 PRO A C 1
ATOM 5635 O O . PRO A 1 690 ? -11.790 38.388 -4.182 1.00 90.94 690 PRO A O 1
ATOM 5638 N N . GLN A 1 691 ? -12.430 37.088 -2.471 1.00 90.06 691 GLN A N 1
ATOM 5639 C CA . GLN A 1 691 ? -11.135 37.089 -1.786 1.00 90.06 691 GLN A CA 1
ATOM 5640 C C . GLN A 1 691 ? -10.029 36.457 -2.640 1.00 90.06 691 GLN A C 1
ATOM 5642 O O . GLN A 1 691 ? -8.890 36.914 -2.601 1.00 90.06 691 GLN A O 1
ATOM 5647 N N . ILE A 1 692 ? -10.364 35.427 -3.423 1.00 90.44 692 ILE A N 1
ATOM 5648 C CA . ILE A 1 692 ? -9.426 34.777 -4.348 1.00 90.44 692 ILE A CA 1
ATOM 5649 C C . ILE A 1 692 ? -9.024 35.754 -5.456 1.00 90.44 692 ILE A C 1
ATOM 5651 O O . ILE A 1 692 ? -7.834 35.937 -5.709 1.00 90.44 692 ILE A O 1
ATOM 5655 N N . ILE A 1 693 ? -10.003 36.404 -6.095 1.00 92.88 693 ILE A N 1
ATOM 5656 C CA . ILE A 1 693 ? -9.732 37.375 -7.162 1.00 92.88 693 ILE A CA 1
ATOM 5657 C C . ILE A 1 693 ? -8.995 38.598 -6.617 1.00 92.88 693 ILE A C 1
ATOM 5659 O O . ILE A 1 693 ? -8.044 39.046 -7.248 1.00 92.88 693 ILE A O 1
ATOM 5663 N N . ASP A 1 694 ? -9.365 39.102 -5.441 1.00 90.69 694 ASP A N 1
ATOM 5664 C CA . ASP A 1 694 ? -8.699 40.245 -4.816 1.00 90.69 694 ASP A CA 1
ATOM 5665 C C . ASP A 1 694 ? -7.243 39.943 -4.465 1.00 90.69 694 ASP A C 1
ATOM 5667 O O . ASP A 1 694 ? -6.369 40.753 -4.764 1.00 90.69 694 ASP A O 1
ATOM 5671 N N . TYR A 1 695 ? -6.959 38.768 -3.899 1.00 90.94 695 TYR A N 1
ATOM 5672 C CA . TYR A 1 695 ? -5.589 38.377 -3.584 1.00 90.94 695 TYR A CA 1
ATOM 5673 C C . TYR A 1 695 ? -4.742 38.209 -4.850 1.00 90.94 695 TYR A C 1
ATOM 5675 O O . TYR A 1 695 ? -3.663 38.783 -4.952 1.00 90.94 695 TYR A O 1
ATOM 5683 N N . VAL A 1 696 ? -5.238 37.474 -5.850 1.00 89.94 696 VAL A N 1
ATOM 5684 C CA . VAL A 1 696 ? -4.495 37.251 -7.102 1.00 89.94 696 VAL A CA 1
ATOM 5685 C C . VAL A 1 696 ? -4.311 38.551 -7.883 1.00 89.94 696 VAL A C 1
ATOM 5687 O O . VAL A 1 696 ? -3.259 38.753 -8.481 1.00 89.94 696 VAL A O 1
ATOM 5690 N N . PHE A 1 697 ? -5.290 39.457 -7.842 1.00 90.88 697 PHE A N 1
ATOM 5691 C CA . PHE A 1 697 ? -5.172 40.781 -8.448 1.00 90.88 697 PHE A CA 1
ATOM 5692 C C . PHE A 1 697 ? -4.132 41.658 -7.741 1.00 90.88 697 PHE A C 1
ATOM 5694 O O . PHE A 1 697 ? -3.455 42.431 -8.406 1.00 90.88 697 PHE A O 1
ATOM 5701 N N . GLN A 1 698 ? -3.978 41.535 -6.417 1.00 88.94 698 GLN A N 1
ATOM 5702 C CA . GLN A 1 698 ? -2.932 42.241 -5.672 1.00 88.94 698 GLN A CA 1
ATOM 5703 C C . GLN A 1 698 ? -1.520 41.742 -6.013 1.00 88.94 698 GLN A C 1
ATOM 5705 O O . GLN A 1 698 ? -0.568 42.488 -5.802 1.00 88.94 698 GLN A O 1
ATOM 5710 N N . VAL A 1 699 ? -1.356 40.511 -6.512 1.00 88.44 699 VAL A N 1
ATOM 5711 C CA . VAL A 1 699 ? -0.046 39.920 -6.834 1.00 88.44 699 VAL A CA 1
ATOM 5712 C C . VAL A 1 699 ? 0.388 40.312 -8.250 1.00 88.44 699 VAL A C 1
ATOM 5714 O O . VAL A 1 699 ? 0.130 39.621 -9.238 1.00 88.44 699 VAL A O 1
ATOM 5717 N N . ASP A 1 700 ? 1.090 41.436 -8.354 1.00 83.06 700 ASP A N 1
ATOM 5718 C CA . ASP A 1 700 ? 1.504 42.009 -9.638 1.00 83.06 700 ASP A CA 1
ATOM 5719 C C . ASP A 1 700 ? 2.750 41.332 -10.232 1.00 83.06 700 ASP A C 1
ATOM 5721 O O . ASP A 1 700 ? 2.972 41.389 -11.444 1.00 83.06 700 ASP A O 1
ATOM 5725 N N . ASN A 1 701 ? 3.544 40.644 -9.403 1.00 84.25 701 ASN A N 1
ATOM 5726 C CA . ASN A 1 701 ? 4.784 39.971 -9.797 1.00 84.25 701 ASN A CA 1
ATOM 5727 C C . ASN A 1 701 ? 4.591 38.504 -10.232 1.00 84.25 701 ASN A C 1
ATOM 5729 O O . ASN A 1 701 ? 5.576 37.777 -10.355 1.00 84.25 701 ASN A O 1
ATOM 5733 N N . LEU A 1 702 ? 3.360 38.053 -10.513 1.00 85.75 702 LEU A N 1
ATOM 5734 C CA . LEU A 1 702 ? 3.056 36.645 -10.825 1.00 85.75 702 LEU A CA 1
ATOM 5735 C C . LEU A 1 702 ? 3.926 36.060 -11.958 1.00 85.75 702 LEU A C 1
ATOM 5737 O O . LEU A 1 702 ? 4.370 34.916 -11.876 1.00 85.75 702 LEU A O 1
ATOM 5741 N N . GLN A 1 703 ? 4.228 36.862 -12.982 1.00 86.44 703 GLN A N 1
ATOM 5742 C CA . GLN A 1 703 ? 5.138 36.484 -14.069 1.00 86.44 703 GLN A CA 1
ATOM 5743 C C . GLN A 1 703 ? 6.575 36.236 -13.582 1.00 86.44 703 GLN A C 1
ATOM 5745 O O . GLN A 1 703 ? 7.223 35.303 -14.044 1.00 86.44 703 GLN A O 1
ATOM 5750 N N . GLN A 1 704 ? 7.076 37.059 -12.656 1.00 85.44 704 GLN A N 1
ATOM 5751 C CA . GLN A 1 704 ? 8.423 36.917 -12.093 1.00 85.44 704 GLN A CA 1
ATOM 5752 C C . GLN A 1 704 ? 8.506 35.694 -11.173 1.00 85.44 704 GLN A C 1
ATOM 5754 O O . GLN A 1 704 ? 9.498 34.971 -11.208 1.00 85.44 704 GLN A O 1
ATOM 5759 N N . LEU A 1 705 ? 7.444 35.416 -10.405 1.00 88.56 705 LEU A N 1
ATOM 5760 C CA . LEU A 1 705 ? 7.368 34.239 -9.532 1.00 88.56 705 LEU A CA 1
ATOM 5761 C C . LEU A 1 705 ? 7.455 32.938 -10.326 1.00 88.56 705 LEU A C 1
ATOM 5763 O O . LEU A 1 705 ? 8.179 32.021 -9.946 1.00 88.56 705 LEU A O 1
ATOM 5767 N N . TYR A 1 706 ? 6.751 32.888 -11.453 1.00 88.56 706 TYR A N 1
ATOM 5768 C CA . TYR A 1 706 ? 6.727 31.746 -12.358 1.00 88.56 706 TYR A CA 1
ATOM 5769 C C . TYR A 1 706 ? 7.618 31.965 -13.584 1.00 88.56 706 TYR A C 1
ATOM 5771 O O . TYR A 1 706 ? 7.276 31.521 -14.673 1.00 88.56 706 TYR A O 1
ATOM 5779 N N . ALA A 1 707 ? 8.759 32.649 -13.438 1.00 83.00 707 ALA A N 1
ATOM 5780 C CA . ALA A 1 707 ? 9.719 32.810 -14.535 1.00 83.00 707 ALA A CA 1
ATOM 5781 C C . ALA A 1 707 ? 10.504 31.512 -14.804 1.00 83.00 707 ALA A C 1
ATOM 5783 O O . ALA A 1 707 ? 10.771 31.165 -15.951 1.00 83.00 707 ALA A O 1
ATOM 5784 N N . THR A 1 708 ? 10.848 30.771 -13.746 1.00 76.69 708 THR A N 1
ATOM 5785 C CA . THR A 1 708 ? 11.642 29.527 -13.808 1.00 76.69 708 THR A CA 1
ATOM 5786 C C . THR A 1 708 ? 10.844 28.274 -13.439 1.00 76.69 708 THR A C 1
ATOM 5788 O O . THR A 1 708 ? 11.336 27.163 -13.625 1.00 76.69 708 THR A O 1
ATOM 5791 N N . LYS A 1 709 ? 9.608 28.441 -12.951 1.00 82.75 709 LYS A N 1
ATOM 5792 C CA . LYS A 1 709 ? 8.704 27.369 -12.510 1.00 82.75 709 LYS A CA 1
ATOM 5793 C C . LYS A 1 709 ? 7.393 27.418 -13.292 1.00 82.75 709 LYS A C 1
ATOM 5795 O O . LYS A 1 709 ? 6.938 28.500 -13.651 1.00 82.75 709 LYS A O 1
ATOM 5800 N N . ASP A 1 710 ? 6.780 26.259 -13.502 1.00 84.31 710 ASP A N 1
ATOM 5801 C CA . ASP A 1 710 ? 5.494 26.138 -14.190 1.00 84.31 710 ASP A CA 1
ATOM 5802 C C . ASP A 1 710 ? 4.335 26.449 -13.225 1.00 84.31 710 ASP A C 1
ATOM 5804 O O . ASP A 1 710 ? 4.370 26.063 -12.051 1.00 84.31 710 ASP A O 1
ATOM 5808 N N . LEU A 1 711 ? 3.302 27.145 -13.711 1.00 85.62 711 LEU A N 1
ATOM 5809 C CA . LEU A 1 711 ? 2.094 27.432 -12.933 1.00 85.62 711 LEU A CA 1
ATOM 5810 C C . LEU A 1 711 ? 1.302 26.130 -12.679 1.00 85.62 711 LEU A C 1
ATOM 5812 O O . LEU A 1 711 ? 0.930 25.463 -13.649 1.00 85.62 711 LEU A O 1
ATOM 5816 N N . PRO A 1 712 ? 0.979 25.771 -11.421 1.00 89.69 712 PRO A N 1
ATOM 5817 C CA . PRO A 1 712 ? 0.175 24.586 -11.132 1.00 89.69 712 PRO A CA 1
ATOM 5818 C C . PRO A 1 712 ? -1.248 24.682 -11.703 1.00 89.69 712 PRO A C 1
ATOM 5820 O O . PRO A 1 712 ? -1.926 25.702 -11.543 1.00 89.69 712 PRO A O 1
ATOM 5823 N N . THR A 1 713 ? -1.737 23.590 -12.296 1.00 88.50 713 THR A N 1
ATOM 5824 C CA . THR A 1 713 ? -3.088 23.494 -12.883 1.00 88.50 713 THR A CA 1
ATOM 5825 C C . THR A 1 713 ? -4.193 23.749 -11.856 1.00 88.50 713 THR A C 1
ATOM 5827 O O . THR A 1 713 ? -5.179 24.413 -12.166 1.00 88.50 713 THR A O 1
ATOM 5830 N N . ASP A 1 714 ? -4.001 23.310 -10.609 1.00 87.81 714 ASP A N 1
ATOM 5831 C CA . ASP A 1 714 ? -4.960 23.515 -9.515 1.00 87.81 714 ASP A CA 1
ATOM 5832 C C . ASP A 1 714 ? -5.168 24.999 -9.187 1.00 87.81 714 ASP A C 1
ATOM 5834 O O . ASP A 1 714 ? -6.281 25.425 -8.878 1.00 87.81 714 ASP A O 1
ATOM 5838 N N . ILE A 1 715 ? -4.100 25.802 -9.261 1.00 89.25 715 ILE A N 1
ATOM 5839 C CA . ILE A 1 715 ? -4.160 27.245 -9.000 1.00 89.25 715 ILE A CA 1
ATOM 5840 C C . ILE A 1 715 ? -4.843 27.953 -10.161 1.00 89.25 715 ILE A C 1
ATOM 5842 O O . ILE A 1 715 ? -5.728 28.776 -9.929 1.00 89.25 715 ILE A O 1
ATOM 5846 N N . LEU A 1 716 ? -4.479 27.599 -11.399 1.00 89.56 716 LEU A N 1
ATOM 5847 C CA . LEU A 1 716 ? -5.161 28.093 -12.591 1.00 89.56 716 LEU A CA 1
ATOM 5848 C C . LEU A 1 716 ? -6.672 27.845 -12.475 1.00 89.56 716 LEU A C 1
ATOM 5850 O O . LEU A 1 716 ? -7.466 28.770 -12.625 1.00 89.56 716 LEU A O 1
ATOM 5854 N N . PHE A 1 717 ? -7.075 26.627 -12.118 1.00 88.62 717 PHE A N 1
ATOM 5855 C CA . PHE A 1 717 ? -8.485 26.273 -12.012 1.00 88.62 717 PHE A CA 1
ATOM 5856 C C . PHE A 1 717 ? -9.206 26.974 -10.855 1.00 88.62 717 PHE A C 1
ATOM 5858 O O . PHE A 1 717 ? -10.346 27.413 -11.014 1.00 88.62 717 PHE A O 1
ATOM 5865 N N . LEU A 1 718 ? -8.545 27.136 -9.706 1.00 91.31 718 LEU A N 1
ATOM 5866 C CA . LEU A 1 718 ? -9.101 27.874 -8.572 1.00 91.31 718 LEU A CA 1
ATOM 5867 C C . LEU A 1 718 ? -9.444 29.323 -8.960 1.00 91.31 718 LEU A C 1
ATOM 5869 O O . LEU A 1 718 ? -10.526 29.806 -8.627 1.00 91.31 718 LEU A O 1
ATOM 5873 N N . VAL A 1 719 ? -8.568 29.984 -9.723 1.00 91.19 719 VAL A N 1
ATOM 5874 C CA . VAL A 1 719 ? -8.787 31.353 -10.218 1.00 91.19 719 VAL A CA 1
ATOM 5875 C C . VAL A 1 719 ? -9.898 31.407 -11.268 1.00 91.19 719 VAL A C 1
ATOM 5877 O O . VAL A 1 719 ? -10.763 32.279 -11.193 1.00 91.19 719 VAL A O 1
ATOM 5880 N N . ILE A 1 720 ? -9.932 30.458 -12.210 1.00 92.25 720 ILE A N 1
ATOM 5881 C CA . ILE A 1 720 ? -10.981 30.392 -13.242 1.00 92.25 720 ILE A CA 1
ATOM 5882 C C . ILE A 1 720 ? -12.366 30.177 -12.621 1.00 92.25 720 ILE A C 1
ATOM 5884 O O . ILE A 1 720 ? -13.314 30.870 -12.984 1.00 92.25 720 ILE A O 1
ATOM 5888 N N . ASN A 1 721 ? -12.498 29.269 -11.651 1.00 92.25 721 ASN A N 1
ATOM 5889 C CA . ASN A 1 721 ? -13.777 29.040 -10.974 1.00 92.25 721 ASN A CA 1
ATOM 5890 C C . ASN A 1 721 ? -14.223 30.249 -10.151 1.00 92.25 721 ASN A C 1
ATOM 5892 O O . ASN A 1 721 ? -15.413 30.564 -10.134 1.00 92.25 721 ASN A O 1
ATOM 5896 N N . ALA A 1 722 ? -13.285 30.939 -9.494 1.00 91.50 722 ALA A N 1
ATOM 5897 C CA . ALA A 1 722 ? -13.594 32.175 -8.786 1.00 91.50 722 ALA A CA 1
ATOM 5898 C C . ALA A 1 722 ? -14.093 33.263 -9.755 1.00 91.50 722 ALA A C 1
ATOM 5900 O O . ALA A 1 722 ? -15.090 33.924 -9.470 1.00 91.50 722 ALA A O 1
ATOM 5901 N N . GLY A 1 723 ? -13.470 33.385 -10.932 1.00 90.75 723 GLY A N 1
ATOM 5902 C CA . GLY A 1 723 ? -13.924 34.279 -11.999 1.00 90.75 723 GLY A CA 1
ATOM 5903 C C . GLY A 1 723 ? -15.316 33.919 -12.529 1.00 90.75 723 GLY A C 1
ATOM 5904 O O . GLY A 1 723 ? -16.170 34.789 -12.646 1.00 90.75 723 GLY A O 1
ATOM 5905 N N . LEU A 1 724 ? -15.595 32.633 -12.770 1.00 90.94 724 LEU A N 1
ATOM 5906 C CA . LEU A 1 724 ? -16.918 32.162 -13.207 1.00 90.94 724 LEU A CA 1
ATOM 5907 C C . LEU A 1 724 ? -18.019 32.424 -12.181 1.00 90.94 724 LEU A C 1
ATOM 5909 O O . LEU A 1 724 ? -19.135 32.771 -12.565 1.00 90.94 724 LEU A O 1
ATOM 5913 N N . ALA A 1 725 ? -17.713 32.277 -10.891 1.00 90.12 725 ALA A N 1
ATOM 5914 C CA . ALA A 1 725 ? -18.650 32.594 -9.820 1.00 90.12 725 ALA A CA 1
ATOM 5915 C C . ALA A 1 725 ? -18.965 34.100 -9.750 1.00 90.12 725 ALA A C 1
ATOM 5917 O O . ALA A 1 725 ? -20.057 34.472 -9.327 1.00 90.12 725 ALA A O 1
ATOM 5918 N N . LEU A 1 726 ? -18.035 34.953 -10.192 1.00 90.00 726 LEU A N 1
ATOM 5919 C CA . LEU A 1 726 ? -18.149 36.414 -10.157 1.00 90.00 726 LEU A CA 1
ATOM 5920 C C . LEU A 1 726 ? -18.478 37.057 -11.502 1.00 90.00 726 LEU A C 1
ATOM 5922 O O . LEU A 1 726 ? -18.587 38.275 -11.569 1.00 90.00 726 LEU A O 1
ATOM 5926 N N . LYS A 1 727 ? -18.688 36.279 -12.567 1.00 83.69 727 LYS A N 1
ATOM 5927 C CA . LYS A 1 727 ? -18.927 36.826 -13.911 1.00 83.69 727 LYS A CA 1
ATOM 5928 C C . LYS A 1 727 ? -20.120 37.794 -13.964 1.00 83.69 727 LYS A C 1
ATOM 5930 O O . LYS A 1 727 ? -20.111 38.750 -14.723 1.00 83.69 727 LYS A O 1
ATOM 5935 N N . GLN A 1 728 ? -21.143 37.592 -13.134 1.00 81.75 728 GLN A N 1
ATOM 5936 C CA . GLN A 1 728 ? -22.319 38.475 -13.080 1.00 81.75 728 GLN A CA 1
ATOM 5937 C C . GLN A 1 728 ? -22.113 39.735 -12.220 1.00 81.75 728 GLN A C 1
ATOM 5939 O O . GLN A 1 728 ? -22.941 40.643 -12.268 1.00 81.75 728 GLN A O 1
ATOM 5944 N N . ASP A 1 729 ? -21.027 39.809 -11.449 1.00 86.06 729 ASP A N 1
ATOM 5945 C CA . ASP A 1 729 ? -20.701 40.959 -10.612 1.00 86.06 729 ASP A CA 1
ATOM 5946 C C . ASP A 1 729 ? -19.804 41.942 -11.374 1.00 86.06 729 ASP A C 1
ATOM 5948 O O . ASP A 1 729 ? -18.583 41.788 -11.479 1.00 86.06 729 ASP A O 1
ATOM 5952 N N . ASN A 1 730 ? -20.428 43.007 -11.878 1.00 83.69 730 ASN A N 1
ATOM 5953 C CA . ASN A 1 730 ? -19.755 44.018 -12.688 1.00 83.69 730 ASN A CA 1
ATOM 5954 C C . ASN A 1 730 ? -18.577 44.710 -11.982 1.00 83.69 730 ASN A C 1
ATOM 5956 O O . ASN A 1 730 ? -17.704 45.250 -12.665 1.00 83.69 730 ASN A O 1
ATOM 5960 N N . SER A 1 731 ? -18.511 44.685 -10.645 1.00 87.88 731 SER A N 1
ATOM 5961 C CA . SER A 1 731 ? -17.415 45.301 -9.888 1.00 87.88 731 SER A CA 1
ATOM 5962 C C . SER A 1 731 ? -16.077 44.557 -10.034 1.00 87.88 731 SER A C 1
ATOM 5964 O O . SER A 1 731 ? -15.012 45.162 -9.876 1.00 87.88 731 SER A O 1
ATOM 5966 N N . TYR A 1 732 ? -16.110 43.272 -10.411 1.00 89.81 732 TYR A N 1
ATOM 5967 C CA . TYR A 1 732 ? -14.926 42.418 -10.557 1.00 89.81 732 TYR A CA 1
ATOM 5968 C C . TYR A 1 732 ? -14.486 42.199 -12.009 1.00 89.81 732 TYR A C 1
ATOM 5970 O O . TYR A 1 732 ? -13.369 41.727 -12.232 1.00 89.81 732 TYR A O 1
ATOM 5978 N N . ASN A 1 733 ? -15.295 42.605 -12.993 1.00 88.19 733 ASN A N 1
ATOM 5979 C CA . ASN A 1 733 ? -15.016 42.411 -14.421 1.00 88.19 733 ASN A CA 1
ATOM 5980 C C . ASN A 1 733 ? -13.615 42.893 -14.825 1.00 88.19 733 ASN A C 1
ATOM 5982 O O . ASN A 1 733 ? -12.869 42.146 -15.453 1.00 88.19 733 ASN A O 1
ATOM 5986 N N . ASN A 1 734 ? -13.223 44.102 -14.407 1.00 89.69 734 ASN A N 1
ATOM 5987 C CA . ASN A 1 734 ? -11.904 44.653 -14.731 1.00 89.69 734 ASN A CA 1
ATOM 5988 C C . ASN A 1 734 ? -10.769 43.815 -14.126 1.00 89.69 734 ASN A C 1
ATOM 5990 O O . ASN A 1 734 ? -9.800 43.508 -14.814 1.00 89.69 734 ASN A O 1
ATOM 5994 N N . LYS A 1 735 ? -10.903 43.390 -12.861 1.00 92.25 735 LYS A N 1
ATOM 5995 C CA . LYS A 1 735 ? -9.885 42.572 -12.179 1.00 92.25 735 LYS A CA 1
ATOM 5996 C C . LYS A 1 735 ? -9.716 41.220 -12.864 1.00 92.25 735 LYS A C 1
ATOM 5998 O O . LYS A 1 735 ? -8.593 40.792 -13.121 1.00 92.25 735 LYS A O 1
ATOM 6003 N N . ILE A 1 736 ? -10.832 40.576 -13.201 1.00 91.50 736 ILE A N 1
ATOM 6004 C CA . ILE A 1 736 ? -10.852 39.285 -13.893 1.00 91.50 736 ILE A CA 1
ATOM 6005 C C . ILE A 1 736 ? -10.217 39.424 -15.282 1.00 91.50 736 ILE A C 1
ATOM 6007 O O . ILE A 1 736 ? -9.328 38.646 -15.620 1.00 91.50 736 ILE A O 1
ATOM 6011 N N . GLN A 1 737 ? -10.588 40.447 -16.058 1.00 91.12 737 GLN A N 1
ATOM 6012 C CA . GLN A 1 737 ? -9.998 40.694 -17.377 1.00 91.12 737 GLN A CA 1
ATOM 6013 C C . GLN A 1 737 ? -8.482 40.923 -17.303 1.00 91.12 737 GLN A C 1
ATOM 6015 O O . GLN A 1 737 ? -7.741 40.323 -18.083 1.00 91.12 737 GLN A O 1
ATOM 6020 N N . THR A 1 738 ? -7.998 41.715 -16.339 1.00 90.94 738 THR A N 1
ATOM 6021 C CA . THR A 1 738 ? -6.556 41.919 -16.126 1.00 90.94 738 THR A CA 1
ATOM 6022 C C . THR A 1 738 ? -5.845 40.615 -15.763 1.00 90.94 738 THR A C 1
ATOM 6024 O O . THR A 1 738 ? -4.783 40.324 -16.308 1.00 90.94 738 THR A O 1
ATOM 6027 N N . ILE A 1 739 ? -6.415 39.784 -14.887 1.00 92.31 739 ILE A N 1
ATOM 6028 C CA . ILE A 1 739 ? -5.802 38.498 -14.520 1.00 92.31 739 ILE A CA 1
ATOM 6029 C C . ILE A 1 739 ? -5.712 37.567 -15.739 1.00 92.31 739 ILE A C 1
ATOM 6031 O O . ILE A 1 739 ? -4.652 36.990 -16.003 1.00 92.31 739 ILE A O 1
ATOM 6035 N N . LEU A 1 740 ? -6.806 37.445 -16.498 1.00 91.06 740 LEU A N 1
ATOM 6036 C CA . LEU A 1 740 ? -6.911 36.533 -17.638 1.00 91.06 740 LEU A CA 1
ATOM 6037 C C . LEU A 1 740 ? -6.053 36.956 -18.833 1.00 91.06 740 LEU A C 1
ATOM 6039 O O . LEU A 1 740 ? -5.557 36.083 -19.545 1.00 91.06 740 LEU A O 1
ATOM 6043 N N . ARG A 1 741 ? -5.877 38.263 -19.057 1.00 89.81 741 ARG A N 1
ATOM 6044 C CA . ARG A 1 741 ? -5.117 38.809 -20.191 1.00 89.81 741 ARG A CA 1
ATOM 6045 C C . ARG A 1 741 ? -3.655 39.067 -19.846 1.00 89.81 741 ARG A C 1
ATOM 6047 O O . ARG A 1 741 ? -2.765 38.710 -20.614 1.00 89.81 741 ARG A O 1
ATOM 6054 N N . ASP A 1 742 ? -3.404 39.668 -18.686 1.00 85.50 742 ASP A N 1
ATOM 6055 C CA . ASP A 1 742 ? -2.119 40.295 -18.376 1.00 85.50 742 ASP A CA 1
ATOM 6056 C C . ASP A 1 742 ? -1.297 39.599 -17.299 1.00 85.50 742 ASP A C 1
ATOM 6058 O O . ASP A 1 742 ? -0.120 39.943 -17.153 1.00 85.50 742 ASP A O 1
ATOM 6062 N N . ARG A 1 743 ? -1.869 38.638 -16.562 1.00 87.81 743 ARG A N 1
ATOM 6063 C CA . ARG A 1 743 ? -1.166 37.919 -15.488 1.00 87.81 743 ARG A CA 1
ATOM 6064 C C . ARG A 1 743 ? -0.911 36.460 -15.849 1.00 87.81 743 ARG A C 1
ATOM 6066 O O . ARG A 1 743 ? 0.241 36.087 -16.054 1.00 87.81 743 ARG A O 1
ATOM 6073 N N . LEU A 1 744 ? -1.963 35.648 -15.963 1.00 89.56 744 LEU A N 1
ATOM 6074 C CA . LEU A 1 744 ? -1.831 34.195 -16.138 1.00 89.56 744 LEU A CA 1
ATOM 6075 C C . LEU A 1 744 ? -1.062 33.809 -17.415 1.00 89.56 744 LEU A C 1
ATOM 6077 O O . LEU A 1 744 ? -0.097 33.049 -17.297 1.00 89.56 744 LEU A O 1
ATOM 6081 N N . PRO A 1 745 ? -1.368 34.373 -18.603 1.00 88.69 745 PRO A N 1
ATOM 6082 C CA . PRO A 1 745 ? -0.704 33.954 -19.837 1.00 88.69 745 PRO A CA 1
ATOM 6083 C C . PRO A 1 745 ? 0.783 34.289 -19.922 1.00 88.69 745 PRO A C 1
ATOM 6085 O O . PRO A 1 745 ? 1.489 33.730 -20.757 1.00 88.69 745 PRO A O 1
ATOM 6088 N N . LYS A 1 746 ? 1.265 35.213 -19.083 1.00 86.56 746 LYS A N 1
ATOM 6089 C CA . LYS A 1 746 ? 2.665 35.655 -19.081 1.00 86.56 746 LYS A CA 1
ATOM 6090 C C . LYS A 1 746 ? 3.565 34.776 -18.204 1.00 86.56 746 LYS A C 1
ATOM 6092 O O . LYS A 1 746 ? 4.771 35.003 -18.172 1.00 86.56 746 LYS A O 1
ATOM 6097 N N . THR A 1 747 ? 3.004 33.795 -17.494 1.00 87.38 747 THR A N 1
ATOM 6098 C CA . THR A 1 747 ? 3.770 32.818 -16.700 1.00 87.38 747 THR A CA 1
ATOM 6099 C C . THR A 1 747 ? 4.529 31.829 -17.596 1.00 87.38 747 THR A C 1
ATOM 6101 O O . THR A 1 747 ? 4.132 31.571 -18.737 1.00 87.38 747 THR A O 1
ATOM 6104 N N . ASN A 1 748 ? 5.648 31.278 -17.111 1.00 83.69 748 ASN A N 1
ATOM 6105 C CA . ASN A 1 748 ? 6.455 30.348 -17.899 1.00 83.69 748 ASN A CA 1
ATOM 6106 C C . ASN A 1 748 ? 5.665 29.078 -18.242 1.00 83.69 748 ASN A C 1
ATOM 6108 O O . ASN A 1 748 ? 4.908 28.552 -17.425 1.00 83.69 748 ASN A O 1
ATOM 6112 N N . LYS A 1 749 ? 5.845 28.593 -19.476 1.00 81.00 749 LYS A N 1
ATOM 6113 C CA . LYS A 1 749 ? 5.193 27.388 -20.013 1.00 81.00 749 LYS A CA 1
ATOM 6114 C C . LYS A 1 749 ? 3.667 27.344 -19.816 1.00 81.00 749 LYS A C 1
ATOM 6116 O O . LYS A 1 749 ? 3.086 26.259 -19.779 1.00 81.00 749 LYS A O 1
ATOM 6121 N N . PHE A 1 750 ? 2.991 28.497 -19.789 1.00 85.00 750 PHE A N 1
ATOM 6122 C CA . PHE A 1 750 ? 1.529 28.574 -19.662 1.00 85.00 750 PHE A CA 1
ATOM 6123 C C . PHE A 1 750 ? 0.792 27.703 -20.696 1.00 85.00 750 PHE A C 1
ATOM 6125 O O . PHE A 1 750 ? -0.106 26.940 -20.350 1.00 85.00 750 PHE A O 1
ATOM 6132 N N . ASN A 1 751 ? 1.254 27.705 -21.948 1.00 80.69 751 ASN A N 1
ATOM 6133 C CA . ASN A 1 751 ? 0.708 26.865 -23.022 1.00 80.69 751 ASN A CA 1
ATOM 6134 C C . ASN A 1 751 ? 0.800 25.354 -22.735 1.00 80.69 751 ASN A C 1
ATOM 6136 O O . ASN A 1 751 ? -0.000 24.581 -23.251 1.00 80.69 751 ASN A O 1
ATOM 6140 N N . LEU A 1 752 ? 1.779 24.902 -21.947 1.00 79.38 752 LEU A N 1
ATOM 6141 C CA . LEU A 1 752 ? 1.879 23.499 -21.536 1.00 79.38 752 LEU A CA 1
ATOM 6142 C C . LEU A 1 752 ? 0.946 23.206 -20.359 1.00 79.38 752 LEU A C 1
ATOM 6144 O O . LEU A 1 752 ? 0.288 22.171 -20.364 1.00 79.38 752 LEU A O 1
ATOM 6148 N N . CYS A 1 753 ? 0.810 24.141 -19.413 1.00 81.94 753 CYS A N 1
ATOM 6149 C CA . CYS A 1 753 ? -0.181 24.059 -18.335 1.00 81.94 753 CYS A CA 1
ATOM 6150 C C . CYS A 1 753 ? -1.604 23.897 -18.897 1.00 81.94 753 CYS A C 1
ATOM 6152 O O . CYS A 1 753 ? -2.347 23.004 -18.493 1.00 81.94 753 CYS A O 1
ATOM 6154 N N . VAL A 1 754 ? -1.947 24.682 -19.919 1.00 83.00 754 VAL A N 1
ATOM 6155 C CA . VAL A 1 754 ? -3.259 24.633 -20.575 1.00 83.00 754 VAL A CA 1
ATOM 6156 C C . VAL A 1 754 ? -3.450 23.394 -21.477 1.00 83.00 754 VAL A C 1
ATOM 6158 O O . VAL A 1 754 ? -4.579 22.974 -21.741 1.00 83.00 754 VAL A O 1
ATOM 6161 N N . ASN A 1 755 ? -2.374 22.727 -21.898 1.00 82.12 755 ASN A N 1
ATOM 6162 C CA . ASN A 1 755 ? -2.469 21.429 -22.576 1.00 82.12 75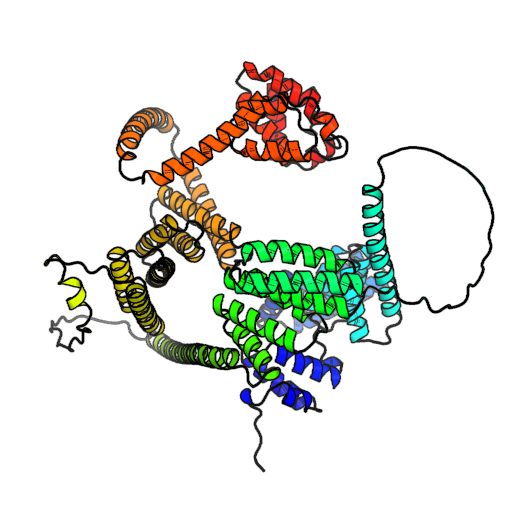5 ASN A CA 1
ATOM 6163 C C . ASN A 1 755 ? -2.793 20.277 -21.613 1.00 82.12 755 ASN A C 1
ATOM 6165 O O . ASN A 1 755 ? -3.355 19.271 -22.041 1.00 82.12 755 ASN A O 1
ATOM 6169 N N . MET A 1 756 ? -2.454 20.418 -20.329 1.00 81.25 756 MET A N 1
ATOM 6170 C CA . MET A 1 756 ? -2.652 19.374 -19.319 1.00 81.25 756 MET A CA 1
ATOM 6171 C C . MET A 1 756 ? -4.054 19.378 -18.690 1.00 81.25 756 MET A C 1
ATOM 6173 O O . MET A 1 756 ? -4.398 18.430 -17.987 1.00 81.25 756 MET A O 1
ATOM 6177 N N . ILE A 1 757 ? -4.873 20.407 -18.938 1.00 82.94 757 ILE A N 1
ATOM 6178 C CA . ILE A 1 757 ? -6.237 20.505 -18.393 1.00 82.94 757 ILE A CA 1
ATOM 6179 C C . ILE A 1 757 ? -7.270 19.755 -19.248 1.00 82.94 757 ILE A C 1
ATOM 6181 O O . ILE A 1 757 ? -7.158 19.637 -20.471 1.00 82.94 757 ILE A O 1
ATOM 6185 N N . SER A 1 758 ? -8.316 19.251 -18.595 1.00 85.19 758 SER A N 1
ATOM 6186 C CA . SER A 1 758 ? -9.349 18.415 -19.206 1.00 85.19 758 SER A CA 1
ATOM 6187 C C . SER A 1 758 ? -10.261 19.184 -20.171 1.00 85.19 758 SER A C 1
ATOM 6189 O O . SER A 1 758 ? -10.446 20.400 -20.088 1.00 85.19 758 SER A O 1
ATOM 6191 N N . LYS A 1 759 ? -10.943 18.448 -21.061 1.00 83.75 759 LYS A N 1
ATOM 6192 C CA . LYS A 1 759 ? -11.927 19.016 -22.004 1.00 83.75 759 LYS A CA 1
ATOM 6193 C C . LYS A 1 759 ? -13.065 19.772 -21.299 1.00 83.75 759 LYS A C 1
ATOM 6195 O O . LYS A 1 759 ? -13.567 20.757 -21.833 1.00 83.75 759 LYS A O 1
ATOM 6200 N N . LYS A 1 760 ? -13.464 19.323 -20.103 1.00 83.94 760 LYS A N 1
ATOM 6201 C CA . LYS A 1 760 ? -14.495 19.977 -19.283 1.00 83.94 760 LYS A CA 1
ATOM 6202 C C . LYS A 1 760 ? -14.008 21.330 -18.757 1.00 83.94 760 LYS A C 1
ATOM 6204 O O . LYS A 1 760 ? -14.730 22.315 -18.864 1.00 83.94 760 LYS A O 1
ATOM 6209 N N . GLU A 1 761 ? -12.779 21.381 -18.252 1.00 86.19 761 GLU A N 1
ATOM 6210 C CA . GLU A 1 761 ? -12.163 22.603 -17.719 1.00 86.19 761 GLU A CA 1
ATOM 6211 C C . GLU A 1 761 ? -11.895 23.623 -18.832 1.00 86.19 761 GLU A C 1
ATOM 6213 O O . GLU A 1 761 ? -12.189 24.804 -18.663 1.00 86.19 761 GLU A O 1
ATOM 6218 N N . LYS A 1 762 ? -11.464 23.175 -20.020 1.00 87.44 762 LYS A N 1
ATOM 6219 C CA . LYS A 1 762 ? -11.374 24.041 -21.210 1.00 87.44 762 LYS A CA 1
ATOM 6220 C C . LYS A 1 762 ? -12.723 24.666 -21.583 1.00 87.44 762 LYS A C 1
ATOM 6222 O O . LYS A 1 762 ? -12.765 25.828 -21.977 1.00 87.44 762 LYS A O 1
ATOM 6227 N N . GLY A 1 763 ? -13.825 23.931 -21.410 1.00 87.38 763 GLY A N 1
ATOM 6228 C CA . GLY A 1 763 ? -15.182 24.456 -21.591 1.00 87.38 763 GLY A CA 1
ATOM 6229 C C . GLY A 1 763 ? -15.532 25.579 -20.608 1.00 87.38 763 GLY A C 1
ATOM 6230 O O . GLY A 1 763 ? -16.118 26.578 -21.009 1.00 87.38 763 GLY A O 1
ATOM 6231 N N . GLN A 1 764 ? -15.111 25.455 -19.349 1.00 90.25 764 GLN A N 1
ATOM 6232 C CA . GLN A 1 764 ? -15.316 26.477 -18.314 1.00 90.25 764 GLN A CA 1
ATOM 6233 C C . GLN A 1 764 ? -14.486 27.744 -18.576 1.00 90.25 764 GLN A C 1
ATOM 6235 O O . GLN A 1 764 ? -14.985 28.858 -18.429 1.00 90.25 764 GLN A O 1
ATOM 6240 N N . ILE A 1 765 ? -13.235 27.591 -19.019 1.00 90.50 765 ILE A N 1
ATOM 6241 C CA . ILE A 1 765 ? -12.397 28.731 -19.425 1.00 90.50 765 ILE A CA 1
ATOM 6242 C C . ILE A 1 765 ? -13.013 29.431 -20.640 1.00 90.50 765 ILE A C 1
ATOM 6244 O O . ILE A 1 765 ? -13.098 30.657 -20.661 1.00 90.50 765 ILE A O 1
ATOM 6248 N N . LYS A 1 766 ? -13.481 28.661 -21.631 1.00 91.31 766 LYS A N 1
ATOM 6249 C CA . LYS A 1 766 ? -14.176 29.195 -22.807 1.00 91.31 766 LYS A CA 1
ATOM 6250 C C . LYS A 1 766 ? -15.391 30.031 -22.413 1.00 91.31 766 LYS A C 1
ATOM 6252 O O . LYS A 1 766 ? -15.492 31.167 -22.856 1.00 91.31 766 LYS A O 1
ATOM 6257 N N . GLU A 1 767 ? -16.247 29.510 -21.539 1.00 92.69 767 GLU A N 1
ATOM 6258 C CA . GLU A 1 767 ? -17.426 30.224 -21.039 1.00 92.69 767 GLU A CA 1
ATOM 6259 C C . GLU A 1 767 ? -17.059 31.564 -20.378 1.00 92.69 767 GLU A C 1
ATOM 6261 O O . GLU A 1 767 ? -17.697 32.585 -20.639 1.00 92.69 767 GLU A O 1
ATOM 6266 N N . LEU A 1 768 ? -16.012 31.581 -19.546 1.00 91.94 768 LEU A N 1
ATOM 6267 C CA . LEU A 1 768 ? -15.561 32.799 -18.872 1.00 91.94 768 LEU A CA 1
ATOM 6268 C C . LEU A 1 768 ? -15.007 33.838 -19.859 1.00 91.94 768 LEU A C 1
ATOM 6270 O O . LEU A 1 768 ? -15.308 35.027 -19.742 1.00 91.94 768 LEU A O 1
ATOM 6274 N N . LEU A 1 769 ? -14.205 33.400 -20.833 1.00 91.19 769 LEU A N 1
ATOM 6275 C CA . LEU A 1 769 ? -13.631 34.282 -21.852 1.00 91.19 769 LEU A CA 1
ATOM 6276 C C . LEU A 1 769 ? -14.706 34.851 -22.784 1.00 91.19 769 LEU A C 1
ATOM 6278 O O . LEU A 1 769 ? -14.671 36.047 -23.070 1.00 91.19 769 LEU A O 1
ATOM 6282 N N . GLU A 1 770 ? -15.679 34.037 -23.203 1.00 91.19 770 GLU A N 1
ATOM 6283 C CA . GLU A 1 770 ? -16.822 34.484 -24.012 1.00 91.19 770 GLU A CA 1
ATOM 6284 C C . GLU A 1 770 ? -17.628 35.550 -23.281 1.00 91.19 770 GLU A C 1
ATOM 6286 O O . GLU A 1 770 ? -17.934 36.601 -23.847 1.00 91.19 770 GLU A O 1
ATOM 6291 N N . TYR A 1 771 ? -17.909 35.316 -21.998 1.00 90.62 771 TYR A N 1
ATOM 6292 C CA . TYR A 1 771 ? -18.666 36.249 -21.177 1.00 90.62 771 TYR A CA 1
ATOM 6293 C C . TYR A 1 771 ? -17.986 37.625 -21.081 1.00 90.62 771 TYR A C 1
ATOM 6295 O O . TYR A 1 771 ? -18.640 38.658 -21.214 1.00 90.62 771 TYR A O 1
ATOM 6303 N N . HIS A 1 772 ? -16.662 37.660 -20.908 1.00 87.75 772 HIS A N 1
ATOM 6304 C CA . HIS A 1 772 ? -15.900 38.912 -20.845 1.00 87.75 772 HIS A CA 1
ATOM 6305 C C . HIS A 1 772 ? -15.471 39.458 -22.215 1.00 87.75 772 HIS A C 1
ATOM 6307 O O . HIS A 1 772 ? -14.703 40.419 -22.257 1.00 87.75 772 HIS A O 1
ATOM 6313 N N . SER A 1 773 ? -15.968 38.888 -23.320 1.00 88.56 773 SER A N 1
ATOM 6314 C CA . SER A 1 773 ? -15.616 39.280 -24.694 1.00 88.56 773 SER A CA 1
ATOM 6315 C C . SER A 1 773 ? -14.111 39.187 -25.007 1.00 88.56 773 SER A C 1
ATOM 6317 O O . SER A 1 773 ? -13.587 39.959 -25.806 1.00 88.56 773 SER A O 1
ATOM 6319 N N . LEU A 1 774 ? -13.414 38.221 -24.401 1.00 88.56 774 LEU A N 1
ATOM 6320 C CA . LEU A 1 774 ? -11.977 37.951 -24.562 1.00 88.56 774 LEU A CA 1
ATOM 6321 C C . LEU A 1 774 ? -11.709 36.786 -25.534 1.00 88.56 774 LEU A C 1
ATOM 6323 O O . LEU A 1 774 ? -10.867 35.916 -25.295 1.00 88.56 774 LEU A O 1
ATOM 6327 N N . ASN A 1 775 ? -12.452 36.743 -26.639 1.00 88.06 775 ASN A N 1
ATOM 6328 C CA . ASN A 1 775 ? -12.373 35.658 -27.627 1.00 88.06 775 ASN A CA 1
ATOM 6329 C C . ASN A 1 775 ? -11.015 35.611 -28.352 1.00 88.06 775 ASN A C 1
ATOM 6331 O O . ASN A 1 775 ? -10.598 34.560 -28.840 1.00 88.06 775 ASN A O 1
ATOM 6335 N N . ASP A 1 776 ? -10.297 36.736 -28.391 1.00 87.31 776 ASP A N 1
ATOM 6336 C CA . ASP A 1 776 ? -8.925 36.835 -28.891 1.00 87.31 776 ASP A CA 1
ATOM 6337 C C . ASP A 1 776 ? -7.957 35.912 -28.128 1.00 87.31 776 ASP A C 1
ATOM 6339 O O . ASP A 1 776 ? -6.999 35.392 -28.709 1.00 87.31 776 ASP A O 1
ATOM 6343 N N . LEU A 1 777 ? -8.254 35.610 -26.860 1.00 88.44 777 LEU A N 1
ATOM 6344 C CA . LEU A 1 777 ? -7.435 34.748 -26.009 1.00 88.44 777 LEU A CA 1
ATOM 6345 C C . LEU A 1 777 ? -7.679 33.244 -26.215 1.00 88.44 777 LEU A C 1
ATOM 6347 O O . LEU A 1 777 ? -6.964 32.435 -25.627 1.00 88.44 777 LEU A O 1
ATOM 6351 N N . PHE A 1 778 ? -8.610 32.816 -27.075 1.00 89.69 778 PHE A N 1
ATOM 6352 C CA . PHE A 1 778 ? -8.857 31.380 -27.308 1.00 89.69 778 PHE A CA 1
ATOM 6353 C C . PHE A 1 778 ? -7.633 30.619 -27.817 1.00 89.69 778 PHE A C 1
ATOM 6355 O O . PHE A 1 778 ? -7.466 29.438 -27.515 1.00 89.69 778 PHE A O 1
ATOM 6362 N N . SER A 1 779 ? -6.787 31.286 -28.601 1.00 83.06 779 SER A N 1
ATOM 6363 C CA . SER A 1 779 ? -5.532 30.712 -29.091 1.00 83.06 779 SER A CA 1
ATOM 6364 C C . SER A 1 779 ? -4.520 30.521 -27.957 1.00 83.06 779 SER A C 1
ATOM 6366 O O . SER A 1 779 ? -3.906 29.463 -27.853 1.00 83.06 779 SER A O 1
ATOM 6368 N N . VAL A 1 780 ? -4.423 31.511 -27.068 1.00 86.19 780 VAL A N 1
ATOM 6369 C CA . VAL A 1 780 ? -3.538 31.532 -25.896 1.00 86.19 780 VAL A CA 1
ATOM 6370 C C . VAL A 1 780 ? -3.943 30.464 -24.878 1.00 86.19 780 VAL A C 1
ATOM 6372 O O . VAL A 1 780 ? -3.093 29.777 -24.326 1.00 86.19 780 VAL A O 1
ATOM 6375 N N . TYR A 1 781 ? -5.248 30.266 -24.684 1.00 88.50 781 TYR A N 1
ATOM 6376 C CA . TYR A 1 781 ? -5.797 29.227 -23.810 1.00 88.50 781 TYR A CA 1
ATOM 6377 C C . TYR A 1 781 ? -6.090 27.901 -24.540 1.00 88.50 781 TYR A C 1
ATOM 6379 O O . TYR A 1 781 ? -6.746 27.028 -23.977 1.00 88.50 781 TYR A O 1
ATOM 6387 N N . GLN A 1 782 ? -5.632 27.724 -25.787 1.00 84.50 782 GLN A N 1
ATOM 6388 C CA . GLN A 1 782 ? -5.780 26.479 -26.563 1.00 84.50 782 GLN A CA 1
ATOM 6389 C C . GLN A 1 782 ? -7.193 25.863 -26.484 1.00 84.50 782 GLN A C 1
ATOM 6391 O O . GLN A 1 782 ? -7.367 24.664 -26.228 1.00 84.50 782 GLN A O 1
ATOM 6396 N N . ILE A 1 783 ? -8.200 26.722 -26.660 1.00 79.81 783 ILE A N 1
ATOM 6397 C CA . ILE A 1 783 ? -9.634 26.395 -26.595 1.00 79.81 783 ILE A CA 1
ATOM 6398 C C . ILE A 1 783 ? -10.162 25.860 -27.938 1.00 79.81 783 ILE A C 1
ATOM 6400 O O . ILE A 1 783 ? -11.283 25.353 -27.998 1.00 79.81 783 ILE A O 1
ATOM 6404 N N . LYS A 1 784 ? -9.362 25.972 -29.005 1.00 60.91 784 LYS A N 1
ATOM 6405 C CA . LYS A 1 784 ? -9.699 25.478 -30.345 1.00 60.91 784 LYS A CA 1
ATOM 6406 C C . LYS A 1 784 ? -9.742 23.958 -30.431 1.00 60.91 784 LYS A C 1
ATOM 6408 O O . LYS A 1 784 ? -8.845 23.308 -29.851 1.00 60.91 784 LYS A O 1
#

Radius of gyration: 35.46 Å; chains: 1; bounding box: 104×95×94 Å

Sequence (784 aa):
MISDELTLEKIDFDWVNSQTKVAPLKKALKLLELDGNYYTDLIKAVEEKLVSIDPKYAKASEVVIDPIVKKQAQIDVEKWAENPTLEKNKRLAEQEKIKGNEALKSNDLKEAINYYTQSIQFDRQMAASYCNRALVYLKLKEYQNVINDCDYAIALQADYTKAYHRRGKAYFALKQYDKAYLDFKYILQVEPDNNEVNGELRECRKFLTEQQINSAENKQFIEKSGGFKKVQIVEEDEEEEEIPISKQKQPDYSKEYNDIMNKKNEITNRIQKGAYSQSIIELIELLKENQKYVEQQKFIELRAILLSNLAYCHLQLQEYQKVIEYCGNILEDNIAWDIKTKAYLRRGMAYERLDKVVLSKLDFLRVKDLDPGNLQASQALDRLSKIMSQEENNKVVKIREEEQNKQEIGAQSKRIEQPIKQQQEEPKNIQKQQPEITKKAIQEVDNGQKSKLSDAEIQTQLGKLKEQGNTHYKAQELENAIQIWGEGIQFYEANPAPSQIQLYFQLLTNSCLCYSQLNQNNQVVELASKVLAKDLNNQKALYRRGVAYSSLAMISDKLEEQNELFGKGREDLERLVCLDSENKQAKDKLSEVQKLHANCRGKLREKQDAQPKQEKKDEQNNIQQEKSEQQQQAKNQQTKQKSVNQQQIDQIGQNLTVNVIQDLLNKKQQPETATIFEKNMNTFKKATPPQIIDYVFQVDNLQQLYATKDLPTDILFLVINAGLALKQDNSYNNKIQTILRDRLPKTNKFNLCVNMISKKEKGQIKELLEYHSLNDLFSVYQIK

InterPro domains:
  IPR019734 Tetratricopeptide repeat [PF13181] (162-193)
  IPR019734 Tetratricopeptide repeat [PS50005] (161-194)
  IPR019734 Tetratricopeptide repeat [SM00028] (93-126)
  IPR019734 Tetratricopeptide repeat [SM00028] (127-160)
  IPR019734 Tetratricopeptide repeat [SM00028] (161-194)
  IPR019734 Tetratricopeptide repeat [SM00028] (304-337)
  IPR019734 Tetratricopeptide repeat [SM00028] (341-374)
  IPR019734 Tetratricopeptide repeat [SM00028] (462-495)
  IPR051966 RNA polymerase II-associated protein 3 [PTHR46423] (85-268)